Protein AF-0000000077171069 (afdb_homodimer)

Radius of gyration: 36.93 Å; Cα contacts (8 Å, |Δi|>4): 1292; chains: 2; bounding box: 121×113×98 Å

Solvent-accessible surface area (backbone atoms only — not comparable to full-atom values): 51873 Å² total; per-residue (Å²): 132,92,79,85,80,76,82,81,87,91,83,88,75,77,74,89,73,86,65,90,79,82,70,82,89,80,84,82,87,81,81,77,68,84,66,84,74,83,73,89,74,91,77,81,89,84,70,91,76,81,83,75,83,78,76,83,87,81,81,88,85,84,76,80,73,78,80,75,83,73,82,74,77,76,76,76,78,74,80,75,75,72,73,71,60,67,77,62,67,66,83,61,82,60,55,68,66,52,52,54,51,52,49,52,45,50,51,30,50,40,51,28,64,67,66,66,30,24,32,26,35,39,35,39,63,39,80,86,78,70,42,73,44,76,43,77,38,62,38,76,72,91,66,27,70,55,69,69,47,50,50,51,62,69,67,49,86,81,74,63,79,88,58,55,62,33,38,75,38,81,48,88,59,86,91,45,88,55,38,37,32,40,25,30,41,46,80,40,88,91,49,62,18,32,36,39,39,31,24,77,57,79,76,50,70,67,57,45,51,44,51,21,46,50,36,43,54,47,32,53,44,51,50,49,50,52,50,39,51,51,44,50,52,49,41,52,50,48,19,43,40,36,37,45,48,37,56,61,47,46,53,57,42,50,51,37,33,52,42,22,49,51,41,39,71,72,40,62,93,52,72,65,23,51,42,27,44,50,39,29,53,49,40,54,53,48,52,56,53,38,56,57,48,25,58,56,16,54,70,73,81,67,62,71,38,78,39,50,48,44,61,52,49,50,52,41,53,57,72,45,37,70,61,31,60,76,39,48,43,45,78,46,62,66,88,65,77,42,75,30,46,41,30,64,71,63,48,45,50,32,48,42,40,53,50,52,50,35,59,70,52,27,49,75,60,32,55,35,42,40,47,72,49,78,52,96,52,30,31,41,40,36,43,29,25,52,19,88,41,65,53,77,67,42,68,74,36,54,56,38,56,60,40,60,90,51,89,90,54,74,16,42,53,51,26,37,33,43,48,54,34,43,67,57,67,27,46,68,50,75,46,66,42,96,91,42,3,36,31,42,36,36,40,34,45,22,59,79,132,143,83,84,70,87,79,82,86,81,91,79,83,94,86,78,89,66,95,71,90,91,88,78,84,91,79,82,84,85,86,74,85,77,78,75,73,78,68,80,67,79,75,71,85,70,81,80,73,81,69,82,65,82,72,80,83,85,76,84,85,80,75,81,74,77,77,76,79,78,74,79,74,75,73,75,74,77,72,78,74,73,70,74,71,59,65,75,65,64,64,85,57,83,58,54,68,66,53,55,55,51,51,48,51,46,51,50,28,50,40,52,29,64,68,66,65,28,24,30,25,34,41,35,38,63,38,80,86,76,70,41,74,44,75,44,77,38,62,38,76,72,91,66,27,72,55,68,68,48,50,50,52,63,69,68,50,85,81,75,63,79,89,58,56,64,31,37,76,40,81,49,88,58,86,90,46,89,54,40,38,31,40,26,30,40,46,79,39,87,92,48,62,19,33,36,38,39,31,23,77,57,79,75,49,72,67,57,45,50,44,50,21,45,51,35,45,54,47,31,52,44,52,52,49,49,50,50,38,50,51,44,50,52,50,39,52,51,48,19,44,41,35,37,45,47,36,56,61,47,47,53,58,44,50,50,39,34,51,42,23,49,51,40,40,72,72,39,63,94,50,73,65,23,50,43,26,45,49,38,29,53,50,40,54,52,50,52,57,52,38,57,57,48,25,59,55,17,52,72,73,81,67,63,70,38,78,39,50,48,44,60,51,49,50,52,41,52,57,73,46,37,71,62,29,59,74,39,47,44,44,79,46,64,67,87,65,79,43,74,29,44,40,29,65,69,62,48,44,51,32,47,41,42,54,49,52,50,34,60,68,51,28,45,75,61,32,55,34,42,39,46,71,48,80,52,95,52,30,32,40,40,36,43,29,26,51,19,88,41,63,53,75,69,42,69,74,35,52,55,36,55,60,41,60,90,51,89,90,54,74,17,41,54,52,27,35,32,44,48,54,34,45,67,57,67,28,45,70,50,74,45,66,42,94,91,42,3,36,31,42,37,36,40,32,44,23,60,80,132

Foldseek 3Di:
DDDPCPDDDDDDPDDDDPDDDPDDDDDDDDPDDPVPDPDDDDDDDDDDDPDDDPDDDDDDDDDDPPDDPPPPPPPPPPPDDPPVVVVVDFPPPDPLQVVVVVVVQVLFVCLCVVLVFQKKKKWDADPVVRDIDMDMDGDDDPSHWDPVLVCQVVPDDDDCPPPDALAWAWDDDPPGAATKIKHWQDDDPPGTIIMITGHNYDDDPVSRVVSSVSSPVVSVVNVVSVVVVVVVVVLLVQLCVLQVVLVVVVVVLVVQLVVLVVQLVPDDPDDSNVVSVVSNVVSVVVNVLSVLSNLLSPQPPWPKDKDKPVVLLVVLCVVCVVLCVVLVEEEEEDPDTAIAIGRSVLVSLLSNLVVVVLSQQAHRNWYWYWYWDDDPWKIKIKIWHAGQEDDPVCQVCVLPACDDPDVPDSSHSSVSSQSRLVSQVKGWHKDADPNGTIMIMIMGTRTDD/DCDDDDDDDDDDDDDDDPDDDDDDDDDDDDDDDPPPPPPVCVDDPDDPPPPVVPDDDPDDDDPDPPDPPPPPPPPPPPPDDPPVVVVVDFPPPDPLQVVVVVVVQVLFVCLCVVLVFQKKKKWDADPVVRDIDMDMDGDDDPSHWDPVLVCVVVPDDDDCDPPDALAWAWDDDPPGAATKIKHWQDDDPPGTIIMITGHNYDDDPVSRVVSSVSSPVVSVVNVVSVVVVVVVVVLLVQLCVLQVVLVVVVVVLVVQLVVLVVQLVPDDPDDSNVVSVVSNVVSVVVNVLSVLSNLLSPQPPWPKDKDKPVVLLVVLCVVCVVLCVVLVEEEEEDPDTAIAIGRSVLVSLLSNLVVVVLSQQAHRNWYWYWYWDDDPWKIKIKIWHAGQEDDPVCQVCVLPACDDPDVPDSSSSSVSSQSRLVSQVKGWHKDADPNGTIMIMIMGTRTDD

Structure (mmCIF, N/CA/C/O backbone):
data_AF-0000000077171069-model_v1
#
loop_
_entity.id
_entity.type
_entity.pdbx_description
1 polymer 'histidine kinase'
#
loop_
_atom_site.group_PDB
_atom_site.id
_atom_site.type_symbol
_atom_site.label_atom_id
_atom_site.label_alt_id
_atom_site.label_comp_id
_atom_site.label_asym_id
_atom_site.label_entity_id
_atom_site.label_seq_id
_atom_site.pdbx_PDB_ins_code
_atom_site.Cartn_x
_atom_site.Cartn_y
_atom_site.Cartn_z
_atom_site.occupancy
_atom_site.B_iso_or_equiv
_atom_site.auth_seq_id
_atom_site.auth_comp_id
_atom_site.auth_asym_id
_atom_site.auth_atom_id
_atom_site.pdbx_PDB_model_num
ATOM 1 N N . MET A 1 1 ? -48.969 44.719 47.438 1 20 1 MET A N 1
ATOM 2 C CA . MET A 1 1 ? -48.031 44.594 48.531 1 20 1 MET A CA 1
ATOM 3 C C . MET A 1 1 ? -47.438 43.188 48.562 1 20 1 MET A C 1
ATOM 5 O O . MET A 1 1 ? -46.625 42.844 49.438 1 20 1 MET A O 1
ATOM 9 N N . VAL A 1 2 ? -48.031 42.219 48.031 1 22.28 2 VAL A N 1
ATOM 10 C CA . VAL A 1 2 ? -47.906 40.812 48.281 1 22.28 2 VAL A CA 1
ATOM 11 C C . VAL A 1 2 ? -46.531 40.312 47.875 1 22.28 2 VAL A C 1
ATOM 13 O O . VAL A 1 2 ? -46.062 40.531 46.75 1 22.28 2 VAL A O 1
ATOM 16 N N . SER A 1 3 ? -45.625 39.875 48.781 1 19.78 3 SER A N 1
ATOM 17 C CA . SER A 1 3 ? -44.375 39.5 49.438 1 19.78 3 SER A CA 1
ATOM 18 C C . SER A 1 3 ? -43.812 38.188 48.875 1 19.78 3 SER A C 1
ATOM 20 O O . SER A 1 3 ? -44.594 37.219 48.719 1 19.78 3 SER A O 1
ATOM 22 N N . ALA A 1 4 ? -42.656 38.125 47.938 1 22.66 4 ALA A N 1
ATOM 23 C CA . ALA A 1 4 ? -41.656 37.438 47.125 1 22.66 4 ALA A CA 1
ATOM 24 C C . ALA A 1 4 ? -40.906 36.406 47.969 1 22.66 4 ALA A C 1
ATOM 26 O O . ALA A 1 4 ? -39.969 36.719 48.688 1 22.66 4 ALA A O 1
ATOM 27 N N . GLN A 1 5 ? -41.656 35.5 48.562 1 19.12 5 GLN A N 1
ATOM 28 C CA . GLN A 1 5 ? -41.281 34.594 49.656 1 19.12 5 GLN A CA 1
ATOM 29 C C . GLN A 1 5 ? -40.156 33.656 49.25 1 19.12 5 GLN A C 1
ATOM 31 O O . GLN A 1 5 ? -40.344 32.812 48.344 1 19.12 5 GLN A O 1
ATOM 36 N N . LYS A 1 6 ? -38.875 34 49.406 1 21.62 6 LYS A N 1
ATOM 37 C CA . LYS A 1 6 ? -37.5 33.625 49.125 1 21.62 6 LYS A CA 1
ATOM 38 C C . LYS A 1 6 ? -37.125 32.312 49.812 1 21.62 6 LYS A C 1
ATOM 40 O O . LYS A 1 6 ? -36.875 32.281 51.031 1 21.62 6 LYS A O 1
ATOM 45 N N . LEU A 1 7 ? -37.906 31.328 49.531 1 18.3 7 LEU A N 1
ATOM 46 C CA . LEU A 1 7 ? -37.875 30.141 50.375 1 18.3 7 LEU A CA 1
ATOM 47 C C . LEU A 1 7 ? -36.406 29.672 50.562 1 18.3 7 LEU A C 1
ATOM 49 O O . LEU A 1 7 ? -35.562 29.922 49.688 1 18.3 7 LEU A O 1
ATOM 53 N N . GLY A 1 8 ? -36.094 28.781 51.469 1 16.7 8 GLY A N 1
ATOM 54 C CA . GLY A 1 8 ? -35.312 28.391 52.656 1 16.7 8 GLY A CA 1
ATOM 55 C C . GLY A 1 8 ? -34.062 27.609 52.312 1 16.7 8 GLY A C 1
ATOM 56 O O . GLY A 1 8 ? -32.969 27.984 52.719 1 16.7 8 GLY A O 1
ATOM 57 N N . SER A 1 9 ? -34.031 26.25 52.188 1 16.33 9 SER A N 1
ATOM 58 C CA . SER A 1 9 ? -33.438 25.406 53.219 1 16.33 9 SER A CA 1
ATOM 59 C C . SER A 1 9 ? -31.984 25.078 52.875 1 16.33 9 SER A C 1
ATOM 61 O O . SER A 1 9 ? -31.531 25.281 51.75 1 16.33 9 SER A O 1
ATOM 63 N N . GLU A 1 10 ? -31.422 23.781 53.281 1 17.02 10 GLU A N 1
ATOM 64 C CA . GLU A 1 10 ? -30.438 23.359 54.25 1 17.02 10 GLU A CA 1
ATOM 65 C C . GLU A 1 10 ? -29.078 23.125 53.625 1 17.02 10 GLU A C 1
ATOM 67 O O . GLU A 1 10 ? -28.969 23 52.406 1 17.02 10 GLU A O 1
ATOM 72 N N . PRO A 1 11 ? -28.234 22.203 54.312 1 17.03 11 PRO A N 1
ATOM 73 C CA . PRO A 1 11 ? -26.953 22.234 55 1 17.03 11 PRO A CA 1
ATOM 74 C C . PRO A 1 11 ? -25.797 21.703 54.188 1 17.03 11 PRO A C 1
ATOM 76 O O . PRO A 1 11 ? -24.75 22.359 54.062 1 17.03 11 PRO A O 1
ATOM 79 N N . GLY A 1 12 ? -25.766 20.328 53.75 1 17.16 12 GLY A N 1
ATOM 80 C CA . GLY A 1 12 ? -24.797 19.438 54.344 1 17.16 12 GLY A CA 1
ATOM 81 C C . GLY A 1 12 ? -23.531 19.281 53.531 1 17.16 12 GLY A C 1
ATOM 82 O O . GLY A 1 12 ? -23.516 18.594 52.531 1 17.16 12 GLY A O 1
ATOM 83 N N . ARG A 1 13 ? -22.719 20.203 53.125 1 17.83 13 ARG A N 1
ATOM 84 C CA . ARG A 1 13 ? -21.625 20.188 52.156 1 17.83 13 ARG A CA 1
ATOM 85 C C . ARG A 1 13 ? -20.484 19.297 52.625 1 17.83 13 ARG A C 1
ATOM 87 O O . ARG A 1 13 ? -19.469 19.156 51.938 1 17.83 13 ARG A O 1
ATOM 94 N N . ARG A 1 14 ? -20.391 18.938 53.938 1 15.84 14 ARG A N 1
ATOM 95 C CA . ARG A 1 14 ? -19.031 19.078 54.438 1 15.84 14 ARG A CA 1
ATOM 96 C C . ARG A 1 14 ? -18.094 18.047 53.812 1 15.84 14 ARG A C 1
ATOM 98 O O . ARG A 1 14 ? -16.969 18.375 53.406 1 15.84 14 ARG A O 1
ATOM 105 N N . LEU A 1 15 ? -18.406 16.734 53.875 1 15.13 15 LEU A N 1
ATOM 106 C CA . LEU A 1 15 ? -17.562 15.922 54.75 1 15.13 15 LEU A CA 1
ATOM 107 C C . LEU A 1 15 ? -16.219 15.648 54.125 1 15.13 15 LEU A C 1
ATOM 109 O O . LEU A 1 15 ? -15.172 15.859 54.719 1 15.13 15 LEU A O 1
ATOM 113 N N . PHE A 1 16 ? -15.992 14.477 53.312 1 15.75 16 PHE A N 1
ATOM 114 C CA . PHE A 1 16 ? -15.125 13.422 53.812 1 15.75 16 PHE A CA 1
ATOM 115 C C . PHE A 1 16 ? -13.68 13.656 53.406 1 15.75 16 PHE A C 1
ATOM 117 O O . PHE A 1 16 ? -13.422 14.117 52.281 1 15.75 16 PHE A O 1
ATOM 124 N N . ASP A 1 17 ? -12.719 13.789 54.281 1 16.28 17 ASP A N 1
ATOM 125 C CA . ASP A 1 17 ? -11.32 14.008 54.656 1 16.28 17 ASP A CA 1
ATOM 126 C C . ASP A 1 17 ? -10.414 12.945 54.031 1 16.28 17 ASP A C 1
ATOM 128 O O . ASP A 1 17 ? -10.344 11.82 54.531 1 16.28 17 ASP A O 1
ATOM 132 N N . PHE A 1 18 ? -10.586 12.523 52.812 1 16.69 18 PHE A N 1
ATOM 133 C CA . PHE A 1 18 ? -9.805 11.312 52.625 1 16.69 18 PHE A CA 1
ATOM 134 C C . PHE A 1 18 ? -8.328 11.57 52.875 1 16.69 18 PHE A C 1
ATOM 136 O O . PHE A 1 18 ? -7.711 12.422 52.25 1 16.69 18 PHE A O 1
ATOM 143 N N . GLY A 1 19 ? -7.836 11.281 54.125 1 15.38 19 GLY A N 1
ATOM 144 C CA . GLY A 1 19 ? -6.582 11.391 54.844 1 15.38 19 GLY A CA 1
ATOM 145 C C . GLY A 1 19 ? -5.422 10.719 54.125 1 15.38 19 GLY A C 1
ATOM 146 O O . GLY A 1 19 ? -4.262 10.93 54.5 1 15.38 19 GLY A O 1
ATOM 147 N N . ARG A 1 20 ? -5.559 9.578 53.375 1 16.56 20 ARG A N 1
ATOM 148 C CA . ARG A 1 20 ? -4.555 8.609 53.781 1 16.56 20 ARG A CA 1
ATOM 149 C C . ARG A 1 20 ? -3.146 9.164 53.594 1 16.56 20 ARG A C 1
ATOM 151 O O . ARG A 1 20 ? -2.889 9.898 52.656 1 16.56 20 ARG A O 1
ATOM 158 N N . ARG A 1 21 ? -2.312 8.992 54.594 1 15.64 21 ARG A N 1
ATOM 159 C CA . ARG A 1 21 ? -1.018 9.219 55.25 1 15.64 21 ARG A CA 1
ATOM 160 C C . ARG A 1 21 ? 0.115 8.656 54.375 1 15.64 21 ARG A C 1
ATOM 162 O O . ARG A 1 21 ? -0.041 7.617 53.75 1 15.64 21 ARG A O 1
ATOM 169 N N . PHE A 1 22 ? 1.183 9.484 54.031 1 17.53 22 PHE A N 1
ATOM 170 C CA . PHE A 1 22 ? 2.436 9.625 53.312 1 17.53 22 PHE A CA 1
ATOM 171 C C . PHE A 1 22 ? 3.498 8.688 53.875 1 17.53 22 PHE A C 1
ATOM 173 O O . PHE A 1 22 ? 4.633 8.672 53.406 1 17.53 22 PHE A O 1
ATOM 180 N N . CYS A 1 23 ? 3.148 7.797 54.906 1 15.31 23 CYS A N 1
ATOM 181 C CA . CYS A 1 23 ? 4.355 7.793 55.75 1 15.31 23 CYS A CA 1
ATOM 182 C C . CYS A 1 23 ? 5.523 7.16 55 1 15.31 23 CYS A C 1
ATOM 184 O O . CYS A 1 23 ? 6.664 7.605 55.125 1 15.31 23 CYS A O 1
ATOM 186 N N . GLY A 1 24 ? 5.422 5.918 54.594 1 16.33 24 GLY A N 1
ATOM 187 C CA . GLY A 1 24 ? 6.402 5.062 55.25 1 16.33 24 GLY A CA 1
ATOM 188 C C . GLY A 1 24 ? 7.828 5.383 54.844 1 16.33 24 GLY A C 1
ATOM 189 O O . GLY A 1 24 ? 8.062 6.047 53.844 1 16.33 24 GLY A O 1
ATOM 190 N N . PRO A 1 25 ? 8.82 4.75 55.594 1 16.66 25 PRO A N 1
ATOM 191 C CA . PRO A 1 25 ? 10.156 5.043 56.125 1 16.66 25 PRO A CA 1
ATOM 192 C C . PRO A 1 25 ? 11.234 4.984 55.031 1 16.66 25 PRO A C 1
ATOM 194 O O . PRO A 1 25 ? 10.977 4.527 53.906 1 16.66 25 PRO A O 1
ATOM 197 N N . ARG A 1 26 ? 12.539 4.984 55.531 1 16.86 26 ARG A N 1
ATOM 198 C CA . ARG A 1 26 ? 13.938 5.402 55.5 1 16.86 26 ARG A CA 1
ATOM 199 C C . ARG A 1 26 ? 14.789 4.359 54.781 1 16.86 26 ARG A C 1
ATOM 201 O O . ARG A 1 26 ? 15.883 4.664 54.312 1 16.86 26 ARG A O 1
ATOM 208 N N . GLY A 1 27 ? 14.375 3.008 54.75 1 15.48 27 GLY A N 1
ATOM 209 C CA . GLY A 1 27 ? 15.531 2.213 55.156 1 15.48 27 GLY A CA 1
ATOM 210 C C . GLY A 1 27 ? 16.703 2.328 54.188 1 15.48 27 GLY A C 1
ATOM 211 O O . GLY A 1 27 ? 16.547 2.871 53.094 1 15.48 27 GLY A O 1
ATOM 212 N N . HIS A 1 28 ? 17.562 1.18 54.125 1 16 28 HIS A N 1
ATOM 213 C CA . HIS A 1 28 ? 18.953 0.857 54.438 1 16 28 HIS A CA 1
ATOM 214 C C . HIS A 1 28 ? 19.828 0.939 53.188 1 16 28 HIS A C 1
ATOM 216 O O . HIS A 1 28 ? 20.828 1.66 53.188 1 16 28 HIS A O 1
ATOM 222 N N . PRO A 1 29 ? 20.25 -0.331 52.688 1 16.62 29 PRO A N 1
ATOM 223 C CA . PRO A 1 29 ? 21.625 -0.813 52.906 1 16.62 29 PRO A CA 1
ATOM 224 C C . PRO A 1 29 ? 22.578 -0.416 51.781 1 16.62 29 PRO A C 1
ATOM 226 O O . PRO A 1 29 ? 22.141 0.084 50.75 1 16.62 29 PRO A O 1
ATOM 229 N N . PRO A 1 30 ? 23.672 -1.335 51.562 1 17.12 30 PRO A N 1
ATOM 230 C CA . PRO A 1 30 ? 25.141 -1.376 51.469 1 17.12 30 PRO A CA 1
ATOM 231 C C . PRO A 1 30 ? 25.641 -1.25 50.031 1 17.12 30 PRO A C 1
ATOM 233 O O . PRO A 1 30 ? 24.875 -1.463 49.094 1 17.12 30 PRO A O 1
ATOM 236 N N . ALA A 1 31 ? 26.828 -0.671 49.906 1 18.22 31 ALA A N 1
ATOM 237 C CA . ALA A 1 31 ? 27.828 -0.191 48.969 1 18.22 31 ALA A CA 1
ATOM 238 C C . ALA A 1 31 ? 28.344 -1.327 48.062 1 18.22 31 ALA A C 1
ATOM 240 O O . ALA A 1 31 ? 29.281 -1.141 47.281 1 18.22 31 ALA A O 1
ATOM 241 N N . ALA A 1 32 ? 27.531 -2.484 47.969 1 16.11 32 ALA A N 1
ATOM 242 C CA . ALA A 1 32 ? 28.484 -3.551 47.688 1 16.11 32 ALA A CA 1
ATOM 243 C C . ALA A 1 32 ? 29.344 -3.217 46.469 1 16.11 32 ALA A C 1
ATOM 245 O O . ALA A 1 32 ? 28.938 -2.396 45.625 1 16.11 32 ALA A O 1
ATOM 246 N N . PHE A 1 33 ? 30.484 -4.02 46.344 1 17.22 33 PHE A N 1
ATOM 247 C CA . PHE A 1 33 ? 31.875 -4.234 45.969 1 17.22 33 PHE A CA 1
ATOM 248 C C . PHE A 1 33 ? 31.984 -4.566 44.469 1 17.22 33 PHE A C 1
ATOM 250 O O . PHE A 1 33 ? 33.094 -4.789 43.969 1 17.22 33 PHE A O 1
ATOM 257 N N . PHE A 1 34 ? 30.969 -4.199 43.625 1 16.25 34 PHE A N 1
ATOM 258 C CA . PHE A 1 34 ? 31.188 -5.082 42.5 1 16.25 34 PHE A CA 1
ATOM 259 C C . PHE A 1 34 ? 32.594 -4.875 41.906 1 16.25 34 PHE A C 1
ATOM 261 O O . PHE A 1 34 ? 32.969 -3.752 41.562 1 16.25 34 PHE A O 1
ATOM 268 N N . THR A 1 35 ? 33.5 -5.758 42.312 1 17.17 35 THR A N 1
ATOM 269 C CA . THR A 1 35 ? 34.875 -6.059 41.938 1 17.17 35 THR A CA 1
ATOM 270 C C . THR A 1 35 ? 35 -6.328 40.438 1 17.17 35 THR A C 1
ATOM 272 O O . THR A 1 35 ? 36.062 -6.688 39.938 1 17.17 35 THR A O 1
ATOM 275 N N . GLY A 1 36 ? 34.031 -5.887 39.656 1 16.09 36 GLY A N 1
ATOM 276 C CA . GLY A 1 36 ? 34.219 -6.641 38.438 1 16.09 36 GLY A CA 1
ATOM 277 C C . GLY A 1 36 ? 35.625 -6.57 37.875 1 16.09 36 GLY A C 1
ATOM 278 O O . GLY A 1 36 ? 36.25 -5.496 37.875 1 16.09 36 GLY A O 1
ATOM 279 N N . THR A 1 37 ? 36.312 -7.762 37.906 1 16.33 37 THR A N 1
ATOM 280 C CA . THR A 1 37 ? 37.562 -8.359 37.438 1 16.33 37 THR A CA 1
ATOM 281 C C . THR A 1 37 ? 37.812 -8.039 35.969 1 16.33 37 THR A C 1
ATOM 283 O O . THR A 1 37 ? 36.906 -8.109 35.156 1 16.33 37 THR A O 1
ATOM 286 N N . ALA A 1 38 ? 38.906 -7.223 35.688 1 18.28 38 ALA A N 1
ATOM 287 C CA . ALA A 1 38 ? 39.688 -6.793 34.531 1 18.28 38 ALA A CA 1
ATOM 288 C C . ALA A 1 38 ? 40.094 -7.984 33.688 1 18.28 38 ALA A C 1
ATOM 290 O O . ALA A 1 38 ? 41.25 -8.414 33.688 1 18.28 38 ALA A O 1
ATOM 291 N N . ILE A 1 39 ? 39.125 -9.047 33.562 1 14.91 39 ILE A N 1
ATOM 292 C CA . ILE A 1 39 ? 39.812 -10.234 33.062 1 14.91 39 ILE A CA 1
ATOM 293 C C . ILE A 1 39 ? 40.688 -9.867 31.859 1 14.91 39 ILE A C 1
ATOM 295 O O . ILE A 1 39 ? 40.469 -8.844 31.219 1 14.91 39 ILE A O 1
ATOM 299 N N . LEU A 1 40 ? 40.625 -10.867 30.922 1 15.2 40 LEU A N 1
ATOM 300 C CA . LEU A 1 40 ? 41.562 -11.859 30.391 1 15.2 40 LEU A CA 1
ATOM 301 C C . LEU A 1 40 ? 42.281 -11.32 29.156 1 15.2 40 LEU A C 1
ATOM 303 O O . LEU A 1 40 ? 41.812 -10.367 28.531 1 15.2 40 LEU A O 1
ATOM 307 N N . MET A 1 41 ? 42.75 -12.289 28.297 1 15.23 41 MET A N 1
ATOM 308 C CA . MET A 1 41 ? 43.938 -12.93 27.75 1 15.23 41 MET A CA 1
ATOM 309 C C . MET A 1 41 ? 44.094 -12.578 26.281 1 15.23 41 MET A C 1
ATOM 311 O O . MET A 1 41 ? 45.219 -12.414 25.797 1 15.23 41 MET A O 1
ATOM 315 N N . ALA A 1 42 ? 43.094 -12.672 25.312 1 15.64 42 ALA A N 1
ATOM 316 C CA . ALA A 1 42 ? 43.594 -13.648 24.344 1 15.64 42 ALA A CA 1
ATOM 317 C C . ALA A 1 42 ? 44.719 -13.062 23.484 1 15.64 42 ALA A C 1
ATOM 319 O O . ALA A 1 42 ? 44.719 -11.859 23.219 1 15.64 42 ALA A O 1
ATOM 320 N N . PRO A 1 43 ? 45.688 -13.906 23 1 15.82 43 PRO A N 1
ATOM 321 C CA . PRO A 1 43 ? 47.062 -13.992 22.469 1 15.82 43 PRO A CA 1
ATOM 322 C C . PRO A 1 43 ? 47.125 -13.602 21 1 15.82 43 PRO A C 1
ATOM 324 O O . PRO A 1 43 ? 48.156 -13.062 20.547 1 15.82 43 PRO A O 1
ATOM 327 N N . ALA A 1 44 ? 46.062 -13.961 20.141 1 14.67 44 ALA A N 1
ATOM 328 C CA . ALA A 1 44 ? 46.562 -14.82 19.078 1 14.67 44 ALA A CA 1
ATOM 329 C C . ALA A 1 44 ? 47.562 -14.07 18.188 1 14.67 44 ALA A C 1
ATOM 331 O O . ALA A 1 44 ? 47.594 -12.836 18.219 1 14.67 44 ALA A O 1
ATOM 332 N N . ALA A 1 45 ? 47.312 -14.406 16.812 1 15.36 45 ALA A N 1
ATOM 333 C CA . ALA A 1 45 ? 48.125 -15.07 15.789 1 15.36 45 ALA A CA 1
ATOM 334 C C . ALA A 1 45 ? 48.906 -14.062 14.977 1 15.36 45 ALA A C 1
ATOM 336 O O . ALA A 1 45 ? 48.531 -12.891 14.883 1 15.36 45 ALA A O 1
ATOM 337 N N . ARG A 1 46 ? 49.875 -14.602 14.266 1 15.48 46 ARG A N 1
ATOM 338 C CA . ARG A 1 46 ? 51.25 -14.547 13.766 1 15.48 46 ARG A CA 1
ATOM 339 C C . ARG A 1 46 ? 51.344 -13.703 12.5 1 15.48 46 ARG A C 1
ATOM 341 O O . ARG A 1 46 ? 52.125 -12.766 12.422 1 15.48 46 ARG A O 1
ATOM 348 N N . CYS A 1 47 ? 51.375 -14.422 11.227 1 14.99 47 CYS A N 1
ATOM 349 C CA . CYS A 1 47 ? 52.594 -14.578 10.461 1 14.99 47 CYS A CA 1
ATOM 350 C C . CYS A 1 47 ? 52.594 -13.688 9.219 1 14.99 47 CYS A C 1
ATOM 352 O O . CYS A 1 47 ? 53.625 -13.5 8.578 1 14.99 47 CYS A O 1
ATOM 354 N N . ARG A 1 48 ? 51.406 -13.125 8.719 1 15.9 48 ARG A N 1
ATOM 355 C CA . ARG A 1 48 ? 51.562 -13.344 7.285 1 15.9 48 ARG A CA 1
ATOM 356 C C . ARG A 1 48 ? 52.781 -12.586 6.746 1 15.9 48 ARG A C 1
ATOM 358 O O . ARG A 1 48 ? 53.062 -11.453 7.164 1 15.9 48 ARG A O 1
ATOM 365 N N . PRO A 1 49 ? 53.469 -13.297 5.715 1 15.84 49 PRO A N 1
ATOM 366 C CA . PRO A 1 49 ? 54.781 -13.25 5.09 1 15.84 49 PRO A CA 1
ATOM 367 C C . PRO A 1 49 ? 54.906 -12.125 4.066 1 15.84 49 PRO A C 1
ATOM 369 O O . PRO A 1 49 ? 53.906 -11.688 3.498 1 15.84 49 PRO A O 1
ATOM 372 N N . VAL A 1 50 ? 55.875 -11.289 4.137 1 17.89 50 VAL A N 1
ATOM 373 C CA . VAL A 1 50 ? 56.375 -10.141 3.373 1 17.89 50 VAL A CA 1
ATOM 374 C C . VAL A 1 50 ? 56.906 -10.609 2.029 1 17.89 50 VAL A C 1
ATOM 376 O O . VAL A 1 50 ? 58.125 -10.875 1.901 1 17.89 50 VAL A O 1
ATOM 379 N N . PHE A 1 51 ? 56.125 -11.711 1.359 1 15.32 51 PHE A N 1
ATOM 380 C CA . PHE A 1 51 ? 57 -12.188 0.286 1 15.32 51 PHE A CA 1
ATOM 381 C C . PHE A 1 51 ? 57.5 -11.031 -0.571 1 15.32 51 PHE A C 1
ATOM 383 O O . PHE A 1 51 ? 56.844 -9.984 -0.641 1 15.32 51 PHE A O 1
ATOM 390 N N . SER A 1 52 ? 58.625 -11.359 -1.118 1 15.79 52 SER A N 1
ATOM 391 C CA . SER A 1 52 ? 59.875 -10.867 -1.668 1 15.79 52 SER A CA 1
ATOM 392 C C . SER A 1 52 ? 59.688 -10.312 -3.078 1 15.79 52 SER A C 1
ATOM 394 O O . SER A 1 52 ? 60.062 -9.18 -3.363 1 15.79 52 SER A O 1
ATOM 396 N N . LEU A 1 53 ? 59.594 -11.289 -4.066 1 15.6 53 LEU A N 1
ATOM 397 C CA . LEU A 1 53 ? 60.688 -11.352 -5.047 1 15.6 53 LEU A CA 1
ATOM 398 C C . LEU A 1 53 ? 60.375 -10.484 -6.262 1 15.6 53 LEU A C 1
ATOM 400 O O . LEU A 1 53 ? 59.25 -10.539 -6.797 1 15.6 53 LEU A O 1
ATOM 404 N N . ALA A 1 54 ? 61.094 -9.43 -6.492 1 17.47 54 ALA A N 1
ATOM 405 C CA . ALA A 1 54 ? 61.188 -8.43 -7.551 1 17.47 54 ALA A CA 1
ATOM 406 C C . ALA A 1 54 ? 61.531 -9.078 -8.891 1 17.47 54 ALA A C 1
ATOM 408 O O . ALA A 1 54 ? 61.594 -8.398 -9.914 1 17.47 54 ALA A O 1
ATOM 409 N N . SER A 1 55 ? 61.719 -10.523 -8.82 1 15.16 55 SER A N 1
ATOM 410 C CA . SER A 1 55 ? 62.781 -10.617 -9.82 1 15.16 55 SER A CA 1
ATOM 411 C C . SER A 1 55 ? 62.25 -10.242 -11.203 1 15.16 55 SER A C 1
ATOM 413 O O . SER A 1 55 ? 61.062 -10.07 -11.406 1 15.16 55 SER A O 1
ATOM 415 N N . PRO A 1 56 ? 62.469 -11.219 -12.156 1 16.5 56 PRO A N 1
ATOM 416 C CA . PRO A 1 56 ? 63.438 -11.195 -13.25 1 16.5 56 PRO A CA 1
ATOM 417 C C . PRO A 1 56 ? 62.812 -10.875 -14.602 1 16.5 56 PRO A C 1
ATOM 419 O O . PRO A 1 56 ? 63.281 -9.969 -15.305 1 16.5 56 PRO A O 1
ATOM 422 N N . CYS A 1 57 ? 62.125 -11.938 -15.273 1 16.2 57 CYS A N 1
ATOM 423 C CA . CYS A 1 57 ? 62.719 -12.531 -16.469 1 16.2 57 CYS A CA 1
ATOM 424 C C . CYS A 1 57 ? 62.188 -11.852 -17.734 1 16.2 57 CYS A C 1
ATOM 426 O O . CYS A 1 57 ? 61.094 -11.289 -17.719 1 16.2 57 CYS A O 1
ATOM 428 N N . ARG A 1 58 ? 62.906 -12.07 -18.891 1 17.31 58 ARG A N 1
ATOM 429 C CA . ARG A 1 58 ? 63.344 -11.633 -20.219 1 17.31 58 ARG A CA 1
ATOM 430 C C . ARG A 1 58 ? 62.344 -12.039 -21.297 1 17.31 58 ARG A C 1
ATOM 432 O O . ARG A 1 58 ? 62.5 -11.711 -22.469 1 17.31 58 ARG A O 1
ATOM 439 N N . THR A 1 59 ? 61.25 -12.883 -20.953 1 15.89 59 THR A N 1
ATOM 440 C CA . THR A 1 59 ? 61.156 -13.789 -22.078 1 15.89 59 THR A CA 1
ATOM 441 C C . THR A 1 59 ? 60.812 -13.023 -23.359 1 15.89 59 THR A C 1
ATOM 443 O O . THR A 1 59 ? 60.344 -11.891 -23.312 1 15.89 59 THR A O 1
ATOM 446 N N . VAL A 1 60 ? 60.406 -13.906 -24.391 1 17.05 60 VAL A N 1
ATOM 447 C CA . VAL A 1 60 ? 60.656 -14.344 -25.766 1 17.05 60 VAL A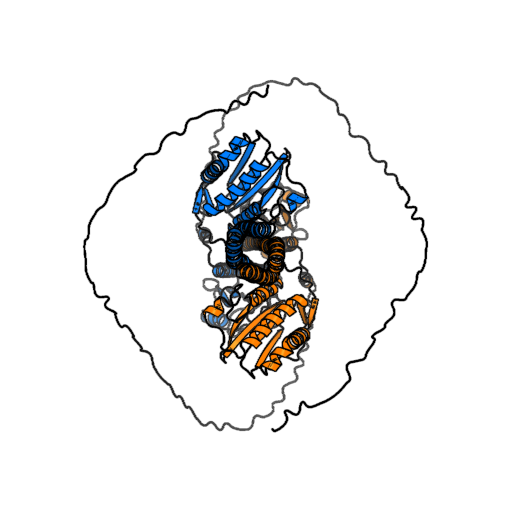 CA 1
ATOM 448 C C . VAL A 1 60 ? 59.75 -13.602 -26.734 1 17.05 60 VAL A C 1
ATOM 450 O O . VAL A 1 60 ? 58.719 -13.07 -26.328 1 17.05 60 VAL A O 1
ATOM 453 N N . ARG A 1 61 ? 59.812 -14.109 -28 1 16.67 61 ARG A N 1
ATOM 454 C CA . ARG A 1 61 ? 59.969 -13.695 -29.391 1 16.67 61 ARG A CA 1
ATOM 455 C C . ARG A 1 61 ? 58.594 -13.414 -30.016 1 16.67 61 ARG A C 1
ATOM 457 O O . ARG A 1 61 ? 58.344 -12.305 -30.484 1 16.67 61 ARG A O 1
ATOM 464 N N . HIS A 1 62 ? 58.094 -14.406 -30.859 1 17.25 62 HIS A N 1
ATOM 465 C CA . HIS A 1 62 ? 57.906 -14.312 -32.312 1 17.25 62 HIS A CA 1
ATOM 466 C C . HIS A 1 62 ? 56.438 -13.992 -32.656 1 17.25 62 HIS A C 1
ATOM 468 O O . HIS A 1 62 ? 55.531 -14.305 -31.875 1 17.25 62 HIS A O 1
ATOM 474 N N . ARG A 1 63 ? 56.219 -13.18 -33.719 1 17.06 63 ARG A N 1
ATOM 475 C CA . ARG A 1 63 ? 55.312 -12.289 -34.406 1 17.06 63 ARG A CA 1
ATOM 476 C C . ARG A 1 63 ? 54.125 -13.07 -35 1 17.06 63 ARG A C 1
ATOM 478 O O . ARG A 1 63 ? 53.188 -12.477 -35.5 1 17.06 63 ARG A O 1
ATOM 485 N N . HIS A 1 64 ? 54.031 -14.5 -34.969 1 18.45 64 HIS A N 1
ATOM 486 C CA . HIS A 1 64 ? 53.438 -14.836 -36.281 1 18.45 64 HIS A CA 1
ATOM 487 C C . HIS A 1 64 ? 51.969 -14.445 -36.312 1 18.45 64 HIS A C 1
ATOM 489 O O . HIS A 1 64 ? 51.25 -14.578 -35.312 1 18.45 64 HIS A O 1
ATOM 495 N N . PRO A 1 65 ? 51.531 -13.719 -37.406 1 19.3 65 PRO A N 1
ATOM 496 C CA . PRO A 1 65 ? 50.281 -13.023 -37.75 1 19.3 65 PRO A CA 1
ATOM 497 C C . PRO A 1 65 ? 49.125 -13.977 -37.906 1 19.3 65 PRO A C 1
ATOM 499 O O . PRO A 1 65 ? 48 -13.531 -38.156 1 19.3 65 PRO A O 1
ATOM 502 N N . ILE A 1 66 ? 48.906 -15.094 -37.062 1 19.22 66 ILE A N 1
ATOM 503 C CA . ILE A 1 66 ? 48.031 -15.992 -37.812 1 19.22 66 ILE A CA 1
ATOM 504 C C . ILE A 1 66 ? 46.719 -15.289 -38.125 1 19.22 66 ILE A C 1
ATOM 506 O O . ILE A 1 66 ? 46.156 -14.609 -37.281 1 19.22 66 ILE A O 1
ATOM 510 N N . PRO A 1 67 ? 46.219 -15.578 -39.406 1 18.89 67 PRO A N 1
ATOM 511 C CA . PRO A 1 67 ? 45.188 -14.953 -40.219 1 18.89 67 PRO A CA 1
ATOM 512 C C . PRO A 1 67 ? 43.812 -15.07 -39.594 1 18.89 67 PRO A C 1
ATOM 514 O O . PRO A 1 67 ? 43.594 -15.875 -38.688 1 18.89 67 PRO A O 1
ATOM 517 N N . ALA A 1 68 ? 42.781 -14.438 -40.25 1 19.91 68 ALA A N 1
ATOM 518 C CA . ALA A 1 68 ? 41.5 -13.742 -40.156 1 19.91 68 ALA A CA 1
ATOM 519 C C . ALA A 1 68 ? 40.344 -14.727 -40.125 1 19.91 68 ALA A C 1
ATOM 521 O O . ALA A 1 68 ? 39.188 -14.336 -39.938 1 19.91 68 ALA A O 1
ATOM 522 N N . PRO A 1 69 ? 40.375 -16.156 -39.656 1 18.5 69 PRO A N 1
ATOM 523 C CA . PRO A 1 69 ? 39.312 -16.812 -40.406 1 18.5 69 PRO A CA 1
ATOM 524 C C . PRO A 1 69 ? 37.906 -16.25 -40.094 1 18.5 69 PRO A C 1
ATOM 526 O O . PRO A 1 69 ? 37.688 -15.781 -38.969 1 18.5 69 PRO A O 1
ATOM 529 N N . SER A 1 70 ? 37.125 -15.828 -41.125 1 19.34 70 SER A N 1
ATOM 530 C CA . SER A 1 70 ? 35.844 -15.18 -41.375 1 19.34 70 SER A CA 1
ATOM 531 C C . SER A 1 70 ? 34.688 -16.062 -40.938 1 19.34 70 SER A C 1
ATOM 533 O O . SER A 1 70 ? 33.531 -15.852 -41.344 1 19.34 70 SER A O 1
ATOM 535 N N . VAL A 1 71 ? 34.719 -16.875 -39.844 1 18.31 71 VAL A N 1
ATOM 536 C CA . VAL A 1 71 ? 33.594 -17.812 -39.844 1 18.31 71 VAL A CA 1
ATOM 537 C C . VAL A 1 71 ? 32.281 -17.047 -39.75 1 18.31 71 VAL A C 1
ATOM 539 O O . VAL A 1 71 ? 32.094 -16.25 -38.812 1 18.31 71 VAL A O 1
ATOM 542 N N . ALA A 1 72 ? 31.562 -16.875 -40.875 1 20.42 72 ALA A N 1
ATOM 543 C CA . ALA A 1 72 ? 30.234 -16.359 -41.188 1 20.42 72 ALA A CA 1
ATOM 544 C C . ALA A 1 72 ? 29.156 -17.062 -40.344 1 20.42 72 ALA A C 1
ATOM 546 O O . ALA A 1 72 ? 28.938 -18.266 -40.5 1 20.42 72 ALA A O 1
ATOM 547 N N . ALA A 1 73 ? 29.109 -16.875 -39 1 18.8 73 ALA A N 1
ATOM 548 C CA . ALA A 1 73 ? 28.062 -17.516 -38.219 1 18.8 73 ALA A CA 1
ATOM 549 C C . ALA A 1 73 ? 26.672 -17.203 -38.75 1 18.8 73 ALA A C 1
ATOM 551 O O . ALA A 1 73 ? 26.312 -16.031 -38.906 1 18.8 73 ALA A O 1
ATOM 552 N N . SER A 1 74 ? 26.234 -18.078 -39.75 1 20.39 74 SER A N 1
ATOM 553 C CA . SER A 1 74 ? 24.906 -17.969 -40.344 1 20.39 74 SER A CA 1
ATOM 554 C C . SER A 1 74 ? 23.812 -17.922 -39.281 1 20.39 74 SER A C 1
ATOM 556 O O . SER A 1 74 ? 23.797 -18.766 -38.375 1 20.39 74 SER A O 1
ATOM 558 N N . PRO A 1 75 ? 23.219 -16.719 -39.062 1 22.62 75 PRO A N 1
ATOM 559 C CA . PRO A 1 75 ? 22.234 -16.453 -38.031 1 22.62 75 PRO A CA 1
ATOM 560 C C . PRO A 1 75 ? 20.953 -17.281 -38.188 1 22.62 75 PRO A C 1
ATOM 562 O O . PRO A 1 75 ? 20.359 -17.297 -39.281 1 22.62 75 PRO A O 1
ATOM 565 N N . MET A 1 76 ? 20.969 -18.531 -37.812 1 19.31 76 MET A N 1
ATOM 566 C CA . MET A 1 76 ? 19.734 -19.297 -37.906 1 19.31 76 MET A CA 1
ATOM 567 C C . MET A 1 76 ? 18.547 -18.516 -37.375 1 19.31 76 MET A C 1
ATOM 569 O O . MET A 1 76 ? 18.594 -18.016 -36.25 1 19.31 76 MET A O 1
ATOM 573 N N . LYS A 1 77 ? 17.703 -17.969 -38.344 1 25.73 77 LYS A N 1
ATOM 574 C CA . LYS A 1 77 ? 16.422 -17.297 -38.125 1 25.73 77 LYS A CA 1
ATOM 575 C C . LYS A 1 77 ? 15.438 -18.188 -37.375 1 25.73 77 LYS A C 1
ATOM 577 O O . LYS A 1 77 ? 15.016 -19.219 -37.875 1 25.73 77 LYS A O 1
ATOM 582 N N . VAL A 1 78 ? 15.633 -18.422 -36.062 1 21.64 78 VAL A N 1
ATOM 583 C CA . VAL A 1 78 ? 14.648 -19.141 -35.281 1 21.64 78 VAL A CA 1
ATOM 584 C C . VAL A 1 78 ? 13.281 -18.484 -35.406 1 21.64 78 VAL A C 1
ATOM 586 O O . VAL A 1 78 ? 13.148 -17.266 -35.219 1 21.64 78 VAL A O 1
ATOM 589 N N . SER A 1 79 ? 12.438 -19.047 -36.25 1 22.64 79 SER A N 1
ATOM 590 C CA . SER A 1 79 ? 11.047 -18.672 -36.469 1 22.64 79 SER A CA 1
ATOM 591 C C . SER A 1 79 ? 10.273 -18.609 -35.156 1 22.64 79 SER A C 1
ATOM 593 O O . SER A 1 79 ? 10.227 -19.594 -34.406 1 22.64 79 SER A O 1
ATOM 595 N N . LEU A 1 80 ? 10.172 -17.453 -34.594 1 26.06 80 LEU A N 1
ATOM 596 C CA . LEU A 1 80 ? 9.484 -17.062 -33.375 1 26.06 80 LEU A CA 1
ATOM 597 C C . LEU A 1 80 ? 7.984 -17.328 -33.5 1 26.06 80 LEU A C 1
ATOM 599 O O . LEU A 1 80 ? 7.332 -16.828 -34.406 1 26.06 80 LEU A O 1
ATOM 603 N N . SER A 1 81 ? 7.551 -18.484 -33.125 1 24.25 81 SER A N 1
ATOM 604 C CA . SER A 1 81 ? 6.129 -18.797 -33.125 1 24.25 81 SER A CA 1
ATOM 605 C C . SER A 1 81 ? 5.312 -17.719 -32.438 1 24.25 81 SER A C 1
ATOM 607 O O . SER A 1 81 ? 5.762 -17.125 -31.453 1 24.25 81 SER A O 1
ATOM 609 N N . PRO A 1 82 ? 4.168 -17.172 -33.094 1 27.48 82 PRO A N 1
ATOM 610 C CA . PRO A 1 82 ? 3.277 -16.031 -32.844 1 27.48 82 PRO A CA 1
ATOM 611 C C . PRO A 1 82 ? 2.529 -16.156 -31.516 1 27.48 82 PRO A C 1
ATOM 613 O O . PRO A 1 82 ? 1.856 -15.219 -31.078 1 27.48 82 PRO A O 1
ATOM 616 N N . VAL A 1 83 ? 2.406 -17.328 -30.984 1 26.5 83 VAL A N 1
ATOM 617 C CA . VAL A 1 83 ? 1.312 -17.469 -30.031 1 26.5 83 VAL A CA 1
ATOM 618 C C . VAL A 1 83 ? 1.584 -16.594 -28.812 1 26.5 83 VAL A C 1
ATOM 620 O O . VAL A 1 83 ? 0.652 -16.094 -28.188 1 26.5 83 VAL A O 1
ATOM 623 N N . LEU A 1 84 ? 2.775 -16.578 -28.359 1 26.12 84 LEU A N 1
ATOM 624 C CA . LEU A 1 84 ? 2.979 -16.016 -27.031 1 26.12 84 LEU A CA 1
ATOM 625 C C . LEU A 1 84 ? 2.973 -14.492 -27.094 1 26.12 84 LEU A C 1
ATOM 627 O O . LEU A 1 84 ? 3.283 -13.828 -26.109 1 26.12 84 LEU A O 1
ATOM 631 N N . ALA A 1 85 ? 2.768 -13.914 -28.281 1 29.58 85 ALA A N 1
ATOM 632 C CA . ALA A 1 85 ? 2.752 -12.453 -28.312 1 29.58 85 ALA A CA 1
ATOM 633 C C . ALA A 1 85 ? 1.56 -11.898 -27.547 1 29.58 85 ALA A C 1
ATOM 635 O O . ALA A 1 85 ? 1.373 -10.688 -27.469 1 29.58 85 ALA A O 1
ATOM 636 N N . ALA A 1 86 ? 0.54 -12.711 -27.453 1 28.95 86 ALA A N 1
ATOM 637 C CA . ALA A 1 86 ? -0.665 -12.07 -26.938 1 28.95 86 ALA A CA 1
ATOM 638 C C . ALA A 1 86 ? -0.444 -11.562 -25.516 1 28.95 86 ALA A C 1
ATOM 640 O O . ALA A 1 86 ? -1.186 -10.695 -25.047 1 28.95 86 ALA A O 1
ATOM 641 N N . SER A 1 87 ? 0.385 -12.289 -24.797 1 27.69 87 SER A N 1
ATOM 642 C CA . SER A 1 87 ? 0.39 -11.883 -23.391 1 27.69 87 SER A CA 1
ATOM 643 C C . SER A 1 87 ? 1.145 -10.57 -23.203 1 27.69 87 SER A C 1
ATOM 645 O O . SER A 1 87 ? 1.397 -10.156 -22.062 1 27.69 87 SER A O 1
ATOM 647 N N . GLN A 1 88 ? 1.816 -10.195 -24.297 1 29.27 88 GLN A N 1
ATOM 648 C CA . GLN A 1 88 ? 2.627 -8.992 -24.109 1 29.27 88 GLN A CA 1
ATOM 649 C C . GLN A 1 88 ? 1.747 -7.758 -23.922 1 29.27 88 GLN A C 1
ATOM 651 O O . GLN A 1 88 ? 1.699 -6.891 -24.797 1 29.27 88 GLN A O 1
ATOM 656 N N . ALA A 1 89 ? 0.44 -7.812 -23.656 1 28.86 89 ALA A N 1
ATOM 657 C CA . ALA A 1 89 ? -0.307 -6.559 -23.578 1 28.86 89 ALA A CA 1
ATOM 658 C C . ALA A 1 89 ? 0.509 -5.477 -22.875 1 28.86 89 ALA A C 1
ATOM 660 O O . ALA A 1 89 ? 1.329 -5.777 -22 1 28.86 89 ALA A O 1
ATOM 661 N N . ALA A 1 90 ? 0.469 -4.145 -23.312 1 28.27 90 ALA A N 1
ATOM 662 C CA . ALA A 1 90 ? 0.773 -2.77 -22.922 1 28.27 90 ALA A CA 1
ATOM 663 C C . ALA A 1 90 ? 0.529 -2.561 -21.438 1 28.27 90 ALA A C 1
ATOM 665 O O . ALA A 1 90 ? -0.449 -3.068 -20.875 1 28.27 90 ALA A O 1
ATOM 666 N N . ALA A 1 91 ? 1.475 -2.18 -20.734 1 35.16 91 ALA A N 1
ATOM 667 C CA . ALA A 1 91 ? 1.369 -1.614 -19.391 1 35.16 91 ALA A CA 1
ATOM 668 C C . ALA A 1 91 ? 0.12 -0.749 -19.266 1 35.16 91 ALA A C 1
ATOM 670 O O . ALA A 1 91 ? 0.186 0.372 -18.75 1 35.16 91 ALA A O 1
ATOM 671 N N . GLY A 1 92 ? -0.717 -0.657 -20.219 1 37.03 92 GLY A N 1
ATOM 672 C CA . GLY A 1 92 ? -1.954 0.022 -19.859 1 37.03 92 GLY A CA 1
ATOM 673 C C . GLY A 1 92 ? -2.666 -0.61 -18.688 1 37.03 92 GLY A C 1
ATOM 674 O O . GLY A 1 92 ? -2.637 -1.831 -18.516 1 37.03 92 GLY A O 1
ATOM 675 N N . SER A 1 93 ? -2.883 0.083 -17.531 1 44.59 93 SER A N 1
ATOM 676 C CA . SER A 1 93 ? -3.49 -0.296 -16.25 1 44.59 93 SER A CA 1
ATOM 677 C C . SER A 1 93 ? -4.703 -1.194 -16.469 1 44.59 93 SER A C 1
ATOM 679 O O . SER A 1 93 ? -5.766 -0.725 -16.891 1 44.59 93 SER A O 1
ATOM 681 N N . THR A 1 94 ? -4.551 -2.209 -17.094 1 52.28 94 THR A N 1
ATOM 682 C CA . THR A 1 94 ? -5.711 -3.088 -17 1 52.28 94 THR A CA 1
ATOM 683 C C . THR A 1 94 ? -6.344 -3.004 -15.609 1 52.28 94 THR A C 1
ATOM 685 O O . THR A 1 94 ? -5.641 -2.93 -14.602 1 52.28 94 THR A O 1
ATOM 688 N N . PRO A 1 95 ? -7.574 -2.814 -15.711 1 60.19 95 PRO A N 1
ATOM 689 C CA . PRO A 1 95 ? -8.258 -2.752 -14.414 1 60.19 95 PRO A CA 1
ATOM 690 C C . PRO A 1 95 ? -7.918 -3.938 -13.508 1 60.19 95 PRO A C 1
ATOM 692 O O . PRO A 1 95 ? -7.688 -5.047 -14 1 60.19 95 PRO A O 1
ATOM 695 N N . PRO A 1 96 ? -7.484 -3.672 -12.398 1 64.56 96 PRO A N 1
ATOM 696 C CA . PRO A 1 96 ? -7.105 -4.695 -11.422 1 64.56 96 PRO A CA 1
ATOM 697 C C . PRO A 1 96 ? -8.008 -5.926 -11.477 1 64.56 96 PRO A C 1
ATOM 699 O O . PRO A 1 96 ? -7.535 -7.051 -11.297 1 64.56 96 PRO A O 1
ATOM 702 N N . SER A 1 97 ? -9.266 -5.75 -11.797 1 71.38 97 SER A N 1
ATOM 703 C CA . SER A 1 97 ? -10.172 -6.891 -11.898 1 71.38 97 SER A CA 1
ATOM 704 C C . SER A 1 97 ? -9.797 -7.801 -13.062 1 71.38 97 SER A C 1
ATOM 706 O O . SER A 1 97 ? -9.906 -9.023 -12.969 1 71.38 97 SER A O 1
ATOM 708 N N . SER A 1 98 ? -9.25 -7.195 -13.977 1 75.69 98 SER A N 1
ATOM 709 C CA . SER A 1 98 ? -8.875 -7.953 -15.164 1 75.69 98 SER A CA 1
ATOM 710 C C . SER A 1 98 ? -7.617 -8.781 -14.914 1 75.69 98 SER A C 1
ATOM 712 O O . SER A 1 98 ? -7.48 -9.883 -15.445 1 75.69 98 SER A O 1
ATOM 714 N N . GLN A 1 99 ? -6.867 -8.281 -14.023 1 84.25 99 GLN A N 1
ATOM 715 C CA . GLN A 1 99 ? -5.629 -8.984 -13.719 1 84.25 99 GLN A CA 1
ATOM 716 C C . GLN A 1 99 ? -5.902 -10.289 -12.969 1 84.25 99 GLN A C 1
ATOM 718 O O . GLN A 1 99 ? -5.305 -11.32 -13.273 1 84.25 99 GLN A O 1
ATOM 723 N N . LEU A 1 100 ? -6.844 -10.219 -12.062 1 89.5 100 LEU A N 1
ATOM 724 C CA . LEU A 1 100 ? -7.195 -11.422 -11.312 1 89.5 100 LEU A CA 1
ATOM 725 C C . LEU A 1 100 ? -7.875 -12.445 -12.203 1 89.5 100 LEU A C 1
ATOM 727 O O . LEU A 1 100 ? -7.605 -13.648 -12.102 1 89.5 100 LEU A O 1
ATOM 731 N N . HIS A 1 101 ? -8.727 -11.938 -13.055 1 91.44 101 HIS A N 1
ATOM 732 C CA . HIS A 1 101 ? -9.391 -12.82 -14.008 1 91.44 101 HIS A CA 1
ATOM 733 C C . HIS A 1 101 ? -8.375 -13.547 -14.891 1 91.44 101 HIS A C 1
ATOM 735 O O . HIS A 1 101 ? -8.461 -14.758 -15.07 1 91.44 101 HIS A O 1
ATOM 741 N N . SER A 1 102 ? -7.492 -12.797 -15.398 1 91 102 SER A N 1
ATOM 742 C CA . SER A 1 102 ? -6.461 -13.367 -16.25 1 91 102 SER A CA 1
ATOM 743 C C . SER A 1 102 ? -5.613 -14.383 -15.492 1 91 102 SER A C 1
ATOM 745 O O . SER A 1 102 ? -5.207 -15.398 -16.047 1 91 102 SER A O 1
ATOM 747 N N . LEU A 1 103 ? -5.363 -14.117 -14.297 1 91 103 LEU A N 1
ATOM 748 C CA . LEU A 1 103 ? -4.594 -15.031 -13.453 1 91 103 LEU A CA 1
ATOM 749 C C . LEU A 1 103 ? -5.34 -16.344 -13.258 1 91 103 LEU A C 1
ATOM 751 O O . LEU A 1 103 ? -4.754 -17.422 -13.398 1 91 103 LEU A O 1
ATOM 755 N N . CYS A 1 104 ? -6.578 -16.25 -12.938 1 94.25 104 CYS A N 1
ATOM 756 C CA . CYS A 1 104 ? -7.387 -17.438 -12.727 1 94.25 104 CYS A CA 1
ATOM 757 C C . CYS A 1 104 ? -7.52 -18.25 -14.016 1 94.25 104 CYS A C 1
ATOM 759 O O . CYS A 1 104 ? -7.504 -19.484 -13.992 1 94.25 104 CYS A O 1
ATOM 761 N N . GLN A 1 105 ? -7.625 -17.5 -15.07 1 93.31 105 GLN A N 1
ATOM 762 C CA . GLN A 1 105 ? -7.688 -18.172 -16.375 1 93.31 105 GLN A CA 1
ATOM 763 C C . GLN A 1 105 ? -6.395 -18.938 -16.656 1 93.31 105 GLN A C 1
ATOM 765 O O . GLN A 1 105 ? -6.434 -20.094 -17.094 1 93.31 105 GLN A O 1
ATOM 770 N N . LEU A 1 106 ? -5.328 -18.328 -16.422 1 91.44 106 LEU A N 1
ATOM 771 C CA . LEU A 1 106 ? -4.027 -18.969 -16.625 1 91.44 106 LEU A CA 1
ATOM 772 C C . LEU A 1 106 ? -3.871 -20.188 -15.734 1 91.44 106 LEU A C 1
ATOM 774 O O . LEU A 1 106 ? -3.344 -21.219 -16.172 1 91.44 106 LEU A O 1
ATOM 778 N N . GLN A 1 107 ? -4.277 -20.047 -14.531 1 93.75 107 GLN A N 1
ATOM 779 C CA . GLN A 1 107 ? -4.227 -21.172 -13.602 1 93.75 107 GLN A CA 1
ATOM 780 C C . GLN A 1 107 ? -5.066 -22.344 -14.102 1 93.75 107 GLN A C 1
ATOM 782 O O . GLN A 1 107 ? -4.617 -23.5 -14.078 1 93.75 107 GLN A O 1
ATOM 787 N N . ALA A 1 108 ? -6.246 -22.078 -14.531 1 94.44 108 ALA A N 1
ATOM 788 C CA . ALA A 1 108 ? -7.125 -23.141 -15.039 1 94.44 108 ALA A CA 1
ATOM 789 C C . ALA A 1 108 ? -6.508 -23.828 -16.25 1 94.44 108 ALA A C 1
ATOM 791 O O . ALA A 1 108 ? -6.539 -25.062 -16.344 1 94.44 108 ALA A O 1
ATOM 792 N N . GLU A 1 109 ? -5.961 -23.047 -17.125 1 91.06 109 GLU A N 1
ATOM 793 C CA . GLU A 1 109 ? -5.316 -23.594 -18.312 1 91.06 109 GLU A CA 1
ATOM 794 C C . GLU A 1 109 ? -4.109 -24.453 -17.953 1 91.06 109 GLU A C 1
ATOM 796 O O . GLU A 1 109 ? -3.91 -25.531 -18.516 1 91.06 109 GLU A O 1
ATOM 801 N N . HIS A 1 110 ? -3.381 -23.969 -17.047 1 90.81 110 HIS A N 1
ATOM 802 C CA . HIS A 1 110 ? -2.193 -24.688 -16.594 1 90.81 110 HIS A CA 1
ATOM 803 C C . HIS A 1 110 ? -2.561 -26.031 -15.992 1 90.81 110 HIS A C 1
ATOM 805 O O . HIS A 1 110 ? -1.972 -27.062 -16.344 1 90.81 110 HIS A O 1
ATOM 811 N N . LEU A 1 111 ? -3.52 -26.047 -15.094 1 92.19 111 LEU A N 1
ATOM 812 C CA . LEU A 1 111 ? -3.922 -27.297 -14.445 1 92.19 111 LEU A CA 1
ATOM 813 C C . LEU A 1 111 ? -4.445 -28.297 -15.469 1 92.19 111 LEU A C 1
ATOM 815 O O . LEU A 1 111 ? -4.105 -29.484 -15.422 1 92.19 111 LEU A O 1
ATOM 819 N N . ALA A 1 112 ? -5.242 -27.797 -16.359 1 90.75 112 ALA A N 1
ATOM 820 C CA . ALA A 1 112 ? -5.824 -28.672 -17.375 1 90.75 112 ALA A CA 1
ATOM 821 C C . ALA A 1 112 ? -4.734 -29.312 -18.234 1 90.75 112 ALA A C 1
ATOM 823 O O . ALA A 1 112 ? -4.789 -30.5 -18.531 1 90.75 112 ALA A O 1
ATOM 824 N N . MET A 1 113 ? -3.773 -28.578 -18.594 1 86.38 113 MET A N 1
ATOM 825 C CA . MET A 1 113 ? -2.701 -29.047 -19.453 1 86.38 113 MET A CA 1
ATOM 826 C C . MET A 1 113 ? -1.758 -29.969 -18.703 1 86.38 113 MET A C 1
ATOM 828 O O . MET A 1 113 ? -1.415 -31.062 -19.188 1 86.38 113 MET A O 1
ATOM 832 N N . ALA A 1 114 ? -1.393 -29.578 -17.562 1 86.06 114 ALA A N 1
ATOM 833 C CA . ALA A 1 114 ? -0.387 -30.297 -16.781 1 86.06 114 ALA A CA 1
ATOM 834 C C . ALA A 1 114 ? -0.919 -31.656 -16.328 1 86.06 114 ALA A C 1
ATOM 836 O O . ALA A 1 114 ? -0.16 -32.625 -16.219 1 86.06 114 ALA A O 1
ATOM 837 N N . HIS A 1 115 ? -2.252 -31.75 -16.094 1 88.25 115 HIS A N 1
ATOM 838 C CA . HIS A 1 115 ? -2.789 -32.969 -15.508 1 88.25 115 HIS A CA 1
ATOM 839 C C . HIS A 1 115 ? -3.824 -33.625 -16.422 1 88.25 115 HIS A C 1
ATOM 841 O O . HIS A 1 115 ? -4.562 -34.5 -16 1 88.25 115 HIS A O 1
ATOM 847 N N . ALA A 1 116 ? -3.895 -33.125 -17.641 1 87.25 116 ALA A N 1
ATOM 848 C CA . ALA A 1 116 ? -4.812 -33.625 -18.656 1 87.25 116 ALA A CA 1
ATOM 849 C C . ALA A 1 116 ? -6.238 -33.719 -18.109 1 87.25 116 ALA A C 1
ATOM 851 O O . ALA A 1 116 ? -6.887 -34.75 -18.203 1 87.25 116 ALA A O 1
ATOM 852 N N . LEU A 1 117 ? -6.691 -32.656 -17.562 1 91.19 117 LEU A N 1
ATOM 853 C CA . LEU A 1 117 ? -8.031 -32.594 -16.984 1 91.19 117 LEU A CA 1
ATOM 854 C C . LEU A 1 117 ? -9.062 -32.219 -18.047 1 91.19 117 LEU A C 1
ATOM 856 O O . LEU A 1 117 ? -8.742 -31.578 -19.031 1 91.19 117 LEU A O 1
ATOM 860 N N . VAL A 1 118 ? -10.266 -32.625 -17.828 1 91 118 VAL A N 1
ATOM 861 C CA . VAL A 1 118 ? -11.352 -32.406 -18.766 1 91 118 VAL A CA 1
ATOM 862 C C . VAL A 1 118 ? -11.867 -30.969 -18.609 1 91 118 VAL A C 1
ATOM 864 O O . VAL A 1 118 ? -12.164 -30.297 -19.594 1 91 118 VAL A O 1
ATOM 867 N N . CYS A 1 119 ? -11.969 -30.547 -17.328 1 91.94 119 CYS A N 1
ATOM 868 C CA . CYS A 1 119 ? -12.492 -29.219 -17.047 1 91.94 119 CYS A CA 1
ATOM 869 C C . CYS A 1 119 ? -11.977 -28.703 -15.703 1 91.94 119 CYS A C 1
ATOM 871 O O . CYS A 1 119 ? -11.82 -29.469 -14.75 1 91.94 119 CYS A O 1
ATOM 873 N N . VAL A 1 120 ? -11.734 -27.453 -15.695 1 93.88 120 VAL A N 1
ATOM 874 C CA . VAL A 1 120 ? -11.359 -26.797 -14.445 1 93.88 120 VAL A CA 1
ATOM 875 C C . VAL A 1 120 ? -12.172 -25.516 -14.273 1 93.88 120 VAL A C 1
ATOM 877 O O . VAL A 1 120 ? -12.234 -24.688 -15.18 1 93.88 120 VAL A O 1
ATOM 880 N N . LEU A 1 121 ? -12.867 -25.406 -13.148 1 93 121 LEU A N 1
ATOM 881 C CA . LEU A 1 121 ? -13.602 -24.203 -12.789 1 93 121 LEU A CA 1
ATOM 882 C C . LEU A 1 121 ? -13.023 -23.562 -11.531 1 93 121 LEU A C 1
ATOM 884 O O . LEU A 1 121 ? -12.812 -24.25 -10.531 1 93 121 LEU A O 1
ATOM 888 N N . ILE A 1 122 ? -12.742 -22.328 -11.641 1 93.94 122 ILE A N 1
ATOM 889 C CA . ILE A 1 122 ? -12.242 -21.609 -10.484 1 93.94 122 ILE A CA 1
ATOM 890 C C . ILE A 1 122 ? -13.227 -20.516 -10.086 1 93.94 122 ILE A C 1
ATOM 892 O O . ILE A 1 122 ? -13.578 -19.656 -10.914 1 93.94 122 ILE A O 1
ATOM 896 N N . ALA A 1 123 ? -13.695 -20.547 -8.914 1 91.94 123 ALA A N 1
ATOM 897 C CA . ALA A 1 123 ? -14.516 -19.5 -8.336 1 91.94 123 ALA A CA 1
ATOM 898 C C . ALA A 1 123 ? -13.695 -18.625 -7.387 1 91.94 123 ALA A C 1
ATOM 900 O O . ALA A 1 123 ? -13.031 -19.125 -6.48 1 91.94 123 ALA A O 1
ATOM 901 N N . TYR A 1 124 ? -13.688 -17.359 -7.645 1 90.5 124 TYR A N 1
ATOM 902 C CA . TYR A 1 124 ? -12.883 -16.453 -6.828 1 90.5 124 TYR A CA 1
ATOM 903 C C . TYR A 1 124 ? -13.648 -15.188 -6.508 1 90.5 124 TYR A C 1
ATOM 905 O O . TYR A 1 124 ? -14.617 -14.844 -7.191 1 90.5 124 TYR A O 1
ATOM 913 N N . TYR A 1 125 ? -13.219 -14.547 -5.445 1 86.5 125 TYR A N 1
ATOM 914 C CA . TYR A 1 125 ? -13.805 -13.273 -5.031 1 86.5 125 TYR A CA 1
ATOM 915 C C . TYR A 1 125 ? -13.039 -12.102 -5.641 1 86.5 125 TYR A C 1
ATOM 917 O O . TYR A 1 125 ? -11.812 -12.008 -5.484 1 86.5 125 TYR A O 1
ATOM 925 N N . ASP A 1 126 ? -13.688 -11.266 -6.328 1 85.69 126 ASP A N 1
ATOM 926 C CA . ASP A 1 126 ? -13.094 -10.039 -6.848 1 85.69 126 ASP A CA 1
ATOM 927 C C . ASP A 1 126 ? -13.305 -8.875 -5.887 1 85.69 126 ASP A C 1
ATOM 929 O O . ASP A 1 126 ? -14.414 -8.359 -5.758 1 85.69 126 ASP A O 1
ATOM 933 N N . PRO A 1 127 ? -12.297 -8.43 -5.285 1 78.31 127 PRO A N 1
ATOM 934 C CA . PRO A 1 127 ? -12.445 -7.355 -4.301 1 78.31 127 PRO A CA 1
ATOM 935 C C . PRO A 1 127 ? -12.867 -6.031 -4.93 1 78.31 127 PRO A C 1
ATOM 937 O O . PRO A 1 127 ? -13.398 -5.156 -4.238 1 78.31 127 PRO A O 1
ATOM 940 N N . HIS A 1 128 ? -12.602 -5.809 -6.145 1 77.88 128 HIS A N 1
ATOM 941 C CA . HIS A 1 128 ? -12.953 -4.555 -6.801 1 77.88 128 HIS A CA 1
ATOM 942 C C . HIS A 1 128 ? -14.445 -4.465 -7.066 1 77.88 128 HIS A C 1
ATOM 944 O O . HIS A 1 128 ? -15.039 -3.391 -6.953 1 77.88 128 HIS A O 1
ATOM 950 N N . THR A 1 129 ? -15.008 -5.586 -7.383 1 77.5 129 THR A N 1
ATOM 951 C CA . THR A 1 129 ? -16.438 -5.59 -7.672 1 77.5 129 THR A CA 1
ATOM 952 C C . THR A 1 129 ? -17.234 -6.059 -6.457 1 77.5 129 THR A C 1
ATOM 954 O O . THR A 1 129 ? -18.453 -5.848 -6.387 1 77.5 129 THR A O 1
ATOM 957 N N . GLY A 1 130 ? -16.578 -6.688 -5.574 1 75 130 GLY A N 1
ATOM 958 C CA . GLY A 1 130 ? -17.25 -7.215 -4.395 1 75 130 GLY A CA 1
ATOM 959 C C . GLY A 1 130 ? -18.125 -8.414 -4.688 1 75 130 GLY A C 1
ATOM 960 O O . GLY A 1 130 ? -19.078 -8.688 -3.961 1 75 130 GLY A O 1
ATOM 961 N N . THR A 1 131 ? -17.844 -9.078 -5.773 1 82.06 131 THR A N 1
ATOM 962 C CA . THR A 1 131 ? -18.672 -10.211 -6.184 1 82.06 131 THR A CA 1
ATOM 963 C C . THR A 1 131 ? -17.797 -11.438 -6.434 1 82.06 131 THR A C 1
ATOM 965 O O . THR A 1 131 ? -16.578 -11.32 -6.594 1 82.06 131 THR A O 1
ATOM 968 N N . GLN A 1 132 ? -18.484 -12.555 -6.363 1 86.44 132 GLN A N 1
ATOM 969 C CA . GLN A 1 132 ? -17.812 -13.789 -6.746 1 86.44 132 GLN A CA 1
ATOM 970 C C . GLN A 1 132 ? -17.828 -13.984 -8.258 1 86.44 132 GLN A C 1
ATOM 972 O O . GLN A 1 132 ? -18.859 -13.773 -8.906 1 86.44 132 GLN A O 1
ATOM 977 N N . ARG A 1 133 ? -16.719 -14.273 -8.812 1 88.94 133 ARG A N 1
ATOM 978 C CA . ARG A 1 133 ? -16.594 -14.531 -10.25 1 88.94 133 ARG A CA 1
ATOM 979 C C . ARG A 1 133 ? -16.094 -15.945 -10.508 1 88.94 133 ARG A C 1
ATOM 981 O O . ARG A 1 133 ? -15.57 -16.594 -9.602 1 88.94 133 ARG A O 1
ATOM 988 N N . ARG A 1 134 ? -16.375 -16.406 -11.734 1 91.25 134 ARG A N 1
ATOM 989 C CA . ARG A 1 134 ? -15.969 -17.766 -12.086 1 91.25 134 ARG A CA 1
ATOM 990 C C . ARG A 1 134 ? -15.266 -17.797 -13.438 1 91.25 134 ARG A C 1
ATOM 992 O O . ARG A 1 134 ? -15.594 -17 -14.328 1 91.25 134 ARG A O 1
ATOM 999 N N . VAL A 1 135 ? -14.289 -18.609 -13.539 1 92.5 135 VAL A N 1
ATOM 1000 C CA . VAL A 1 135 ? -13.609 -18.891 -14.805 1 92.5 135 VAL A CA 1
ATOM 1001 C C . VAL A 1 135 ? -13.633 -20.391 -15.078 1 92.5 135 VAL A C 1
ATOM 1003 O O . VAL A 1 135 ? -13.461 -21.203 -14.156 1 92.5 135 VAL A O 1
ATOM 1006 N N . THR A 1 136 ? -13.93 -20.75 -16.312 1 90.94 136 THR A N 1
ATOM 1007 C CA . THR A 1 136 ? -13.977 -22.156 -16.688 1 90.94 136 THR A CA 1
ATOM 1008 C C . THR A 1 136 ? -13.078 -22.422 -17.891 1 90.94 136 THR A C 1
ATOM 1010 O O . THR A 1 136 ? -13.031 -21.625 -18.828 1 90.94 136 THR A O 1
ATOM 1013 N N . HIS A 1 137 ? -12.266 -23.422 -17.75 1 91.69 137 HIS A N 1
ATOM 1014 C CA . HIS A 1 137 ? -11.492 -23.938 -18.875 1 91.69 137 HIS A CA 1
ATOM 1015 C C . HIS A 1 137 ? -11.852 -25.391 -19.172 1 91.69 137 HIS A C 1
ATOM 1017 O O . HIS A 1 137 ? -11.82 -26.25 -18.281 1 91.69 137 HIS A O 1
ATOM 1023 N N . THR A 1 138 ? -12.242 -25.656 -20.344 1 88.75 138 THR A N 1
ATOM 1024 C CA . THR A 1 138 ? -12.617 -27.016 -20.75 1 88.75 138 THR A CA 1
ATOM 1025 C C . THR A 1 138 ? -11.75 -27.484 -21.906 1 88.75 138 THR A C 1
ATOM 1027 O O . THR A 1 138 ? -11.344 -26.688 -22.766 1 88.75 138 THR A O 1
ATOM 1030 N N . ALA A 1 139 ? -11.375 -28.75 -21.797 1 82.44 139 ALA A N 1
ATOM 1031 C CA . ALA A 1 139 ? -10.617 -29.359 -22.891 1 82.44 139 ALA A CA 1
ATOM 1032 C C . ALA A 1 139 ? -11.391 -29.266 -24.203 1 82.44 139 ALA A C 1
ATOM 1034 O O . ALA A 1 139 ? -12.625 -29.312 -24.219 1 82.44 139 ALA A O 1
ATOM 1035 N N . GLN A 1 140 ? -10.617 -28.969 -25.203 1 73.81 140 GLN A N 1
ATOM 1036 C CA . GLN A 1 140 ? -11.234 -28.859 -26.516 1 73.81 140 GLN A CA 1
ATOM 1037 C C . GLN A 1 140 ? -11.461 -30.234 -27.156 1 73.81 140 GLN A C 1
ATOM 1039 O O . GLN A 1 140 ? -10.758 -31.188 -26.812 1 73.81 140 GLN A O 1
ATOM 1044 N N . GLY A 1 141 ? -12.547 -30.344 -27.922 1 66.75 141 GLY A N 1
ATOM 1045 C CA . GLY A 1 141 ? -12.812 -31.531 -28.734 1 66.75 141 GLY A CA 1
ATOM 1046 C C . GLY A 1 141 ? -13.695 -32.531 -28.031 1 66.75 141 GLY A C 1
ATOM 1047 O O . GLY A 1 141 ? -14.531 -32.188 -27.203 1 66.75 141 GLY A O 1
ATOM 1048 N N . PRO A 1 142 ? -13.469 -33.844 -28.344 1 65.12 142 PRO A N 1
ATOM 1049 C CA . PRO A 1 142 ? -14.32 -34.938 -27.844 1 65.12 142 PRO A CA 1
ATOM 1050 C C . PRO A 1 142 ? -14.133 -35.219 -26.359 1 65.12 142 PRO A C 1
ATOM 1052 O O . PRO A 1 142 ? -14.977 -35.875 -25.734 1 65.12 142 PRO A O 1
ATOM 1055 N N . GLN A 1 143 ? -13.07 -34.719 -25.828 1 68.75 143 GLN A N 1
ATOM 1056 C CA . GLN A 1 143 ? -12.773 -34.969 -24.422 1 68.75 143 GLN A CA 1
ATOM 1057 C C . GLN A 1 143 ? -13.367 -33.906 -23.516 1 68.75 143 GLN A C 1
ATOM 1059 O O . GLN A 1 143 ? -13.312 -34.031 -22.297 1 68.75 143 GLN A O 1
ATOM 1064 N N . GLY A 1 144 ? -14.062 -33 -24.219 1 75.5 144 GLY A N 1
ATOM 1065 C CA . GLY A 1 144 ? -14.641 -31.938 -23.422 1 75.5 144 GLY A CA 1
ATOM 1066 C C . GLY A 1 144 ? -15.992 -32.312 -22.828 1 75.5 144 GLY A C 1
ATOM 1067 O O . GLY A 1 144 ? -16.531 -33.375 -23.109 1 75.5 144 GLY A O 1
ATOM 1068 N N . LEU A 1 145 ? -16.422 -31.531 -21.859 1 79.88 145 LEU A N 1
ATOM 1069 C CA . LEU A 1 145 ? -17.719 -31.734 -21.219 1 79.88 145 LEU A CA 1
ATOM 1070 C C . LEU A 1 145 ? -18.859 -31.188 -22.094 1 79.88 145 LEU A C 1
ATOM 1072 O O . LEU A 1 145 ? -18.688 -30.156 -22.734 1 79.88 145 LEU A O 1
ATOM 1076 N N . PRO A 1 146 ? -19.922 -31.938 -22.109 1 78.81 146 PRO A N 1
ATOM 1077 C CA . PRO A 1 146 ? -21.094 -31.391 -22.781 1 78.81 146 PRO A CA 1
ATOM 1078 C C . PRO A 1 146 ? -21.562 -30.078 -22.172 1 78.81 146 PRO A C 1
ATOM 1080 O O . PRO A 1 146 ? -21.297 -29.797 -21 1 78.81 146 PRO A O 1
ATOM 1083 N N . ARG A 1 147 ? -22.25 -29.312 -22.922 1 78.62 147 ARG A N 1
ATOM 1084 C CA . ARG A 1 147 ? -22.719 -28 -22.516 1 78.62 147 ARG A CA 1
ATOM 1085 C C . ARG A 1 147 ? -23.625 -28.094 -21.297 1 78.62 147 ARG A C 1
ATOM 1087 O O . ARG A 1 147 ? -23.594 -27.234 -20.422 1 78.62 147 ARG A O 1
ATOM 1094 N N . GLU A 1 148 ? -24.344 -29.141 -21.312 1 78.44 148 GLU A N 1
ATOM 1095 C CA . GLU A 1 148 ? -25.281 -29.328 -20.203 1 78.44 148 GLU A CA 1
ATOM 1096 C C . GLU A 1 148 ? -24.531 -29.547 -18.891 1 78.44 148 GLU A C 1
ATOM 1098 O O . GLU A 1 148 ? -24.922 -29.031 -17.844 1 78.44 148 GLU A O 1
ATOM 1103 N N . ALA A 1 149 ? -23.453 -30.281 -18.969 1 80.19 149 ALA A N 1
ATOM 1104 C CA . ALA A 1 149 ? -22.641 -30.562 -17.781 1 80.19 149 ALA A CA 1
ATOM 1105 C C . ALA A 1 149 ? -21.953 -29.297 -17.281 1 80.19 149 ALA A C 1
ATOM 1107 O O . ALA A 1 149 ? -21.891 -29.062 -16.062 1 80.19 149 ALA A O 1
ATOM 1108 N N . LEU A 1 150 ? -21.562 -28.516 -18.219 1 79.06 150 LEU A N 1
ATOM 1109 C CA . LEU A 1 150 ? -20.891 -27.266 -17.859 1 79.06 150 LEU A CA 1
ATOM 1110 C C . LEU A 1 150 ? -21.875 -26.312 -17.172 1 79.06 150 LEU A C 1
ATOM 1112 O O . LEU A 1 150 ? -21.5 -25.641 -16.203 1 79.06 150 LEU A O 1
ATOM 1116 N N . ALA A 1 151 ? -23.016 -26.281 -17.641 1 78.75 151 ALA A N 1
ATOM 1117 C CA . ALA A 1 151 ? -24.047 -25.438 -17.031 1 78.75 151 ALA A CA 1
ATOM 1118 C C . ALA A 1 151 ? -24.391 -25.922 -15.625 1 78.75 151 ALA A C 1
ATOM 1120 O O . ALA A 1 151 ? -24.641 -25.109 -14.734 1 78.75 151 ALA A O 1
ATOM 1121 N N . ALA A 1 152 ? -24.328 -27.188 -15.461 1 76.31 152 ALA A N 1
ATOM 1122 C CA . ALA A 1 152 ? -24.625 -27.75 -14.148 1 76.31 152 ALA A CA 1
ATOM 1123 C C . ALA A 1 152 ? -23.562 -27.344 -13.125 1 76.31 152 ALA A C 1
ATOM 1125 O O . ALA A 1 152 ? -23.891 -26.984 -11.992 1 76.31 152 ALA A O 1
ATOM 1126 N N . ILE A 1 153 ? -22.391 -27.406 -13.602 1 76.75 153 ILE A N 1
ATOM 1127 C CA . ILE A 1 153 ? -21.266 -27.078 -12.734 1 76.75 153 ILE A CA 1
ATOM 1128 C C . ILE A 1 153 ? -21.281 -25.578 -12.414 1 76.75 153 ILE A C 1
ATOM 1130 O O . ILE A 1 153 ? -21.047 -25.188 -11.273 1 76.75 153 ILE A O 1
ATOM 1134 N N . ALA A 1 154 ? -21.594 -24.797 -13.367 1 74.25 154 ALA A N 1
ATOM 1135 C CA . ALA A 1 154 ? -21.562 -23.344 -13.219 1 74.25 154 ALA A CA 1
ATOM 1136 C C . ALA A 1 154 ? -22.719 -22.859 -12.344 1 74.25 154 ALA A C 1
ATOM 1138 O O . ALA A 1 154 ? -22.609 -21.859 -11.648 1 74.25 154 ALA A O 1
ATOM 1139 N N . GLY A 1 155 ? -23.797 -23.516 -12.406 1 66.88 155 GLY A N 1
ATOM 1140 C CA . GLY A 1 155 ? -25 -23.047 -11.742 1 66.88 155 GLY A CA 1
ATOM 1141 C C . GLY A 1 155 ? -25.094 -23.484 -10.297 1 66.88 155 GLY A C 1
ATOM 1142 O O . GLY A 1 155 ? -25.891 -22.938 -9.523 1 66.88 155 GLY A O 1
ATOM 1143 N N . GLU A 1 156 ? -24.328 -24.438 -9.977 1 64.88 156 GLU A N 1
ATOM 1144 C CA . GLU A 1 156 ? -24.453 -24.969 -8.625 1 64.88 156 GLU A CA 1
ATOM 1145 C C . GLU A 1 156 ? -23.781 -24.062 -7.605 1 64.88 156 GLU A C 1
ATOM 1147 O O . GLU A 1 156 ? -22.812 -23.375 -7.918 1 64.88 156 GLU A O 1
ATOM 1152 N N . GLU A 1 157 ? -24.562 -23.828 -6.555 1 67.81 157 GLU A N 1
ATOM 1153 C CA . GLU A 1 157 ? -23.953 -23.141 -5.414 1 67.81 157 GLU A CA 1
ATOM 1154 C C . GLU A 1 157 ? -23.094 -24.094 -4.602 1 67.81 157 GLU A C 1
ATOM 1156 O O . GLU A 1 157 ? -23.578 -25.109 -4.082 1 67.81 157 GLU A O 1
ATOM 1161 N N . TRP A 1 158 ? -21.828 -23.953 -4.867 1 69.31 158 TRP A N 1
ATOM 1162 C CA . TRP A 1 158 ? -20.875 -24.828 -4.195 1 69.31 158 TRP A CA 1
ATOM 1163 C C . TRP A 1 158 ? -20.484 -24.266 -2.828 1 69.31 158 TRP A C 1
ATOM 1165 O O . TRP A 1 158 ? -20.359 -23.047 -2.664 1 69.31 158 TRP A O 1
ATOM 1175 N N . SER A 1 159 ? -20.75 -25.062 -1.763 1 65.81 159 SER A N 1
ATOM 1176 C CA . SER A 1 159 ? -20.25 -24.688 -0.445 1 65.81 159 SER A CA 1
ATOM 1177 C C . SER A 1 159 ? -19.047 -25.547 -0.054 1 65.81 159 SER A C 1
ATOM 1179 O O . SER A 1 159 ? -19.031 -26.75 -0.29 1 65.81 159 SER A O 1
ATOM 1181 N N . THR A 1 160 ? -17.891 -24.922 0.177 1 66.06 160 THR A N 1
ATOM 1182 C CA . THR A 1 160 ? -16.703 -25.656 0.582 1 66.06 160 THR A CA 1
ATOM 1183 C C . THR A 1 160 ? -16.797 -26.109 2.039 1 66.06 160 THR A C 1
ATOM 1185 O O . THR A 1 160 ? -16.078 -26.984 2.479 1 66.06 160 THR A O 1
ATOM 1188 N N . GLY A 1 161 ? -17.953 -25.734 2.596 1 63.56 161 GLY A N 1
ATOM 1189 C CA . GLY A 1 161 ? -18.172 -26.156 3.975 1 63.56 161 GLY A CA 1
ATOM 1190 C C . GLY A 1 161 ? -16.922 -26.062 4.828 1 63.56 161 GLY A C 1
ATOM 1191 O O . GLY A 1 161 ? -16.25 -25.031 4.832 1 63.56 161 GLY A O 1
ATOM 1192 N N . SER A 1 162 ? -16.594 -27.203 5.512 1 70.75 162 SER A N 1
ATOM 1193 C CA . SER A 1 162 ? -15.484 -27.344 6.453 1 70.75 162 SER A CA 1
ATOM 1194 C C . SER A 1 162 ? -14.289 -28.031 5.801 1 70.75 162 SER A C 1
ATOM 1196 O O . SER A 1 162 ? -13.438 -28.578 6.492 1 70.75 162 SER A O 1
ATOM 1198 N N . LEU A 1 163 ? -14.25 -28.016 4.457 1 80.31 163 LEU A N 1
ATOM 1199 C CA . LEU A 1 163 ? -13.133 -28.688 3.805 1 80.31 163 LEU A CA 1
ATOM 1200 C C . LEU A 1 163 ? -11.844 -27.891 3.979 1 80.31 163 LEU A C 1
ATOM 1202 O O . LEU A 1 163 ? -11.859 -26.656 3.916 1 80.31 163 LEU A O 1
ATOM 1206 N N . PRO A 1 164 ? -10.797 -28.672 4.203 1 82.94 164 PRO A N 1
ATOM 1207 C CA . PRO A 1 164 ? -9.523 -27.969 4.387 1 82.94 164 PRO A CA 1
ATOM 1208 C C . PRO A 1 164 ? -9.031 -27.297 3.109 1 82.94 164 PRO A C 1
ATOM 1210 O O . PRO A 1 164 ? -9.266 -27.797 2.01 1 82.94 164 PRO A O 1
ATOM 1213 N N . VAL A 1 165 ? -8.383 -26.234 3.268 1 85.94 165 VAL A N 1
ATOM 1214 C CA . VAL A 1 165 ? -7.84 -25.469 2.156 1 85.94 165 VAL A CA 1
ATOM 1215 C C . VAL A 1 165 ? -6.746 -26.266 1.453 1 85.94 165 VAL A C 1
ATOM 1217 O O . VAL A 1 165 ? -5.992 -27 2.098 1 85.94 165 VAL A O 1
ATOM 1220 N N . ALA A 1 166 ? -6.699 -26.188 0.146 1 89.75 166 ALA A N 1
ATOM 1221 C CA . ALA A 1 166 ? -5.688 -26.781 -0.727 1 89.75 166 ALA A CA 1
ATOM 1222 C C . ALA A 1 166 ? -5.703 -28.312 -0.623 1 89.75 166 ALA A C 1
ATOM 1224 O O . ALA A 1 166 ? -4.656 -28.953 -0.695 1 89.75 166 ALA A O 1
ATOM 1225 N N . THR A 1 167 ? -6.848 -28.859 -0.278 1 91.62 167 THR A N 1
ATOM 1226 C CA . THR A 1 167 ? -7.031 -30.297 -0.263 1 91.62 167 THR A CA 1
ATOM 1227 C C . THR A 1 167 ? -8.055 -30.734 -1.312 1 91.62 167 THR A C 1
ATOM 1229 O O . THR A 1 167 ? -9.141 -30.156 -1.396 1 91.62 167 THR A O 1
ATOM 1232 N N . VAL A 1 168 ? -7.629 -31.703 -2.064 1 93.94 168 VAL A N 1
ATOM 1233 C CA . VAL A 1 168 ? -8.492 -32.188 -3.135 1 93.94 168 VAL A CA 1
ATOM 1234 C C . VAL A 1 168 ? -9.438 -33.25 -2.59 1 93.94 168 VAL A C 1
ATOM 1236 O O . VAL A 1 168 ? -8.992 -34.281 -2.074 1 93.94 168 VAL A O 1
ATOM 1239 N N . SER A 1 169 ? -10.703 -33 -2.639 1 92.5 169 SER A N 1
ATOM 1240 C CA . SER A 1 169 ? -11.727 -33.938 -2.164 1 92.5 169 SER A CA 1
ATOM 1241 C C . SER A 1 169 ? -12.68 -34.344 -3.289 1 92.5 169 SER A C 1
ATOM 1243 O O . SER A 1 169 ? -13.086 -33.5 -4.09 1 92.5 169 SER A O 1
ATOM 1245 N N . ALA A 1 170 ? -12.961 -35.594 -3.342 1 92.19 170 ALA A N 1
ATOM 1246 C CA . ALA A 1 170 ? -13.875 -36.094 -4.367 1 92.19 170 ALA A CA 1
ATOM 1247 C C . ALA A 1 170 ? -15.32 -35.75 -4.023 1 92.19 170 ALA A C 1
ATOM 1249 O O . ALA A 1 170 ? -15.727 -35.812 -2.861 1 92.19 170 ALA A O 1
ATOM 1250 N N . ILE A 1 171 ? -16 -35.281 -5.039 1 86.62 171 ILE A N 1
ATOM 1251 C CA . ILE A 1 171 ? -17.422 -35 -4.855 1 86.62 171 ILE A CA 1
ATOM 1252 C C . ILE A 1 171 ? -18.234 -35.688 -5.949 1 86.62 171 ILE A C 1
ATOM 1254 O O . ILE A 1 171 ? -17.734 -35.906 -7.055 1 86.62 171 ILE A O 1
ATOM 1258 N N . GLU A 1 172 ? -19.453 -36.062 -5.582 1 82.94 172 GLU A N 1
ATOM 1259 C CA . GLU A 1 172 ? -20.344 -36.719 -6.543 1 82.94 172 GLU A CA 1
ATOM 1260 C C . GLU A 1 172 ? -21.391 -35.75 -7.074 1 82.94 172 GLU A C 1
ATOM 1262 O O . GLU A 1 172 ? -22.078 -35.094 -6.297 1 82.94 172 GLU A O 1
ATOM 1267 N N . ILE A 1 173 ? -21.266 -35.5 -8.266 1 76.44 173 ILE A N 1
ATOM 1268 C CA . ILE A 1 173 ? -22.281 -34.656 -8.914 1 76.44 173 ILE A CA 1
ATOM 1269 C C . ILE A 1 173 ? -23.125 -35.531 -9.859 1 76.44 173 ILE A C 1
ATOM 1271 O O . ILE A 1 173 ? -22.578 -36.281 -10.68 1 76.44 173 ILE A O 1
ATOM 1275 N N . ALA A 1 174 ? -24.359 -35.312 -9.734 1 74.25 174 ALA A N 1
ATOM 1276 C CA . ALA A 1 174 ? -25.281 -36.125 -10.539 1 74.25 174 ALA A CA 1
ATOM 1277 C C . ALA A 1 174 ? -25.094 -35.844 -12.023 1 74.25 174 ALA A C 1
ATOM 1279 O O . ALA A 1 174 ? -24.922 -34.688 -12.422 1 74.25 174 ALA A O 1
ATOM 1280 N N . ASN A 1 175 ? -25.062 -36.812 -12.852 1 71.94 175 ASN A N 1
ATOM 1281 C CA . ASN A 1 175 ? -25.125 -36.781 -14.312 1 71.94 175 ASN A CA 1
ATOM 1282 C C . ASN A 1 175 ? -23.844 -36.188 -14.906 1 71.94 175 ASN A C 1
ATOM 1284 O O . ASN A 1 175 ? -23.875 -35.594 -15.977 1 71.94 175 ASN A O 1
ATOM 1288 N N . LEU A 1 176 ? -22.812 -36.125 -14.141 1 76.56 176 LEU A N 1
ATOM 1289 C CA . LEU A 1 176 ? -21.562 -35.625 -14.719 1 76.56 176 LEU A CA 1
ATOM 1290 C C . LEU A 1 176 ? -20.625 -36.781 -15.031 1 76.56 176 LEU A C 1
ATOM 1292 O O . LEU A 1 176 ? -20.375 -37.625 -14.18 1 76.56 176 LEU A O 1
ATOM 1296 N N . PRO A 1 177 ? -20.281 -36.844 -16.266 1 76.75 177 PRO A N 1
ATOM 1297 C CA . PRO A 1 177 ? -19.281 -37.875 -16.594 1 76.75 177 PRO A CA 1
ATOM 1298 C C . PRO A 1 177 ? -17.922 -37.594 -15.984 1 76.75 177 PRO A C 1
ATOM 1300 O O . PRO A 1 177 ? -17.531 -36.438 -15.852 1 76.75 177 PRO A O 1
ATOM 1303 N N . GLY A 1 178 ? -17.328 -38.625 -15.438 1 83.44 178 GLY A N 1
ATOM 1304 C CA . GLY A 1 178 ? -15.977 -38.5 -14.906 1 83.44 178 GLY A CA 1
ATOM 1305 C C . GLY A 1 178 ? -15.938 -38.312 -13.398 1 83.44 178 GLY A C 1
ATOM 1306 O O . GLY A 1 178 ? -16.922 -38.594 -12.711 1 83.44 178 GLY A O 1
ATOM 1307 N N . CYS A 1 179 ? -14.781 -38.062 -12.914 1 91.88 179 CYS A N 1
ATOM 1308 C CA . CYS A 1 179 ? -14.562 -37.875 -11.492 1 91.88 179 CYS A CA 1
ATOM 1309 C C . CYS A 1 179 ? -14.422 -36.375 -11.164 1 91.88 179 CYS A C 1
ATOM 1311 O O . CYS A 1 179 ? -13.633 -35.688 -11.797 1 91.88 179 CYS A O 1
ATOM 1313 N N . VAL A 1 180 ? -15.258 -35.969 -10.289 1 91.06 180 VAL A N 1
ATOM 1314 C CA . VAL A 1 180 ? -15.266 -34.562 -9.938 1 91.06 180 VAL A CA 1
ATOM 1315 C C . VAL A 1 180 ? -14.609 -34.375 -8.578 1 91.06 180 VAL A C 1
ATOM 1317 O O . VAL A 1 180 ? -14.867 -35.125 -7.641 1 91.06 180 VAL A O 1
ATOM 1320 N N . TYR A 1 181 ? -13.734 -33.375 -8.5 1 92.88 181 TYR A N 1
ATOM 1321 C CA . TYR A 1 181 ? -13.055 -33.031 -7.254 1 92.88 181 TYR A CA 1
ATOM 1322 C C . TYR A 1 181 ? -13.195 -31.547 -6.938 1 92.88 181 TYR A C 1
ATOM 1324 O O . TYR A 1 181 ? -13.273 -30.719 -7.848 1 92.88 181 TYR A O 1
ATOM 1332 N N . ILE A 1 182 ? -13.266 -31.234 -5.68 1 91.88 182 ILE A N 1
ATOM 1333 C CA . ILE A 1 182 ? -13.297 -29.859 -5.23 1 91.88 182 ILE A CA 1
ATOM 1334 C C . ILE A 1 182 ? -12.078 -29.562 -4.367 1 91.88 182 ILE A C 1
ATOM 1336 O O . ILE A 1 182 ? -11.656 -30.406 -3.566 1 91.88 182 ILE A O 1
ATOM 1340 N N . CYS A 1 183 ? -11.477 -28.406 -4.578 1 93.62 183 CYS A N 1
ATOM 1341 C CA . CYS A 1 183 ? -10.328 -27.953 -3.811 1 93.62 183 CYS A CA 1
ATOM 1342 C C . CYS A 1 183 ? -10.539 -26.531 -3.311 1 93.62 183 CYS A C 1
ATOM 1344 O O . CYS A 1 183 ? -10.383 -25.578 -4.066 1 93.62 183 CYS A O 1
ATOM 1346 N N . PRO A 1 184 ? -10.859 -26.391 -2.002 1 91.06 184 PRO A N 1
ATOM 1347 C CA . PRO A 1 184 ? -11.008 -25.031 -1.463 1 91.06 184 PRO A CA 1
ATOM 1348 C C . PRO A 1 184 ? -9.711 -24.234 -1.511 1 91.06 184 PRO A C 1
ATOM 1350 O O . PRO A 1 184 ? -8.633 -24.797 -1.289 1 91.06 184 PRO A O 1
ATOM 1353 N N . LEU A 1 185 ? -9.734 -23.016 -1.841 1 90.62 185 LEU A N 1
ATOM 1354 C CA . LEU A 1 185 ? -8.562 -22.156 -1.938 1 90.62 185 LEU A CA 1
ATOM 1355 C C . LEU A 1 185 ? -8.516 -21.172 -0.777 1 90.62 185 LEU A C 1
ATOM 1357 O O . LEU A 1 185 ? -7.629 -21.266 0.078 1 90.62 185 LEU A O 1
ATOM 1361 N N . VAL A 1 186 ? -9.398 -20.219 -0.749 1 82.69 186 VAL A N 1
ATOM 1362 C CA . VAL A 1 186 ? -9.477 -19.266 0.345 1 82.69 186 VAL A CA 1
ATOM 1363 C C . VAL A 1 186 ? -10.836 -19.375 1.034 1 82.69 186 VAL A C 1
ATOM 1365 O O . VAL A 1 186 ? -11.875 -19.391 0.37 1 82.69 186 VAL A O 1
ATOM 1368 N N . GLN A 1 187 ? -10.742 -19.516 2.291 1 72.94 187 GLN A N 1
ATOM 1369 C CA . GLN A 1 187 ? -11.984 -19.578 3.045 1 72.94 187 GLN A CA 1
ATOM 1370 C C . GLN A 1 187 ? -12.445 -18.172 3.459 1 72.94 187 GLN A C 1
ATOM 1372 O O . GLN A 1 187 ? -11.875 -17.578 4.375 1 72.94 187 GLN A O 1
ATOM 1377 N N . ARG A 1 188 ? -13.18 -17.562 2.6 1 68.94 188 ARG A N 1
ATOM 1378 C CA . ARG A 1 188 ? -13.75 -16.25 2.895 1 68.94 188 ARG A CA 1
ATOM 1379 C C . ARG A 1 188 ? -15.273 -16.297 2.84 1 68.94 188 ARG A C 1
ATOM 1381 O O . ARG A 1 188 ? -15.852 -16.969 1.98 1 68.94 188 ARG A O 1
ATOM 1388 N N . GLU A 1 189 ? -15.953 -15.914 3.887 1 64.31 189 GLU A N 1
ATOM 1389 C CA . GLU A 1 189 ? -17.406 -15.797 3.818 1 64.31 189 GLU A CA 1
ATOM 1390 C C . GLU A 1 189 ? -17.828 -14.359 3.559 1 64.31 189 GLU A C 1
ATOM 1392 O O . GLU A 1 189 ? -17.156 -13.422 4 1 64.31 189 GLU A O 1
ATOM 1397 N N . PRO A 1 190 ? -18.797 -14.336 2.729 1 63.94 190 PRO A N 1
ATOM 1398 C CA . PRO A 1 190 ? -19.75 -15.312 2.191 1 63.94 190 PRO A CA 1
ATOM 1399 C C . PRO A 1 190 ? -19.328 -15.844 0.822 1 63.94 190 PRO A C 1
ATOM 1401 O O . PRO A 1 190 ? -20.078 -16.594 0.197 1 63.94 190 PRO A O 1
ATOM 1404 N N . HIS A 1 191 ? -18.234 -15.461 0.344 1 72.88 191 HIS A N 1
ATOM 1405 C CA . HIS A 1 191 ? -17.844 -15.859 -1.004 1 72.88 191 HIS A CA 1
ATOM 1406 C C . HIS A 1 191 ? -16.641 -16.797 -0.976 1 72.88 191 HIS A C 1
ATOM 1408 O O . HIS A 1 191 ? -15.508 -16.359 -1.153 1 72.88 191 HIS A O 1
ATOM 1414 N N . PRO A 1 192 ? -16.969 -18.125 -0.81 1 77.44 192 PRO A N 1
ATOM 1415 C CA . PRO A 1 192 ? -15.828 -19.047 -0.793 1 77.44 192 PRO A CA 1
ATOM 1416 C C . PRO A 1 192 ? -15.109 -19.125 -2.139 1 77.44 192 PRO A C 1
ATOM 1418 O O . PRO A 1 192 ? -15.742 -18.984 -3.189 1 77.44 192 PRO A O 1
ATOM 1421 N N . GLU A 1 193 ? -13.836 -19.188 -2.094 1 88.88 193 GLU A N 1
ATOM 1422 C CA . GLU A 1 193 ? -13.023 -19.391 -3.289 1 88.88 193 GLU A CA 1
ATOM 1423 C C . GLU A 1 193 ? -12.57 -20.844 -3.41 1 88.88 193 GLU A C 1
ATOM 1425 O O . GLU A 1 193 ? -12.125 -21.438 -2.432 1 88.88 193 GLU A O 1
ATOM 1430 N N . PHE A 1 194 ? -12.82 -21.5 -4.586 1 91.12 194 PHE A N 1
ATOM 1431 C CA . PHE A 1 194 ? -12.484 -22.906 -4.766 1 91.12 194 PHE A CA 1
ATOM 1432 C C . PHE A 1 194 ? -12.211 -23.219 -6.23 1 91.12 194 PHE A C 1
ATOM 1434 O O . PHE A 1 194 ? -12.484 -22.391 -7.109 1 91.12 194 PHE A O 1
ATOM 1441 N N . GLN A 1 195 ? -11.586 -24.297 -6.434 1 94 195 GLN A N 1
ATOM 1442 C CA . GLN A 1 195 ? -11.398 -24.859 -7.766 1 94 195 GLN A CA 1
ATOM 1443 C C . GLN A 1 195 ? -12.133 -26.188 -7.906 1 94 195 GLN A C 1
ATOM 1445 O O . GLN A 1 195 ? -12.102 -27.016 -6.992 1 94 195 GLN A O 1
ATOM 1450 N N . LEU A 1 196 ? -12.867 -26.344 -8.945 1 92.12 196 LEU A N 1
ATOM 1451 C CA . LEU A 1 196 ? -13.5 -27.594 -9.32 1 92.12 196 LEU A CA 1
ATOM 1452 C C . LEU A 1 196 ? -12.758 -28.266 -10.469 1 92.12 196 LEU A C 1
ATOM 1454 O O . LEU A 1 196 ? -12.492 -27.625 -11.492 1 92.12 196 LEU A O 1
ATOM 1458 N N . ILE A 1 197 ? -12.461 -29.469 -10.273 1 93.56 197 ILE A N 1
ATOM 1459 C CA . ILE A 1 197 ? -11.664 -30.219 -11.242 1 93.56 197 ILE A CA 1
ATOM 1460 C C . ILE A 1 197 ? -12.445 -31.422 -11.734 1 93.56 197 ILE A C 1
ATOM 1462 O O . ILE A 1 197 ? -12.961 -32.219 -10.93 1 93.56 197 ILE A O 1
ATOM 1466 N N . VAL A 1 198 ? -12.531 -31.578 -12.984 1 91.88 198 VAL A N 1
ATOM 1467 C CA . VAL A 1 198 ? -13.156 -32.75 -13.586 1 91.88 198 VAL A CA 1
ATOM 1468 C C . VAL A 1 198 ? -12.117 -33.562 -14.359 1 91.88 198 VAL A C 1
ATOM 1470 O O . VAL A 1 198 ? -11.469 -33.031 -15.273 1 91.88 198 VAL A O 1
ATOM 1473 N N . SER A 1 199 ? -11.953 -34.75 -13.953 1 92.19 199 SER A N 1
ATOM 1474 C CA . SER A 1 199 ? -11.008 -35.656 -14.602 1 92.19 199 SER A CA 1
ATOM 1475 C C . SER A 1 199 ? -11.719 -36.844 -15.219 1 92.19 199 SER A C 1
ATOM 1477 O O . SER A 1 199 ? -12.719 -37.344 -14.68 1 92.19 199 SER A O 1
ATOM 1479 N N . GLY A 1 200 ? -11.188 -37.312 -16.359 1 88 200 GLY A N 1
ATOM 1480 C CA . GLY A 1 200 ? -11.75 -38.469 -17 1 88 200 GLY A CA 1
ATOM 1481 C C . GLY A 1 200 ? -11.531 -39.75 -16.203 1 88 200 GLY A C 1
ATOM 1482 O O . GLY A 1 200 ? -12.375 -40.656 -16.219 1 88 200 GLY A O 1
ATOM 1483 N N . GLN A 1 201 ? -10.438 -39.906 -15.539 1 89.25 201 GLN A N 1
ATOM 1484 C CA . GLN A 1 201 ? -10.086 -41.031 -14.68 1 89.25 201 GLN A CA 1
ATOM 1485 C C . GLN A 1 201 ? -9.828 -40.594 -13.25 1 89.25 201 GLN A C 1
ATOM 1487 O O . GLN A 1 201 ? -9.484 -39.438 -13.008 1 89.25 201 GLN A O 1
ATOM 1492 N N . PRO A 1 202 ? -10.039 -41.531 -12.352 1 92.12 202 PRO A N 1
ATOM 1493 C CA . PRO A 1 202 ? -9.75 -41.156 -10.969 1 92.12 202 PRO A CA 1
ATOM 1494 C C . PRO A 1 202 ? -8.297 -40.719 -10.766 1 92.12 202 PRO A C 1
ATOM 1496 O O . PRO A 1 202 ? -7.391 -41.281 -11.391 1 92.12 202 PRO A O 1
ATOM 1499 N N . LEU A 1 203 ? -8.133 -39.75 -9.977 1 92.19 203 LEU A N 1
ATOM 1500 C CA . LEU A 1 203 ? -6.797 -39.25 -9.703 1 92.19 203 LEU A CA 1
ATOM 1501 C C . LEU A 1 203 ? -6.02 -40.188 -8.805 1 92.19 203 LEU A C 1
ATOM 1503 O O . LEU A 1 203 ? -6.551 -40.688 -7.797 1 92.19 203 LEU A O 1
ATOM 1507 N N . ASP A 1 204 ? -4.848 -40.5 -9.188 1 91.5 204 ASP A N 1
ATOM 1508 C CA . ASP A 1 204 ? -3.984 -41.25 -8.289 1 91.5 204 ASP A CA 1
ATOM 1509 C C . ASP A 1 204 ? -3.371 -40.344 -7.223 1 91.5 204 ASP A C 1
ATOM 1511 O O . ASP A 1 204 ? -3.594 -39.125 -7.23 1 91.5 204 ASP A O 1
ATOM 1515 N N . ALA A 1 205 ? -2.656 -40.938 -6.324 1 90.88 205 ALA A N 1
ATOM 1516 C CA . ALA A 1 205 ? -2.125 -40.219 -5.172 1 90.88 205 ALA A CA 1
ATOM 1517 C C . ALA A 1 205 ? -1.116 -39.156 -5.609 1 90.88 205 ALA A C 1
ATOM 1519 O O . ALA A 1 205 ? -1.088 -38.062 -5.059 1 90.88 205 ALA A O 1
ATOM 1520 N N . ALA A 1 206 ? -0.353 -39.5 -6.551 1 86.94 206 ALA A N 1
ATOM 1521 C CA . ALA A 1 206 ? 0.676 -38.562 -7.012 1 86.94 206 ALA A CA 1
ATOM 1522 C C . ALA A 1 206 ? 0.053 -37.344 -7.672 1 86.94 206 ALA A C 1
ATOM 1524 O O . ALA A 1 206 ? 0.462 -36.219 -7.402 1 86.94 206 ALA A O 1
ATOM 1525 N N . ARG A 1 207 ? -0.934 -37.594 -8.492 1 89.19 207 ARG A N 1
ATOM 1526 C CA . ARG A 1 207 ? -1.609 -36.5 -9.172 1 89.19 207 ARG A CA 1
ATOM 1527 C C . ARG A 1 207 ? -2.387 -35.625 -8.188 1 89.19 207 ARG A C 1
ATOM 1529 O O . ARG A 1 207 ? -2.424 -34.406 -8.32 1 89.19 207 ARG A O 1
ATOM 1536 N N . LYS A 1 208 ? -2.951 -36.312 -7.254 1 92.94 208 LYS A N 1
ATOM 1537 C CA . LYS A 1 208 ? -3.674 -35.594 -6.219 1 92.94 208 LYS A CA 1
ATOM 1538 C C . LYS A 1 208 ? -2.738 -34.656 -5.441 1 92.94 208 LYS A C 1
ATOM 1540 O O . LYS A 1 208 ? -3.059 -33.5 -5.215 1 92.94 208 LYS A O 1
ATOM 1545 N N . GLN A 1 209 ? -1.64 -35.188 -5.078 1 91.5 209 GLN A N 1
ATOM 1546 C CA . GLN A 1 209 ? -0.665 -34.375 -4.34 1 91.5 209 GLN A CA 1
ATOM 1547 C C . GLN A 1 209 ? -0.167 -33.219 -5.172 1 91.5 209 GLN A C 1
ATOM 1549 O O . GLN A 1 209 ? 0.011 -32.094 -4.656 1 91.5 209 GLN A O 1
ATOM 1554 N N . ALA A 1 210 ? 0.052 -33.438 -6.402 1 90.25 210 ALA A N 1
ATOM 1555 C CA . ALA A 1 210 ? 0.507 -32.344 -7.293 1 90.25 210 ALA A CA 1
ATOM 1556 C C . ALA A 1 210 ? -0.54 -31.25 -7.406 1 90.25 210 ALA A C 1
ATOM 1558 O O . ALA A 1 210 ? -0.203 -30.062 -7.402 1 90.25 210 ALA A O 1
ATOM 1559 N N . LEU A 1 211 ? -1.732 -31.688 -7.527 1 93.44 211 LEU A N 1
ATOM 1560 C CA . LEU A 1 211 ? -2.822 -30.719 -7.625 1 93.44 211 LEU A CA 1
ATOM 1561 C C . LEU A 1 211 ? -2.957 -29.922 -6.336 1 93.44 211 LEU A C 1
ATOM 1563 O O . LEU A 1 211 ? -3.246 -28.719 -6.375 1 93.44 211 LEU A O 1
ATOM 1567 N N . GLU A 1 212 ? -2.734 -30.562 -5.25 1 93.69 212 GLU A N 1
ATOM 1568 C CA . GLU A 1 212 ? -2.801 -29.891 -3.959 1 93.69 212 GLU A CA 1
ATOM 1569 C C . GLU A 1 212 ? -1.671 -28.859 -3.812 1 93.69 212 GLU A C 1
ATOM 1571 O O . GLU A 1 212 ? -1.879 -27.766 -3.281 1 93.69 212 GLU A O 1
ATOM 1576 N N . GLN A 1 213 ? -0.545 -29.188 -4.27 1 90.25 213 GLN A N 1
ATOM 1577 C CA . GLN A 1 213 ? 0.573 -28.25 -4.23 1 90.25 213 GLN A CA 1
ATOM 1578 C C . GLN A 1 213 ? 0.31 -27.031 -5.125 1 90.25 213 GLN A C 1
ATOM 1580 O O . GLN A 1 213 ? 0.604 -25.906 -4.742 1 90.25 213 GLN A O 1
ATOM 1585 N N . ALA A 1 214 ? -0.214 -27.328 -6.27 1 91.81 214 ALA A N 1
ATOM 1586 C CA . ALA A 1 214 ? -0.569 -26.234 -7.172 1 91.81 214 ALA A CA 1
ATOM 1587 C C . ALA A 1 214 ? -1.615 -25.328 -6.543 1 91.81 214 ALA A C 1
ATOM 1589 O O . ALA A 1 214 ? -1.542 -24.109 -6.676 1 91.81 214 ALA A O 1
ATOM 1590 N N . ALA A 1 215 ? -2.557 -25.969 -5.895 1 93.31 215 ALA A N 1
ATOM 1591 C CA . ALA A 1 215 ? -3.6 -25.203 -5.219 1 93.31 215 ALA A CA 1
ATOM 1592 C C . ALA A 1 215 ? -3.014 -24.344 -4.094 1 93.31 215 ALA A C 1
ATOM 1594 O O . ALA A 1 215 ? -3.428 -23.203 -3.889 1 93.31 215 ALA A O 1
ATOM 1595 N N . ALA A 1 216 ? -2.096 -24.938 -3.402 1 91.81 216 ALA A N 1
ATOM 1596 C CA . ALA A 1 216 ? -1.446 -24.188 -2.322 1 91.81 216 ALA A CA 1
ATOM 1597 C C . ALA A 1 216 ? -0.729 -22.953 -2.857 1 91.81 216 ALA A C 1
ATOM 1599 O O . ALA A 1 216 ? -0.816 -21.875 -2.268 1 91.81 216 ALA A O 1
ATOM 1600 N N . LEU A 1 217 ? -0.052 -23.156 -3.949 1 92 217 LEU A N 1
ATOM 1601 C CA . LEU A 1 217 ? 0.632 -22.031 -4.582 1 92 217 LEU A CA 1
ATOM 1602 C C . LEU A 1 217 ? -0.366 -20.969 -5.043 1 92 217 LEU A C 1
ATOM 1604 O O . LEU A 1 217 ? -0.146 -19.781 -4.844 1 92 217 LEU A O 1
ATOM 1608 N N . PHE A 1 218 ? -1.436 -21.438 -5.535 1 93.19 218 PHE A N 1
ATOM 1609 C CA . PHE A 1 218 ? -2.439 -20.516 -6.047 1 93.19 218 PHE A CA 1
ATOM 1610 C C . PHE A 1 218 ? -3.127 -19.766 -4.906 1 93.19 218 PHE A C 1
ATOM 1612 O O . PHE A 1 218 ? -3.438 -18.578 -5.027 1 93.19 218 PHE A O 1
ATOM 1619 N N . THR A 1 219 ? -3.338 -20.484 -3.883 1 90.81 219 THR A N 1
ATOM 1620 C CA . THR A 1 219 ? -3.895 -19.859 -2.691 1 90.81 219 THR A CA 1
ATOM 1621 C C . THR A 1 219 ? -3.018 -18.688 -2.24 1 90.81 219 THR A C 1
ATOM 1623 O O . THR A 1 219 ? -3.523 -17.609 -1.939 1 90.81 219 THR A O 1
ATOM 1626 N N . ARG A 1 220 ? -1.738 -18.922 -2.225 1 89.94 220 ARG A N 1
ATOM 1627 C CA . ARG A 1 220 ? -0.807 -17.859 -1.836 1 89.94 220 ARG A CA 1
ATOM 1628 C C . ARG A 1 220 ? -0.88 -16.688 -2.801 1 89.94 220 ARG A C 1
ATOM 1630 O O . ARG A 1 220 ? -0.761 -15.531 -2.387 1 89.94 220 ARG A O 1
ATOM 1637 N N . HIS A 1 221 ? -1.071 -17.016 -4.004 1 91.06 221 HIS A N 1
ATOM 1638 C CA . HIS A 1 221 ? -1.21 -15.969 -5.012 1 91.06 221 HIS A CA 1
ATOM 1639 C C . HIS A 1 221 ? -2.457 -15.125 -4.77 1 91.06 221 HIS A C 1
ATOM 1641 O O . HIS A 1 221 ? -2.4 -13.898 -4.812 1 91.06 221 HIS A O 1
ATOM 1647 N N . LEU A 1 222 ? -3.525 -15.766 -4.484 1 90 222 LEU A N 1
ATOM 1648 C CA . LEU A 1 222 ? -4.785 -15.07 -4.238 1 90 222 LEU A CA 1
ATOM 1649 C C . LEU A 1 222 ? -4.699 -14.219 -2.982 1 90 222 LEU A C 1
ATOM 1651 O O . LEU A 1 222 ? -5.191 -13.086 -2.961 1 90 222 LEU A O 1
ATOM 1655 N N . GLU A 1 223 ? -4.078 -14.758 -1.992 1 87.5 223 GLU A N 1
ATOM 1656 C CA . GLU A 1 223 ? -3.889 -14 -0.756 1 87.5 223 GLU A CA 1
ATOM 1657 C C . GLU A 1 223 ? -3.047 -12.75 -0.996 1 87.5 223 GLU A C 1
ATOM 1659 O O . GLU A 1 223 ? -3.34 -11.688 -0.453 1 87.5 223 GLU A O 1
ATOM 1664 N N . LEU A 1 224 ? -2.033 -12.945 -1.755 1 89.94 224 LEU A N 1
ATOM 1665 C CA . LEU A 1 224 ? -1.17 -11.82 -2.086 1 89.94 224 LEU A CA 1
ATOM 1666 C C . LEU A 1 224 ? -1.942 -10.75 -2.852 1 89.94 224 LEU A C 1
ATOM 1668 O O . LEU A 1 224 ? -1.767 -9.555 -2.605 1 89.94 224 LEU A O 1
ATOM 1672 N N . TYR A 1 225 ? -2.773 -11.195 -3.715 1 89.56 225 TYR A N 1
ATOM 1673 C CA . TYR A 1 225 ? -3.596 -10.266 -4.477 1 89.56 225 TYR A CA 1
ATOM 1674 C C . TYR A 1 225 ? -4.516 -9.469 -3.555 1 89.56 225 TYR A C 1
ATOM 1676 O O . TYR A 1 225 ? -4.645 -8.25 -3.699 1 89.56 225 TYR A O 1
ATOM 1684 N N . GLN A 1 226 ? -5.078 -10.125 -2.674 1 86.56 226 GLN A N 1
ATOM 1685 C CA . GLN A 1 226 ? -5.953 -9.461 -1.713 1 86.56 226 GLN A CA 1
ATOM 1686 C C . GLN A 1 226 ? -5.176 -8.453 -0.867 1 86.56 226 GLN A C 1
ATOM 1688 O O . GLN A 1 226 ? -5.656 -7.344 -0.617 1 86.56 226 GLN A O 1
ATOM 1693 N N . ARG A 1 227 ? -4.039 -8.852 -0.452 1 88.5 227 ARG A N 1
ATOM 1694 C CA . ARG A 1 227 ? -3.188 -7.961 0.325 1 88.5 227 ARG A CA 1
ATOM 1695 C C . ARG A 1 227 ? -2.832 -6.711 -0.475 1 88.5 227 ARG A C 1
ATOM 1697 O O . ARG A 1 227 ? -2.873 -5.598 0.053 1 88.5 227 ARG A O 1
ATOM 1704 N N . CYS A 1 228 ? -2.498 -6.945 -1.723 1 91.25 228 CYS A N 1
ATOM 1705 C CA . CYS A 1 228 ? -2.148 -5.836 -2.602 1 91.25 228 CYS A CA 1
ATOM 1706 C C . CYS A 1 228 ? -3.316 -4.867 -2.744 1 91.25 228 CYS A C 1
ATOM 1708 O O . CYS A 1 228 ? -3.123 -3.648 -2.727 1 91.25 228 CYS A O 1
ATOM 1710 N N . THR A 1 229 ? -4.48 -5.387 -2.836 1 88.81 229 THR A N 1
ATOM 1711 C CA . THR A 1 229 ? -5.672 -4.562 -2.986 1 88.81 229 THR A CA 1
ATOM 1712 C C . THR A 1 229 ? -5.941 -3.764 -1.712 1 88.81 229 THR A C 1
ATOM 1714 O O . THR A 1 229 ? -6.273 -2.578 -1.774 1 88.81 229 THR A O 1
ATOM 1717 N N . ARG A 1 230 ? -5.832 -4.355 -0.624 1 88.62 230 ARG A N 1
ATOM 1718 C CA . ARG A 1 230 ? -6.012 -3.678 0.656 1 88.62 230 ARG A CA 1
ATOM 1719 C C . ARG A 1 230 ? -4.988 -2.557 0.829 1 88.62 230 ARG A C 1
ATOM 1721 O O . ARG A 1 230 ? -5.332 -1.463 1.281 1 88.62 230 ARG A O 1
ATOM 1728 N N . GLN A 1 231 ? -3.742 -2.893 0.509 1 91.5 231 GLN A N 1
ATOM 1729 C CA . GLN A 1 231 ? -2.678 -1.902 0.627 1 91.5 231 GLN A CA 1
ATOM 1730 C C . GLN A 1 231 ? -2.938 -0.706 -0.284 1 91.5 231 GLN A C 1
ATOM 1732 O O . GLN A 1 231 ? -2.643 0.434 0.081 1 91.5 231 GLN A O 1
ATOM 1737 N N . GLN A 1 232 ? -3.471 -1.019 -1.408 1 90.75 232 GLN A N 1
ATOM 1738 C CA . GLN A 1 232 ? -3.834 0.069 -2.311 1 90.75 232 GLN A CA 1
ATOM 1739 C C . GLN A 1 232 ? -4.902 0.964 -1.69 1 90.75 232 GLN A C 1
ATOM 1741 O O . GLN A 1 232 ? -4.832 2.189 -1.797 1 90.75 232 GLN A O 1
ATOM 1746 N N . SER A 1 233 ? -5.848 0.376 -1.084 1 89.12 233 SER A N 1
ATOM 1747 C CA . SER A 1 233 ? -6.887 1.127 -0.384 1 89.12 233 SER A CA 1
ATOM 1748 C C . SER A 1 233 ? -6.297 1.973 0.739 1 89.12 233 SER A C 1
ATOM 1750 O O . SER A 1 233 ? -6.711 3.113 0.949 1 89.12 233 SER A O 1
ATOM 1752 N N . GLU A 1 234 ? -5.414 1.411 1.395 1 90.31 234 GLU A N 1
ATOM 1753 C CA . GLU A 1 234 ? -4.754 2.117 2.488 1 90.31 234 GLU A CA 1
ATOM 1754 C C . GLU A 1 234 ? -3.957 3.312 1.973 1 90.31 234 GLU A C 1
ATOM 1756 O O . GLU A 1 234 ? -3.996 4.395 2.564 1 90.31 234 GLU A O 1
ATOM 1761 N N . ILE A 1 235 ? -3.229 3.084 0.886 1 91.44 235 ILE A N 1
ATOM 1762 C CA . ILE A 1 235 ? -2.48 4.168 0.259 1 91.44 235 ILE A CA 1
ATOM 1763 C C . ILE A 1 235 ? -3.432 5.297 -0.128 1 91.44 235 ILE A C 1
ATOM 1765 O O . ILE A 1 235 ? -3.18 6.465 0.181 1 91.44 235 ILE A O 1
ATOM 1769 N N . GLN A 1 236 ? -4.508 4.98 -0.706 1 89.69 236 GLN A N 1
ATOM 1770 C CA . GLN A 1 236 ? -5.484 5.977 -1.138 1 89.69 236 GLN A CA 1
ATOM 1771 C C . GLN A 1 236 ? -6.043 6.75 0.053 1 89.69 236 GLN A C 1
ATOM 1773 O O . GLN A 1 236 ? -6.191 7.973 -0.008 1 89.69 236 GLN A O 1
ATOM 1778 N N . LEU A 1 237 ? -6.344 6.043 1.04 1 89.44 237 LEU A N 1
ATOM 1779 C CA . LEU A 1 237 ? -6.852 6.684 2.248 1 89.44 237 LEU A CA 1
ATOM 1780 C C . LEU A 1 237 ? -5.832 7.664 2.814 1 89.44 237 LEU A C 1
ATOM 1782 O O . LEU A 1 237 ? -6.168 8.812 3.113 1 89.44 237 LEU A O 1
ATOM 1786 N N . LEU A 1 238 ? -4.629 7.254 2.938 1 89.56 238 LEU A N 1
ATOM 1787 C CA . LEU A 1 238 ? -3.57 8.086 3.5 1 89.56 238 LEU A CA 1
ATOM 1788 C C . LEU A 1 238 ? -3.299 9.297 2.613 1 89.56 238 LEU A C 1
ATOM 1790 O O . LEU A 1 238 ? -3.049 10.391 3.115 1 89.56 238 LEU A O 1
ATOM 1794 N N . GLU A 1 239 ? -3.322 9.062 1.347 1 89.31 239 GLU A N 1
ATOM 1795 C CA . GLU A 1 239 ? -3.172 10.18 0.412 1 89.31 239 GLU A CA 1
ATOM 1796 C C . GLU A 1 239 ? -4.281 11.211 0.597 1 89.31 239 GLU A C 1
ATOM 1798 O O . GLU A 1 239 ? -4.027 12.414 0.583 1 89.31 239 GLU A O 1
ATOM 1803 N N . GLN A 1 240 ? -5.441 10.734 0.771 1 87.12 240 GLN A N 1
ATOM 1804 C CA . GLN A 1 240 ? -6.574 11.625 1.01 1 87.12 240 GLN A CA 1
ATOM 1805 C C . GLN A 1 240 ? -6.406 12.391 2.32 1 87.12 240 GLN A C 1
ATOM 1807 O O . GLN A 1 240 ? -6.719 13.578 2.396 1 87.12 240 GLN A O 1
ATOM 1812 N N . VAL A 1 241 ? -5.938 11.664 3.246 1 86.69 241 VAL A N 1
ATOM 1813 C CA . VAL A 1 241 ? -5.703 12.297 4.539 1 86.69 241 VAL A CA 1
ATOM 1814 C C . VAL A 1 241 ? -4.719 13.453 4.379 1 86.69 241 VAL A C 1
ATOM 1816 O O . VAL A 1 241 ? -4.973 14.562 4.844 1 86.69 241 VAL A O 1
ATOM 1819 N N . VAL A 1 242 ? -3.682 13.211 3.725 1 85.75 242 VAL A N 1
ATOM 1820 C CA . VAL A 1 242 ? -2.641 14.219 3.541 1 85.75 242 VAL A CA 1
ATOM 1821 C C . VAL A 1 242 ? -3.191 15.391 2.736 1 85.75 242 VAL A C 1
ATOM 1823 O O . VAL A 1 242 ? -3.033 16.547 3.129 1 85.75 242 VAL A O 1
ATOM 1826 N N . GLN A 1 243 ? -3.83 15.117 1.684 1 84.06 243 GLN A N 1
ATOM 1827 C CA . GLN A 1 243 ? -4.34 16.141 0.786 1 84.06 243 GLN A CA 1
ATOM 1828 C C . GLN A 1 243 ? -5.398 17 1.478 1 84.06 243 GLN A C 1
ATOM 1830 O O . GLN A 1 243 ? -5.363 18.234 1.392 1 84.06 243 GLN A O 1
ATOM 1835 N N . ARG A 1 244 ? -6.238 16.375 2.094 1 81.19 244 ARG A N 1
ATOM 1836 C CA . ARG A 1 244 ? -7.344 17.094 2.707 1 81.19 244 ARG A CA 1
ATOM 1837 C C . ARG A 1 244 ? -6.891 17.844 3.959 1 81.19 244 ARG A C 1
ATOM 1839 O O . ARG A 1 244 ? -7.398 18.922 4.27 1 81.19 244 ARG A O 1
ATOM 1846 N N . THR A 1 245 ? -6.016 17.25 4.668 1 79.69 245 THR A N 1
ATOM 1847 C CA . THR A 1 245 ? -5.414 17.969 5.789 1 79.69 245 THR A CA 1
ATOM 1848 C C . THR A 1 245 ? -4.793 19.281 5.324 1 79.69 245 THR A C 1
ATOM 1850 O O . THR A 1 245 ? -4.969 20.312 5.969 1 79.69 245 THR A O 1
ATOM 1853 N N . GLY A 1 246 ? -4.004 19.141 4.227 1 79.44 246 GLY A N 1
ATOM 1854 C CA . GLY A 1 246 ? -3.445 20.375 3.682 1 79.44 246 GLY A CA 1
ATOM 1855 C C . GLY A 1 246 ? -4.496 21.438 3.402 1 79.44 246 GLY A C 1
ATOM 1856 O O . GLY A 1 246 ? -4.309 22.609 3.742 1 79.44 246 GLY A O 1
ATOM 1857 N N . HIS A 1 247 ? -5.57 21.016 2.809 1 77.56 247 HIS A N 1
ATOM 1858 C CA . HIS A 1 247 ? -6.652 21.938 2.479 1 77.56 247 HIS A CA 1
ATOM 1859 C C . HIS A 1 247 ? -7.332 22.453 3.738 1 77.56 247 HIS A C 1
ATOM 1861 O O . HIS A 1 247 ? -7.613 23.656 3.844 1 77.56 247 HIS A O 1
ATOM 1867 N N . GLN A 1 248 ? -7.508 21.609 4.703 1 77.06 248 GLN A N 1
ATOM 1868 C CA . GLN A 1 248 ? -8.203 21.969 5.934 1 77.06 248 GLN A CA 1
ATOM 1869 C C . GLN A 1 248 ? -7.359 22.906 6.797 1 77.06 248 GLN A C 1
ATOM 1871 O O . GLN A 1 248 ? -7.891 23.734 7.527 1 77.06 248 GLN A O 1
ATOM 1876 N N . LEU A 1 249 ? -6.148 22.75 6.68 1 81.81 249 LEU A N 1
ATOM 1877 C CA . LEU A 1 249 ? -5.254 23.594 7.48 1 81.81 249 LEU A CA 1
ATOM 1878 C C . LEU A 1 249 ? -5.035 24.938 6.82 1 81.81 249 LEU A C 1
ATOM 1880 O O . LEU A 1 249 ? -4.824 25.953 7.504 1 81.81 249 LEU A O 1
ATOM 1884 N N . ARG A 1 250 ? -5.148 24.984 5.527 1 81.69 250 ARG A N 1
ATOM 1885 C CA . ARG A 1 250 ? -4.879 26.219 4.785 1 81.69 250 ARG A CA 1
ATOM 1886 C C . ARG A 1 250 ? -5.883 27.297 5.141 1 81.69 250 ARG A C 1
ATOM 1888 O O . ARG A 1 250 ? -5.516 28.469 5.297 1 81.69 250 ARG A O 1
ATOM 1895 N N . ASN A 1 251 ? -7.039 26.891 5.344 1 83.5 251 ASN A N 1
ATOM 1896 C CA . ASN A 1 251 ? -8.086 27.859 5.609 1 83.5 251 ASN A CA 1
ATOM 1897 C C . ASN A 1 251 ? -7.906 28.516 6.973 1 83.5 251 ASN A C 1
ATOM 1899 O O . ASN A 1 251 ? -7.816 29.75 7.062 1 83.5 251 ASN A O 1
ATOM 1903 N N . PRO A 1 252 ? -7.828 27.797 8 1 86.5 252 PRO A N 1
ATOM 1904 C CA . PRO A 1 252 ? -7.586 28.438 9.297 1 86.5 252 PRO A CA 1
ATOM 1905 C C . PRO A 1 252 ? -6.258 29.188 9.352 1 86.5 252 PRO A C 1
ATOM 1907 O O . PRO A 1 252 ? -6.164 30.234 9.984 1 86.5 252 PRO A O 1
ATOM 1910 N N . LEU A 1 253 ? -5.305 28.719 8.703 1 88.56 253 LEU A N 1
ATOM 1911 C CA . LEU A 1 253 ? -4.012 29.391 8.695 1 88.56 253 LEU A CA 1
ATOM 1912 C C . LEU A 1 253 ? -4.109 30.734 7.969 1 88.56 253 LEU A C 1
ATOM 1914 O O . LEU A 1 253 ? -3.508 31.719 8.398 1 88.56 253 LEU A O 1
ATOM 1918 N N . ALA A 1 254 ? -4.82 30.688 6.855 1 88.44 254 ALA A N 1
ATOM 1919 C CA . ALA A 1 254 ? -5.055 31.953 6.145 1 88.44 254 ALA A CA 1
ATOM 1920 C C . ALA A 1 254 ? -5.777 32.969 7.035 1 88.44 254 ALA A C 1
ATOM 1922 O O . ALA A 1 254 ? -5.453 34.156 7.023 1 88.44 254 ALA A O 1
ATOM 1923 N N . LEU A 1 255 ? -6.727 32.5 7.789 1 90.25 255 LEU A N 1
ATOM 1924 C CA . LEU A 1 255 ? -7.469 33.344 8.703 1 90.25 255 LEU A CA 1
ATOM 1925 C C . LEU A 1 255 ? -6.551 33.906 9.789 1 90.25 255 LEU A C 1
ATOM 1927 O O . LEU A 1 255 ? -6.594 35.125 10.086 1 90.25 255 LEU A O 1
ATOM 1931 N N . ILE A 1 256 ? -5.77 33.094 10.359 1 92.88 256 ILE A N 1
ATOM 1932 C CA . ILE A 1 256 ? -4.82 33.5 11.375 1 92.88 256 ILE A CA 1
ATOM 1933 C C . ILE A 1 256 ? -3.859 34.531 10.781 1 92.88 256 ILE A C 1
ATOM 1935 O O . ILE A 1 256 ? -3.572 35.562 11.406 1 92.88 256 ILE A O 1
ATOM 1939 N N . GLY A 1 257 ? -3.416 34.25 9.562 1 92.25 257 GLY A N 1
ATOM 1940 C CA . GLY A 1 257 ? -2.529 35.188 8.891 1 92.25 257 GLY A CA 1
ATOM 1941 C C . GLY A 1 257 ? -3.154 36.531 8.664 1 92.25 257 GLY A C 1
ATOM 1942 O O . GLY A 1 257 ? -2.51 37.562 8.883 1 92.25 257 GLY A O 1
ATOM 1943 N N . LEU A 1 258 ? -4.348 36.562 8.266 1 91.75 258 LEU A N 1
ATOM 1944 C CA . LEU A 1 258 ? -5.086 37.781 8.016 1 91.75 258 LEU A CA 1
ATOM 1945 C C . LEU A 1 258 ? -5.227 38.594 9.297 1 91.75 258 LEU A C 1
ATOM 1947 O O . LEU A 1 258 ? -4.957 39.812 9.297 1 91.75 258 LEU A O 1
ATOM 1951 N N . TYR A 1 259 ? -5.621 37.969 10.336 1 92.62 259 TYR A N 1
ATOM 1952 C CA . TYR A 1 259 ? -5.844 38.688 11.594 1 92.62 259 TYR A CA 1
ATOM 1953 C C . TYR A 1 259 ? -4.52 39.125 12.211 1 92.62 259 TYR A C 1
ATOM 1955 O O . TYR A 1 259 ? -4.445 40.188 12.844 1 92.62 259 TYR A O 1
ATOM 1963 N N . ALA A 1 260 ? -3.535 38.312 12.062 1 93.62 260 ALA A N 1
ATOM 1964 C CA . ALA A 1 260 ? -2.207 38.719 12.523 1 93.62 260 ALA A CA 1
ATOM 1965 C C . ALA A 1 260 ? -1.723 39.969 11.773 1 93.62 260 ALA A C 1
ATOM 1967 O O . ALA A 1 260 ? -1.148 40.875 12.375 1 93.62 260 ALA A O 1
ATOM 1968 N N . GLU A 1 261 ? -1.956 39.969 10.492 1 93.19 261 GLU A N 1
ATOM 1969 C CA . GLU A 1 261 ? -1.609 41.125 9.688 1 93.19 261 GLU A CA 1
ATOM 1970 C C . GLU A 1 261 ? -2.377 42.375 10.141 1 93.19 261 GLU A C 1
ATOM 1972 O O . GLU A 1 261 ? -1.804 43.469 10.25 1 93.19 261 GLU A O 1
ATOM 1977 N N . ASN A 1 262 ? -3.635 42.219 10.391 1 92.19 262 ASN A N 1
ATOM 1978 C CA . ASN A 1 262 ? -4.465 43.312 10.875 1 92.19 262 ASN A CA 1
ATOM 1979 C C . ASN A 1 262 ? -3.955 43.844 12.211 1 92.19 262 ASN A C 1
ATOM 1981 O O . ASN A 1 262 ? -3.932 45.062 12.422 1 92.19 262 ASN A O 1
ATOM 1985 N N . LEU A 1 263 ? -3.576 43 13.039 1 92.12 263 LEU A N 1
ATOM 1986 C CA . LEU A 1 263 ? -3.041 43.375 14.336 1 92.12 263 LEU A CA 1
ATOM 1987 C C . LEU A 1 263 ? -1.741 44.156 14.18 1 92.12 263 LEU A C 1
ATOM 1989 O O . LEU A 1 263 ? -1.537 45.188 14.852 1 92.12 263 LEU A O 1
ATOM 1993 N N . CYS A 1 264 ? -0.906 43.719 13.289 1 92 264 CYS A N 1
ATOM 1994 C CA . CYS A 1 264 ? 0.361 44.375 13.047 1 92 264 CYS A CA 1
ATOM 1995 C C . CYS A 1 264 ? 0.128 45.812 12.539 1 92 264 CYS A C 1
ATOM 1997 O O . CYS A 1 264 ? 0.846 46.719 12.922 1 92 264 CYS A O 1
ATOM 1999 N N . LEU A 1 265 ? -0.873 45.969 11.727 1 90.06 265 LEU A N 1
ATOM 2000 C CA . LEU A 1 265 ? -1.177 47.281 11.148 1 90.06 265 LEU A CA 1
ATOM 2001 C C . LEU A 1 265 ? -1.854 48.188 12.172 1 90.06 265 LEU A C 1
ATOM 2003 O O . LEU A 1 265 ? -1.678 49.406 12.133 1 90.06 265 LEU A O 1
ATOM 2007 N N . GLY A 1 266 ? -2.594 47.656 13.023 1 86.62 266 GLY A N 1
ATOM 2008 C CA . GLY A 1 266 ? -3.406 48.438 13.945 1 86.62 266 GLY A CA 1
ATOM 2009 C C . GLY A 1 266 ? -2.699 48.75 15.25 1 86.62 266 GLY A C 1
ATOM 2010 O O . GLY A 1 266 ? -3.105 49.656 15.984 1 86.62 266 GLY A O 1
ATOM 2011 N N . LEU A 1 267 ? -1.673 48 15.57 1 87.56 267 LEU A N 1
ATOM 2012 C CA . LEU A 1 267 ? -1 48.156 16.859 1 87.56 267 LEU A CA 1
ATOM 2013 C C . LEU A 1 267 ? 0.204 49.094 16.719 1 87.56 267 LEU A C 1
ATOM 2015 O O . LEU A 1 267 ? 0.854 49.125 15.68 1 87.56 267 LEU A O 1
ATOM 2019 N N . GLU A 1 268 ? 0.386 49.906 17.766 1 85.25 268 GLU A N 1
ATOM 2020 C CA . GLU A 1 268 ? 1.564 50.75 17.812 1 85.25 268 GLU A CA 1
ATOM 2021 C C . GLU A 1 268 ? 2.83 49.938 18.062 1 85.25 268 GLU A C 1
ATOM 2023 O O . GLU A 1 268 ? 2.762 48.812 18.547 1 85.25 268 GLU A O 1
ATOM 2028 N N . GLU A 1 269 ? 3.967 50.594 17.578 1 86.56 269 GLU A N 1
ATOM 2029 C CA . GLU A 1 269 ? 5.25 49.938 17.797 1 86.56 269 GLU A CA 1
ATOM 2030 C C . GLU A 1 269 ? 5.445 49.562 19.266 1 86.56 269 GLU A C 1
ATOM 2032 O O . GLU A 1 269 ? 5.113 50.375 20.156 1 86.56 269 GLU A O 1
ATOM 2037 N N . GLY A 1 270 ? 5.754 48.344 19.609 1 87.56 270 GLY A N 1
ATOM 2038 C CA . GLY A 1 270 ? 5.922 47.844 20.969 1 87.56 270 GLY A CA 1
ATOM 2039 C C . GLY A 1 270 ? 5.879 46.344 21.047 1 87.56 270 GLY A C 1
ATOM 2040 O O . GLY A 1 270 ? 6.008 45.656 20.016 1 87.56 270 GLY A O 1
ATOM 2041 N N . SER A 1 271 ? 5.77 45.844 22.25 1 88.12 271 SER A N 1
ATOM 2042 C CA . SER A 1 271 ? 5.812 44.406 22.5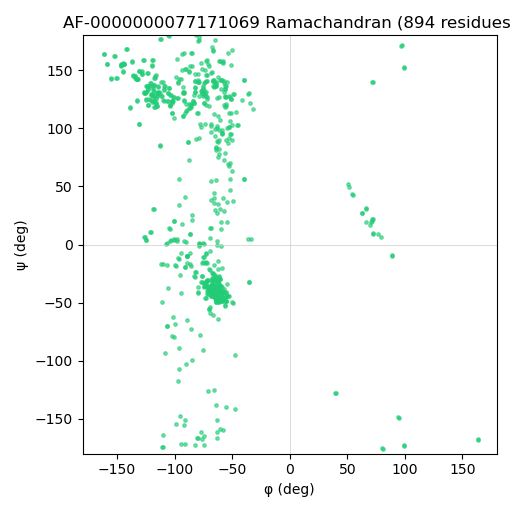47 1 88.12 271 SER A CA 1
ATOM 2043 C C . SER A 1 271 ? 4.637 43.688 21.891 1 88.12 271 SER A C 1
ATOM 2045 O O . SER A 1 271 ? 4.789 42.562 21.375 1 88.12 271 SER A O 1
ATOM 2047 N N . THR A 1 272 ? 3.492 44.344 21.906 1 88.5 272 THR A N 1
ATOM 2048 C CA . THR A 1 272 ? 2.289 43.719 21.375 1 88.5 272 THR A CA 1
ATOM 2049 C C . THR A 1 272 ? 2.393 43.562 19.859 1 88.5 272 THR A C 1
ATOM 2051 O O . THR A 1 272 ? 2.018 42.531 19.312 1 88.5 272 THR A O 1
ATOM 2054 N N . ARG A 1 273 ? 2.863 44.562 19.203 1 91.12 273 ARG A N 1
ATOM 2055 C CA . ARG A 1 273 ? 3.041 44.469 17.75 1 91.12 273 ARG A CA 1
ATOM 2056 C C . ARG A 1 273 ? 4.074 43.406 17.391 1 91.12 273 ARG A C 1
ATOM 2058 O O . ARG A 1 273 ? 3.924 42.719 16.391 1 91.12 273 ARG A O 1
ATOM 2065 N N . GLU A 1 274 ? 5.102 43.281 18.188 1 92.19 274 GLU A N 1
ATOM 2066 C CA . GLU A 1 274 ? 6.121 42.25 17.969 1 92.19 274 GLU A CA 1
ATOM 2067 C C . GLU A 1 274 ? 5.531 40.844 18.062 1 92.19 274 GLU A C 1
ATOM 2069 O O . GLU A 1 274 ? 5.895 39.969 17.281 1 92.19 274 GLU A O 1
ATOM 2074 N N . GLN A 1 275 ? 4.719 40.688 18.969 1 91.5 275 GLN A N 1
ATOM 2075 C CA . GLN A 1 275 ? 4.07 39.375 19.141 1 91.5 275 GLN A CA 1
ATOM 2076 C C . GLN A 1 275 ? 3.197 39.062 17.938 1 91.5 275 GLN A C 1
ATOM 2078 O O . GLN A 1 275 ? 3.203 37.906 17.453 1 91.5 275 GLN A O 1
ATOM 2083 N N . ALA A 1 276 ? 2.463 40.031 17.453 1 92.94 276 ALA A N 1
ATOM 2084 C CA . ALA A 1 276 ? 1.643 39.844 16.266 1 92.94 276 ALA A CA 1
ATOM 2085 C C . ALA A 1 276 ? 2.508 39.5 15.047 1 92.94 276 ALA A C 1
ATOM 2087 O O . ALA A 1 276 ? 2.117 38.688 14.211 1 92.94 276 ALA A O 1
ATOM 2088 N N . GLN A 1 277 ? 3.629 40.125 14.984 1 93.69 277 GLN A N 1
ATOM 2089 C CA . GLN A 1 277 ? 4.566 39.875 13.898 1 93.69 277 GLN A CA 1
ATOM 2090 C C . GLN A 1 277 ? 5.082 38.438 13.945 1 93.69 277 GLN A C 1
ATOM 2092 O O . GLN A 1 277 ? 5.242 37.781 12.906 1 93.69 277 GLN A O 1
ATOM 2097 N N . ILE A 1 278 ? 5.355 37.938 15.094 1 93.5 278 ILE A N 1
ATOM 2098 C CA . ILE A 1 278 ? 5.809 36.562 15.258 1 93.5 278 ILE A CA 1
ATOM 2099 C C . ILE A 1 278 ? 4.734 35.594 14.766 1 93.5 278 ILE A C 1
ATOM 2101 O O . ILE A 1 278 ? 5.031 34.625 14.062 1 93.5 278 ILE A O 1
ATOM 2105 N N . ILE A 1 279 ? 3.5 35.844 15.125 1 94.31 279 ILE A N 1
ATOM 2106 C CA . ILE A 1 279 ? 2.393 35.031 14.664 1 94.31 279 ILE A CA 1
ATOM 2107 C C . ILE A 1 279 ? 2.336 35.031 13.141 1 94.31 279 ILE A C 1
ATOM 2109 O O . ILE A 1 279 ? 2.225 33.969 12.508 1 94.31 279 ILE A O 1
ATOM 2113 N N . ARG A 1 280 ? 2.443 36.219 12.609 1 93.38 280 ARG A N 1
ATOM 2114 C CA . ARG A 1 280 ? 2.375 36.375 11.156 1 93.38 280 ARG A CA 1
ATOM 2115 C C . ARG A 1 280 ? 3.486 35.594 10.461 1 93.38 280 ARG A C 1
ATOM 2117 O O . ARG A 1 280 ? 3.236 34.875 9.492 1 93.38 280 ARG A O 1
ATOM 2124 N N . GLU A 1 281 ? 4.68 35.719 10.953 1 92.44 281 GLU A N 1
ATOM 2125 C CA . GLU A 1 281 ? 5.824 35.031 10.359 1 92.44 281 GLU A CA 1
ATOM 2126 C C . GLU A 1 281 ? 5.703 33.5 10.531 1 92.44 281 GLU A C 1
ATOM 2128 O O . GLU A 1 281 ? 6.062 32.75 9.633 1 92.44 281 GLU A O 1
ATOM 2133 N N . THR A 1 282 ? 5.266 33.125 11.656 1 90.94 282 THR A N 1
ATOM 2134 C CA . THR A 1 282 ? 5.082 31.688 11.93 1 90.94 282 THR A CA 1
ATOM 2135 C C . THR A 1 282 ? 4.059 31.078 10.977 1 90.94 282 THR A C 1
ATOM 2137 O O . THR A 1 282 ? 4.254 29.969 10.469 1 90.94 282 THR A O 1
ATOM 2140 N N . VAL A 1 283 ? 2.988 31.766 10.695 1 91.75 283 VAL A N 1
ATOM 2141 C CA . VAL A 1 283 ? 1.944 31.297 9.789 1 91.75 283 VAL A CA 1
ATOM 2142 C C . VAL A 1 283 ? 2.5 31.188 8.367 1 91.75 283 VAL A C 1
ATOM 2144 O O . VAL A 1 283 ? 2.184 30.234 7.645 1 91.75 283 VAL A O 1
ATOM 2147 N N . LYS A 1 284 ? 3.283 32.156 7.984 1 88.06 284 LYS A N 1
ATOM 2148 C CA . LYS A 1 284 ? 3.891 32.125 6.66 1 88.06 284 LYS A CA 1
ATOM 2149 C C . LYS A 1 284 ? 4.766 30.891 6.477 1 88.06 284 LYS A C 1
ATOM 2151 O O . LYS A 1 284 ? 4.707 30.234 5.438 1 88.06 284 LYS A O 1
ATOM 2156 N N . GLU A 1 285 ? 5.496 30.594 7.457 1 83.75 285 GLU A N 1
ATOM 2157 C CA . GLU A 1 285 ? 6.352 29.422 7.426 1 83.75 285 GLU A CA 1
ATOM 2158 C C . GLU A 1 285 ? 5.527 28.141 7.359 1 83.75 285 GLU A C 1
ATOM 2160 O O . GLU A 1 285 ? 5.852 27.219 6.602 1 83.75 285 GLU A O 1
ATOM 2165 N N . LEU A 1 286 ? 4.496 28.078 8.102 1 84.94 286 LEU A N 1
ATOM 2166 C CA . LEU A 1 286 ? 3.623 26.906 8.125 1 84.94 286 LEU A CA 1
ATOM 2167 C C . LEU A 1 286 ? 2.975 26.688 6.766 1 84.94 286 LEU A C 1
ATOM 2169 O O . LEU A 1 286 ? 2.863 25.547 6.305 1 84.94 286 LEU A O 1
ATOM 2173 N N . ASN A 1 287 ? 2.596 27.75 6.16 1 82.56 287 ASN A N 1
ATOM 2174 C CA . ASN A 1 287 ? 1.947 27.656 4.855 1 82.56 287 ASN A CA 1
ATOM 2175 C C . ASN A 1 287 ? 2.893 27.094 3.799 1 82.56 287 ASN A C 1
ATOM 2177 O O . ASN A 1 287 ? 2.482 26.297 2.957 1 82.56 287 ASN A O 1
ATOM 2181 N N . ALA A 1 288 ? 4.059 27.469 3.883 1 78.31 288 ALA A N 1
ATOM 2182 C CA . ALA A 1 288 ? 5.059 26.969 2.941 1 78.31 288 ALA A CA 1
ATOM 2183 C C . ALA A 1 288 ? 5.285 25.469 3.129 1 78.31 288 ALA A C 1
ATOM 2185 O O . ALA A 1 288 ? 5.34 24.719 2.154 1 78.31 288 ALA A O 1
ATOM 2186 N N . ASN A 1 289 ? 5.398 25.047 4.336 1 77.69 289 ASN A N 1
ATOM 2187 C CA . ASN A 1 289 ? 5.609 23.641 4.648 1 77.69 289 ASN A CA 1
ATOM 2188 C C . ASN A 1 289 ? 4.398 22.797 4.266 1 77.69 289 ASN A C 1
ATOM 2190 O O . ASN A 1 289 ? 4.551 21.672 3.779 1 77.69 289 ASN A O 1
ATOM 2194 N N . LEU A 1 290 ? 3.229 23.375 4.457 1 80.44 290 LEU A N 1
ATOM 2195 C CA . LEU A 1 290 ? 1.992 22.656 4.152 1 80.44 290 LEU A CA 1
ATOM 2196 C C . LEU A 1 290 ? 1.882 22.375 2.658 1 80.44 290 LEU A C 1
ATOM 2198 O O . LEU A 1 290 ? 1.413 21.297 2.258 1 80.44 290 LEU A O 1
ATOM 2202 N N . THR A 1 291 ? 2.262 23.234 1.854 1 77.5 291 THR A N 1
ATOM 2203 C CA . THR A 1 291 ? 2.213 23.047 0.406 1 77.5 291 THR A CA 1
ATOM 2204 C C . THR A 1 291 ? 3.09 21.875 -0.021 1 77.5 291 THR A C 1
A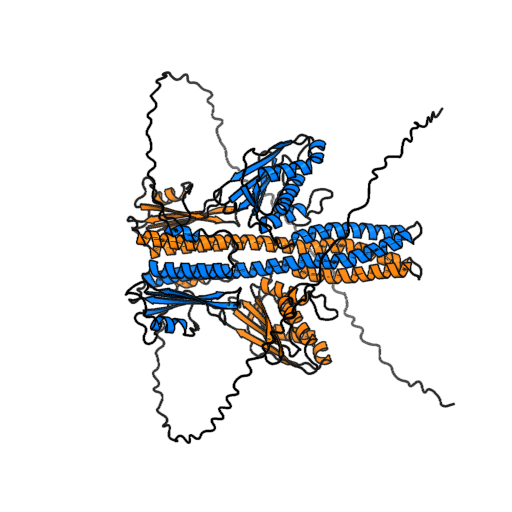TOM 2206 O O . THR A 1 291 ? 2.676 21.047 -0.833 1 77.5 291 THR A O 1
ATOM 2209 N N . GLU A 1 292 ? 4.223 21.781 0.523 1 77.56 292 GLU A N 1
ATOM 2210 C CA . GLU A 1 292 ? 5.133 20.688 0.211 1 77.56 292 GLU A CA 1
ATOM 2211 C C . GLU A 1 292 ? 4.578 19.344 0.708 1 77.56 292 GLU A C 1
ATOM 2213 O O . GLU A 1 292 ? 4.734 18.328 0.048 1 77.56 292 GLU A O 1
ATOM 2218 N N . LEU A 1 293 ? 3.977 19.484 1.818 1 77.69 293 LEU A N 1
ATOM 2219 C CA . LEU A 1 293 ? 3.383 18.297 2.406 1 77.69 293 LEU A CA 1
ATOM 2220 C C . LEU A 1 293 ? 2.293 17.734 1.504 1 77.69 293 LEU A C 1
ATOM 2222 O O . LEU A 1 293 ? 2.221 16.516 1.297 1 77.69 293 LEU A O 1
ATOM 2226 N N . VAL A 1 294 ? 1.473 18.578 0.994 1 77.88 294 VAL A N 1
ATOM 2227 C CA . VAL A 1 294 ? 0.363 18.188 0.138 1 77.88 294 VAL A CA 1
ATOM 2228 C C . VAL A 1 294 ? 0.899 17.484 -1.109 1 77.88 294 VAL A C 1
ATOM 2230 O O . VAL A 1 294 ? 0.302 16.516 -1.593 1 77.88 294 VAL A O 1
ATOM 2233 N N . TYR A 1 295 ? 1.963 17.828 -1.444 1 75.44 295 TYR A N 1
ATOM 2234 C CA . TYR A 1 295 ? 2.572 17.203 -2.611 1 75.44 295 TYR A CA 1
ATOM 2235 C C . TYR A 1 295 ? 2.91 15.734 -2.328 1 75.44 295 TYR A C 1
ATOM 2237 O O . TYR A 1 295 ? 2.771 14.883 -3.203 1 75.44 295 TYR A O 1
ATOM 2245 N N . CYS A 1 296 ? 3.291 15.461 -1.106 1 75.25 296 CYS A N 1
ATOM 2246 C CA . CYS A 1 296 ? 3.611 14.086 -0.72 1 75.25 296 CYS A CA 1
ATOM 2247 C C . CYS A 1 296 ? 2.369 13.203 -0.753 1 75.25 296 CYS A C 1
ATOM 2249 O O . CYS A 1 296 ? 2.467 12 -0.978 1 75.25 296 CYS A O 1
ATOM 2251 N N . GLY A 1 297 ? 1.249 13.789 -0.497 1 74.75 297 GLY A N 1
ATOM 2252 C CA . GLY A 1 297 ? 0.003 13.039 -0.432 1 74.75 297 GLY A CA 1
ATOM 2253 C C . GLY A 1 297 ? -0.693 12.922 -1.775 1 74.75 297 GLY A C 1
ATOM 2254 O O . GLY A 1 297 ? -1.718 12.25 -1.893 1 74.75 297 GLY A O 1
ATOM 2255 N N . GLN A 1 298 ? -0.255 13.609 -2.713 1 70.12 298 GLN A N 1
ATOM 2256 C CA . GLN A 1 298 ? -0.941 13.594 -4 1 70.12 298 GLN A CA 1
ATOM 2257 C C . GLN A 1 298 ? -0.79 12.242 -4.691 1 70.12 298 GLN A C 1
ATOM 2259 O O . GLN A 1 298 ? 0.328 11.75 -4.875 1 70.12 298 GLN A O 1
ATOM 2264 N N . GLY A 1 299 ? -1.998 11.469 -4.547 1 64.38 299 GLY A N 1
ATOM 2265 C CA . GLY A 1 299 ? -2.012 10.234 -5.309 1 64.38 299 GLY A CA 1
ATOM 2266 C C . GLY A 1 299 ? -1.764 10.438 -6.793 1 64.38 299 GLY A C 1
ATOM 2267 O O . GLY A 1 299 ? -2.174 11.453 -7.359 1 64.38 299 GLY A O 1
ATOM 2268 N N . ALA A 1 300 ? -0.667 9.844 -7.371 1 60.5 300 ALA A N 1
ATOM 2269 C CA . ALA A 1 300 ? -0.083 10.188 -8.664 1 60.5 300 ALA A CA 1
ATOM 2270 C C . ALA A 1 300 ? -1.084 9.961 -9.797 1 60.5 300 ALA A C 1
ATOM 2272 O O . ALA A 1 300 ? -1.702 8.891 -9.883 1 60.5 300 ALA A O 1
ATOM 2273 N N . ARG A 1 301 ? -2.109 11.016 -10.086 1 71.12 301 ARG A N 1
ATOM 2274 C CA . ARG A 1 301 ? -2.566 10.969 -11.469 1 71.12 301 ARG A CA 1
ATOM 2275 C C . ARG A 1 301 ? -1.426 11.273 -12.438 1 71.12 301 ARG A C 1
ATOM 2277 O O . ARG A 1 301 ? -1.227 12.43 -12.82 1 71.12 301 ARG A O 1
ATOM 2284 N N . LEU A 1 302 ? -0.693 10.219 -12.68 1 84 302 LEU A N 1
ATOM 2285 C CA . LEU A 1 302 ? 0.505 10.383 -13.5 1 84 302 LEU A CA 1
ATOM 2286 C C . LEU A 1 302 ? 0.139 10.602 -14.961 1 84 302 LEU A C 1
ATOM 2288 O O . LEU A 1 302 ? -0.713 9.898 -15.508 1 84 302 LEU A O 1
ATOM 2292 N N . ARG A 1 303 ? 0.518 11.695 -15.539 1 87.69 303 ARG A N 1
ATOM 2293 C CA . ARG A 1 303 ? 0.473 11.875 -16.984 1 87.69 303 ARG A CA 1
ATOM 2294 C C . ARG A 1 303 ? 1.685 11.234 -17.656 1 87.69 303 ARG A C 1
ATOM 2296 O O . ARG A 1 303 ? 2.664 11.914 -17.969 1 87.69 303 ARG A O 1
ATOM 2303 N N . MET A 1 304 ? 1.437 9.945 -18.016 1 90.62 304 MET A N 1
ATOM 2304 C CA . MET A 1 304 ? 2.564 9.141 -18.469 1 90.62 304 MET A CA 1
ATOM 2305 C C . MET A 1 304 ? 2.857 9.414 -19.938 1 90.62 304 MET A C 1
ATOM 2307 O O . MET A 1 304 ? 1.936 9.57 -20.75 1 90.62 304 MET A O 1
ATOM 2311 N N . GLY A 1 305 ? 4.074 9.594 -20.281 1 92.94 305 GLY A N 1
ATOM 2312 C CA . GLY A 1 305 ? 4.578 9.719 -21.641 1 92.94 305 GLY A CA 1
ATOM 2313 C C . GLY A 1 305 ? 6.062 9.414 -21.75 1 92.94 305 GLY A C 1
ATOM 2314 O O . GLY A 1 305 ? 6.793 9.477 -20.766 1 92.94 305 GLY A O 1
ATOM 2315 N N . PHE A 1 306 ? 6.367 9.031 -22.938 1 93.94 306 PHE A N 1
ATOM 2316 C CA . PHE A 1 306 ? 7.785 8.773 -23.141 1 93.94 306 PHE A CA 1
ATOM 2317 C C . PHE A 1 306 ? 8.578 10.078 -23.156 1 93.94 306 PHE A C 1
ATOM 2319 O O . PHE A 1 306 ? 8.219 11.023 -23.859 1 93.94 306 PHE A O 1
ATOM 2326 N N . GLN A 1 307 ? 9.555 10.078 -22.328 1 94.62 307 GLN A N 1
ATOM 2327 C CA . GLN A 1 307 ? 10.438 11.234 -22.203 1 94.62 307 GLN A CA 1
ATOM 2328 C C . GLN A 1 307 ? 11.898 10.844 -22.422 1 94.62 307 GLN A C 1
ATOM 2330 O O . GLN A 1 307 ? 12.281 9.703 -22.156 1 94.62 307 GLN A O 1
ATOM 2335 N N . ASP A 1 308 ? 12.578 11.789 -22.969 1 95.69 308 ASP A N 1
ATOM 2336 C CA . ASP A 1 308 ? 14.016 11.586 -23.109 1 95.69 308 ASP A CA 1
ATOM 2337 C C . ASP A 1 308 ? 14.75 11.961 -21.828 1 95.69 308 ASP A C 1
ATOM 2339 O O . ASP A 1 308 ? 14.695 13.117 -21.391 1 95.69 308 ASP A O 1
ATOM 2343 N N . LEU A 1 309 ? 15.469 11.023 -21.328 1 96.25 309 LEU A N 1
ATOM 2344 C CA . LEU A 1 309 ? 16.141 11.195 -20.047 1 96.25 309 LEU A CA 1
ATOM 2345 C C . LEU A 1 309 ? 17.203 12.289 -20.125 1 96.25 309 LEU A C 1
ATOM 2347 O O . LEU A 1 309 ? 17.344 13.094 -19.203 1 96.25 309 LEU A O 1
ATOM 2351 N N . ARG A 1 310 ? 17.906 12.305 -21.172 1 96 310 ARG A N 1
ATOM 2352 C CA . ARG A 1 310 ? 18.953 13.305 -21.344 1 96 310 ARG A CA 1
ATOM 2353 C C . ARG A 1 310 ? 18.359 14.711 -21.344 1 96 310 ARG A C 1
ATOM 2355 O O . ARG A 1 310 ? 18.906 15.625 -20.719 1 96 310 ARG A O 1
ATOM 2362 N N . ALA A 1 311 ? 17.328 14.844 -22.047 1 95.75 311 ALA A N 1
ATOM 2363 C CA . ALA A 1 311 ? 16.672 16.156 -22.141 1 95.75 311 ALA A CA 1
ATOM 2364 C C . ALA A 1 311 ? 16.156 16.594 -20.766 1 95.75 311 ALA A C 1
ATOM 2366 O O . ALA A 1 311 ? 16.297 17.766 -20.391 1 95.75 311 ALA A O 1
ATOM 2367 N N . LEU A 1 312 ? 15.562 15.703 -20.094 1 95.56 312 LEU A N 1
ATOM 2368 C CA . LEU A 1 312 ? 15.031 16 -18.781 1 95.56 312 LEU A CA 1
ATOM 2369 C C . LEU A 1 312 ? 16.141 16.406 -17.812 1 95.56 312 LEU A C 1
ATOM 2371 O O . LEU A 1 312 ? 16.016 17.375 -17.062 1 95.56 312 LEU A O 1
ATOM 2375 N N . MET A 1 313 ? 17.188 15.656 -17.891 1 95.94 313 MET A N 1
ATOM 2376 C CA . MET A 1 313 ? 18.344 15.922 -17.031 1 95.94 313 MET A CA 1
ATOM 2377 C C . MET A 1 313 ? 18.953 17.281 -17.359 1 95.94 313 MET A C 1
ATOM 2379 O O . MET A 1 313 ? 19.281 18.062 -16.453 1 95.94 313 MET A O 1
ATOM 2383 N N . ALA A 1 314 ? 19.062 17.531 -18.594 1 95.69 314 ALA A N 1
ATOM 2384 C CA . ALA A 1 314 ? 19.625 18.812 -19.031 1 95.69 314 ALA A CA 1
ATOM 2385 C C . ALA A 1 314 ? 18.781 19.984 -18.516 1 95.69 314 ALA A C 1
ATOM 2387 O O . ALA A 1 314 ? 19.328 21 -18.078 1 95.69 314 ALA A O 1
ATOM 2388 N N . GLN A 1 315 ? 17.547 19.844 -18.531 1 95.69 315 GLN A N 1
ATOM 2389 C CA . GLN A 1 315 ? 16.656 20.875 -18.047 1 95.69 315 GLN A CA 1
ATOM 2390 C C . GLN A 1 315 ? 16.828 21.094 -16.547 1 95.69 315 GLN A C 1
ATOM 2392 O O . GLN A 1 315 ? 16.844 22.234 -16.062 1 95.69 315 GLN A O 1
ATOM 2397 N N . SER A 1 316 ? 16.969 20.031 -15.844 1 95.94 316 SER A N 1
ATOM 2398 C CA . SER A 1 316 ? 17.156 20.125 -14.398 1 95.94 316 SER A CA 1
ATOM 2399 C C . SER A 1 316 ? 18.5 20.766 -14.055 1 95.94 316 SER A C 1
ATOM 2401 O O . SER A 1 316 ? 18.594 21.547 -13.109 1 95.94 316 SER A O 1
ATOM 2403 N N . VAL A 1 317 ? 19.484 20.422 -14.805 1 96.25 317 VAL A N 1
ATOM 2404 C CA . VAL A 1 317 ? 20.812 20.984 -14.594 1 96.25 317 VAL A CA 1
ATOM 2405 C C . VAL A 1 317 ? 20.781 22.484 -14.867 1 96.25 317 VAL A C 1
ATOM 2407 O O . VAL A 1 317 ? 21.406 23.266 -14.141 1 96.25 317 VAL A O 1
ATOM 2410 N N . GLU A 1 318 ? 20.062 22.844 -15.883 1 95.25 318 GLU A N 1
ATOM 2411 C CA . GLU A 1 318 ? 19.922 24.25 -16.219 1 95.25 318 GLU A CA 1
ATOM 2412 C C . GLU A 1 318 ? 19.234 25.016 -15.086 1 95.25 318 GLU A C 1
ATOM 2414 O O . GLU A 1 318 ? 19.625 26.141 -14.766 1 95.25 318 GLU A O 1
ATOM 2419 N N . ALA A 1 319 ? 18.281 24.406 -14.508 1 93.5 319 ALA A N 1
ATOM 2420 C CA . ALA A 1 319 ? 17.5 25.031 -13.453 1 93.5 319 ALA A CA 1
ATOM 2421 C C . ALA A 1 319 ? 18.359 25.328 -12.227 1 93.5 319 ALA A C 1
ATOM 2423 O O . ALA A 1 319 ? 18.125 26.297 -11.5 1 93.5 319 ALA A O 1
ATOM 2424 N N . ILE A 1 320 ? 19.406 24.547 -12.008 1 93.44 320 ILE A N 1
ATOM 2425 C CA . ILE A 1 320 ? 20.219 24.75 -10.812 1 93.44 320 ILE A CA 1
ATOM 2426 C C . ILE A 1 320 ? 21.531 25.438 -11.195 1 93.44 320 ILE A C 1
ATOM 2428 O O . ILE A 1 320 ? 22.453 25.516 -10.383 1 93.44 320 ILE A O 1
ATOM 2432 N N . GLY A 1 321 ? 21.625 25.953 -12.32 1 93.75 321 GLY A N 1
ATOM 2433 C CA . GLY A 1 321 ? 22.797 26.594 -12.891 1 93.75 321 GLY A CA 1
ATOM 2434 C C . GLY A 1 321 ? 23.422 27.609 -11.969 1 93.75 321 GLY A C 1
ATOM 2435 O O . GLY A 1 321 ? 24.625 27.547 -11.703 1 93.75 321 GLY A O 1
ATOM 2436 N N . PRO A 1 322 ? 22.625 28.516 -11.438 1 94.75 322 PRO A N 1
ATOM 2437 C CA . PRO A 1 322 ? 23.188 29.547 -10.57 1 94.75 322 PRO A CA 1
ATOM 2438 C C . PRO A 1 322 ? 23.938 28.953 -9.367 1 94.75 322 PRO A C 1
ATOM 2440 O O . PRO A 1 322 ? 24.969 29.484 -8.961 1 94.75 322 PRO A O 1
ATOM 2443 N N . TRP A 1 323 ? 23.453 27.953 -8.836 1 93.56 323 TRP A N 1
ATOM 2444 C CA . TRP A 1 323 ? 24.078 27.312 -7.68 1 93.56 323 TRP A CA 1
ATOM 2445 C C . TRP A 1 323 ? 25.344 26.578 -8.086 1 93.56 323 TRP A C 1
ATOM 2447 O O . TRP A 1 323 ? 26.312 26.516 -7.332 1 93.56 323 TRP A O 1
ATOM 2457 N N . LEU A 1 324 ? 25.375 26.016 -9.273 1 95.38 324 LEU A N 1
ATOM 2458 C CA . LEU A 1 324 ? 26.547 25.344 -9.812 1 95.38 324 LEU A CA 1
ATOM 2459 C C . LEU A 1 324 ? 27.688 26.328 -10.008 1 95.38 324 LEU A C 1
ATOM 2461 O O . LEU A 1 324 ? 28.844 26.016 -9.672 1 95.38 324 LEU A O 1
ATOM 2465 N N . GLU A 1 325 ? 27.312 27.5 -10.469 1 95.19 325 GLU A N 1
ATOM 2466 C CA . GLU A 1 325 ? 28.312 28.531 -10.719 1 95.19 325 GLU A CA 1
ATOM 2467 C C . GLU A 1 325 ? 28.891 29.062 -9.414 1 95.19 325 GLU A C 1
ATOM 2469 O O . GLU A 1 325 ? 30.109 29.25 -9.305 1 95.19 325 GLU A O 1
ATOM 2474 N N . ARG A 1 326 ? 28.062 29.203 -8.484 1 95.44 326 ARG A N 1
ATOM 2475 C CA . ARG A 1 326 ? 28.484 29.75 -7.199 1 95.44 326 ARG A CA 1
ATOM 2476 C C . ARG A 1 326 ? 29.5 28.844 -6.531 1 95.44 326 ARG A C 1
ATOM 2478 O O . ARG A 1 326 ? 30.469 29.328 -5.934 1 95.44 326 ARG A O 1
ATOM 2485 N N . LYS A 1 327 ? 29.359 27.594 -6.672 1 95.81 327 LYS A N 1
ATOM 2486 C CA . LYS A 1 327 ? 30.234 26.625 -6.008 1 95.81 327 LYS A CA 1
ATOM 2487 C C . LYS A 1 327 ? 31.25 26.031 -6.988 1 95.81 327 LYS A C 1
ATOM 2489 O O . LYS A 1 327 ? 31.984 25.109 -6.645 1 95.81 327 LYS A O 1
ATOM 2494 N N . CYS A 1 328 ? 31.219 26.547 -8.266 1 97.19 328 CYS A N 1
ATOM 2495 C CA . CYS A 1 328 ? 32.094 26.078 -9.32 1 97.19 328 CYS A CA 1
ATOM 2496 C C . CYS A 1 328 ? 31.984 24.562 -9.5 1 97.19 328 CYS A C 1
ATOM 2498 O O . CYS A 1 328 ? 33 23.859 -9.578 1 97.19 328 CYS A O 1
ATOM 2500 N N . LEU A 1 329 ? 30.812 24.094 -9.477 1 97.56 329 LEU A N 1
ATOM 2501 C CA . LEU A 1 329 ? 30.562 22.672 -9.633 1 97.56 329 LEU A CA 1
ATOM 2502 C C . LEU A 1 329 ? 30.359 22.312 -11.102 1 97.56 329 LEU A C 1
ATOM 2504 O O . LEU A 1 329 ? 29.891 23.125 -11.891 1 97.56 329 LEU A O 1
ATOM 2508 N N . ARG A 1 330 ? 30.688 21.125 -11.445 1 96.94 330 ARG A N 1
ATOM 2509 C CA . ARG A 1 330 ? 30.422 20.562 -12.766 1 96.94 330 ARG A CA 1
ATOM 2510 C C . ARG A 1 330 ? 29.484 19.359 -12.68 1 96.94 330 ARG A C 1
ATOM 2512 O O . ARG A 1 330 ? 29.578 18.562 -11.75 1 96.94 330 ARG A O 1
ATOM 2519 N N . VAL A 1 331 ? 28.609 19.234 -13.68 1 97.75 331 VAL A N 1
ATOM 2520 C CA . VAL A 1 331 ? 27.734 18.062 -13.766 1 97.75 331 VAL A CA 1
ATOM 2521 C C . VAL A 1 331 ? 28.047 17.266 -15.023 1 97.75 331 VAL A C 1
ATOM 2523 O O . VAL A 1 331 ? 28.094 17.812 -16.125 1 97.75 331 VAL A O 1
ATOM 2526 N N . ARG A 1 332 ? 28.328 15.984 -14.836 1 97.25 332 ARG A N 1
ATOM 2527 C CA . ARG A 1 332 ? 28.609 15.094 -15.961 1 97.25 332 ARG A CA 1
ATOM 2528 C C . ARG A 1 332 ? 27.484 14.07 -16.141 1 97.25 332 ARG A C 1
ATOM 2530 O O . ARG A 1 332 ? 27.078 13.414 -15.172 1 97.25 332 ARG A O 1
ATOM 2537 N N . TYR A 1 333 ? 26.938 13.93 -17.312 1 95.19 333 TYR A N 1
ATOM 2538 C CA . TYR A 1 333 ? 25.953 12.898 -17.609 1 95.19 333 TYR A CA 1
ATOM 2539 C C . TYR A 1 333 ? 26.125 12.391 -19.047 1 95.19 333 TYR A C 1
ATOM 2541 O O . TYR A 1 333 ? 26.75 13.055 -19.875 1 95.19 333 TYR A O 1
ATOM 2549 N N . PRO A 1 334 ? 25.672 11.164 -19.328 1 94.5 334 PRO A N 1
ATOM 2550 C CA . PRO A 1 334 ? 25.922 10.531 -20.625 1 94.5 334 PRO A CA 1
ATOM 2551 C C . PRO A 1 334 ? 25.312 11.312 -21.781 1 94.5 334 PRO A C 1
ATOM 2553 O O . PRO A 1 334 ? 24.312 12.023 -21.594 1 94.5 334 PRO A O 1
ATOM 2556 N N . ASP A 1 335 ? 25.844 11.086 -22.953 1 91.12 335 ASP A N 1
ATOM 2557 C CA . ASP A 1 335 ? 25.312 11.688 -24.172 1 91.12 335 ASP A CA 1
ATOM 2558 C C . ASP A 1 335 ? 24.234 10.805 -24.797 1 91.12 335 ASP A C 1
ATOM 2560 O O . ASP A 1 335 ? 23.469 11.258 -25.641 1 91.12 335 ASP A O 1
ATOM 2564 N N . SER A 1 336 ? 24.109 9.617 -24.281 1 90.56 336 SER A N 1
ATOM 2565 C CA . SER A 1 336 ? 23.156 8.664 -24.844 1 90.56 336 SER A CA 1
ATOM 2566 C C . SER A 1 336 ? 21.719 9.016 -24.438 1 90.56 336 SER A C 1
ATOM 2568 O O . SER A 1 336 ? 21.469 9.375 -23.297 1 90.56 336 SER A O 1
ATOM 2570 N N . SER A 1 337 ? 20.969 9.016 -25.5 1 88.38 337 SER A N 1
ATOM 2571 C CA . SER A 1 337 ? 19.547 9.211 -25.234 1 88.38 337 SER A CA 1
ATOM 2572 C C . SER A 1 337 ? 18.891 7.922 -24.766 1 88.38 337 SER A C 1
ATOM 2574 O O . SER A 1 337 ? 19.281 6.828 -25.188 1 88.38 337 SER A O 1
ATOM 2576 N N . LEU A 1 338 ? 18.016 8.133 -23.828 1 92.44 338 LEU A N 1
ATOM 2577 C CA . LEU A 1 338 ? 17.25 7.004 -23.312 1 92.44 338 LEU A CA 1
ATOM 2578 C C . LEU A 1 338 ? 15.789 7.398 -23.094 1 92.44 338 LEU A C 1
ATOM 2580 O O . LEU A 1 338 ? 15.5 8.328 -22.328 1 92.44 338 LEU A O 1
ATOM 2584 N N . LEU A 1 339 ? 14.969 6.703 -23.828 1 92.88 339 LEU A N 1
ATOM 2585 C CA . LEU A 1 339 ? 13.539 6.965 -23.672 1 92.88 339 LEU A CA 1
ATOM 2586 C C . LEU A 1 339 ? 12.922 6.039 -22.625 1 92.88 339 LEU A C 1
ATOM 2588 O O . LEU A 1 339 ? 13.211 4.84 -22.609 1 92.88 339 LEU A O 1
ATOM 2592 N N . PHE A 1 340 ? 12.172 6.672 -21.703 1 92.44 340 PHE A N 1
ATOM 2593 C CA . PHE A 1 340 ? 11.445 5.871 -20.734 1 92.44 340 PHE A CA 1
ATOM 2594 C C . PHE A 1 340 ? 10.117 6.531 -20.359 1 92.44 340 PHE A C 1
ATOM 2596 O O . PHE A 1 340 ? 9.945 7.734 -20.578 1 92.44 340 PHE A O 1
ATOM 2603 N N . ALA A 1 341 ? 9.203 5.812 -19.953 1 93.25 341 ALA A N 1
ATOM 2604 C CA . ALA A 1 341 ? 7.863 6.316 -19.656 1 93.25 341 ALA A CA 1
ATOM 2605 C C . ALA A 1 341 ? 7.805 6.926 -18.25 1 93.25 341 ALA A C 1
ATOM 2607 O O . ALA A 1 341 ? 8.148 6.266 -17.266 1 93.25 341 ALA A O 1
ATOM 2608 N N . CYS A 1 342 ? 7.434 8.211 -18.188 1 93.56 342 CYS A N 1
ATOM 2609 C CA . CYS A 1 342 ? 7.277 8.867 -16.891 1 93.56 342 CYS A CA 1
ATOM 2610 C C . CYS A 1 342 ? 6.426 10.125 -17.016 1 93.56 342 CYS A C 1
ATOM 2612 O O . CYS A 1 342 ? 6.082 10.539 -18.141 1 93.56 342 CYS A O 1
ATOM 2614 N N . ASP A 1 343 ? 5.934 10.633 -15.93 1 93.38 343 ASP A N 1
ATOM 2615 C CA . ASP A 1 343 ? 5.387 11.984 -15.852 1 93.38 343 ASP A CA 1
ATOM 2616 C C . ASP A 1 343 ? 6.504 13.023 -15.859 1 93.38 343 ASP A C 1
ATOM 2618 O O . ASP A 1 343 ? 7.324 13.07 -14.938 1 93.38 343 ASP A O 1
ATOM 2622 N N . ARG A 1 344 ? 6.473 13.852 -16.75 1 94.12 344 ARG A N 1
ATOM 2623 C CA . ARG A 1 344 ? 7.57 14.773 -17 1 94.12 344 ARG A CA 1
ATOM 2624 C C . ARG A 1 344 ? 7.773 15.719 -15.828 1 94.12 344 ARG A C 1
ATOM 2626 O O . ARG A 1 344 ? 8.898 15.875 -15.336 1 94.12 344 ARG A O 1
ATOM 2633 N N . LEU A 1 345 ? 6.742 16.297 -15.391 1 91.56 345 LEU A N 1
ATOM 2634 C CA . LEU A 1 345 ? 6.836 17.312 -14.336 1 91.56 345 LEU A CA 1
ATOM 2635 C C . LEU A 1 345 ? 7.25 16.672 -13.016 1 91.56 345 LEU A C 1
ATOM 2637 O O . LEU A 1 345 ? 8.07 17.234 -12.289 1 91.56 345 LEU A O 1
ATOM 2641 N N . GLN A 1 346 ? 6.703 15.547 -12.727 1 92.25 346 GLN A N 1
ATOM 2642 C CA . GLN A 1 346 ? 7.039 14.867 -11.477 1 92.25 346 GLN A CA 1
ATOM 2643 C C . GLN A 1 346 ? 8.484 14.383 -11.492 1 92.25 346 GLN A C 1
ATOM 2645 O O . GLN A 1 346 ? 9.203 14.531 -10.5 1 92.25 346 GLN A O 1
ATOM 2650 N N . MET A 1 347 ? 8.82 13.898 -12.578 1 94.31 347 MET A N 1
ATOM 2651 C CA . MET A 1 347 ? 10.188 13.391 -12.664 1 94.31 347 MET A CA 1
ATOM 2652 C C . MET A 1 347 ? 11.195 14.531 -12.586 1 94.31 347 MET A C 1
ATOM 2654 O O . MET A 1 347 ? 12.266 14.375 -12 1 94.31 347 MET A O 1
ATOM 2658 N N . LYS A 1 348 ? 10.844 15.609 -13.203 1 94.88 348 LYS A N 1
ATOM 2659 C CA . LYS A 1 348 ? 11.695 16.797 -13.047 1 94.88 348 LYS A CA 1
ATOM 2660 C C . LYS A 1 348 ? 11.875 17.156 -11.578 1 94.88 348 LYS A C 1
ATOM 2662 O O . LYS A 1 348 ? 12.977 17.5 -11.156 1 94.88 348 LYS A O 1
ATOM 2667 N N . GLN A 1 349 ? 10.844 17.047 -10.859 1 91.62 349 GLN A N 1
ATOM 2668 C CA . GLN A 1 349 ? 10.906 17.344 -9.43 1 91.62 349 GLN A CA 1
ATOM 2669 C C . GLN A 1 349 ? 11.852 16.391 -8.711 1 91.62 349 GLN A C 1
ATOM 2671 O O . GLN A 1 349 ? 12.602 16.797 -7.816 1 91.62 349 GLN A O 1
ATOM 2676 N N . VAL A 1 350 ? 11.789 15.18 -9.125 1 95.31 350 VAL A N 1
ATOM 2677 C CA . VAL A 1 350 ? 12.688 14.188 -8.539 1 95.31 350 VAL A CA 1
ATOM 2678 C C . VAL A 1 350 ? 14.141 14.594 -8.805 1 95.31 350 VAL A C 1
ATOM 2680 O O . VAL A 1 350 ? 14.945 14.68 -7.875 1 95.31 350 VAL A O 1
ATOM 2683 N N . PHE A 1 351 ? 14.414 14.93 -10.023 1 97.12 351 PHE A N 1
ATOM 2684 C CA . PHE A 1 351 ? 15.781 15.289 -10.391 1 97.12 351 PHE A CA 1
ATOM 2685 C C . PHE A 1 351 ? 16.203 16.578 -9.695 1 97.12 351 PHE A C 1
ATOM 2687 O O . PHE A 1 351 ? 17.344 16.688 -9.219 1 97.12 351 PHE A O 1
ATOM 2694 N N . ASP A 1 352 ? 15.297 17.516 -9.602 1 94.88 352 ASP A N 1
ATOM 2695 C CA . ASP A 1 352 ? 15.602 18.766 -8.922 1 94.88 352 ASP A CA 1
ATOM 2696 C C . ASP A 1 352 ? 15.977 18.531 -7.461 1 94.88 352 ASP A C 1
ATOM 2698 O O . ASP A 1 352 ? 16.938 19.109 -6.953 1 94.88 352 ASP A O 1
ATOM 2702 N N . ASN A 1 353 ? 15.273 17.656 -6.832 1 93.19 353 ASN A N 1
ATOM 2703 C CA . ASN A 1 353 ? 15.523 17.359 -5.426 1 93.19 353 ASN A CA 1
ATOM 2704 C C . ASN A 1 353 ? 16.859 16.656 -5.234 1 93.19 353 ASN A C 1
ATOM 2706 O O . ASN A 1 353 ? 17.625 17 -4.328 1 93.19 353 ASN A O 1
ATOM 2710 N N . LEU A 1 354 ? 17.109 15.734 -6.117 1 96.94 354 LEU A N 1
ATOM 2711 C CA . LEU A 1 354 ? 18.344 14.961 -5.992 1 96.94 354 LEU A CA 1
ATOM 2712 C C . LEU A 1 354 ? 19.562 15.812 -6.34 1 96.94 354 LEU A C 1
ATOM 2714 O O . LEU A 1 354 ? 20.578 15.773 -5.641 1 96.94 354 LEU A O 1
ATOM 2718 N N . LEU A 1 355 ? 19.438 16.578 -7.379 1 96.88 355 LEU A N 1
ATOM 2719 C CA . LEU A 1 355 ? 20.531 17.422 -7.809 1 96.88 355 LEU A CA 1
ATOM 2720 C C . LEU A 1 355 ? 20.781 18.547 -6.805 1 96.88 355 LEU A C 1
ATOM 2722 O O . LEU A 1 355 ? 21.938 18.906 -6.539 1 96.88 355 LEU A O 1
ATOM 2726 N N . SER A 1 356 ? 19.703 19.125 -6.289 1 93.88 356 SER A N 1
ATOM 2727 C CA . SER A 1 356 ? 19.859 20.156 -5.273 1 93.88 356 SER A CA 1
ATOM 2728 C C . SER A 1 356 ? 20.641 19.641 -4.066 1 93.88 356 SER A C 1
ATOM 2730 O O . SER A 1 356 ? 21.484 20.344 -3.514 1 93.88 356 SER A O 1
ATOM 2732 N N . ASN A 1 357 ? 20.344 18.453 -3.691 1 93.44 357 ASN A N 1
ATOM 2733 C CA . ASN A 1 357 ? 21.062 17.828 -2.588 1 93.44 357 ASN A CA 1
ATOM 2734 C C . ASN A 1 357 ? 22.531 17.609 -2.936 1 93.44 357 ASN A C 1
ATOM 2736 O O . ASN A 1 357 ? 23.422 17.875 -2.117 1 93.44 357 ASN A O 1
ATOM 2740 N N . ALA A 1 358 ? 22.75 17.109 -4.121 1 95.88 358 ALA A N 1
ATOM 2741 C CA . ALA A 1 358 ? 24.109 16.875 -4.574 1 95.88 358 ALA A CA 1
ATOM 2742 C C . ALA A 1 358 ? 24.922 18.156 -4.582 1 95.88 358 ALA A C 1
ATOM 2744 O O . ALA A 1 358 ? 26.094 18.172 -4.176 1 95.88 358 ALA A O 1
ATOM 2745 N N . VAL A 1 359 ? 24.312 19.281 -5.023 1 95.25 359 VAL A N 1
ATOM 2746 C CA . VAL A 1 359 ? 24.969 20.578 -5.062 1 95.25 359 VAL A CA 1
ATOM 2747 C C . VAL A 1 359 ? 25.312 21.031 -3.641 1 95.25 359 VAL A C 1
ATOM 2749 O O . VAL A 1 359 ? 26.422 21.484 -3.377 1 95.25 359 VAL A O 1
ATOM 2752 N N . HIS A 1 360 ? 24.375 20.859 -2.783 1 93.44 360 HIS A N 1
ATOM 2753 C CA . HIS A 1 360 ? 24.531 21.359 -1.42 1 93.44 360 HIS A CA 1
ATOM 2754 C C . HIS A 1 360 ? 25.703 20.656 -0.718 1 93.44 360 HIS A C 1
ATOM 2756 O O . HIS A 1 360 ? 26.516 21.312 -0.059 1 93.44 360 HIS A O 1
ATOM 2762 N N . PHE A 1 361 ? 25.875 19.391 -0.876 1 93.69 361 PHE A N 1
ATOM 2763 C CA . PHE A 1 361 ? 26.812 18.641 -0.066 1 93.69 361 PHE A CA 1
ATOM 2764 C C . PHE A 1 361 ? 28.141 18.469 -0.795 1 93.69 361 PHE A C 1
ATOM 2766 O O . PHE A 1 361 ? 29.141 18.094 -0.189 1 93.69 361 PHE A O 1
ATOM 2773 N N . SER A 1 362 ? 28.141 18.797 -2.047 1 95.06 362 SER A N 1
ATOM 2774 C CA . SER A 1 362 ? 29.391 18.688 -2.807 1 95.06 362 SER A CA 1
ATOM 2775 C C . SER A 1 362 ? 30.375 19.781 -2.414 1 95.06 362 SER A C 1
ATOM 2777 O O . SER A 1 362 ? 29.969 20.906 -2.111 1 95.06 362 SER A O 1
ATOM 2779 N N . PRO A 1 363 ? 31.656 19.469 -2.436 1 95.38 363 PRO A N 1
ATOM 2780 C CA . PRO A 1 363 ? 32.656 20.5 -2.186 1 95.38 363 PRO A CA 1
ATOM 2781 C C . PRO A 1 363 ? 32.812 21.484 -3.35 1 95.38 363 PRO A C 1
ATOM 2783 O O . PRO A 1 363 ? 32.375 21.188 -4.473 1 95.38 363 PRO A O 1
ATOM 2786 N N . GLU A 1 364 ? 33.344 22.656 -2.971 1 96.19 364 GLU A N 1
ATOM 2787 C CA . GLU A 1 364 ? 33.625 23.625 -4.016 1 96.19 364 GLU A CA 1
ATOM 2788 C C . GLU A 1 364 ? 34.531 23.047 -5.09 1 96.19 364 GLU A C 1
ATOM 2790 O O . GLU A 1 364 ? 35.5 22.344 -4.781 1 96.19 364 GLU A O 1
ATOM 2795 N N . GLY A 1 365 ? 34.156 23.281 -6.273 1 96.12 365 GLY A N 1
ATOM 2796 C CA . GLY A 1 365 ? 34.969 22.797 -7.395 1 96.12 365 GLY A CA 1
ATOM 2797 C C . GLY A 1 365 ? 34.75 21.328 -7.668 1 96.12 365 GLY A C 1
ATOM 2798 O O . GLY A 1 365 ? 35.5 20.734 -8.469 1 96.12 365 GLY A O 1
ATOM 2799 N N . GLY A 1 366 ? 33.844 20.734 -7.031 1 95.75 366 GLY A N 1
ATOM 2800 C CA . GLY A 1 366 ? 33.594 19.312 -7.188 1 95.75 366 GLY A CA 1
ATOM 2801 C C . GLY A 1 366 ? 32.812 18.969 -8.445 1 95.75 366 GLY A C 1
ATOM 2802 O O . GLY A 1 366 ? 32.562 19.844 -9.281 1 95.75 366 GLY A O 1
ATOM 2803 N N . THR A 1 367 ? 32.594 17.625 -8.633 1 97.12 367 THR A N 1
ATOM 2804 C CA . THR A 1 367 ? 31.875 17.125 -9.797 1 97.12 367 THR A CA 1
ATOM 2805 C C . THR A 1 367 ? 30.703 16.234 -9.359 1 97.12 367 THR A C 1
ATOM 2807 O O . THR A 1 367 ? 30.875 15.367 -8.5 1 97.12 367 THR A O 1
ATOM 2810 N N . ILE A 1 368 ? 29.531 16.484 -9.891 1 97.94 368 ILE A N 1
ATOM 2811 C CA . ILE A 1 368 ? 28.375 15.617 -9.758 1 97.94 368 ILE A CA 1
ATOM 2812 C C . ILE A 1 368 ? 28.25 14.727 -10.992 1 97.94 368 ILE A C 1
ATOM 2814 O O . ILE A 1 368 ? 28.25 15.219 -12.117 1 97.94 368 ILE A O 1
ATOM 2818 N N . THR A 1 369 ? 28.172 13.461 -10.773 1 97.81 369 THR A N 1
ATOM 2819 C CA . THR A 1 369 ? 28.156 12.523 -11.891 1 97.81 369 THR A CA 1
ATOM 2820 C C . THR A 1 369 ? 26.812 11.812 -11.977 1 97.81 369 THR A C 1
ATOM 2822 O O . THR A 1 369 ? 26.312 11.297 -10.977 1 97.81 369 THR A O 1
ATOM 2825 N N . CYS A 1 370 ? 26.266 11.805 -13.172 1 97.44 370 CYS A N 1
ATOM 2826 C CA . CYS A 1 370 ? 25.047 11.07 -13.469 1 97.44 370 CYS A CA 1
ATOM 2827 C C . CYS A 1 370 ? 25.312 9.938 -14.453 1 97.44 370 CYS A C 1
ATOM 2829 O O . CYS A 1 370 ? 26.062 10.102 -15.406 1 97.44 370 CYS A O 1
ATOM 2831 N N . HIS A 1 371 ? 24.719 8.805 -14.117 1 95.5 371 HIS A N 1
ATOM 2832 C CA . HIS A 1 371 ? 24.797 7.637 -14.984 1 95.5 371 HIS A CA 1
ATOM 2833 C C . HIS A 1 371 ? 23.438 6.977 -15.156 1 95.5 371 HIS A C 1
ATOM 2835 O O . HIS A 1 371 ? 22.594 7.039 -14.25 1 95.5 371 HIS A O 1
ATOM 2841 N N . TRP A 1 372 ? 23.219 6.441 -16.375 1 94.31 372 TRP A N 1
ATOM 2842 C CA . TRP A 1 372 ? 22 5.641 -16.531 1 94.31 372 TRP A CA 1
ATOM 2843 C C . TRP A 1 372 ? 22.234 4.477 -17.484 1 94.31 372 TRP A C 1
ATOM 2845 O O . TRP A 1 372 ? 23.109 4.543 -18.359 1 94.31 372 TRP A O 1
ATOM 2855 N N . ARG A 1 373 ? 21.562 3.49 -17.25 1 88.44 373 ARG A N 1
ATOM 2856 C CA . ARG A 1 373 ? 21.578 2.27 -18.062 1 88.44 373 ARG A CA 1
ATOM 2857 C C . ARG A 1 373 ? 20.156 1.785 -18.328 1 88.44 373 ARG A C 1
ATOM 2859 O O . ARG A 1 373 ? 19.266 1.928 -17.484 1 88.44 373 ARG A O 1
ATOM 2866 N N . SER A 1 374 ? 20.047 1.272 -19.547 1 84.38 374 SER A N 1
ATOM 2867 C CA . SER A 1 374 ? 18.766 0.698 -19.938 1 84.38 374 SER A CA 1
ATOM 2868 C C . SER A 1 374 ? 18.828 -0.825 -19.953 1 84.38 374 SER A C 1
ATOM 2870 O O . SER A 1 374 ? 19.781 -1.405 -20.484 1 84.38 374 SER A O 1
ATOM 2872 N N . PHE A 1 375 ? 17.891 -1.285 -19.328 1 76.75 375 PHE A N 1
ATOM 2873 C CA . PHE A 1 375 ? 17.688 -2.727 -19.406 1 76.75 375 PHE A CA 1
ATOM 2874 C C . PHE A 1 375 ? 16.391 -3.045 -20.156 1 76.75 375 PHE A C 1
ATOM 2876 O O . PHE A 1 375 ? 15.758 -2.15 -20.719 1 76.75 375 PHE A O 1
ATOM 2883 N N . GLN A 1 376 ? 16.078 -4.199 -20.375 1 71.88 376 GLN A N 1
ATOM 2884 C CA . GLN A 1 376 ? 14.914 -4.594 -21.156 1 71.88 376 GLN A CA 1
ATOM 2885 C C . GLN A 1 376 ? 13.633 -3.957 -20.625 1 71.88 376 GLN A C 1
ATOM 2887 O O . GLN A 1 376 ? 12.844 -3.398 -21.375 1 71.88 376 GLN A O 1
ATOM 2892 N N . ASN A 1 377 ? 13.445 -3.963 -19.297 1 76.25 377 ASN A N 1
ATOM 2893 C CA . ASN A 1 377 ? 12.172 -3.49 -18.75 1 76.25 377 ASN A CA 1
ATOM 2894 C C . ASN A 1 377 ? 12.375 -2.406 -17.703 1 76.25 377 ASN A C 1
ATOM 2896 O O . ASN A 1 377 ? 11.422 -1.964 -17.062 1 76.25 377 ASN A O 1
ATOM 2900 N N . GLU A 1 378 ? 13.656 -1.991 -17.578 1 83.19 378 GLU A N 1
ATOM 2901 C CA . GLU A 1 378 ? 13.914 -1.03 -16.516 1 83.19 378 GLU A CA 1
ATOM 2902 C C . GLU A 1 378 ? 15.023 -0.054 -16.906 1 83.19 378 GLU A C 1
ATOM 2904 O O . GLU A 1 378 ? 15.82 -0.341 -17.797 1 83.19 378 GLU A O 1
ATOM 2909 N N . VAL A 1 379 ? 14.945 1.052 -16.328 1 90.56 379 VAL A N 1
ATOM 2910 C CA . VAL A 1 379 ? 16 2.047 -16.438 1 90.56 379 VAL A CA 1
ATOM 2911 C C . VAL A 1 379 ? 16.609 2.328 -15.07 1 90.56 379 VAL A C 1
ATOM 2913 O O . VAL A 1 379 ? 15.891 2.436 -14.078 1 90.56 379 VAL A O 1
ATOM 2916 N N . LEU A 1 380 ? 17.922 2.318 -15.047 1 90.88 380 LEU A N 1
ATOM 2917 C CA . LEU A 1 380 ? 18.641 2.662 -13.828 1 90.88 380 LEU A CA 1
ATOM 2918 C C . LEU A 1 380 ? 19.344 4.012 -13.977 1 90.88 380 LEU A C 1
ATOM 2920 O O . LEU A 1 380 ? 20.062 4.238 -14.945 1 90.88 380 LEU A O 1
ATOM 2924 N N . ILE A 1 381 ? 19.047 4.91 -13.078 1 95.19 381 ILE A N 1
ATOM 2925 C CA . ILE A 1 381 ? 19.641 6.242 -13.07 1 95.19 381 ILE A CA 1
ATOM 2926 C C . ILE A 1 381 ? 20.406 6.457 -11.758 1 95.19 381 ILE A C 1
ATOM 2928 O O . ILE A 1 381 ? 19.875 6.203 -10.68 1 95.19 381 ILE A O 1
ATOM 2932 N N . GLU A 1 382 ? 21.625 6.879 -11.875 1 96.31 382 GLU A N 1
ATOM 2933 C CA . GLU A 1 382 ? 22.469 7.105 -10.703 1 96.31 382 GLU A CA 1
ATOM 2934 C C . GLU A 1 382 ? 23 8.531 -10.68 1 96.31 382 GLU A C 1
ATOM 2936 O O . GLU A 1 382 ? 23.438 9.055 -11.711 1 96.31 382 GLU A O 1
ATOM 2941 N N . ILE A 1 383 ? 22.906 9.219 -9.578 1 97.81 383 ILE A N 1
ATOM 2942 C CA . ILE A 1 383 ? 23.438 10.555 -9.352 1 97.81 383 ILE A CA 1
ATOM 2943 C C . ILE A 1 383 ? 24.391 10.531 -8.148 1 97.81 383 ILE A C 1
ATOM 2945 O O . ILE A 1 383 ? 23.969 10.211 -7.031 1 97.81 383 ILE A O 1
ATOM 2949 N N . ALA A 1 384 ? 25.578 10.875 -8.367 1 97.75 384 ALA A N 1
ATOM 2950 C CA . ALA A 1 384 ? 26.609 10.781 -7.328 1 97.75 384 ALA A CA 1
ATOM 2951 C C . ALA A 1 384 ? 27.266 12.141 -7.086 1 97.75 384 ALA A C 1
ATOM 2953 O O . ALA A 1 384 ? 27.562 12.867 -8.039 1 97.75 384 ALA A O 1
ATOM 2954 N N . ASP A 1 385 ? 27.406 12.469 -5.859 1 97 385 ASP A N 1
ATOM 2955 C CA . ASP A 1 385 ? 28.141 13.672 -5.477 1 97 385 ASP A CA 1
ATOM 2956 C C . ASP A 1 385 ? 29.5 13.32 -4.898 1 97 385 ASP A C 1
ATOM 2958 O O . ASP A 1 385 ? 29.922 12.156 -4.926 1 97 385 ASP A O 1
ATOM 2962 N N . GLN A 1 386 ? 30.234 14.367 -4.527 1 96.06 386 GLN A N 1
ATOM 2963 C CA . GLN A 1 386 ? 31.547 14.164 -3.938 1 96.06 386 GLN A CA 1
ATOM 2964 C C . GLN A 1 386 ? 31.609 14.719 -2.516 1 96.06 386 GLN A C 1
ATOM 2966 O O . GLN A 1 386 ? 32.625 15.273 -2.1 1 96.06 386 GLN A O 1
ATOM 2971 N N . GLY A 1 387 ? 30.5 14.68 -1.884 1 94.56 387 GLY A N 1
ATOM 2972 C CA . GLY A 1 387 ? 30.422 15.18 -0.523 1 94.56 387 GLY A CA 1
ATOM 2973 C C . GLY A 1 387 ? 30.938 14.203 0.51 1 94.56 387 GLY A C 1
ATOM 2974 O O . GLY A 1 387 ? 31.688 13.281 0.177 1 94.56 387 GLY A O 1
ATOM 2975 N N . PRO A 1 388 ? 30.672 14.438 1.772 1 93.56 388 PRO A N 1
ATOM 2976 C CA . PRO A 1 388 ? 31.156 13.602 2.873 1 93.56 388 PRO A CA 1
ATOM 2977 C C . PRO A 1 388 ? 30.438 12.25 2.949 1 93.56 388 PRO A C 1
ATOM 2979 O O . PRO A 1 388 ? 30.891 11.352 3.662 1 93.56 388 PRO A O 1
ATOM 2982 N N . GLY A 1 389 ? 29.469 12.086 2.205 1 94.06 389 GLY A N 1
ATOM 2983 C CA . GLY A 1 389 ? 28.656 10.883 2.326 1 94.06 389 GLY A CA 1
ATOM 2984 C C . GLY A 1 389 ? 27.656 10.953 3.457 1 94.06 389 GLY A C 1
ATOM 2985 O O . GLY A 1 389 ? 27.406 1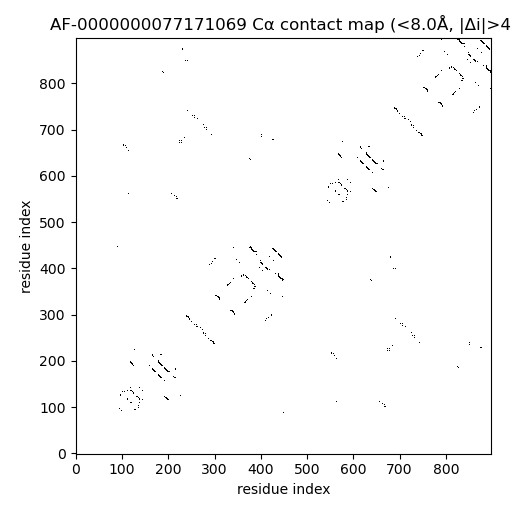2.023 4.016 1 94.06 389 GLY A O 1
ATOM 2986 N N . LEU A 1 390 ? 26.969 9.82 3.658 1 94.31 390 LEU A N 1
ATOM 2987 C CA . LEU A 1 390 ? 25.922 9.758 4.668 1 94.31 390 LEU A CA 1
ATOM 2988 C C . LEU A 1 390 ? 26.359 8.906 5.855 1 94.31 390 LEU A C 1
ATOM 2990 O O . LEU A 1 390 ? 26.984 7.863 5.672 1 94.31 390 LEU A O 1
ATOM 2994 N N . SER A 1 391 ? 26.062 9.406 7.059 1 93.94 391 SER A N 1
ATOM 2995 C CA . SER A 1 391 ? 26.266 8.602 8.258 1 93.94 391 SER A CA 1
ATOM 2996 C C . SER A 1 391 ? 25.312 7.414 8.289 1 93.94 391 SER A C 1
ATOM 2998 O O . SER A 1 391 ? 24.359 7.352 7.504 1 93.94 391 SER A O 1
ATOM 3000 N N . ALA A 1 392 ? 25.594 6.523 9.156 1 92.25 392 ALA A N 1
ATOM 3001 C CA . ALA A 1 392 ? 24.703 5.379 9.32 1 92.25 392 ALA A CA 1
ATOM 3002 C C . ALA A 1 392 ? 23.281 5.824 9.664 1 92.25 392 ALA A C 1
ATOM 3004 O O . ALA A 1 392 ? 22.312 5.27 9.156 1 92.25 392 ALA A O 1
ATOM 3005 N N . GLN A 1 393 ? 23.234 6.82 10.492 1 92 393 GLN A N 1
ATOM 3006 C CA . GLN A 1 393 ? 21.938 7.371 10.875 1 92 393 GLN A CA 1
ATOM 3007 C C . GLN A 1 393 ? 21.234 8.023 9.68 1 92 393 GLN A C 1
ATOM 3009 O O . GLN A 1 393 ? 20.047 7.82 9.461 1 92 393 GLN A O 1
ATOM 3014 N N . ASP A 1 394 ? 22 8.742 8.898 1 92.62 394 ASP A N 1
ATOM 3015 C CA . ASP A 1 394 ? 21.438 9.414 7.734 1 92.62 394 ASP A CA 1
ATOM 3016 C C . ASP A 1 394 ? 20.938 8.406 6.703 1 92.62 394 ASP A C 1
ATOM 3018 O O . ASP A 1 394 ? 19.891 8.617 6.074 1 92.62 394 ASP A O 1
ATOM 3022 N N . LEU A 1 395 ? 21.609 7.34 6.574 1 92.88 395 LEU A N 1
ATOM 3023 C CA . LEU A 1 395 ? 21.219 6.305 5.625 1 92.88 395 LEU A CA 1
ATOM 3024 C C . LEU A 1 395 ? 19.875 5.707 5.988 1 92.88 395 LEU A C 1
ATOM 3026 O O . LEU A 1 395 ? 19.094 5.344 5.109 1 92.88 395 LEU A O 1
ATOM 3030 N N . GLN A 1 396 ? 19.625 5.691 7.191 1 89.62 396 GLN A N 1
ATOM 3031 C CA . GLN A 1 396 ? 18.391 5.098 7.672 1 89.62 396 GLN A CA 1
ATOM 3032 C C . GLN A 1 396 ? 17.219 6.078 7.543 1 89.62 396 GLN A C 1
ATOM 3034 O O . GLN A 1 396 ? 16.078 5.664 7.379 1 89.62 396 GLN A O 1
ATOM 3039 N N . HIS A 1 397 ? 17.547 7.363 7.504 1 91.81 397 HIS A N 1
ATOM 3040 C CA . HIS A 1 397 ? 16.453 8.32 7.684 1 91.81 397 HIS A CA 1
ATOM 3041 C C . HIS A 1 397 ? 16.391 9.312 6.527 1 91.81 397 HIS A C 1
ATOM 3043 O O . HIS A 1 397 ? 15.531 10.188 6.5 1 91.81 397 HIS A O 1
ATOM 3049 N N . VAL A 1 398 ? 17.203 9.133 5.586 1 92.88 398 VAL A N 1
ATOM 3050 C CA . VAL A 1 398 ? 17.391 10.148 4.559 1 92.88 398 VAL A CA 1
ATOM 3051 C C . VAL A 1 398 ? 16.078 10.391 3.818 1 92.88 398 VAL A C 1
ATOM 3053 O O . VAL A 1 398 ? 15.828 11.5 3.342 1 92.88 398 VAL A O 1
ATOM 3056 N N . PHE A 1 399 ? 15.203 9.406 3.75 1 92.75 399 PHE A N 1
ATOM 3057 C CA . PHE A 1 399 ? 13.945 9.57 3.023 1 92.75 399 PHE A CA 1
ATOM 3058 C C . PHE A 1 399 ? 12.797 9.859 3.984 1 92.75 399 PHE A C 1
ATOM 3060 O O . PHE A 1 399 ? 11.648 9.969 3.566 1 92.75 399 PHE A O 1
ATOM 3067 N N . THR A 1 400 ? 13.109 9.992 5.25 1 89.81 400 THR A N 1
ATOM 3068 C CA . THR A 1 400 ? 12.102 10.297 6.258 1 89.81 400 THR A CA 1
ATOM 3069 C C . THR A 1 400 ? 11.68 11.758 6.176 1 89.81 400 THR A C 1
ATOM 3071 O O . THR A 1 400 ? 12.523 12.656 6.18 1 89.81 400 THR A O 1
ATOM 3074 N N . PRO A 1 401 ? 10.383 11.984 6.102 1 88.56 401 PRO A N 1
ATOM 3075 C CA . PRO A 1 401 ? 9.914 13.367 6.031 1 88.56 401 PRO A CA 1
ATOM 3076 C C . PRO A 1 401 ? 10.414 14.219 7.199 1 88.56 401 PRO A C 1
ATOM 3078 O O . PRO A 1 401 ? 10.445 13.75 8.336 1 88.56 401 PRO A O 1
ATOM 3081 N N . PHE A 1 402 ? 10.867 15.445 6.879 1 86.56 402 PHE A N 1
ATOM 3082 C CA . PHE A 1 402 ? 11.289 16.484 7.801 1 86.56 402 PHE A CA 1
ATOM 3083 C C . PHE A 1 402 ? 12.625 16.141 8.438 1 86.56 402 PHE A C 1
ATOM 3085 O O . PHE A 1 402 ? 13.023 16.75 9.438 1 86.56 402 PHE A O 1
ATOM 3092 N N . TYR A 1 403 ? 13.211 15.109 7.879 1 87.88 403 TYR A N 1
ATOM 3093 C CA . TYR A 1 403 ? 14.586 14.812 8.273 1 87.88 403 TYR A CA 1
ATOM 3094 C C . TYR A 1 403 ? 15.578 15.531 7.371 1 87.88 403 TYR A C 1
ATOM 3096 O O . TYR A 1 403 ? 15.602 15.305 6.16 1 87.88 403 TYR A O 1
ATOM 3104 N N . SER A 1 404 ? 16.281 16.406 7.949 1 85.81 404 SER A N 1
ATOM 3105 C CA . SER A 1 404 ? 17.266 17.109 7.133 1 85.81 404 SER A CA 1
ATOM 3106 C C . SER A 1 404 ? 18.469 17.547 7.969 1 85.81 404 SER A C 1
ATOM 3108 O O . SER A 1 404 ? 18.312 17.906 9.141 1 85.81 404 SER A O 1
ATOM 3110 N N . ARG A 1 405 ? 19.547 17.469 7.352 1 82.56 405 ARG A N 1
ATOM 3111 C CA . ARG A 1 405 ? 20.766 18.016 7.93 1 82.56 405 ARG A CA 1
ATOM 3112 C C . ARG A 1 405 ? 21.172 19.297 7.203 1 82.56 405 ARG A C 1
ATOM 3114 O O . ARG A 1 405 ? 22.219 19.875 7.496 1 82.56 405 ARG A O 1
ATOM 3121 N N . ARG A 1 406 ? 20.391 19.656 6.246 1 81.38 406 ARG A N 1
ATOM 3122 C CA . ARG A 1 406 ? 20.609 20.875 5.48 1 81.38 406 ARG A CA 1
ATOM 3123 C C . ARG A 1 406 ? 19.984 22.078 6.176 1 81.38 406 ARG A C 1
ATOM 3125 O O . ARG A 1 406 ? 18.766 22.094 6.426 1 81.38 406 ARG A O 1
ATOM 3132 N N . PRO A 1 407 ? 20.797 23.062 6.527 1 76.5 407 PRO A N 1
ATOM 3133 C CA . PRO A 1 407 ? 20.188 24.281 7.074 1 76.5 407 PRO A CA 1
ATOM 3134 C C . PRO A 1 407 ? 19.156 24.906 6.129 1 76.5 407 PRO A C 1
ATOM 3136 O O . PRO A 1 407 ? 19.406 25 4.926 1 76.5 407 PRO A O 1
ATOM 3139 N N . GLY A 1 408 ? 18 25.156 6.547 1 68.5 408 GLY A N 1
ATOM 3140 C CA . GLY A 1 408 ? 16.953 25.781 5.754 1 68.5 408 GLY A CA 1
ATOM 3141 C C . GLY A 1 408 ? 16.109 24.781 4.973 1 68.5 408 GLY A C 1
ATOM 3142 O O . GLY A 1 408 ? 15.133 25.156 4.328 1 68.5 408 GLY A O 1
ATOM 3143 N N . GLY A 1 409 ? 16.578 23.609 5 1 73.06 409 GLY A N 1
ATOM 3144 C CA . GLY A 1 409 ? 15.812 22.594 4.285 1 73.06 409 GLY A CA 1
ATOM 3145 C C . GLY A 1 409 ? 14.547 22.172 5.016 1 73.06 409 GLY A C 1
ATOM 3146 O O . GLY A 1 409 ? 14.523 22.141 6.246 1 73.06 409 GLY A O 1
ATOM 3147 N N . THR A 1 410 ? 13.383 21.969 4.309 1 74.44 410 THR A N 1
ATOM 3148 C CA . THR A 1 410 ? 12.125 21.547 4.902 1 74.44 410 THR A CA 1
ATOM 3149 C C . THR A 1 410 ? 12.18 20.062 5.285 1 74.44 410 THR A C 1
ATOM 3151 O O . THR A 1 410 ? 11.367 19.594 6.09 1 74.44 410 THR A O 1
ATOM 3154 N N . GLY A 1 411 ? 13.148 19.375 4.754 1 86.25 411 GLY A N 1
ATOM 3155 C CA . GLY A 1 411 ? 13.266 17.938 5 1 86.25 411 GLY A CA 1
ATOM 3156 C C . GLY A 1 411 ? 12.195 17.125 4.297 1 86.25 411 GLY A C 1
ATOM 3157 O O . GLY A 1 411 ? 11.938 15.977 4.66 1 86.25 411 GLY A O 1
ATOM 3158 N N . LEU A 1 412 ? 11.602 17.719 3.264 1 88.81 412 LEU A N 1
ATOM 3159 C CA . LEU A 1 412 ? 10.531 17.016 2.559 1 88.81 412 LEU A CA 1
ATOM 3160 C C . LEU A 1 412 ? 10.977 16.625 1.155 1 88.81 412 LEU A C 1
ATOM 3162 O O . LEU A 1 412 ? 10.344 15.773 0.517 1 88.81 412 LEU A O 1
ATOM 3166 N N . GLY A 1 413 ? 12.023 17.203 0.657 1 90.19 413 GLY A N 1
ATOM 3167 C CA . GLY A 1 413 ? 12.445 17.016 -0.721 1 90.19 413 GLY A CA 1
ATOM 3168 C C . GLY A 1 413 ? 12.672 15.562 -1.08 1 90.19 413 GLY A C 1
ATOM 3169 O O . GLY A 1 413 ? 12.094 15.055 -2.045 1 90.19 413 GLY A O 1
ATOM 3170 N N . LEU A 1 414 ? 13.484 14.859 -0.282 1 93.31 414 LEU A N 1
ATOM 3171 C CA . LEU A 1 414 ? 13.828 13.477 -0.592 1 93.31 414 LEU A CA 1
ATOM 3172 C C . LEU A 1 414 ? 12.641 12.555 -0.35 1 93.31 414 LEU A C 1
ATOM 3174 O O . LEU A 1 414 ? 12.484 11.547 -1.037 1 93.31 414 LEU A O 1
ATOM 3178 N N . ALA A 1 415 ? 11.844 12.898 0.596 1 91.81 415 ALA A N 1
ATOM 3179 C CA . ALA A 1 415 ? 10.617 12.141 0.815 1 91.81 415 ALA A CA 1
ATOM 3180 C C . ALA A 1 415 ? 9.68 12.25 -0.384 1 91.81 415 ALA A C 1
ATOM 3182 O O . ALA A 1 415 ? 9.078 11.266 -0.807 1 91.81 415 ALA A O 1
ATOM 3183 N N . ILE A 1 416 ? 9.555 13.422 -0.884 1 91.12 416 ILE A N 1
ATOM 3184 C CA . ILE A 1 416 ? 8.727 13.664 -2.059 1 91.12 416 ILE A CA 1
ATOM 3185 C C . ILE A 1 416 ? 9.289 12.898 -3.254 1 91.12 416 ILE A C 1
ATOM 3187 O O . ILE A 1 416 ? 8.539 12.258 -3.996 1 91.12 416 ILE A O 1
ATOM 3191 N N . ALA A 1 417 ? 10.57 13 -3.412 1 94.12 417 ALA A N 1
ATOM 3192 C CA . ALA A 1 417 ? 11.211 12.258 -4.496 1 94.12 417 ALA A CA 1
ATOM 3193 C C . ALA A 1 417 ? 10.898 10.766 -4.395 1 94.12 417 ALA A C 1
ATOM 3195 O O . ALA A 1 417 ? 10.531 10.133 -5.391 1 94.12 417 ALA A O 1
ATOM 3196 N N . LYS A 1 418 ? 11.062 10.234 -3.238 1 94.19 418 LYS A N 1
ATOM 3197 C CA . LYS A 1 418 ? 10.766 8.82 -3.016 1 94.19 418 LYS A CA 1
ATOM 3198 C C . LYS A 1 418 ? 9.312 8.5 -3.352 1 94.19 418 LYS A C 1
ATOM 3200 O O . LYS A 1 418 ? 9.031 7.504 -4.02 1 94.19 418 LYS A O 1
ATOM 3205 N N . LYS A 1 419 ? 8.406 9.312 -2.896 1 93 419 LYS A N 1
ATOM 3206 C CA . LYS A 1 419 ? 6.98 9.117 -3.162 1 93 419 LYS A CA 1
ATOM 3207 C C . LYS A 1 419 ? 6.699 9.094 -4.66 1 93 419 LYS A C 1
ATOM 3209 O O . LYS A 1 419 ? 5.984 8.219 -5.152 1 93 419 LYS A O 1
ATOM 3214 N N . ILE A 1 420 ? 7.254 10.047 -5.395 1 92.25 420 ILE A N 1
ATOM 3215 C CA . ILE A 1 420 ? 7.047 10.148 -6.836 1 92.25 420 ILE A CA 1
ATOM 3216 C C . ILE A 1 420 ? 7.57 8.891 -7.523 1 92.25 420 ILE A C 1
ATOM 3218 O O . ILE A 1 420 ? 6.91 8.344 -8.406 1 92.25 420 ILE A O 1
ATOM 3222 N N . VAL A 1 421 ? 8.719 8.445 -7.086 1 93.81 421 VAL A N 1
ATOM 3223 C CA . VAL A 1 421 ? 9.328 7.262 -7.688 1 93.81 421 VAL A CA 1
ATOM 3224 C C . VAL A 1 421 ? 8.461 6.035 -7.41 1 93.81 421 VAL A C 1
ATOM 3226 O O . VAL A 1 421 ? 8.25 5.207 -8.297 1 93.81 421 VAL A O 1
ATOM 3229 N N . LEU A 1 422 ? 8.008 5.941 -6.227 1 90.81 422 LEU A N 1
ATOM 3230 C CA . LEU A 1 422 ? 7.117 4.84 -5.875 1 90.81 422 LEU A CA 1
ATOM 3231 C C . LEU A 1 422 ? 5.84 4.883 -6.707 1 90.81 422 LEU A C 1
ATOM 3233 O O . LEU A 1 422 ? 5.371 3.846 -7.184 1 90.81 422 LEU A O 1
ATOM 3237 N N . ASP A 1 423 ? 5.328 6.051 -6.938 1 90.25 423 ASP A N 1
ATOM 3238 C CA . ASP A 1 423 ? 4.141 6.219 -7.77 1 90.25 423 ASP A CA 1
ATOM 3239 C C . ASP A 1 423 ? 4.395 5.742 -9.195 1 90.25 423 ASP A C 1
ATOM 3241 O O . ASP A 1 423 ? 3.479 5.273 -9.875 1 90.25 423 ASP A O 1
ATOM 3245 N N . HIS A 1 424 ? 5.602 5.871 -9.586 1 91.25 424 HIS A N 1
ATOM 3246 C CA . HIS A 1 424 ? 5.996 5.43 -10.914 1 91.25 424 HIS A CA 1
ATOM 3247 C C . HIS A 1 424 ? 6.371 3.951 -10.914 1 91.25 424 HIS A C 1
ATOM 3249 O O . HIS A 1 424 ? 7.027 3.473 -11.844 1 91.25 424 HIS A O 1
ATOM 3255 N N . GLN A 1 425 ? 6.102 3.312 -9.828 1 88.19 425 GLN A N 1
ATOM 3256 C CA . GLN A 1 425 ? 6.379 1.892 -9.656 1 88.19 425 GLN A CA 1
ATOM 3257 C C . GLN A 1 425 ? 7.883 1.622 -9.656 1 88.19 425 GLN A C 1
ATOM 3259 O O . GLN A 1 425 ? 8.336 0.612 -10.195 1 88.19 425 GLN A O 1
ATOM 3264 N N . GLY A 1 426 ? 8.617 2.559 -9.188 1 90.25 426 GLY A N 1
ATOM 3265 C CA . GLY A 1 426 ? 10.062 2.434 -9.102 1 90.25 426 GLY A CA 1
ATOM 3266 C C . GLY A 1 426 ? 10.57 2.318 -7.68 1 90.25 426 GLY A C 1
ATOM 3267 O O . GLY A 1 426 ? 9.797 2.059 -6.758 1 90.25 426 GLY A O 1
ATOM 3268 N N . SER A 1 427 ? 11.914 2.33 -7.625 1 88.81 427 SER A N 1
ATOM 3269 C CA . SER A 1 427 ? 12.594 2.303 -6.336 1 88.81 427 SER A CA 1
ATOM 3270 C C . SER A 1 427 ? 13.688 3.361 -6.262 1 88.81 427 SER A C 1
ATOM 3272 O O . SER A 1 427 ? 14.328 3.666 -7.27 1 88.81 427 SER A O 1
ATOM 3274 N N . LEU A 1 428 ? 13.805 3.932 -5.133 1 93.44 428 LEU A N 1
ATOM 3275 C CA . LEU A 1 428 ? 14.836 4.922 -4.859 1 93.44 428 LEU A CA 1
ATOM 3276 C C . LEU A 1 428 ? 15.656 4.527 -3.637 1 93.44 428 LEU A C 1
ATOM 3278 O O . LEU A 1 428 ? 15.102 4.23 -2.58 1 93.44 428 LEU A O 1
ATOM 3282 N N . TRP A 1 429 ? 16.984 4.449 -3.822 1 91.62 429 TRP A N 1
ATOM 3283 C CA . TRP A 1 429 ? 17.844 4.121 -2.691 1 91.62 429 TRP A CA 1
ATOM 3284 C C . TRP A 1 429 ? 19.141 4.922 -2.75 1 91.62 429 TRP A C 1
ATOM 3286 O O . TRP A 1 429 ? 19.391 5.641 -3.717 1 91.62 429 TRP A O 1
ATOM 3296 N N . VAL A 1 430 ? 19.844 4.852 -1.632 1 94.94 430 VAL A N 1
ATOM 3297 C CA . VAL A 1 430 ? 21.078 5.633 -1.534 1 94.94 430 VAL A CA 1
ATOM 3298 C C . VAL A 1 430 ? 22.188 4.785 -0.914 1 94.94 430 VAL A C 1
ATOM 3300 O O . VAL A 1 430 ? 21.906 3.885 -0.114 1 94.94 430 VAL A O 1
ATOM 3303 N N . GLN A 1 431 ? 23.391 5.02 -1.381 1 94.19 431 GLN A N 1
ATOM 3304 C CA . GLN A 1 431 ? 24.562 4.391 -0.803 1 94.19 431 GLN A CA 1
ATOM 3305 C C . GLN A 1 431 ? 25.766 5.348 -0.816 1 94.19 431 GLN A C 1
ATOM 3307 O O . GLN A 1 431 ? 25.781 6.301 -1.595 1 94.19 431 GLN A O 1
ATOM 3312 N N . ASN A 1 432 ? 26.672 5.047 0.129 1 96.25 432 ASN A N 1
ATOM 3313 C CA . ASN A 1 432 ? 27.938 5.766 0.095 1 96.25 432 ASN A CA 1
ATOM 3314 C C . ASN A 1 432 ? 28.906 5.141 -0.904 1 96.25 432 ASN A C 1
ATOM 3316 O O . ASN A 1 432 ? 28.969 3.918 -1.032 1 96.25 432 ASN A O 1
ATOM 3320 N N . LEU A 1 433 ? 29.594 6 -1.562 1 93.94 433 LEU A N 1
ATOM 3321 C CA . LEU A 1 433 ? 30.625 5.512 -2.479 1 93.94 433 LEU A CA 1
ATOM 3322 C C . LEU A 1 433 ? 31.953 5.316 -1.757 1 93.94 433 LEU A C 1
ATOM 3324 O O . LEU A 1 433 ? 32.25 6.055 -0.823 1 93.94 433 LEU A O 1
ATOM 3328 N N . PRO A 1 434 ? 32.688 4.32 -2.285 1 91.44 434 PRO A N 1
ATOM 3329 C CA . PRO A 1 434 ? 34 4.105 -1.68 1 91.44 434 PRO A CA 1
ATOM 3330 C C . PRO A 1 434 ? 34.906 5.324 -1.808 1 91.44 434 PRO A C 1
ATOM 3332 O O . PRO A 1 434 ? 35.75 5.57 -0.93 1 91.44 434 PRO A O 1
ATOM 3335 N N . THR A 1 435 ? 34.844 6.039 -2.844 1 89 435 THR A N 1
ATOM 3336 C CA . THR A 1 435 ? 35.688 7.203 -3.117 1 89 435 THR A CA 1
ATOM 3337 C C . THR A 1 435 ? 35.188 8.422 -2.34 1 89 435 THR A C 1
ATOM 3339 O O . THR A 1 435 ? 35.812 9.484 -2.379 1 89 435 THR A O 1
ATOM 3342 N N . GLY A 1 436 ? 34.125 8.25 -1.568 1 89.94 436 GLY A N 1
ATOM 3343 C CA . GLY A 1 436 ? 33.5 9.383 -0.898 1 89.94 436 GLY A CA 1
ATOM 3344 C C . GLY A 1 436 ? 32.281 9.891 -1.619 1 89.94 436 GLY A C 1
ATOM 3345 O O . GLY A 1 436 ? 32.156 9.781 -2.844 1 89.94 436 GLY A O 1
ATOM 3346 N N . GLY A 1 437 ? 31.391 10.461 -0.847 1 95.31 437 GLY A N 1
ATOM 3347 C CA . GLY A 1 437 ? 30.188 11.008 -1.435 1 95.31 437 GLY A CA 1
ATOM 3348 C C . GLY A 1 437 ? 29 10.062 -1.352 1 95.31 437 GLY A C 1
ATOM 3349 O O . GLY A 1 437 ? 29.141 8.922 -0.898 1 95.31 437 GLY A O 1
ATOM 3350 N N . ALA A 1 438 ? 27.844 10.562 -1.707 1 96.5 438 ALA A N 1
ATOM 3351 C CA . ALA A 1 438 ? 26.609 9.789 -1.718 1 96.5 438 ALA A CA 1
ATOM 3352 C C . ALA A 1 438 ? 26.109 9.562 -3.145 1 96.5 438 ALA A C 1
ATOM 3354 O O . ALA A 1 438 ? 26.234 10.438 -4 1 96.5 438 ALA A O 1
ATOM 3355 N N . GLN A 1 439 ? 25.641 8.391 -3.361 1 97.25 439 GLN A N 1
ATOM 3356 C CA . GLN A 1 439 ? 25.031 8.055 -4.645 1 97.25 439 GLN A CA 1
ATOM 3357 C C . GLN A 1 439 ? 23.562 7.688 -4.48 1 97.25 439 GLN A C 1
ATOM 3359 O O . GLN A 1 439 ? 23.234 6.715 -3.803 1 97.25 439 GLN A O 1
ATOM 3364 N N . PHE A 1 440 ? 22.734 8.492 -5.125 1 97.31 440 PHE A N 1
ATOM 3365 C CA . PHE A 1 440 ? 21.312 8.172 -5.203 1 97.31 440 PHE A CA 1
ATOM 3366 C C . PHE A 1 440 ? 21 7.383 -6.469 1 97.31 440 PHE A C 1
ATOM 3368 O O . PHE A 1 440 ? 21.469 7.738 -7.555 1 97.31 440 PHE A O 1
ATOM 3375 N N . SER A 1 441 ? 20.281 6.281 -6.316 1 94.94 441 SER A N 1
ATOM 3376 C CA . SER A 1 441 ? 19.938 5.422 -7.445 1 94.94 441 SER A CA 1
ATOM 3377 C C . SER A 1 441 ? 18.422 5.266 -7.578 1 94.94 441 SER A C 1
ATOM 3379 O O . SER A 1 441 ? 17.719 5.109 -6.578 1 94.94 441 SER A O 1
ATOM 3381 N N . LEU A 1 442 ? 17.984 5.355 -8.844 1 94.44 442 LEU A N 1
ATOM 3382 C CA . LEU A 1 442 ? 16.578 5.172 -9.18 1 94.44 442 LEU A CA 1
ATOM 3383 C C . LEU A 1 442 ? 16.406 4.039 -10.18 1 94.44 442 LEU A C 1
ATOM 3385 O O . LEU A 1 442 ? 17.094 3.998 -11.203 1 94.44 442 LEU A O 1
ATOM 3389 N N . GLY A 1 443 ? 15.594 3.137 -9.812 1 90.44 443 GLY A N 1
ATOM 3390 C CA . GLY A 1 443 ? 15.109 2.148 -10.766 1 90.44 443 GLY A CA 1
ATOM 3391 C C . GLY A 1 443 ? 13.664 2.373 -11.18 1 90.44 443 GLY A C 1
ATOM 3392 O O . GLY A 1 443 ? 12.781 2.465 -10.328 1 90.44 443 GLY A O 1
ATOM 3393 N N . LEU A 1 444 ? 13.438 2.506 -12.484 1 91.44 444 LEU A N 1
ATOM 3394 C CA . LEU A 1 444 ? 12.109 2.787 -13.016 1 91.44 444 LEU A CA 1
ATOM 3395 C C . LEU A 1 444 ? 11.766 1.834 -14.156 1 91.44 444 LEU A C 1
ATOM 3397 O O . LEU A 1 444 ? 12.648 1.406 -14.898 1 91.44 444 LEU A O 1
ATOM 3401 N N . PRO A 1 445 ? 10.453 1.57 -14.266 1 87.81 445 PRO A N 1
ATOM 3402 C CA . PRO A 1 445 ? 10.07 0.812 -15.461 1 87.81 445 PRO A CA 1
ATOM 3403 C C . PRO A 1 445 ? 10.32 1.579 -16.75 1 87.81 445 PRO A C 1
ATOM 3405 O O . PRO A 1 445 ? 10.133 2.797 -16.812 1 87.81 445 PRO A O 1
ATOM 3408 N N . ARG A 1 446 ? 10.844 0.92 -17.672 1 84.38 446 ARG A N 1
ATOM 3409 C CA . ARG A 1 446 ? 11.133 1.552 -18.953 1 84.38 446 ARG A CA 1
ATOM 3410 C C . ARG A 1 446 ? 9.844 1.865 -19.703 1 84.38 446 ARG A C 1
ATOM 3412 O O . ARG A 1 446 ? 9.758 2.877 -20.406 1 84.38 446 ARG A O 1
ATOM 3419 N N . GLY A 1 447 ? 8.805 1.23 -19.391 1 76.44 447 GLY A N 1
ATOM 3420 C CA . GLY A 1 447 ? 7.562 1.33 -20.141 1 76.44 447 GLY A CA 1
ATOM 3421 C C . GLY A 1 447 ? 7.621 0.647 -21.484 1 76.44 447 GLY A C 1
ATOM 3422 O O . GLY A 1 447 ? 8.703 0.399 -22.016 1 76.44 447 GLY A O 1
ATOM 3423 N N . ILE A 1 448 ? 6.59 -0.06 -21.938 1 55.72 448 ILE A N 1
ATOM 3424 C CA . ILE A 1 448 ? 6.512 -0.688 -23.266 1 55.72 448 ILE A CA 1
ATOM 3425 C C . ILE A 1 448 ? 6.145 0.359 -24.312 1 55.72 448 ILE A C 1
ATOM 3427 O O . ILE A 1 448 ? 5.223 1.153 -24.109 1 55.72 448 ILE A O 1
ATOM 3431 N N . HIS A 1 449 ? 7.191 0.675 -25.328 1 47.22 449 HIS A N 1
ATOM 3432 C CA . HIS A 1 449 ? 6.887 1.517 -26.469 1 47.22 449 HIS A CA 1
ATOM 3433 C C . HIS A 1 449 ? 5.832 0.869 -27.359 1 47.22 449 HIS A C 1
ATOM 3435 O O . HIS A 1 449 ? 5.824 -0.353 -27.531 1 47.22 449 HIS A O 1
ATOM 3441 N N . MET B 1 1 ? 40.781 65.25 13.055 1 20.09 1 MET B N 1
ATOM 3442 C CA . MET B 1 1 ? 40.438 65.875 11.766 1 20.09 1 MET B CA 1
ATOM 3443 C C . MET B 1 1 ? 39.969 64.75 10.797 1 20.09 1 MET B C 1
ATOM 3445 O O . MET B 1 1 ? 40.75 63.938 10.359 1 20.09 1 MET B O 1
ATOM 3449 N N . VAL B 1 2 ? 38.688 64.25 10.898 1 22.73 2 VAL B N 1
ATOM 3450 C CA . VAL B 1 2 ? 37.531 63.375 10.891 1 22.73 2 VAL B CA 1
ATOM 3451 C C . VAL B 1 2 ? 36.875 63.406 9.516 1 22.73 2 VAL B C 1
ATOM 3453 O O . VAL B 1 2 ? 36.062 64.312 9.234 1 22.73 2 VAL B O 1
ATOM 3456 N N . SER B 1 3 ? 37.75 63.406 8.516 1 19.03 3 SER B N 1
ATOM 3457 C CA . SER B 1 3 ? 37.406 63.719 7.125 1 19.03 3 SER B CA 1
ATOM 3458 C C . SER B 1 3 ? 36.375 62.75 6.57 1 19.03 3 SER B C 1
ATOM 3460 O O . SER B 1 3 ? 36.594 61.531 6.582 1 19.03 3 SER B O 1
ATOM 3462 N N . ALA B 1 4 ? 35.094 63 6.332 1 19.06 4 ALA B N 1
ATOM 3463 C CA . ALA B 1 4 ? 33.656 62.75 6.195 1 19.06 4 ALA B CA 1
ATOM 3464 C C . ALA B 1 4 ? 33.312 62.312 4.77 1 19.06 4 ALA B C 1
ATOM 3466 O O . ALA B 1 4 ? 32.219 61.812 4.512 1 19.06 4 ALA B O 1
ATOM 3467 N N . GLN B 1 5 ? 34.125 62.469 3.768 1 18.91 5 GLN B N 1
ATOM 3468 C CA . GLN B 1 5 ? 33.406 62.969 2.605 1 18.91 5 GLN B CA 1
ATOM 3469 C C . GLN B 1 5 ? 32.531 61.875 1.996 1 18.91 5 GLN B C 1
ATOM 3471 O O . GLN B 1 5 ? 32.938 60.719 1.908 1 18.91 5 GLN B O 1
ATOM 3476 N N . LYS B 1 6 ? 31.156 62.188 1.779 1 19.91 6 LYS B N 1
ATOM 3477 C CA . LYS B 1 6 ? 29.812 61.781 1.374 1 19.91 6 LYS B CA 1
ATOM 3478 C C . LYS B 1 6 ? 29.781 61.344 -0.094 1 19.91 6 LYS B C 1
ATOM 3480 O O . LYS B 1 6 ? 30.125 62.156 -0.976 1 19.91 6 LYS B O 1
ATOM 3485 N N . LEU B 1 7 ? 30.234 60.281 -0.359 1 19.77 7 LEU B N 1
ATOM 3486 C CA . LEU B 1 7 ? 30.25 59.656 -1.679 1 19.77 7 LEU B CA 1
ATOM 3487 C C . LEU B 1 7 ? 28.938 59.875 -2.408 1 19.77 7 LEU B C 1
ATOM 3489 O O . LEU B 1 7 ? 27.859 59.688 -1.827 1 19.77 7 LEU B O 1
ATOM 3493 N N . GLY B 1 8 ? 28.891 60.406 -3.562 1 16.97 8 GLY B N 1
ATOM 3494 C CA . GLY B 1 8 ? 28.188 61.125 -4.609 1 16.97 8 GLY B CA 1
ATOM 3495 C C . GLY B 1 8 ? 26.922 60.406 -5.078 1 16.97 8 GLY B C 1
ATOM 3496 O O . GLY B 1 8 ? 26.703 59.25 -4.75 1 16.97 8 GLY B O 1
ATOM 3497 N N . SER B 1 9 ? 26.344 60.719 -6.387 1 16.06 9 SER B N 1
ATOM 3498 C CA . SER B 1 9 ? 25.297 61.406 -7.125 1 16.06 9 SER B CA 1
ATOM 3499 C C . SER B 1 9 ? 24.297 60.406 -7.707 1 16.06 9 SER B C 1
ATOM 3501 O O . SER B 1 9 ? 23.094 60.562 -7.5 1 16.06 9 SER B O 1
ATOM 3503 N N . GLU B 1 10 ? 24.406 59.875 -9.008 1 16.95 10 GLU B N 1
ATOM 3504 C CA . GLU B 1 10 ? 23.531 60.312 -10.102 1 16.95 10 GLU B CA 1
ATOM 3505 C C . GLU B 1 10 ? 22.297 59.406 -10.203 1 16.95 10 GLU B C 1
ATOM 3507 O O . GLU B 1 10 ? 22.406 58.188 -10.016 1 16.95 10 GLU B O 1
ATOM 3512 N N . PRO B 1 11 ? 20.969 59.969 -10.391 1 17.33 11 PRO B N 1
ATOM 3513 C CA . PRO B 1 11 ? 19.516 59.719 -10.336 1 17.33 11 PRO B CA 1
ATOM 3514 C C . PRO B 1 11 ? 19 58.906 -11.523 1 17.33 11 PRO B C 1
ATOM 3516 O O . PRO B 1 11 ? 17.906 58.344 -11.461 1 17.33 11 PRO B O 1
ATOM 3519 N N . GLY B 1 12 ? 19.656 58.719 -12.625 1 15.7 12 GLY B N 1
ATOM 3520 C CA . GLY B 1 12 ? 18.859 59.062 -13.789 1 15.7 12 GLY B CA 1
ATOM 3521 C C . GLY B 1 12 ? 17.594 58.219 -13.914 1 15.7 12 GLY B C 1
ATOM 3522 O O . GLY B 1 12 ? 17.438 57.219 -13.219 1 15.7 12 GLY B O 1
ATOM 3523 N N . ARG B 1 13 ? 16.969 58.125 -15.273 1 15.98 13 ARG B N 1
ATOM 3524 C CA . ARG B 1 13 ? 15.836 58.469 -16.125 1 15.98 13 ARG B CA 1
ATOM 3525 C C . ARG B 1 13 ? 14.852 57.312 -16.219 1 15.98 13 ARG B C 1
ATOM 3527 O O . ARG B 1 13 ? 15.234 56.156 -16.031 1 15.98 13 ARG B O 1
ATOM 3534 N N . ARG B 1 14 ? 13.492 57.625 -16.641 1 15.64 14 ARG B N 1
ATOM 3535 C CA . ARG B 1 14 ? 12.039 57.531 -16.625 1 15.64 14 ARG B CA 1
ATOM 3536 C C . ARG B 1 14 ? 11.57 56.375 -17.516 1 15.64 14 ARG B C 1
ATOM 3538 O O . ARG B 1 14 ? 10.773 55.531 -17.094 1 15.64 14 ARG B O 1
ATOM 3545 N N . LEU B 1 15 ? 11.633 56.469 -18.984 1 14.84 15 LEU B N 1
ATOM 3546 C CA . LEU B 1 15 ? 10.461 56.75 -19.797 1 14.84 15 LEU B CA 1
ATOM 3547 C C . LEU B 1 15 ? 9.742 55.469 -20.203 1 14.84 15 LEU B C 1
ATOM 3549 O O . LEU B 1 15 ? 8.516 55.406 -20.125 1 14.84 15 LEU B O 1
ATOM 3553 N N . PHE B 1 16 ? 10.25 54.5 -21.016 1 15.26 16 PHE B N 1
ATOM 3554 C CA . PHE B 1 16 ? 9.586 54.375 -22.312 1 15.26 16 PHE B CA 1
ATOM 3555 C C . PHE B 1 16 ? 8.266 53.656 -22.172 1 15.26 16 PHE B C 1
ATOM 3557 O O . PHE B 1 16 ? 8.086 52.844 -21.266 1 15.26 16 PHE B O 1
ATOM 3564 N N . ASP B 1 17 ? 7.242 53.875 -23.188 1 15.23 17 ASP B N 1
ATOM 3565 C CA . ASP B 1 17 ? 5.902 54.062 -23.734 1 15.23 17 ASP B CA 1
ATOM 3566 C C . ASP B 1 17 ? 5.289 52.75 -24.203 1 15.23 17 ASP B C 1
ATOM 3568 O O . ASP B 1 17 ? 4.203 52.75 -24.797 1 15.23 17 ASP B O 1
ATOM 3572 N N . PHE B 1 18 ? 5.637 51.625 -23.906 1 16.06 18 PHE B N 1
ATOM 3573 C CA . PHE B 1 18 ? 5.176 50.688 -24.938 1 16.06 18 PHE B CA 1
ATOM 3574 C C . PHE B 1 18 ? 3.656 50.75 -25.078 1 16.06 18 PHE B C 1
ATOM 3576 O O . PHE B 1 18 ? 2.936 50.375 -24.141 1 16.06 18 PHE B O 1
ATOM 3583 N N . GLY B 1 19 ? 3.115 51.562 -26.047 1 14.74 19 GLY B N 1
ATOM 3584 C CA . GLY B 1 19 ? 1.82 52 -26.547 1 14.74 19 GLY B CA 1
ATOM 3585 C C . GLY B 1 19 ? 0.853 50.844 -26.766 1 14.74 19 GLY B C 1
ATOM 3586 O O . GLY B 1 19 ? -0.271 50.875 -26.266 1 14.74 19 GLY B O 1
ATOM 3587 N N . ARG B 1 20 ? 0.783 50.281 -28.125 1 15.15 20 ARG B N 1
ATOM 3588 C CA . ARG B 1 20 ? -0.327 50.531 -29.047 1 15.15 20 ARG B CA 1
ATOM 3589 C C . ARG B 1 20 ? -1.56 49.75 -28.641 1 15.15 20 ARG B C 1
ATOM 3591 O O . ARG B 1 20 ? -1.457 48.781 -27.875 1 15.15 20 ARG B O 1
ATOM 3598 N N . ARG B 1 21 ? -2.662 49.625 -29.703 1 15.08 21 ARG B N 1
ATOM 3599 C CA . ARG B 1 21 ? -3.998 50.031 -30.125 1 15.08 21 ARG B CA 1
ATOM 3600 C C . ARG B 1 21 ? -4.98 48.875 -30.016 1 15.08 21 ARG B C 1
ATOM 3602 O O . ARG B 1 21 ? -4.574 47.719 -29.891 1 15.08 21 ARG B O 1
ATOM 3609 N N . PHE B 1 22 ? -6.277 49.062 -30.766 1 15.59 22 PHE B N 1
ATOM 3610 C CA . PHE B 1 22 ? -7.719 49.156 -30.562 1 15.59 22 PHE B CA 1
ATOM 3611 C C . PHE B 1 22 ? -8.406 47.844 -30.891 1 15.59 22 PHE B C 1
ATOM 3613 O O . PHE B 1 22 ? -9.156 47.312 -30.062 1 15.59 22 PHE B O 1
ATOM 3620 N N . CYS B 1 23 ? -8.68 47.469 -32.25 1 14.91 23 CYS B N 1
ATOM 3621 C CA . CYS B 1 23 ? -10.008 47.656 -32.812 1 14.91 23 CYS B CA 1
ATOM 3622 C C . CYS B 1 23 ? -10.812 46.375 -32.812 1 14.91 23 CYS B C 1
ATOM 3624 O O . CYS B 1 23 ? -12.008 46.375 -32.469 1 14.91 23 CYS B O 1
ATOM 3626 N N . GLY B 1 24 ? -10.484 45.312 -33.625 1 15.73 24 GLY B N 1
ATOM 3627 C CA . GLY B 1 24 ? -11.445 45.031 -34.688 1 15.73 24 GLY B CA 1
ATOM 3628 C C . GLY B 1 24 ? -12.711 44.375 -34.156 1 15.73 24 GLY B C 1
ATOM 3629 O O . GLY B 1 24 ? -12.75 43.875 -33.062 1 15.73 24 GLY B O 1
ATOM 3630 N N . PRO B 1 25 ? -13.586 43.938 -35.188 1 16.31 25 PRO B N 1
ATOM 3631 C CA . PRO B 1 25 ? -15.016 44.094 -35.469 1 16.31 25 PRO B CA 1
ATOM 3632 C C . PRO B 1 25 ? -15.859 43.062 -34.688 1 16.31 25 PRO B C 1
ATOM 3634 O O . PRO B 1 25 ? -15.312 42.094 -34.156 1 16.31 25 PRO B O 1
ATOM 3637 N N . ARG B 1 26 ? -17.188 43.094 -35.062 1 16.19 26 ARG B N 1
ATOM 3638 C CA . ARG B 1 26 ? -18.594 43.031 -34.656 1 16.19 26 ARG B CA 1
ATOM 3639 C C . ARG B 1 26 ? -19.141 41.625 -34.781 1 16.19 26 ARG B C 1
ATOM 3641 O O . ARG B 1 26 ? -19.984 41.219 -34 1 16.19 26 ARG B O 1
ATOM 3648 N N . GLY B 1 27 ? -18.812 40.844 -35.906 1 15.1 27 GLY B N 1
ATOM 3649 C CA . GLY B 1 27 ? -20.047 40.438 -36.594 1 15.1 27 GLY B CA 1
ATOM 3650 C C . GLY B 1 27 ? -20.828 39.406 -35.812 1 15.1 27 GLY B C 1
ATOM 3651 O O . GLY B 1 27 ? -20.375 38.938 -34.75 1 15.1 27 GLY B O 1
ATOM 3652 N N . HIS B 1 28 ? -21.172 38.188 -36.5 1 15.59 28 HIS B N 1
ATOM 3653 C CA . HIS B 1 28 ? -22.484 37.781 -37 1 15.59 28 HIS B CA 1
ATOM 3654 C C . HIS B 1 28 ? -23.188 36.844 -36 1 15.59 28 HIS B C 1
ATOM 3656 O O . HIS B 1 28 ? -22.609 36.469 -35 1 15.59 28 HIS B O 1
ATOM 3662 N N . PRO B 1 29 ? -23.469 35.5 -36.5 1 16.88 29 PRO B N 1
ATOM 3663 C CA . PRO B 1 29 ? -24.812 35.062 -36.875 1 16.88 29 PRO B CA 1
ATOM 3664 C C . PRO B 1 29 ? -25.578 34.406 -35.719 1 16.88 29 PRO B C 1
ATOM 3666 O O . PRO B 1 29 ? -24.984 34.031 -34.719 1 16.88 29 PRO B O 1
ATOM 3669 N N . PRO B 1 30 ? -26.797 33.812 -36.156 1 16.62 30 PRO B N 1
ATOM 3670 C CA . PRO B 1 30 ? -28.156 33.656 -35.656 1 16.62 30 PRO B CA 1
ATOM 3671 C C . PRO B 1 30 ? -28.297 32.594 -34.594 1 16.62 30 PRO B C 1
ATOM 3673 O O . PRO B 1 30 ? -27.359 31.828 -34.375 1 16.62 30 PRO B O 1
ATOM 3676 N N . ALA B 1 31 ? -29.562 32.219 -34.469 1 16.38 31 ALA B N 1
ATOM 3677 C CA . ALA B 1 31 ? -30.625 31.906 -33.5 1 16.38 31 ALA B CA 1
ATOM 3678 C C . ALA B 1 31 ? -30.703 30.406 -33.219 1 16.38 31 ALA B C 1
ATOM 3680 O O . ALA B 1 31 ? -31.359 30 -32.25 1 16.38 31 ALA B O 1
ATOM 3681 N N . ALA B 1 32 ? -29.938 29.5 -33.969 1 17.06 32 ALA B N 1
ATOM 3682 C CA . ALA B 1 32 ? -30.891 28.406 -34.219 1 17.06 32 ALA B CA 1
ATOM 3683 C C . ALA B 1 32 ? -31.266 27.719 -32.906 1 17.06 32 ALA B C 1
ATOM 3685 O O . ALA B 1 32 ? -30.469 27.672 -31.969 1 17.06 32 ALA B O 1
ATOM 3686 N N . PHE B 1 33 ? -32.656 27.359 -32.906 1 17.19 33 PHE B N 1
ATOM 3687 C CA . PHE B 1 33 ? -33.781 26.938 -32.094 1 17.19 33 PHE B CA 1
ATOM 3688 C C . PHE B 1 33 ? -33.531 25.547 -31.5 1 17.19 33 PHE B C 1
ATOM 3690 O O . PHE B 1 33 ? -33.156 24.625 -32.25 1 17.19 33 PHE B O 1
ATOM 3697 N N . PHE B 1 34 ? -33 25.484 -30.312 1 17.73 34 PHE B N 1
ATOM 3698 C CA . PHE B 1 34 ? -32.75 24.281 -29.516 1 17.73 34 PHE B CA 1
ATOM 3699 C C . PHE B 1 34 ? -34 23.422 -29.406 1 17.73 34 PHE B C 1
ATOM 3701 O O . PHE B 1 34 ? -34.969 23.812 -28.766 1 17.73 34 PHE B O 1
ATOM 3708 N N . THR B 1 35 ? -34.281 22.844 -30.656 1 17.3 35 THR B N 1
ATOM 3709 C CA . THR B 1 35 ? -35.469 21.984 -30.625 1 17.3 35 THR B CA 1
ATOM 3710 C C . THR B 1 35 ? -35.375 20.969 -29.484 1 17.3 35 THR B C 1
ATOM 3712 O O . THR B 1 35 ? -34.344 20.297 -29.344 1 17.3 35 THR B O 1
ATOM 3715 N N . GLY B 1 36 ? -35.969 21.297 -28.328 1 17.45 36 GLY B N 1
ATOM 3716 C CA . GLY B 1 36 ? -36.156 20.625 -27.062 1 17.45 36 GLY B CA 1
ATOM 3717 C C . GLY B 1 36 ? -36.75 19.234 -27.203 1 17.45 36 GLY B C 1
ATOM 3718 O O . GLY B 1 36 ? -37.906 19.094 -27.547 1 17.45 36 GLY B O 1
ATOM 3719 N N . THR B 1 37 ? -36.156 18.391 -28.188 1 16.86 37 THR B N 1
ATOM 3720 C CA . THR B 1 37 ? -36.938 17.172 -28.359 1 16.86 37 THR B CA 1
ATOM 3721 C C . THR B 1 37 ? -37.219 16.5 -27.016 1 16.86 37 THR B C 1
ATOM 3723 O O . THR B 1 37 ? -36.281 16.312 -26.219 1 16.86 37 THR B O 1
ATOM 3726 N N . ALA B 1 38 ? -38.531 16.469 -26.578 1 17.73 38 ALA B N 1
ATOM 3727 C CA . ALA B 1 38 ? -39.406 16.016 -25.5 1 17.73 38 ALA B CA 1
ATOM 3728 C C . ALA B 1 38 ? -39.281 14.508 -25.312 1 17.73 38 ALA B C 1
ATOM 3730 O O . ALA B 1 38 ? -39.969 13.938 -24.453 1 17.73 38 ALA B O 1
ATOM 3731 N N . ILE B 1 39 ? -38.156 13.828 -25.594 1 16.81 39 ILE B N 1
ATOM 3732 C CA . ILE B 1 39 ? -38.5 12.414 -25.766 1 16.81 39 ILE B CA 1
ATOM 3733 C C . ILE B 1 39 ? -38.938 11.82 -24.422 1 16.81 39 ILE B C 1
ATOM 3735 O O . ILE B 1 39 ? -38.094 11.602 -23.547 1 16.81 39 ILE B O 1
ATOM 3739 N N . LEU B 1 40 ? -39.906 12.367 -23.703 1 17.7 40 LEU B N 1
ATOM 3740 C CA . LEU B 1 40 ? -40.219 11.82 -22.391 1 17.7 40 LEU B CA 1
ATOM 3741 C C . LEU B 1 40 ? -40.688 10.367 -22.5 1 17.7 40 LEU B C 1
ATOM 3743 O O . LEU B 1 40 ? -41.875 10.117 -22.75 1 17.7 40 LEU B O 1
ATOM 3747 N N . MET B 1 41 ? -40.188 9.484 -23.438 1 16.61 41 MET B N 1
ATOM 3748 C CA . MET B 1 41 ? -41.062 8.32 -23.547 1 16.61 41 MET B CA 1
ATOM 3749 C C . MET B 1 41 ? -41.188 7.605 -22.203 1 16.61 41 MET B C 1
ATOM 3751 O O . MET B 1 41 ? -40.188 7.219 -21.609 1 16.61 41 MET B O 1
ATOM 3755 N N . ALA B 1 42 ? -42.25 7.859 -21.375 1 18.27 42 ALA B N 1
ATOM 3756 C CA . ALA B 1 42 ? -42.719 7.355 -20.094 1 18.27 42 ALA B CA 1
ATOM 3757 C C . ALA B 1 42 ? -43 5.859 -20.172 1 18.27 42 ALA B C 1
ATOM 3759 O O . ALA B 1 42 ? -43.219 5.211 -19.141 1 18.27 42 ALA B O 1
ATOM 3760 N N . PRO B 1 43 ? -42.594 5.016 -21.203 1 16.14 43 PRO B N 1
ATOM 3761 C CA . PRO B 1 43 ? -43.719 4.09 -21.375 1 16.14 43 PRO B CA 1
ATOM 3762 C C . PRO B 1 43 ? -43.969 3.248 -20.125 1 16.14 43 PRO B C 1
ATOM 3764 O O . PRO B 1 43 ? -45.125 3.047 -19.734 1 16.14 43 PRO B O 1
ATOM 3767 N N . ALA B 1 44 ? -43.031 2.348 -19.672 1 16.66 44 ALA B N 1
ATOM 3768 C CA . ALA B 1 44 ? -43.438 0.95 -19.734 1 16.66 44 ALA B CA 1
ATOM 3769 C C . ALA B 1 44 ? -44.188 0.548 -18.453 1 16.66 44 ALA B C 1
ATOM 3771 O O . ALA B 1 44 ? -43.562 0.472 -17.375 1 16.66 44 ALA B O 1
ATOM 3772 N N . ALA B 1 45 ? -45.375 0.91 -18.156 1 16.94 45 ALA B N 1
ATOM 3773 C CA . ALA B 1 45 ? -46.156 0.635 -16.938 1 16.94 45 ALA B CA 1
ATOM 3774 C C . ALA B 1 45 ? -46.406 -0.86 -16.781 1 16.94 45 ALA B C 1
ATOM 3776 O O . ALA B 1 45 ? -47.031 -1.291 -15.797 1 16.94 45 ALA B O 1
ATOM 3777 N N . ARG B 1 46 ? -45.969 -1.861 -17.656 1 15.8 46 ARG B N 1
ATOM 3778 C CA . ARG B 1 46 ? -47.031 -2.838 -17.766 1 15.8 46 ARG B CA 1
ATOM 3779 C C . ARG B 1 46 ? -47.438 -3.369 -16.406 1 15.8 46 ARG B C 1
ATOM 3781 O O . ARG B 1 46 ? -46.75 -3.156 -15.414 1 15.8 46 ARG B O 1
ATOM 3788 N N . CYS B 1 47 ? -47.719 -4.801 -16.344 1 15.84 47 CYS B N 1
ATOM 3789 C CA . CYS B 1 47 ? -48.812 -5.734 -16.109 1 15.84 47 CYS B CA 1
ATOM 3790 C C . CYS B 1 47 ? -48.781 -6.293 -14.695 1 15.84 47 CYS B C 1
ATOM 3792 O O . CYS B 1 47 ? -47.719 -6.664 -14.211 1 15.84 47 CYS B O 1
ATOM 3794 N N . ARG B 1 48 ? -49.656 -5.93 -13.867 1 17.16 48 ARG B N 1
ATOM 3795 C CA . ARG B 1 48 ? -50.062 -6.207 -12.5 1 17.16 48 ARG B CA 1
ATOM 3796 C C . ARG B 1 48 ? -50.312 -7.699 -12.297 1 17.16 48 ARG B C 1
ATOM 3798 O O . ARG B 1 48 ? -50.75 -8.117 -11.219 1 17.16 48 ARG B O 1
ATOM 3805 N N . PRO B 1 49 ? -49.562 -8.75 -12.898 1 16.58 49 PRO B N 1
ATOM 3806 C CA . PRO B 1 49 ? -50.438 -9.93 -12.844 1 16.58 49 PRO B CA 1
ATOM 3807 C C . PRO B 1 49 ? -50.781 -10.336 -11.422 1 16.58 49 PRO B C 1
ATOM 3809 O O . PRO B 1 49 ? -49.969 -10.211 -10.508 1 16.58 49 PRO B O 1
ATOM 3812 N N . VAL B 1 50 ? -52.031 -10.164 -11.016 1 17.64 50 VAL B N 1
ATOM 3813 C CA . VAL B 1 50 ? -52.75 -10.367 -9.766 1 17.64 50 VAL B CA 1
ATOM 3814 C C . VAL B 1 50 ? -52.781 -11.852 -9.422 1 17.64 50 VAL B C 1
ATOM 3816 O O . VAL B 1 50 ? -53.719 -12.328 -8.781 1 17.64 50 VAL B O 1
ATOM 3819 N N . PHE B 1 51 ? -51.812 -12.773 -9.781 1 16.23 51 PHE B N 1
ATOM 3820 C CA . PHE B 1 51 ? -52.312 -14.141 -9.758 1 16.23 51 PHE B CA 1
ATOM 3821 C C . PHE B 1 51 ? -52.719 -14.539 -8.336 1 16.23 51 PHE B C 1
ATOM 3823 O O . PHE B 1 51 ? -51.906 -14.469 -7.418 1 16.23 51 PHE B O 1
ATOM 3830 N N . SER B 1 52 ? -53.969 -14.289 -7.949 1 17.02 52 SER B N 1
ATOM 3831 C CA . SER B 1 52 ? -54.594 -14.586 -6.668 1 17.02 52 SER B CA 1
ATOM 3832 C C . SER B 1 52 ? -54.656 -16.094 -6.414 1 17.02 52 SER B C 1
ATOM 3834 O O . SER B 1 52 ? -55.25 -16.531 -5.438 1 17.02 52 SER B O 1
ATOM 3836 N N . LEU B 1 53 ? -53.75 -16.938 -6.973 1 16.05 53 LEU B N 1
ATOM 3837 C CA . LEU B 1 53 ? -54.312 -18.297 -7.023 1 16.05 53 LEU B CA 1
ATOM 3838 C C . LEU B 1 53 ? -54.562 -18.812 -5.617 1 16.05 53 LEU B C 1
ATOM 3840 O O . LEU B 1 53 ? -53.688 -18.875 -4.785 1 16.05 53 LEU B O 1
ATOM 3844 N N . ALA B 1 54 ? -55.844 -18.75 -5.137 1 17.22 54 ALA B N 1
ATOM 3845 C CA . ALA B 1 54 ? -56.438 -19.172 -3.865 1 17.22 54 ALA B CA 1
ATOM 3846 C C . ALA B 1 54 ? -56.312 -20.672 -3.676 1 17.22 54 ALA B C 1
ATOM 3848 O O . ALA B 1 54 ? -56.469 -21.188 -2.561 1 17.22 54 ALA B O 1
ATOM 3849 N N . SER B 1 55 ? -55.969 -21.5 -4.711 1 15.84 55 SER B N 1
ATOM 3850 C CA . SER B 1 55 ? -56.812 -22.688 -4.633 1 15.84 55 SER B CA 1
ATOM 3851 C C . SER B 1 55 ? -56.562 -23.469 -3.344 1 15.84 55 SER B C 1
ATOM 3853 O O . SER B 1 55 ? -55.531 -23.297 -2.701 1 15.84 55 SER B O 1
ATOM 3855 N N . PRO B 1 56 ? -57 -24.828 -3.326 1 18.34 56 PRO B N 1
ATOM 3856 C CA . PRO B 1 56 ? -57.938 -25.719 -2.625 1 18.34 56 PRO B CA 1
ATOM 3857 C C . PRO B 1 56 ? -57.219 -26.656 -1.658 1 18.34 56 PRO B C 1
ATOM 3859 O O . PRO B 1 56 ? -57.75 -27 -0.609 1 18.34 56 PRO B O 1
ATOM 3862 N N . CYS B 1 57 ? -55.938 -27.25 -1.938 1 17 57 CYS B N 1
ATOM 3863 C CA . CYS B 1 57 ? -55.938 -28.719 -1.949 1 17 57 CYS B CA 1
ATOM 3864 C C . CYS B 1 57 ? -55.812 -29.266 -0.535 1 17 57 CYS B C 1
ATOM 3866 O O . CYS B 1 57 ? -55 -28.781 0.258 1 17 57 CYS B O 1
ATOM 3868 N N . ARG B 1 58 ? -56.688 -30.219 -0.023 1 18.92 58 ARG B N 1
ATOM 3869 C CA . ARG B 1 58 ? -57.125 -30.984 1.145 1 18.92 58 ARG B CA 1
ATOM 3870 C C . ARG B 1 58 ? -56.094 -32 1.556 1 18.92 58 ARG B C 1
ATOM 3872 O O . ARG B 1 58 ? -56.312 -32.781 2.482 1 18.92 58 ARG B O 1
ATOM 3879 N N . THR B 1 59 ? -54.875 -32.062 0.952 1 16.92 59 THR B N 1
ATOM 3880 C CA . THR B 1 59 ? -54.406 -33.438 0.926 1 16.92 59 THR B CA 1
ATOM 3881 C C . THR B 1 59 ? -54.312 -34.031 2.34 1 16.92 59 THR B C 1
ATOM 3883 O O . THR B 1 59 ? -54.219 -33.281 3.312 1 16.92 59 THR B O 1
ATOM 3886 N N . VAL B 1 60 ? -54.344 -35.438 2.414 1 19.41 60 VAL B N 1
ATOM 3887 C CA . VAL B 1 60 ? -54.625 -36.719 3.111 1 19.41 60 VAL B CA 1
ATOM 3888 C C . VAL B 1 60 ? -53.531 -36.969 4.145 1 19.41 60 VAL B C 1
ATOM 3890 O O . VAL B 1 60 ? -52.406 -36.5 3.988 1 19.41 60 VAL B O 1
ATOM 3893 N N . ARG B 1 61 ? -53.844 -37.656 5.207 1 17.84 61 ARG B N 1
ATOM 3894 C CA . ARG B 1 61 ? -53.531 -37.875 6.621 1 17.84 61 ARG B CA 1
ATOM 3895 C C . ARG B 1 61 ? -52.188 -38.531 6.805 1 17.84 61 ARG B C 1
ATOM 3897 O O . ARG B 1 61 ? -51.375 -38.094 7.621 1 17.84 61 ARG B O 1
ATOM 3904 N N . HIS B 1 62 ? -51.938 -39.781 6.215 1 18.92 62 HIS B N 1
ATOM 3905 C CA . HIS B 1 62 ? -51.688 -40.844 7.164 1 18.92 62 HIS B CA 1
ATOM 3906 C C . HIS B 1 62 ? -50.188 -41.031 7.363 1 18.92 62 HIS B C 1
ATOM 3908 O O . HIS B 1 62 ? -49.75 -42.031 7.984 1 18.92 62 HIS B O 1
ATOM 3914 N N . ARG B 1 63 ? -49.281 -40.094 7.332 1 18.88 63 ARG B N 1
ATOM 3915 C CA . ARG B 1 63 ? -47.938 -40.5 6.969 1 18.88 63 ARG B CA 1
ATOM 3916 C C . ARG B 1 63 ? -47.312 -41.375 8.07 1 18.88 63 ARG B C 1
ATOM 3918 O O . ARG B 1 63 ? -47.25 -40.938 9.227 1 18.88 63 ARG B O 1
ATOM 3925 N N . HIS B 1 64 ? -47.406 -42.75 7.859 1 20.3 64 HIS B N 1
ATOM 3926 C CA . HIS B 1 64 ? -46.875 -43.719 8.797 1 20.3 64 HIS B CA 1
ATOM 3927 C C . HIS B 1 64 ? -45.406 -43.5 9.102 1 20.3 64 HIS B C 1
ATOM 3929 O O . HIS B 1 64 ? -44.688 -42.969 8.273 1 20.3 64 HIS B O 1
ATOM 3935 N N . PRO B 1 65 ? -44.938 -43.656 10.375 1 21.81 65 PRO B N 1
ATOM 3936 C CA . PRO B 1 65 ? -43.719 -43.344 11.109 1 21.81 65 PRO B CA 1
ATOM 3937 C C . PRO B 1 65 ? -42.5 -44.125 10.625 1 21.81 65 PRO B C 1
ATOM 3939 O O . PRO B 1 65 ? -41.781 -44.688 11.438 1 21.81 65 PRO B O 1
ATOM 3942 N N . ILE B 1 66 ? -42.219 -44.281 9.227 1 21 66 ILE B N 1
ATOM 3943 C CA . ILE B 1 66 ? -41.281 -45.406 9.07 1 21 66 ILE B CA 1
ATOM 3944 C C . ILE B 1 66 ? -40.031 -45.125 9.883 1 21 66 ILE B C 1
ATOM 3946 O O . ILE B 1 66 ? -39.5 -44 9.867 1 21 66 ILE B O 1
ATOM 3950 N N . PRO B 1 67 ? -39.594 -46.125 10.703 1 21.77 67 PRO B N 1
ATOM 3951 C CA . PRO B 1 67 ? -38.562 -46.156 11.727 1 21.77 67 PRO B CA 1
ATOM 3952 C C . PRO B 1 67 ? -37.156 -45.938 11.148 1 21.77 67 PRO B C 1
ATOM 3954 O O . PRO B 1 67 ? -36.875 -46.406 10.039 1 21.77 67 PRO B O 1
ATOM 3957 N N . ALA B 1 68 ? -36.594 -44.688 11.227 1 21.08 68 ALA B N 1
ATOM 3958 C CA . ALA B 1 68 ? -35.312 -44.281 10.625 1 21.08 68 ALA B CA 1
ATOM 3959 C C . ALA B 1 68 ? -34.188 -45.25 11.047 1 21.08 68 ALA B C 1
ATOM 3961 O O . ALA B 1 68 ? -34.031 -45.531 12.227 1 21.08 68 ALA B O 1
ATOM 3962 N N . PRO B 1 69 ? -33.812 -46.219 10.078 1 19.95 69 PRO B N 1
ATOM 3963 C CA . PRO B 1 69 ? -32.781 -47.188 10.469 1 19.95 69 PRO B CA 1
ATOM 3964 C C . PRO B 1 69 ? -31.5 -46.531 10.938 1 19.95 69 PRO B C 1
ATOM 3966 O O . PRO B 1 69 ? -31.203 -45.406 10.547 1 19.95 69 PRO B O 1
ATOM 3969 N N . SER B 1 70 ? -30.969 -46.875 12.125 1 20.25 70 SER B N 1
ATOM 3970 C CA . SER B 1 70 ? -29.859 -46.469 12.984 1 20.25 70 SER B CA 1
ATOM 3971 C C . SER B 1 70 ? -28.516 -46.656 12.273 1 20.25 70 SER B C 1
ATOM 3973 O O . SER B 1 70 ? -27.469 -46.719 12.922 1 20.25 70 SER B O 1
ATOM 3975 N N . VAL B 1 71 ? -28.391 -46.531 10.891 1 19.98 71 VAL B N 1
ATOM 3976 C CA . VAL B 1 71 ? -27.094 -47.062 10.461 1 19.98 71 VAL B CA 1
ATOM 3977 C C . VAL B 1 71 ? -25.969 -46.281 11.094 1 19.98 71 VAL B C 1
ATOM 3979 O O . VAL B 1 71 ? -25.922 -45.031 10.977 1 19.98 71 VAL B O 1
ATOM 3982 N N . ALA B 1 72 ? -25.359 -46.75 12.172 1 21.31 72 ALA B N 1
ATOM 3983 C CA . ALA B 1 72 ? -24.172 -46.344 12.945 1 21.31 72 ALA B CA 1
ATOM 3984 C C . ALA B 1 72 ? -22.984 -46.125 12.031 1 21.31 72 ALA B C 1
ATOM 3986 O O . ALA B 1 72 ? -22.469 -47.062 11.414 1 21.31 72 ALA B O 1
ATOM 3987 N N . ALA B 1 73 ? -23.062 -45.094 11.062 1 19.89 73 ALA B N 1
ATOM 3988 C CA . ALA B 1 73 ? -21.891 -44.875 10.203 1 19.89 73 ALA B CA 1
ATOM 3989 C C . ALA B 1 73 ? -20.609 -44.75 11.023 1 19.89 73 ALA B C 1
ATOM 3991 O O . ALA B 1 73 ? -20.531 -43.938 11.945 1 19.89 73 ALA B O 1
ATOM 3992 N N . SER B 1 74 ? -19.984 -45.938 11.227 1 21.23 74 SER B N 1
ATOM 3993 C CA . SER B 1 74 ? -18.688 -46 11.906 1 21.23 74 SER B CA 1
ATOM 3994 C C . SER B 1 74 ? -17.688 -45.031 11.312 1 21.23 74 SER B C 1
ATOM 3996 O O . SER B 1 74 ? -17.516 -44.969 10.102 1 21.23 74 SER B O 1
ATOM 3998 N N . PRO B 1 75 ? -17.484 -43.906 12.023 1 23.33 75 PRO B N 1
ATOM 3999 C CA . PRO B 1 75 ? -16.641 -42.781 11.555 1 23.33 75 PRO B CA 1
ATOM 4000 C C . PRO B 1 75 ? -15.219 -43.219 11.227 1 23.33 75 PRO B C 1
ATOM 4002 O O . PRO B 1 75 ? -14.57 -43.875 12.039 1 23.33 75 PRO B O 1
ATOM 4005 N N . MET B 1 76 ? -15.055 -43.812 10.062 1 19.81 76 MET B N 1
ATOM 4006 C CA . MET B 1 76 ? -13.688 -44.188 9.703 1 19.81 76 MET B CA 1
ATOM 4007 C C . MET B 1 76 ? -12.727 -43.031 10 1 19.81 76 MET B C 1
ATOM 4009 O O . MET B 1 76 ? -12.945 -41.906 9.562 1 19.81 76 MET B O 1
ATOM 4013 N N . LYS B 1 77 ? -11.977 -43.188 11.156 1 26.52 77 LYS B N 1
ATOM 4014 C CA . LYS B 1 77 ? -10.867 -42.344 11.594 1 26.52 77 LYS B CA 1
ATOM 4015 C C . LYS B 1 77 ? -9.82 -42.219 10.492 1 26.52 77 LYS B C 1
ATOM 4017 O O . LYS B 1 77 ? -9.156 -43.188 10.133 1 26.52 77 LYS B O 1
ATOM 4022 N N . VAL B 1 78 ? -10.172 -41.5 9.391 1 22.27 78 VAL B N 1
ATOM 4023 C CA . VAL B 1 78 ? -9.156 -41.25 8.391 1 22.27 78 VAL B CA 1
ATOM 4024 C C . VAL B 1 78 ? -7.93 -40.625 9.062 1 22.27 78 VAL B C 1
ATOM 4026 O O . VAL B 1 78 ? -8.047 -39.625 9.797 1 22.27 78 VAL B O 1
ATOM 4029 N N . SER B 1 79 ? -6.945 -41.438 9.281 1 23.48 79 SER B N 1
ATOM 4030 C CA . SER B 1 79 ? -5.633 -41.062 9.797 1 23.48 79 SER B CA 1
ATOM 4031 C C . SER B 1 79 ? -5.016 -39.938 8.969 1 23.48 79 SER B C 1
ATOM 4033 O O . SER B 1 79 ? -4.855 -40.094 7.758 1 23.48 79 SER B O 1
ATOM 4035 N N . LEU B 1 80 ? -5.27 -38.781 9.383 1 26.25 80 LEU B N 1
ATOM 4036 C CA . LEU B 1 80 ? -4.762 -37.531 8.852 1 26.25 80 LEU B CA 1
ATOM 4037 C C . LEU B 1 80 ? -3.236 -37.5 8.82 1 26.25 80 LEU B C 1
ATOM 4039 O O . LEU B 1 80 ? -2.594 -37.719 9.852 1 26.25 80 LEU B O 1
ATOM 4043 N N . SER B 1 81 ? -2.699 -37.938 7.73 1 24.84 81 SER B N 1
ATOM 4044 C CA . SER B 1 81 ? -1.247 -37.906 7.598 1 24.84 81 SER B CA 1
ATOM 4045 C C . SER B 1 81 ? -0.674 -36.562 7.988 1 24.84 81 SER B C 1
ATOM 4047 O O . SER B 1 81 ? -1.297 -35.531 7.746 1 24.84 81 SER B O 1
ATOM 4049 N N . PRO B 1 82 ? 0.397 -36.469 8.914 1 27.72 82 PRO B N 1
ATOM 4050 C CA . PRO B 1 82 ? 1.086 -35.406 9.625 1 27.72 82 PRO B CA 1
ATOM 4051 C C . PRO B 1 82 ? 1.702 -34.375 8.68 1 27.72 82 PRO B C 1
ATOM 4053 O O . PRO B 1 82 ? 2.16 -33.312 9.125 1 27.72 82 PRO B O 1
ATOM 4056 N N . VAL B 1 83 ? 1.897 -34.75 7.461 1 26.7 83 VAL B N 1
ATOM 4057 C CA . VAL B 1 83 ? 2.883 -33.906 6.758 1 26.7 83 VAL B CA 1
ATOM 4058 C C . VAL B 1 83 ? 2.344 -32.5 6.574 1 26.7 83 VAL B C 1
ATOM 4060 O O . VAL B 1 83 ? 3.109 -31.531 6.578 1 26.7 83 VAL B O 1
ATOM 4063 N N . LEU B 1 84 ? 1.124 -32.406 6.258 1 26.67 84 LEU B N 1
ATOM 4064 C CA . LEU B 1 84 ? 0.686 -31.078 5.801 1 26.67 84 LEU B CA 1
ATOM 4065 C C . LEU B 1 84 ? 0.476 -30.141 6.98 1 26.67 84 LEU B C 1
ATOM 4067 O O . LEU B 1 84 ? -0.009 -29.016 6.809 1 26.67 84 LEU B O 1
ATOM 4071 N N . ALA B 1 85 ? 0.681 -30.625 8.203 1 29.55 85 ALA B N 1
ATOM 4072 C CA . ALA B 1 85 ? 0.495 -29.703 9.328 1 29.55 85 ALA B CA 1
ATOM 4073 C C . ALA B 1 85 ? 1.521 -28.578 9.289 1 29.55 85 ALA B C 1
ATOM 4075 O O . ALA B 1 85 ? 1.522 -27.703 10.164 1 29.55 85 ALA B O 1
ATOM 4076 N N . ALA B 1 86 ? 2.641 -28.891 8.664 1 29.22 86 ALA B N 1
ATOM 4077 C CA . ALA B 1 86 ? 3.688 -27.891 8.859 1 29.22 86 ALA B CA 1
ATOM 4078 C C . ALA B 1 86 ? 3.266 -26.531 8.289 1 29.22 86 ALA B C 1
ATOM 4080 O O . ALA B 1 86 ? 3.842 -25.5 8.641 1 29.22 86 ALA B O 1
ATOM 4081 N N . SER B 1 87 ? 2.455 -26.625 7.262 1 27.97 87 SER B N 1
ATOM 4082 C CA . SER B 1 87 ? 2.27 -25.312 6.637 1 27.97 87 SER B CA 1
ATOM 4083 C C . SER B 1 87 ? 1.348 -24.422 7.465 1 27.97 87 SER B C 1
ATOM 4085 O O . SER B 1 87 ? 0.952 -23.344 7.023 1 27.97 87 SER B O 1
ATOM 4087 N N . GLN B 1 88 ? 0.718 -25.094 8.453 1 28.3 88 GLN B N 1
ATOM 4088 C CA . GLN B 1 88 ? -0.237 -24.281 9.188 1 28.3 88 GLN B CA 1
ATOM 4089 C C . GLN B 1 88 ? 0.477 -23.219 10.023 1 28.3 88 GLN B C 1
ATOM 4091 O O . GLN B 1 88 ? 0.514 -23.312 11.25 1 28.3 88 GLN B O 1
ATOM 4096 N N . ALA B 1 89 ? 1.796 -22.891 9.852 1 29.55 89 ALA B N 1
ATOM 4097 C CA . ALA B 1 89 ? 2.389 -21.906 10.758 1 29.55 89 ALA B CA 1
ATOM 4098 C C . ALA B 1 89 ? 1.408 -20.781 11.047 1 29.55 89 ALA B C 1
ATOM 4100 O O . ALA B 1 89 ? 0.581 -20.438 10.203 1 29.55 89 ALA B O 1
ATOM 4101 N N . ALA B 1 90 ? 1.312 -20.203 12.328 1 28.19 90 ALA B N 1
ATOM 4102 C CA . ALA B 1 90 ? 0.851 -19.031 13.078 1 28.19 90 ALA B CA 1
ATOM 4103 C C . ALA B 1 90 ? 0.96 -17.766 12.234 1 28.19 90 ALA B C 1
ATOM 4105 O O . ALA B 1 90 ? 1.943 -17.578 11.516 1 28.19 90 ALA B O 1
ATOM 4106 N N . ALA B 1 91 ? -0.063 -17.156 11.953 1 35.03 91 ALA B N 1
ATOM 4107 C CA . ALA B 1 91 ? -0.09 -15.773 11.469 1 35.03 91 ALA B CA 1
ATOM 4108 C C . ALA B 1 91 ? 1.028 -14.945 12.094 1 35.03 91 ALA B C 1
ATOM 4110 O O . ALA B 1 91 ? 0.765 -14 12.844 1 35.03 91 ALA B O 1
ATOM 4111 N N . GLY B 1 92 ? 1.893 -15.492 12.852 1 36.81 92 GLY B N 1
ATOM 4112 C CA . GLY B 1 92 ? 3.021 -14.641 13.195 1 36.81 92 GLY B CA 1
ATOM 4113 C C . GLY B 1 92 ? 3.742 -14.086 11.977 1 36.81 92 GLY B C 1
ATOM 4114 O O . GLY B 1 92 ? 3.826 -14.75 10.945 1 36.81 92 GLY B O 1
ATOM 4115 N N . SER B 1 93 ? 3.855 -12.734 11.789 1 44.72 93 SER B N 1
ATOM 4116 C CA . SER B 1 93 ? 4.465 -11.961 10.711 1 44.72 93 SER B CA 1
ATOM 4117 C C . SER B 1 93 ? 5.77 -12.594 10.25 1 44.72 93 SER B C 1
ATOM 4119 O O . SER B 1 93 ? 6.793 -12.492 10.93 1 44.72 93 SER B O 1
ATOM 4121 N N . THR B 1 94 ? 5.746 -13.75 9.883 1 52.03 94 THR B N 1
ATOM 4122 C CA . THR B 1 94 ? 6.988 -14.141 9.219 1 52.03 94 THR B CA 1
ATOM 4123 C C . THR B 1 94 ? 7.555 -12.984 8.398 1 52.03 94 THR B C 1
ATOM 4125 O O . THR B 1 94 ? 6.809 -12.266 7.734 1 52.03 94 THR B O 1
ATOM 4128 N N . PRO B 1 95 ? 8.766 -12.812 8.672 1 60.34 95 PRO B N 1
ATOM 4129 C CA . PRO B 1 95 ? 9.383 -11.734 7.895 1 60.34 95 PRO B CA 1
ATOM 4130 C C . PRO B 1 95 ? 9.133 -11.875 6.395 1 60.34 95 PRO B C 1
ATOM 4132 O O . PRO B 1 95 ? 9.047 -12.992 5.879 1 60.34 95 PRO B O 1
ATOM 4135 N N . PRO B 1 96 ? 8.633 -10.906 5.84 1 64.38 96 PRO B N 1
ATOM 4136 C CA . PRO B 1 96 ? 8.328 -10.883 4.41 1 64.38 96 PRO B CA 1
ATOM 4137 C C . PRO B 1 96 ? 9.352 -11.641 3.572 1 64.38 96 PRO B C 1
ATOM 4139 O O . PRO B 1 96 ? 8.992 -12.297 2.592 1 64.38 96 PRO B O 1
ATOM 4142 N N . SER B 1 97 ? 10.594 -11.648 3.982 1 71.44 97 SER B N 1
ATOM 4143 C CA . SER B 1 97 ? 11.617 -12.375 3.236 1 71.44 97 SER B CA 1
ATOM 4144 C C . SER B 1 97 ? 11.391 -13.883 3.312 1 71.44 97 SER B C 1
ATOM 4146 O O . SER B 1 97 ? 11.625 -14.594 2.336 1 71.44 97 SER B O 1
ATOM 4148 N N . SER B 1 98 ? 10.836 -14.227 4.34 1 75.62 98 SER B N 1
ATOM 4149 C CA . SER B 1 98 ? 10.594 -15.648 4.539 1 75.62 98 SER B CA 1
ATOM 4150 C C . SER B 1 98 ? 9.414 -16.141 3.697 1 75.62 98 SER B C 1
ATOM 4152 O O . SER B 1 98 ? 9.422 -17.266 3.205 1 75.62 98 SER B O 1
ATOM 4154 N N . GLN B 1 99 ? 8.578 -15.211 3.447 1 84.25 99 GLN B N 1
ATOM 4155 C CA . GLN B 1 99 ? 7.406 -15.578 2.66 1 84.25 99 GLN B CA 1
ATOM 4156 C C . GLN B 1 99 ? 7.781 -15.844 1.204 1 84.25 99 GLN B C 1
ATOM 4158 O O . GLN B 1 99 ? 7.309 -16.812 0.6 1 84.25 99 GLN B O 1
ATOM 4163 N N . LEU B 1 100 ? 8.664 -15.023 0.706 1 89.44 100 LEU B N 1
ATOM 4164 C CA . LEU B 1 100 ? 9.102 -15.203 -0.674 1 89.44 100 LEU B CA 1
ATOM 4165 C C . LEU B 1 100 ? 9.922 -16.469 -0.82 1 89.44 100 LEU B C 1
ATOM 4167 O O . LEU B 1 100 ? 9.781 -17.203 -1.802 1 89.44 100 LEU B O 1
ATOM 4171 N N . HIS B 1 101 ? 10.766 -16.703 0.167 1 91.44 101 HIS B N 1
ATOM 4172 C CA . HIS B 1 101 ? 11.562 -17.922 0.159 1 91.44 101 HIS B CA 1
ATOM 4173 C C . HIS B 1 101 ? 10.664 -19.156 0.157 1 91.44 101 HIS B C 1
ATOM 4175 O O . HIS B 1 101 ? 10.883 -20.094 -0.626 1 91.44 101 HIS B O 1
ATOM 4181 N N . SER B 1 102 ? 9.734 -19.141 1.012 1 90.81 102 SER B N 1
ATOM 4182 C CA . SER B 1 102 ? 8.805 -20.266 1.1 1 90.81 102 SER B CA 1
ATOM 4183 C C . SER B 1 102 ? 8.031 -20.438 -0.202 1 90.81 102 SER B C 1
ATOM 4185 O O . SER B 1 102 ? 7.766 -21.578 -0.617 1 90.81 102 SER B O 1
ATOM 4187 N N . LEU B 1 103 ? 7.699 -19.406 -0.803 1 91.06 103 LEU B N 1
ATOM 4188 C CA . LEU B 1 103 ? 6.992 -19.453 -2.078 1 91.06 103 LEU B CA 1
ATOM 4189 C C . LEU B 1 103 ? 7.863 -20.094 -3.156 1 91.06 103 LEU B C 1
ATOM 4191 O O . LEU B 1 103 ? 7.398 -20.953 -3.898 1 91.06 103 LEU B O 1
ATOM 4195 N N . CYS B 1 104 ? 9.062 -19.656 -3.246 1 94.31 104 CYS B N 1
ATOM 4196 C CA . CYS B 1 104 ? 9.984 -20.188 -4.242 1 94.31 104 CYS B CA 1
ATOM 4197 C C . CYS B 1 104 ? 10.266 -21.672 -3.984 1 94.31 104 CYS B C 1
ATOM 4199 O O . CYS B 1 104 ? 10.375 -22.453 -4.926 1 94.31 104 CYS B O 1
ATOM 4201 N N . GLN B 1 105 ? 10.344 -21.969 -2.727 1 93.38 105 GLN B N 1
ATOM 4202 C CA . GLN B 1 105 ? 10.539 -23.359 -2.369 1 93.38 105 GLN B CA 1
ATOM 4203 C C . GLN B 1 105 ? 9.352 -24.219 -2.811 1 93.38 105 GLN B C 1
ATOM 4205 O O . GLN B 1 105 ? 9.531 -25.297 -3.381 1 93.38 105 GLN B O 1
ATOM 4210 N N . LEU B 1 106 ? 8.211 -23.75 -2.557 1 91.44 106 LEU B N 1
ATOM 4211 C CA . LEU B 1 106 ? 7 -24.469 -2.953 1 91.44 106 LEU B CA 1
ATOM 4212 C C . LEU B 1 106 ? 6.926 -24.609 -4.469 1 91.44 106 LEU B C 1
ATOM 4214 O O . LEU B 1 106 ? 6.531 -25.672 -4.977 1 91.44 106 LEU B O 1
ATOM 4218 N N . GLN B 1 107 ? 7.254 -23.578 -5.141 1 93.88 107 GLN B N 1
ATOM 4219 C CA . GLN B 1 107 ? 7.277 -23.625 -6.598 1 93.88 107 GLN B CA 1
ATOM 4220 C C . GLN B 1 107 ? 8.258 -24.672 -7.105 1 93.88 107 GLN B C 1
ATOM 4222 O O . GLN B 1 107 ? 7.934 -25.453 -8 1 93.88 107 GLN B O 1
ATOM 4227 N N . ALA B 1 108 ? 9.43 -24.703 -6.57 1 94.5 108 ALA B N 1
ATOM 4228 C CA . ALA B 1 108 ? 10.438 -25.688 -6.98 1 94.5 108 ALA B CA 1
ATOM 4229 C C . ALA B 1 108 ? 9.961 -27.109 -6.727 1 94.5 108 ALA B C 1
ATOM 4231 O O . ALA B 1 108 ? 10.125 -27.984 -7.578 1 94.5 108 ALA B O 1
ATOM 4232 N N . GLU B 1 109 ? 9.375 -27.297 -5.578 1 91.19 109 GLU B N 1
ATOM 4233 C CA . GLU B 1 109 ? 8.852 -28.625 -5.23 1 91.19 109 GLU B CA 1
ATOM 4234 C C . GLU B 1 109 ? 7.723 -29.031 -6.172 1 91.19 109 GLU B C 1
ATOM 4236 O O . GLU B 1 109 ? 7.664 -30.172 -6.613 1 91.19 109 GLU B O 1
ATOM 4241 N N . HIS B 1 110 ? 6.906 -28.109 -6.441 1 90.81 110 HIS B N 1
ATOM 4242 C CA . HIS B 1 110 ? 5.777 -28.375 -7.328 1 90.81 110 HIS B CA 1
ATOM 4243 C C . HIS B 1 110 ? 6.254 -28.781 -8.719 1 90.81 110 HIS B C 1
ATOM 4245 O O . HIS B 1 110 ? 5.793 -29.766 -9.281 1 90.81 110 HIS B O 1
ATOM 4251 N N . LEU B 1 111 ? 7.164 -28 -9.289 1 92.25 111 LEU B N 1
ATOM 4252 C CA . LEU B 1 111 ? 7.66 -28.297 -10.633 1 92.25 111 LEU B CA 1
ATOM 4253 C C . LEU B 1 111 ? 8.336 -29.672 -10.68 1 92.25 111 LEU B C 1
ATOM 4255 O O . LEU B 1 111 ? 8.117 -30.438 -11.609 1 92.25 111 LEU B O 1
ATOM 4259 N N . ALA B 1 112 ? 9.117 -29.922 -9.68 1 90.81 112 ALA B N 1
ATOM 4260 C CA . ALA B 1 112 ? 9.836 -31.203 -9.625 1 90.81 112 ALA B CA 1
ATOM 4261 C C . ALA B 1 112 ? 8.859 -32.375 -9.586 1 90.81 112 ALA B C 1
ATOM 4263 O O . ALA B 1 112 ? 9.055 -33.375 -10.281 1 90.81 112 ALA B O 1
ATOM 4264 N N . MET B 1 113 ? 7.84 -32.25 -8.836 1 86.56 113 MET B N 1
ATOM 4265 C CA . MET B 1 113 ? 6.863 -33.312 -8.672 1 86.56 113 MET B CA 1
ATOM 4266 C C . MET B 1 113 ? 5.988 -33.469 -9.914 1 86.56 113 MET B C 1
ATOM 4268 O O . MET B 1 113 ? 5.785 -34.562 -10.414 1 86.56 113 MET B O 1
ATOM 4272 N N . ALA B 1 114 ? 5.531 -32.375 -10.391 1 86.19 114 ALA B N 1
ATOM 4273 C CA . ALA B 1 114 ? 4.57 -32.375 -11.492 1 86.19 114 ALA B CA 1
ATOM 4274 C C . ALA B 1 114 ? 5.223 -32.875 -12.789 1 86.19 114 ALA B C 1
ATOM 4276 O O . ALA B 1 114 ? 4.566 -33.5 -13.625 1 86.19 114 ALA B O 1
ATOM 4277 N N . HIS B 1 115 ? 6.551 -32.625 -12.945 1 88.31 115 HIS B N 1
ATOM 4278 C CA . HIS B 1 115 ? 7.188 -32.906 -14.219 1 88.31 115 HIS B CA 1
ATOM 4279 C C . HIS B 1 115 ? 8.328 -33.906 -14.047 1 88.31 115 HIS B C 1
ATOM 4281 O O . HIS B 1 115 ? 9.133 -34.094 -14.961 1 88.31 115 HIS B O 1
ATOM 4287 N N . ALA B 1 116 ? 8.398 -34.5 -12.859 1 87.25 116 ALA B N 1
ATOM 4288 C CA . ALA B 1 116 ? 9.406 -35.5 -12.547 1 87.25 116 ALA B CA 1
ATOM 4289 C C . ALA B 1 116 ? 10.805 -35 -12.891 1 87.25 116 ALA B C 1
ATOM 4291 O O . ALA B 1 116 ? 11.57 -35.656 -13.586 1 87.25 116 ALA B O 1
ATOM 4292 N N . LEU B 1 117 ? 11.125 -33.844 -12.453 1 91.25 117 LEU B N 1
ATOM 4293 C CA . LEU B 1 117 ? 12.414 -33.219 -12.719 1 91.25 117 LEU B CA 1
ATOM 4294 C C . LEU B 1 117 ? 13.453 -33.688 -11.695 1 91.25 117 LEU B C 1
ATOM 4296 O O . LEU B 1 117 ? 13.109 -34.031 -10.57 1 91.25 117 LEU B O 1
ATOM 4300 N N . VAL B 1 118 ? 14.688 -33.656 -12.094 1 91.12 118 VAL B N 1
ATOM 4301 C CA . VAL B 1 118 ? 15.789 -34.094 -11.234 1 91.12 118 VAL B CA 1
ATOM 4302 C C . VAL B 1 118 ? 16.141 -32.969 -10.242 1 91.12 118 VAL B C 1
ATOM 4304 O O . VAL B 1 118 ? 16.406 -33.25 -9.07 1 91.12 118 VAL B O 1
ATOM 4307 N N . CYS B 1 119 ? 16.125 -31.734 -10.773 1 92.06 119 CYS B N 1
ATOM 4308 C CA . CYS B 1 119 ? 16.5 -30.594 -9.945 1 92.06 119 CYS B CA 1
ATOM 4309 C C . CYS B 1 119 ? 15.867 -29.312 -10.469 1 92.06 119 CYS B C 1
ATOM 4311 O O . CYS B 1 119 ? 15.75 -29.125 -11.68 1 92.06 119 CYS B O 1
ATOM 4313 N N . VAL B 1 120 ? 15.492 -28.516 -9.562 1 94 120 VAL B N 1
ATOM 4314 C CA . VAL B 1 120 ? 14.992 -27.188 -9.906 1 94 120 VAL B CA 1
ATOM 4315 C C . VAL B 1 120 ? 15.656 -26.141 -9.031 1 94 120 VAL B C 1
ATOM 4317 O O . VAL B 1 120 ? 15.68 -26.266 -7.801 1 94 120 VAL B O 1
ATOM 4320 N N . LEU B 1 121 ? 16.297 -25.156 -9.664 1 93.06 121 LEU B N 1
ATOM 4321 C CA . LEU B 1 121 ? 16.875 -24.016 -8.953 1 93.06 121 LEU B CA 1
ATOM 4322 C C . LEU B 1 121 ? 16.172 -22.719 -9.336 1 93.06 121 LEU B C 1
ATOM 4324 O O . LEU B 1 121 ? 15.992 -22.438 -10.523 1 93.06 121 LEU B O 1
ATOM 4328 N N . ILE B 1 122 ? 15.766 -22.031 -8.359 1 94.06 122 ILE B N 1
ATOM 4329 C CA . ILE B 1 122 ? 15.141 -20.734 -8.617 1 94.06 122 ILE B CA 1
ATOM 4330 C C . ILE B 1 122 ? 15.984 -19.625 -8.008 1 94.06 122 ILE B C 1
ATOM 4332 O O . ILE B 1 122 ? 16.281 -19.641 -6.809 1 94.06 122 ILE B O 1
ATOM 4336 N N . ALA B 1 123 ? 16.406 -18.719 -8.789 1 92.06 123 ALA B N 1
ATOM 4337 C CA . ALA B 1 123 ? 17.078 -17.5 -8.344 1 92.06 123 ALA B CA 1
ATOM 4338 C C . ALA B 1 123 ? 16.125 -16.312 -8.352 1 92.06 123 ALA B C 1
ATOM 4340 O O . ALA B 1 123 ? 15.477 -16.031 -9.367 1 92.06 123 ALA B O 1
ATOM 4341 N N . TYR B 1 124 ? 15.992 -15.68 -7.242 1 90.56 124 TYR B N 1
ATOM 4342 C CA . TYR B 1 124 ? 15.062 -14.562 -7.145 1 90.56 124 TYR B CA 1
ATOM 4343 C C . TYR B 1 124 ? 15.68 -13.406 -6.367 1 90.56 124 TYR B C 1
ATOM 4345 O O . TYR B 1 124 ? 16.641 -13.594 -5.617 1 90.56 124 TYR B O 1
ATOM 4353 N N . TYR B 1 125 ? 15.141 -12.227 -6.617 1 86.56 125 TYR B N 1
ATOM 4354 C CA . TYR B 1 125 ? 15.562 -11.031 -5.91 1 86.56 125 TYR B CA 1
ATOM 4355 C C . TYR B 1 125 ? 14.711 -10.797 -4.668 1 86.56 125 TYR B C 1
ATOM 4357 O O . TYR B 1 125 ? 13.484 -10.742 -4.75 1 86.56 125 TYR B O 1
ATOM 4365 N N . ASP B 1 126 ? 15.305 -10.711 -3.555 1 85.81 126 ASP B N 1
ATOM 4366 C CA . ASP B 1 126 ? 14.609 -10.359 -2.32 1 85.81 126 ASP B CA 1
ATOM 4367 C C . ASP B 1 126 ? 14.656 -8.852 -2.07 1 85.81 126 ASP B C 1
ATOM 4369 O O . ASP B 1 126 ? 15.703 -8.305 -1.724 1 85.81 126 ASP B O 1
ATOM 4373 N N . PRO B 1 127 ? 13.578 -8.211 -2.182 1 78.25 127 PRO B N 1
ATOM 4374 C CA . PRO B 1 127 ? 13.57 -6.758 -2.02 1 78.25 127 PRO B CA 1
ATOM 4375 C C . PRO B 1 127 ? 13.891 -6.32 -0.592 1 78.25 127 PRO B C 1
ATOM 4377 O O . PRO B 1 127 ? 14.297 -5.18 -0.37 1 78.25 127 PRO B O 1
ATOM 4380 N N . HIS B 1 128 ? 13.664 -7.105 0.359 1 78.12 128 HIS B N 1
ATOM 4381 C CA . HIS B 1 128 ? 13.906 -6.742 1.75 1 78.12 128 HIS B CA 1
ATOM 4382 C C . HIS B 1 128 ? 15.398 -6.734 2.062 1 78.12 128 HIS B C 1
ATOM 4384 O O . HIS B 1 128 ? 15.875 -5.887 2.822 1 78.12 128 HIS B O 1
ATOM 4390 N N . THR B 1 129 ? 16.078 -7.641 1.454 1 77.56 129 THR B N 1
ATOM 4391 C CA . THR B 1 129 ? 17.516 -7.711 1.707 1 77.56 129 THR B CA 1
ATOM 4392 C C . THR B 1 129 ? 18.297 -7.027 0.59 1 77.56 129 THR B C 1
ATOM 4394 O O . THR B 1 129 ? 19.469 -6.707 0.754 1 77.56 129 THR B O 1
ATOM 4397 N N . GLY B 1 130 ? 17.672 -6.828 -0.49 1 75.06 130 GLY B N 1
ATOM 4398 C CA . GLY B 1 130 ? 18.328 -6.219 -1.634 1 75.06 130 GLY B CA 1
ATOM 4399 C C . GLY B 1 130 ? 19.328 -7.137 -2.299 1 75.06 130 GLY B C 1
ATOM 4400 O O . GLY B 1 130 ? 20.281 -6.668 -2.936 1 75.06 130 GLY B O 1
ATOM 4401 N N . THR B 1 131 ? 19.188 -8.414 -2.094 1 82.06 131 THR B N 1
ATOM 4402 C CA . THR B 1 131 ? 20.125 -9.383 -2.637 1 82.06 131 THR B CA 1
ATOM 4403 C C . THR B 1 131 ? 19.406 -10.461 -3.432 1 82.06 131 THR B C 1
ATOM 4405 O O . THR B 1 131 ? 18.188 -10.625 -3.295 1 82.06 131 THR B O 1
ATOM 4408 N N . GLN B 1 132 ? 20.188 -11.07 -4.273 1 86.44 132 GLN B N 1
ATOM 4409 C CA . GLN B 1 132 ? 19.6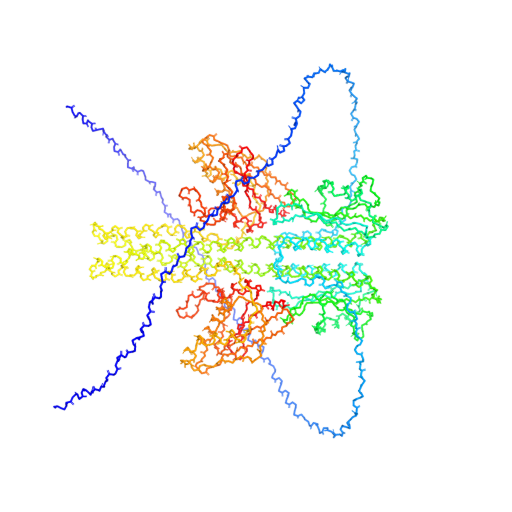72 -12.234 -4.977 1 86.44 132 GLN B CA 1
ATOM 4410 C C . GLN B 1 132 ? 19.781 -13.492 -4.117 1 86.44 132 GLN B C 1
ATOM 4412 O O . GLN B 1 132 ? 20.812 -13.727 -3.484 1 86.44 132 GLN B O 1
ATOM 4417 N N . ARG B 1 133 ? 18.75 -14.211 -4.023 1 89 133 ARG B N 1
ATOM 4418 C CA . ARG B 1 133 ? 18.719 -15.461 -3.273 1 89 133 ARG B CA 1
ATOM 4419 C C . ARG B 1 133 ? 18.375 -16.641 -4.184 1 89 133 ARG B C 1
ATOM 4421 O O . ARG B 1 133 ? 17.891 -16.438 -5.301 1 89 133 ARG B O 1
ATOM 4428 N N . ARG B 1 134 ? 18.75 -17.828 -3.693 1 91.25 134 ARG B N 1
ATOM 4429 C CA . ARG B 1 134 ? 18.516 -19.016 -4.496 1 91.25 134 ARG B CA 1
ATOM 4430 C C . ARG B 1 134 ? 17.891 -20.125 -3.66 1 91.25 134 ARG B C 1
ATOM 4432 O O . ARG B 1 134 ? 18.172 -20.234 -2.465 1 91.25 134 ARG B O 1
ATOM 4439 N N . VAL B 1 135 ? 17 -20.844 -4.254 1 92.5 135 VAL B N 1
ATOM 4440 C CA . VAL B 1 135 ? 16.422 -22.047 -3.664 1 92.5 135 VAL B CA 1
ATOM 4441 C C . VAL B 1 135 ? 16.609 -23.234 -4.609 1 92.5 135 VAL B C 1
ATOM 4443 O O . VAL B 1 135 ? 16.484 -23.094 -5.828 1 92.5 135 VAL B O 1
ATOM 4446 N N . THR B 1 136 ? 17 -24.375 -4.027 1 91 136 THR B N 1
ATOM 4447 C CA . THR B 1 136 ? 17.219 -25.562 -4.832 1 91 136 THR B CA 1
ATOM 4448 C C . THR B 1 136 ? 16.406 -26.734 -4.281 1 91 136 THR B C 1
ATOM 4450 O O . THR B 1 136 ? 16.328 -26.922 -3.064 1 91 136 THR B O 1
ATOM 4453 N N . HIS B 1 137 ? 15.703 -27.375 -5.16 1 91.88 137 HIS B N 1
ATOM 4454 C CA . HIS B 1 137 ? 15.039 -28.625 -4.844 1 91.88 137 HIS B CA 1
ATOM 4455 C C . HIS B 1 137 ? 15.57 -29.766 -5.711 1 91.88 137 HIS B C 1
ATOM 4457 O O . HIS B 1 137 ? 15.578 -29.656 -6.938 1 91.88 137 HIS B O 1
ATOM 4463 N N . THR B 1 138 ? 16.047 -30.766 -5.113 1 89 138 THR B N 1
ATOM 4464 C CA . THR B 1 138 ? 16.578 -31.922 -5.84 1 89 138 THR B CA 1
ATOM 4465 C C . THR B 1 138 ? 15.828 -33.188 -5.469 1 89 138 THR B C 1
ATOM 4467 O O . THR B 1 138 ? 15.391 -33.344 -4.328 1 89 138 THR B O 1
ATOM 4470 N N . ALA B 1 139 ? 15.578 -33.969 -6.508 1 82.56 139 ALA B N 1
ATOM 4471 C CA . ALA B 1 139 ? 14.938 -35.25 -6.266 1 82.56 139 ALA B CA 1
ATOM 4472 C C . ALA B 1 139 ? 15.758 -36.094 -5.297 1 82.56 139 ALA B C 1
ATOM 4474 O O . ALA B 1 139 ? 16.984 -36 -5.27 1 82.56 139 ALA B O 1
ATOM 4475 N N . GLN B 1 140 ? 15.016 -36.75 -4.461 1 73.75 140 GLN B N 1
ATOM 4476 C CA . GLN B 1 140 ? 15.688 -37.594 -3.475 1 73.75 140 GLN B CA 1
ATOM 4477 C C . GLN B 1 140 ? 16.062 -38.938 -4.078 1 73.75 140 GLN B C 1
ATOM 4479 O O . GLN B 1 140 ? 15.461 -39.375 -5.051 1 73.75 140 GLN B O 1
ATOM 4484 N N . GLY B 1 141 ? 17.203 -39.469 -3.598 1 66.88 141 GLY B N 1
ATOM 4485 C CA . GLY B 1 141 ? 17.609 -40.844 -3.941 1 66.88 141 GLY B CA 1
ATOM 4486 C C . GLY B 1 141 ? 18.562 -40.875 -5.121 1 66.88 141 GLY B C 1
ATOM 4487 O O . GLY B 1 141 ? 19.312 -39.938 -5.363 1 66.88 141 GLY B O 1
ATOM 4488 N N . PRO B 1 142 ? 18.484 -42 -5.906 1 65.38 142 PRO B N 1
ATOM 4489 C CA . PRO B 1 142 ? 19.422 -42.25 -7 1 65.38 142 PRO B CA 1
ATOM 4490 C C . PRO B 1 142 ? 19.188 -41.344 -8.203 1 65.38 142 PRO B C 1
ATOM 4492 O O . PRO B 1 142 ? 20.078 -41.219 -9.055 1 65.38 142 PRO B O 1
ATOM 4495 N N . GLN B 1 143 ? 18.062 -40.719 -8.227 1 69.06 143 GLN B N 1
ATOM 4496 C CA . GLN B 1 143 ? 17.734 -39.875 -9.375 1 69.06 143 GLN B CA 1
ATOM 4497 C C . GLN B 1 143 ? 18.172 -38.438 -9.141 1 69.06 143 GLN B C 1
ATOM 4499 O O . GLN B 1 143 ? 18.078 -37.594 -10.039 1 69.06 143 GLN B O 1
ATOM 4504 N N . GLY B 1 144 ? 18.812 -38.281 -7.965 1 75.62 144 GLY B N 1
ATOM 4505 C CA . GLY B 1 144 ? 19.234 -36.938 -7.668 1 75.62 144 GLY B CA 1
ATOM 4506 C C . GLY B 1 144 ? 20.578 -36.594 -8.266 1 75.62 144 GLY B C 1
ATOM 4507 O O . GLY B 1 144 ? 21.25 -37.438 -8.852 1 75.62 144 GLY B O 1
ATOM 4508 N N . LEU B 1 145 ? 20.891 -35.312 -8.312 1 80.19 145 LEU B N 1
ATOM 4509 C CA . LEU B 1 145 ? 22.172 -34.844 -8.828 1 80.19 145 LEU B CA 1
ATOM 4510 C C . LEU B 1 145 ? 23.281 -35 -7.793 1 80.19 145 LEU B C 1
ATOM 4512 O O . LEU B 1 145 ? 23.047 -34.812 -6.594 1 80.19 145 LEU B O 1
ATOM 4516 N N . PRO B 1 146 ? 24.406 -35.406 -8.281 1 79 146 PRO B N 1
ATOM 4517 C CA . PRO B 1 146 ? 25.562 -35.438 -7.371 1 79 146 PRO B CA 1
ATOM 4518 C C . PRO B 1 146 ? 25.859 -34.062 -6.77 1 79 146 PRO B C 1
ATOM 4520 O O . PRO B 1 146 ? 25.5 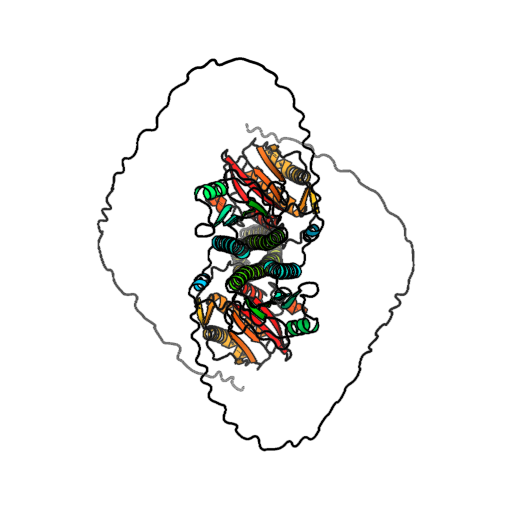-33.031 -7.355 1 79 146 PRO B O 1
ATOM 4523 N N . ARG B 1 147 ? 26.484 -34.031 -5.68 1 78.81 147 ARG B N 1
ATOM 4524 C CA . ARG B 1 147 ? 26.797 -32.812 -4.941 1 78.81 147 ARG B CA 1
ATOM 4525 C C . ARG B 1 147 ? 27.656 -31.875 -5.777 1 78.81 147 ARG B C 1
ATOM 4527 O O . ARG B 1 147 ? 27.484 -30.656 -5.711 1 78.81 147 ARG B O 1
ATOM 4534 N N . GLU B 1 148 ? 28.484 -32.5 -6.516 1 78.62 148 GLU B N 1
ATOM 4535 C CA . GLU B 1 148 ? 29.375 -31.703 -7.344 1 78.62 148 GLU B CA 1
ATOM 4536 C C . GLU B 1 148 ? 28.594 -30.938 -8.414 1 78.62 148 GLU B C 1
ATOM 4538 O O . GLU B 1 148 ? 28.891 -29.781 -8.695 1 78.62 148 GLU B O 1
ATOM 4543 N N . ALA B 1 149 ? 27.609 -31.594 -8.969 1 80.31 149 ALA B N 1
ATOM 4544 C CA . ALA B 1 149 ? 26.781 -30.984 -10 1 80.31 149 ALA B CA 1
ATOM 4545 C C . ALA B 1 149 ? 25.938 -29.844 -9.414 1 80.31 149 ALA B C 1
ATOM 4547 O O . ALA B 1 149 ? 25.797 -28.797 -10.039 1 80.31 149 ALA B O 1
ATOM 4548 N N . LEU B 1 150 ? 25.5 -30.078 -8.219 1 79.31 150 LEU B N 1
ATOM 4549 C CA . LEU B 1 150 ? 24.688 -29.062 -7.559 1 79.31 150 LEU B CA 1
ATOM 4550 C C . LEU B 1 150 ? 25.516 -27.812 -7.266 1 79.31 150 LEU B C 1
ATOM 4552 O O . LEU B 1 150 ? 25.047 -26.688 -7.426 1 79.31 150 LEU B O 1
ATOM 4556 N N . ALA B 1 151 ? 26.688 -28.031 -6.871 1 79 151 ALA B N 1
ATOM 4557 C CA . ALA B 1 151 ? 27.594 -26.922 -6.594 1 79 151 ALA B CA 1
ATOM 4558 C C . ALA B 1 151 ? 27.922 -26.141 -7.863 1 79 151 ALA B C 1
ATOM 4560 O O . ALA B 1 151 ? 28.031 -24.906 -7.836 1 79 151 ALA B O 1
ATOM 4561 N N . ALA B 1 152 ? 27.984 -26.859 -8.93 1 76.38 152 ALA B N 1
ATOM 4562 C CA . ALA B 1 152 ? 28.281 -26.219 -10.203 1 76.38 152 ALA B CA 1
ATOM 4563 C C . ALA B 1 152 ? 27.141 -25.297 -10.633 1 76.38 152 ALA B C 1
ATOM 4565 O O . ALA B 1 152 ? 27.375 -24.172 -11.094 1 76.38 152 ALA B O 1
ATOM 4566 N N . ILE B 1 153 ? 25.984 -25.812 -10.422 1 77 153 ILE B N 1
ATOM 4567 C CA . ILE B 1 153 ? 24.797 -25.078 -10.812 1 77 153 ILE B CA 1
ATOM 4568 C C . ILE B 1 153 ? 24.625 -23.844 -9.906 1 77 153 ILE B C 1
ATOM 4570 O O . ILE B 1 153 ? 24.297 -22.766 -10.375 1 77 153 ILE B O 1
ATOM 4574 N N . ALA B 1 154 ? 24.922 -24 -8.68 1 74.5 154 ALA B N 1
ATOM 4575 C CA . ALA B 1 154 ? 24.734 -22.938 -7.695 1 74.5 154 ALA B CA 1
ATOM 4576 C C . ALA B 1 154 ? 25.781 -21.859 -7.852 1 74.5 154 ALA B C 1
ATOM 4578 O O . ALA B 1 154 ? 25.531 -20.688 -7.566 1 74.5 154 ALA B O 1
ATOM 4579 N N . GLY B 1 155 ? 26.922 -22.219 -8.234 1 67 155 GLY B N 1
ATOM 4580 C CA . GLY B 1 155 ? 28.047 -21.297 -8.258 1 67 155 GLY B CA 1
ATOM 4581 C C . GLY B 1 155 ? 28.109 -20.484 -9.539 1 67 155 GLY B C 1
ATOM 4582 O O . GLY B 1 155 ? 28.812 -19.469 -9.594 1 67 155 GLY B O 1
ATOM 4583 N N . GLU B 1 156 ? 27.453 -20.953 -10.5 1 64.94 156 GLU B N 1
ATOM 4584 C CA . GLU B 1 156 ? 27.562 -20.281 -11.797 1 64.94 156 GLU B CA 1
ATOM 4585 C C . GLU B 1 156 ? 26.75 -18.984 -11.82 1 64.94 156 GLU B C 1
ATOM 4587 O O . GLU B 1 156 ? 25.719 -18.875 -11.148 1 64.94 156 GLU B O 1
ATOM 4592 N N . GLU B 1 157 ? 27.438 -17.984 -12.312 1 68.44 157 GLU B N 1
ATOM 4593 C CA . GLU B 1 157 ? 26.703 -16.75 -12.586 1 68.44 157 GLU B CA 1
ATOM 4594 C C . GLU B 1 157 ? 25.906 -16.859 -13.875 1 68.44 157 GLU B C 1
ATOM 4596 O O . GLU B 1 157 ? 26.469 -17.094 -14.945 1 68.44 157 GLU B O 1
ATOM 4601 N N . TRP B 1 158 ? 24.641 -17.047 -13.648 1 69.94 158 TRP B N 1
ATOM 4602 C CA . TRP B 1 158 ? 23.75 -17.219 -14.789 1 69.94 158 TRP B CA 1
ATOM 4603 C C . TRP B 1 158 ? 23.25 -15.867 -15.289 1 69.94 158 TRP B C 1
ATOM 4605 O O . TRP B 1 158 ? 22.984 -14.969 -14.492 1 69.94 158 TRP B O 1
ATOM 4615 N N . SER B 1 159 ? 23.531 -15.562 -16.562 1 66.19 159 SER B N 1
ATOM 4616 C CA . SER B 1 159 ? 22.922 -14.383 -17.172 1 66.19 159 SER B CA 1
ATOM 4617 C C . SER B 1 159 ? 21.797 -14.773 -18.125 1 66.19 159 SER B C 1
ATOM 4619 O O . SER B 1 159 ? 21.922 -15.75 -18.875 1 66.19 159 SER B O 1
ATOM 4621 N N . THR B 1 160 ? 20.578 -14.312 -17.875 1 66.75 160 THR B N 1
ATOM 4622 C CA . THR B 1 160 ? 19.453 -14.617 -18.75 1 66.75 160 THR B CA 1
ATOM 4623 C C . THR B 1 160 ? 19.531 -13.805 -20.031 1 66.75 160 THR B C 1
ATOM 4625 O O . THR B 1 160 ? 18.875 -14.133 -21.031 1 66.75 160 THR B O 1
ATOM 4628 N N . GLY B 1 161 ? 20.625 -13.023 -20.078 1 63.78 161 GLY B N 1
ATOM 4629 C CA . GLY B 1 161 ? 20.828 -12.242 -21.297 1 63.78 161 GLY B CA 1
ATOM 4630 C C . GLY B 1 161 ? 19.531 -11.672 -21.844 1 63.78 161 GLY B C 1
ATOM 4631 O O . GLY B 1 161 ? 18.734 -11.094 -21.109 1 63.78 161 GLY B O 1
ATOM 4632 N N . SER B 1 162 ? 19.281 -11.93 -23.172 1 70.94 162 SER B N 1
ATOM 4633 C CA . SER B 1 162 ? 18.141 -11.438 -23.953 1 70.94 162 SER B CA 1
ATOM 4634 C C . SER B 1 162 ? 17.062 -12.508 -24.094 1 70.94 162 SER B C 1
ATOM 4636 O O . SER B 1 162 ? 16.234 -12.438 -25 1 70.94 162 SER B O 1
ATOM 4638 N N . LEU B 1 163 ? 17.094 -13.516 -23.188 1 80.38 163 LEU B N 1
ATOM 4639 C CA . LEU B 1 163 ? 16.078 -14.562 -23.312 1 80.38 163 LEU B CA 1
ATOM 4640 C C . LEU B 1 163 ? 14.711 -14.047 -22.891 1 80.38 163 LEU B C 1
ATOM 4642 O O . LEU B 1 163 ? 14.602 -13.281 -21.922 1 80.38 163 LEU B O 1
ATOM 4646 N N . PRO B 1 164 ? 13.742 -14.5 -23.672 1 83.06 164 PRO B N 1
ATOM 4647 C CA . PRO B 1 164 ? 12.391 -14.039 -23.312 1 83.06 164 PRO B CA 1
ATOM 4648 C C . PRO B 1 164 ? 11.898 -14.609 -21.984 1 83.06 164 PRO B C 1
ATOM 4650 O O . PRO B 1 164 ? 12.242 -15.742 -21.641 1 83.06 164 PRO B O 1
ATOM 4653 N N . VAL B 1 165 ? 11.125 -13.867 -21.328 1 86.25 165 VAL B N 1
ATOM 4654 C CA . VAL B 1 165 ? 10.562 -14.258 -20.047 1 86.25 165 VAL B CA 1
ATOM 4655 C C . VAL B 1 165 ? 9.594 -15.422 -20.234 1 86.25 165 VAL B C 1
ATOM 4657 O O . VAL B 1 165 ? 8.883 -15.492 -21.234 1 86.25 165 VAL B O 1
ATOM 4660 N N . ALA B 1 166 ? 9.602 -16.359 -19.312 1 90.12 166 ALA B N 1
ATOM 4661 C CA . ALA B 1 166 ? 8.703 -17.516 -19.234 1 90.12 166 ALA B CA 1
ATOM 4662 C C . ALA B 1 166 ? 8.867 -18.422 -20.438 1 90.12 166 ALA B C 1
ATOM 4664 O O . ALA B 1 166 ? 7.898 -19.016 -20.922 1 90.12 166 ALA B O 1
ATOM 4665 N N . THR B 1 167 ? 10.047 -18.406 -21.016 1 91.94 167 THR B N 1
ATOM 4666 C CA . THR B 1 167 ? 10.375 -19.328 -22.109 1 91.94 167 THR B CA 1
ATOM 4667 C C . THR B 1 167 ? 11.492 -20.281 -21.688 1 91.94 167 THR B C 1
ATOM 4669 O O . THR B 1 167 ? 12.508 -19.859 -21.141 1 91.94 167 THR B O 1
ATOM 4672 N N . VAL B 1 168 ? 11.211 -21.516 -21.938 1 94.06 168 VAL B N 1
ATOM 4673 C CA . VAL B 1 168 ? 12.172 -22.547 -21.547 1 94.06 168 VAL B CA 1
ATOM 4674 C C . VAL B 1 168 ? 13.195 -22.75 -22.656 1 94.06 168 VAL B C 1
ATOM 4676 O O . VAL B 1 168 ? 12.836 -23.078 -23.797 1 94.06 168 VAL B O 1
ATOM 4679 N N . SER B 1 169 ? 14.43 -22.484 -22.391 1 92.56 169 SER B N 1
ATOM 4680 C CA . SER B 1 169 ? 15.523 -22.625 -23.344 1 92.56 169 SER B CA 1
ATOM 4681 C C . SER B 1 169 ? 16.562 -23.641 -22.859 1 92.56 169 SER B C 1
ATOM 4683 O O . SER B 1 169 ? 16.922 -23.641 -21.688 1 92.56 169 SER B O 1
ATOM 4685 N N . ALA B 1 170 ? 16.969 -24.484 -23.766 1 92.25 170 ALA B N 1
ATOM 4686 C CA . ALA B 1 170 ? 17.984 -25.469 -23.406 1 92.25 170 ALA B CA 1
ATOM 4687 C C . ALA B 1 170 ? 19.359 -24.828 -23.312 1 92.25 170 ALA B C 1
ATOM 4689 O O . ALA B 1 170 ? 19.719 -23.969 -24.109 1 92.25 170 ALA B O 1
ATOM 4690 N N . ILE B 1 171 ? 20.047 -25.219 -22.281 1 86.81 171 ILE B N 1
ATOM 4691 C CA . ILE B 1 171 ? 21.422 -24.734 -22.125 1 86.81 171 ILE B CA 1
ATOM 4692 C C . ILE B 1 171 ? 22.344 -25.922 -21.875 1 86.81 171 ILE B C 1
ATOM 4694 O O . ILE B 1 171 ? 21.938 -26.938 -21.312 1 86.81 171 ILE B O 1
ATOM 4698 N N . GLU B 1 172 ? 23.594 -25.781 -22.344 1 83 172 GLU B N 1
ATOM 4699 C CA . GLU B 1 172 ? 24.594 -26.844 -22.156 1 83 172 GLU B CA 1
ATOM 4700 C C . GLU B 1 172 ? 25.562 -26.5 -21.031 1 83 172 GLU B C 1
ATOM 4702 O O . GLU B 1 172 ? 26.141 -25.406 -21.016 1 83 172 GLU B O 1
ATOM 4707 N N . ILE B 1 173 ? 25.484 -27.234 -20.047 1 76.5 173 ILE B N 1
ATOM 4708 C CA . ILE B 1 173 ? 26.438 -27.062 -18.969 1 76.5 173 ILE B CA 1
ATOM 4709 C C . ILE B 1 173 ? 27.406 -28.25 -18.938 1 76.5 173 ILE B C 1
ATOM 4711 O O . ILE B 1 173 ? 26.969 -29.406 -18.984 1 76.5 173 ILE B O 1
ATOM 4715 N N . ALA B 1 174 ? 28.609 -27.891 -18.844 1 74.31 174 ALA B N 1
ATOM 4716 C CA . ALA B 1 174 ? 29.625 -28.938 -18.875 1 74.31 174 ALA B CA 1
ATOM 4717 C C . ALA B 1 174 ? 29.5 -29.875 -17.672 1 74.31 174 ALA B C 1
ATOM 4719 O O . ALA B 1 174 ? 29.234 -29.422 -16.562 1 74.31 174 ALA B O 1
ATOM 4720 N N . ASN B 1 175 ? 29.625 -31.141 -17.875 1 72.12 175 ASN B N 1
ATOM 4721 C CA . ASN B 1 175 ? 29.734 -32.219 -16.875 1 72.12 175 ASN B CA 1
ATOM 4722 C C . ASN B 1 175 ? 28.453 -32.375 -16.078 1 72.12 175 ASN B C 1
ATOM 4724 O O . ASN B 1 175 ? 28.484 -32.781 -14.922 1 72.12 175 ASN B O 1
ATOM 4728 N N . LEU B 1 176 ? 27.375 -31.891 -16.578 1 76.69 176 LEU B N 1
ATOM 4729 C CA . LEU B 1 176 ? 26.109 -32.125 -15.883 1 76.69 176 LEU B CA 1
ATOM 4730 C C . LEU B 1 176 ? 25.297 -33.188 -16.578 1 76.69 176 LEU B C 1
ATOM 4732 O O . LEU B 1 176 ? 25.094 -33.156 -17.797 1 76.69 176 LEU B O 1
ATOM 4736 N N . PRO B 1 177 ? 25.031 -34.219 -15.828 1 76.69 177 PRO B N 1
ATOM 4737 C CA . PRO B 1 177 ? 24.156 -35.219 -16.422 1 76.69 177 PRO B CA 1
ATOM 4738 C C . PRO B 1 177 ? 22.734 -34.719 -16.672 1 76.69 177 PRO B C 1
ATOM 4740 O O . PRO B 1 177 ? 22.234 -33.906 -15.906 1 76.69 177 PRO B O 1
ATOM 4743 N N . GLY B 1 178 ? 22.219 -35.031 -17.812 1 83.31 178 GLY B N 1
ATOM 4744 C CA . GLY B 1 178 ? 20.844 -34.719 -18.141 1 83.31 178 GLY B CA 1
ATOM 4745 C C . GLY B 1 178 ? 20.703 -33.469 -19 1 83.31 178 GLY B C 1
ATOM 4746 O O . GLY B 1 178 ? 21.688 -33.031 -19.594 1 83.31 178 GLY B O 1
ATOM 4747 N N . CYS B 1 179 ? 19.516 -33.062 -19.188 1 91.88 179 CYS B N 1
ATOM 4748 C CA . CYS B 1 179 ? 19.203 -31.891 -20 1 91.88 179 CYS B CA 1
ATOM 4749 C C . CYS B 1 179 ? 18.891 -30.688 -19.109 1 91.88 179 CYS B C 1
ATOM 4751 O O . CYS B 1 179 ? 18.062 -30.781 -18.203 1 91.88 179 CYS B O 1
ATOM 4753 N N . VAL B 1 180 ? 19.641 -29.672 -19.344 1 91.12 180 VAL B N 1
ATOM 4754 C CA . VAL B 1 180 ? 19.484 -28.484 -18.516 1 91.12 180 VAL B CA 1
ATOM 4755 C C . VAL B 1 180 ? 18.75 -27.406 -19.297 1 91.12 180 VAL B C 1
ATOM 4757 O O . VAL B 1 180 ? 19.031 -27.172 -20.484 1 91.12 180 VAL B O 1
ATOM 4760 N N . TYR B 1 181 ? 17.766 -26.781 -18.641 1 93 181 TYR B N 1
ATOM 4761 C CA . TYR B 1 181 ? 17 -25.719 -19.25 1 93 181 TYR B CA 1
ATOM 4762 C C . TYR B 1 181 ? 16.969 -24.484 -18.344 1 93 181 TYR B C 1
ATOM 4764 O O . TYR B 1 181 ? 17 -24.609 -17.109 1 93 181 TYR B O 1
ATOM 4772 N N . ILE B 1 182 ? 16.938 -23.344 -18.938 1 92 182 ILE B N 1
ATOM 4773 C CA . ILE B 1 182 ? 16.812 -22.094 -18.203 1 92 182 ILE B CA 1
ATOM 4774 C C . ILE B 1 182 ? 15.523 -21.375 -18.609 1 92 182 ILE B C 1
ATOM 4776 O O . ILE B 1 182 ? 15.156 -21.375 -19.797 1 92 182 ILE B O 1
ATOM 4780 N N . CYS B 1 183 ? 14.812 -20.844 -17.641 1 93.75 183 CYS B N 1
ATOM 4781 C CA . CYS B 1 183 ? 13.586 -20.094 -17.859 1 93.75 183 CYS B CA 1
ATOM 4782 C C . CYS B 1 183 ? 13.617 -18.766 -17.109 1 93.75 183 CYS B C 1
ATOM 4784 O O . CYS B 1 183 ? 13.398 -18.719 -15.898 1 93.75 183 CYS B O 1
ATOM 4786 N N . PRO B 1 184 ? 13.859 -17.656 -17.859 1 91.19 184 PRO B N 1
ATOM 4787 C CA . PRO B 1 184 ? 13.844 -16.359 -17.188 1 91.19 184 PRO B CA 1
ATOM 4788 C C . PRO B 1 184 ? 12.469 -16 -16.625 1 91.19 184 PRO B C 1
ATOM 4790 O O . PRO B 1 184 ? 11.445 -16.312 -17.234 1 91.19 184 PRO B O 1
ATOM 4793 N N . LEU B 1 185 ? 12.383 -15.453 -15.5 1 90.81 185 LEU B N 1
ATOM 4794 C CA . LEU B 1 185 ? 11.133 -15.086 -14.836 1 90.81 185 LEU B CA 1
ATOM 4795 C C . LEU B 1 185 ? 10.93 -13.578 -14.867 1 90.81 185 LEU B C 1
ATOM 4797 O O . LEU B 1 185 ? 10.016 -13.078 -15.531 1 90.81 185 LEU B O 1
ATOM 4801 N N . VAL B 1 186 ? 11.711 -12.836 -14.141 1 82.75 186 VAL B N 1
ATOM 4802 C CA . VAL B 1 186 ? 11.633 -11.375 -14.133 1 82.75 186 VAL B CA 1
ATOM 4803 C C . VAL B 1 186 ? 12.961 -10.789 -14.609 1 82.75 186 VAL B C 1
ATOM 4805 O O . VAL B 1 186 ? 14.023 -11.195 -14.148 1 82.75 186 VAL B O 1
ATOM 4808 N N . GLN B 1 187 ? 12.805 -9.953 -15.555 1 72.94 187 GLN B N 1
ATOM 4809 C CA . GLN B 1 187 ? 14.016 -9.297 -16.047 1 72.94 187 GLN B CA 1
ATOM 4810 C C . GLN B 1 187 ? 14.305 -8.023 -15.25 1 72.94 187 GLN B C 1
ATOM 4812 O O . GLN B 1 187 ? 13.633 -7.004 -15.43 1 72.94 187 GLN B O 1
ATOM 4817 N N . ARG B 1 188 ? 15.023 -8.188 -14.188 1 68.88 188 ARG B N 1
ATOM 4818 C CA . ARG B 1 188 ? 15.445 -7.047 -13.375 1 68.88 188 ARG B CA 1
ATOM 4819 C C . ARG B 1 188 ? 16.969 -6.957 -13.305 1 68.88 188 ARG B C 1
ATOM 4821 O O . ARG B 1 188 ? 17.641 -7.977 -13.188 1 68.88 188 ARG B O 1
ATOM 4828 N N . GLU B 1 189 ? 17.531 -5.859 -13.703 1 64.25 189 GLU B N 1
ATOM 4829 C CA . GLU B 1 189 ? 18.969 -5.688 -13.5 1 64.25 189 GLU B CA 1
ATOM 4830 C C . GLU B 1 189 ? 19.25 -4.887 -12.234 1 64.25 189 GLU B C 1
ATOM 4832 O O . GLU B 1 189 ? 18.469 -4.012 -11.859 1 64.25 189 GLU B O 1
ATOM 4837 N N . PRO B 1 190 ? 20.266 -5.391 -11.617 1 63.94 190 PRO B N 1
ATOM 4838 C CA . PRO B 1 190 ? 21.328 -6.344 -11.945 1 63.94 190 PRO B CA 1
ATOM 4839 C C . PRO B 1 190 ? 21.031 -7.754 -11.445 1 63.94 190 PRO B C 1
ATOM 4841 O O . PRO B 1 190 ? 21.891 -8.641 -11.531 1 63.94 190 PRO B O 1
ATOM 4844 N N . HIS B 1 191 ? 19.906 -7.969 -10.898 1 73.06 191 HIS B N 1
ATOM 4845 C CA . HIS B 1 191 ? 19.625 -9.273 -10.32 1 73.06 191 HIS B CA 1
ATOM 4846 C C . HIS B 1 191 ? 18.547 -10 -11.094 1 73.06 191 HIS B C 1
ATOM 4848 O O . HIS B 1 191 ? 17.375 -9.977 -10.703 1 73.06 191 HIS B O 1
ATOM 4854 N N . PRO B 1 192 ? 18.984 -10.695 -12.18 1 77.56 192 PRO B N 1
ATOM 4855 C CA . PRO B 1 192 ? 17.969 -11.414 -12.938 1 77.56 192 PRO B CA 1
ATOM 4856 C C . PRO B 1 192 ? 17.328 -12.547 -12.141 1 77.56 192 PRO B C 1
ATOM 4858 O O . PRO B 1 192 ? 17.984 -13.18 -11.312 1 77.56 192 PRO B O 1
ATOM 4861 N N . GLU B 1 193 ? 16.062 -12.695 -12.281 1 89 193 GLU B N 1
ATOM 4862 C CA . GLU B 1 193 ? 15.336 -13.812 -11.672 1 89 193 GLU B CA 1
ATOM 4863 C C . GLU B 1 193 ? 15.047 -14.898 -12.703 1 89 193 GLU B C 1
ATOM 4865 O O . GLU B 1 193 ? 14.609 -14.609 -13.82 1 89 193 GLU B O 1
ATOM 4870 N N . PHE B 1 194 ? 15.43 -16.188 -12.398 1 91.19 194 PHE B N 1
ATOM 4871 C CA . PHE B 1 194 ? 15.25 -17.281 -13.352 1 91.19 194 PHE B CA 1
ATOM 4872 C C . PHE B 1 194 ? 15.078 -18.609 -12.617 1 91.19 194 PHE B C 1
ATOM 4874 O O . PHE B 1 194 ? 15.312 -18.688 -11.414 1 91.19 194 PHE B O 1
ATOM 4881 N N . GLN B 1 195 ? 14.578 -19.531 -13.32 1 94.06 195 GLN B N 1
ATOM 4882 C CA . GLN B 1 195 ? 14.516 -20.922 -12.867 1 94.06 195 GLN B CA 1
ATOM 4883 C C . GLN B 1 195 ? 15.383 -21.828 -13.742 1 94.06 195 GLN B C 1
ATOM 4885 O O . GLN B 1 195 ? 15.383 -21.688 -14.969 1 94.06 195 GLN B O 1
ATOM 4890 N N . LEU B 1 196 ? 16.188 -22.609 -13.133 1 92.25 196 LEU B N 1
ATOM 4891 C CA . LEU B 1 196 ? 16.969 -23.656 -13.805 1 92.25 196 LEU B CA 1
ATOM 4892 C C . LEU B 1 196 ? 16.359 -25.031 -13.57 1 92.25 196 LEU B C 1
ATOM 4894 O O . LEU B 1 196 ? 16.062 -25.391 -12.43 1 92.25 196 LEU B O 1
ATOM 4898 N N . ILE B 1 197 ? 16.172 -25.703 -14.625 1 93.62 197 ILE B N 1
ATOM 4899 C CA . ILE B 1 197 ? 15.508 -27 -14.578 1 93.62 197 ILE B CA 1
ATOM 4900 C C . ILE B 1 197 ? 16.438 -28.078 -15.125 1 93.62 197 ILE B C 1
ATOM 4902 O O . ILE B 1 197 ? 17 -27.938 -16.219 1 93.62 197 ILE B O 1
ATOM 4906 N N . VAL B 1 198 ? 16.594 -29.094 -14.406 1 92 198 VAL B N 1
ATOM 4907 C CA . VAL B 1 198 ? 17.375 -30.25 -14.852 1 92 198 VAL B CA 1
ATOM 4908 C C . VAL B 1 198 ? 16.453 -31.469 -14.992 1 92 198 VAL B C 1
ATOM 4910 O O . VAL B 1 198 ? 15.797 -31.875 -14.023 1 92 198 VAL B O 1
ATOM 4913 N N . SER B 1 199 ? 16.391 -31.953 -16.156 1 92.25 199 SER B N 1
ATOM 4914 C CA . SER B 1 199 ? 15.586 -33.125 -16.438 1 92.25 199 SER B CA 1
ATOM 4915 C C . SER B 1 199 ? 16.453 -34.312 -16.906 1 92.25 199 SER B C 1
ATOM 4917 O O . SER B 1 199 ? 17.469 -34.125 -17.562 1 92.25 199 SER B O 1
ATOM 4919 N N . GLY B 1 200 ? 16.016 -35.5 -16.5 1 88 200 GLY B N 1
ATOM 4920 C CA . GLY B 1 200 ? 16.734 -36.688 -16.938 1 88 200 GLY B CA 1
ATOM 4921 C C . GLY B 1 200 ? 16.609 -36.969 -18.422 1 88 200 GLY B C 1
ATOM 4922 O O . GLY B 1 200 ? 17.547 -37.469 -19.047 1 88 200 GLY B O 1
ATOM 4923 N N . GLN B 1 201 ? 15.5 -36.688 -19.031 1 89.31 201 GLN B N 1
ATOM 4924 C CA . GLN B 1 201 ? 15.234 -36.812 -20.453 1 89.31 201 GLN B CA 1
ATOM 4925 C C . GLN B 1 201 ? 14.859 -35.469 -21.078 1 89.31 201 GLN B C 1
ATOM 4927 O O . GLN B 1 201 ? 14.375 -34.562 -20.391 1 89.31 201 GLN B O 1
ATOM 4932 N N . PRO B 1 202 ? 15.125 -35.406 -22.375 1 92.12 202 PRO B N 1
ATOM 4933 C CA . PRO B 1 202 ? 14.734 -34.156 -23.016 1 92.12 202 PRO B CA 1
ATOM 4934 C C . PRO B 1 202 ? 13.234 -33.875 -22.891 1 92.12 202 PRO B C 1
ATOM 4936 O O . PRO B 1 202 ? 12.422 -34.812 -22.953 1 92.12 202 PRO B O 1
ATOM 4939 N N . LEU B 1 203 ? 12.945 -32.656 -22.703 1 92.19 203 LEU B N 1
ATOM 4940 C CA . LEU B 1 203 ? 11.547 -32.281 -22.562 1 92.19 203 LEU B CA 1
ATOM 4941 C C . LEU B 1 203 ? 10.836 -32.312 -23.906 1 92.19 203 LEU B C 1
ATOM 4943 O O . LEU B 1 203 ? 11.367 -31.812 -24.906 1 92.19 203 LEU B O 1
ATOM 4947 N N . ASP B 1 204 ? 9.719 -32.906 -23.938 1 91.56 204 ASP B N 1
ATOM 4948 C CA . ASP B 1 204 ? 8.898 -32.812 -25.141 1 91.56 204 ASP B CA 1
ATOM 4949 C C . ASP B 1 204 ? 8.141 -31.484 -25.188 1 91.56 204 ASP B C 1
ATOM 4951 O O . ASP B 1 204 ? 8.234 -30.672 -24.266 1 91.56 204 ASP B O 1
ATOM 4955 N N . ALA B 1 205 ? 7.461 -31.297 -26.281 1 90.94 205 ALA B N 1
ATOM 4956 C CA . ALA B 1 205 ? 6.801 -30.016 -26.531 1 90.94 205 ALA B CA 1
ATOM 4957 C C . ALA B 1 205 ? 5.707 -29.766 -25.5 1 90.94 205 ALA B C 1
ATOM 4959 O O . ALA B 1 205 ? 5.531 -28.625 -25.047 1 90.94 205 ALA B O 1
ATOM 4960 N N . ALA B 1 206 ? 5.031 -30.766 -25.156 1 87 206 ALA B N 1
ATOM 4961 C CA . ALA B 1 206 ? 3.934 -30.625 -24.203 1 87 206 ALA B CA 1
ATOM 4962 C C . ALA B 1 206 ? 4.453 -30.25 -22.828 1 87 206 ALA B C 1
ATOM 4964 O O . ALA B 1 206 ? 3.912 -29.344 -22.172 1 87 206 ALA B O 1
ATOM 4965 N N . ARG B 1 207 ? 5.496 -30.906 -22.422 1 89.25 207 ARG B N 1
ATOM 4966 C CA . ARG B 1 207 ? 6.082 -30.625 -21.109 1 89.25 207 ARG B CA 1
ATOM 4967 C C . ARG B 1 207 ? 6.715 -29.234 -21.078 1 89.25 207 ARG B C 1
ATOM 4969 O O . ARG B 1 207 ? 6.625 -28.531 -20.078 1 89.25 207 ARG B O 1
ATOM 4976 N N . LYS B 1 208 ? 7.305 -28.922 -22.172 1 92.94 208 LYS B N 1
ATOM 4977 C CA . LYS B 1 208 ? 7.895 -27.594 -22.281 1 92.94 208 LYS B CA 1
ATOM 4978 C C . LYS B 1 208 ? 6.828 -26.5 -22.141 1 92.94 208 LYS B C 1
ATOM 4980 O O . LYS B 1 208 ? 7.012 -25.531 -21.406 1 92.94 208 LYS B O 1
ATOM 4985 N N . GLN B 1 209 ? 5.777 -26.688 -22.828 1 91.62 209 GLN B N 1
ATOM 4986 C CA . GLN B 1 209 ? 4.688 -25.719 -22.781 1 91.62 209 GLN B CA 1
ATOM 4987 C C . GLN B 1 209 ? 4.109 -25.625 -21.359 1 91.62 209 GLN B C 1
ATOM 4989 O O . GLN B 1 209 ? 3.791 -24.531 -20.891 1 91.62 209 GLN B O 1
ATOM 4994 N N . ALA B 1 210 ? 3.973 -26.719 -20.719 1 90.25 210 ALA B N 1
ATOM 4995 C CA . ALA B 1 210 ? 3.451 -26.734 -19.359 1 90.25 210 ALA B CA 1
ATOM 4996 C C . ALA B 1 210 ? 4.379 -25.984 -18.406 1 90.25 210 ALA B C 1
ATOM 4998 O O . ALA B 1 210 ? 3.92 -25.234 -17.547 1 90.25 210 ALA B O 1
ATOM 4999 N N . LEU B 1 211 ? 5.613 -26.234 -18.594 1 93.5 211 LEU B N 1
ATOM 5000 C CA . LEU B 1 211 ? 6.602 -25.562 -17.766 1 93.5 211 LEU B CA 1
ATOM 5001 C C . LEU B 1 211 ? 6.59 -24.047 -18 1 93.5 211 LEU B C 1
ATOM 5003 O O . LEU B 1 211 ? 6.75 -23.266 -17.078 1 93.5 211 LEU B O 1
ATOM 5007 N N . GLU B 1 212 ? 6.391 -23.672 -19.203 1 93.75 212 GLU B N 1
ATOM 5008 C CA . GLU B 1 212 ? 6.32 -22.266 -19.547 1 93.75 212 GLU B CA 1
ATOM 5009 C C . GLU B 1 212 ? 5.086 -21.609 -18.938 1 93.75 212 GLU B C 1
ATOM 5011 O O . GLU B 1 212 ? 5.148 -20.469 -18.469 1 93.75 212 GLU B O 1
ATOM 5016 N N . GLN B 1 213 ? 4.02 -22.266 -18.938 1 90.31 213 GLN B N 1
ATOM 5017 C CA . GLN B 1 213 ? 2.809 -21.75 -18.312 1 90.31 213 GLN B CA 1
ATOM 5018 C C . GLN B 1 213 ? 2.988 -21.594 -16.797 1 90.31 213 GLN B C 1
ATOM 5020 O O . GLN B 1 213 ? 2.557 -20.594 -16.219 1 90.31 213 GLN B O 1
ATOM 5025 N N . ALA B 1 214 ? 3.59 -22.594 -16.234 1 91.94 214 ALA B N 1
ATOM 5026 C CA . ALA B 1 214 ? 3.873 -22.516 -14.812 1 91.94 214 ALA B CA 1
ATOM 5027 C C . ALA B 1 214 ? 4.785 -21.344 -14.492 1 91.94 214 ALA B C 1
ATOM 5029 O O . ALA B 1 214 ? 4.59 -20.641 -13.492 1 91.94 214 ALA B O 1
ATOM 5030 N N . ALA B 1 215 ? 5.758 -21.172 -15.359 1 93.38 215 ALA B N 1
ATOM 5031 C CA . ALA B 1 215 ? 6.68 -20.047 -15.18 1 93.38 215 ALA B CA 1
ATOM 5032 C C . ALA B 1 215 ? 5.953 -18.719 -15.32 1 93.38 215 ALA B C 1
ATOM 5034 O O . ALA B 1 215 ? 6.234 -17.766 -14.578 1 93.38 215 ALA B O 1
ATOM 5035 N N . ALA B 1 216 ? 5.059 -18.672 -16.25 1 92 216 ALA B N 1
ATOM 5036 C CA . ALA B 1 216 ? 4.285 -17.453 -16.453 1 92 216 ALA B CA 1
ATOM 5037 C C . ALA B 1 216 ? 3.469 -17.109 -15.203 1 92 216 ALA B C 1
ATOM 5039 O O . ALA B 1 216 ? 3.414 -15.961 -14.781 1 92 216 ALA B O 1
ATOM 5040 N N . LEU B 1 217 ? 2.875 -18.141 -14.664 1 92.06 217 LEU B N 1
ATOM 5041 C CA . LEU B 1 217 ? 2.109 -17.953 -13.43 1 92.06 217 LEU B CA 1
ATOM 5042 C C . LEU B 1 217 ? 3.014 -17.484 -12.297 1 92.06 217 LEU B C 1
ATOM 5044 O O . LEU B 1 217 ? 2.66 -16.578 -11.539 1 92.06 217 LEU B O 1
ATOM 5048 N N . PHE B 1 218 ? 4.152 -18.062 -12.266 1 93.25 218 PHE B N 1
ATOM 5049 C CA . PHE B 1 218 ? 5.074 -17.719 -11.18 1 93.25 218 PHE B CA 1
ATOM 5050 C C . PHE B 1 218 ? 5.625 -16.312 -11.352 1 93.25 218 PHE B C 1
ATOM 5052 O O . PHE B 1 218 ? 5.816 -15.594 -10.375 1 93.25 218 PHE B O 1
ATOM 5059 N N . THR B 1 219 ? 5.855 -15.992 -12.562 1 90.88 219 THR B N 1
ATOM 5060 C CA . THR B 1 219 ? 6.285 -14.625 -12.852 1 90.88 219 THR B CA 1
ATOM 5061 C C . THR B 1 219 ? 5.27 -13.617 -12.32 1 90.88 219 THR B C 1
ATOM 5063 O O . THR B 1 219 ? 5.645 -12.633 -11.68 1 90.88 219 THR B O 1
ATOM 5066 N N . ARG B 1 220 ? 4.02 -13.883 -12.555 1 90 220 ARG B N 1
ATOM 5067 C CA . ARG B 1 220 ? 2.969 -13 -12.062 1 90 220 ARG B CA 1
ATOM 5068 C C . ARG B 1 220 ? 2.965 -12.938 -10.539 1 90 220 ARG B C 1
ATOM 5070 O O . ARG B 1 220 ? 2.705 -11.891 -9.953 1 90 220 ARG B O 1
ATOM 5077 N N . HIS B 1 221 ? 3.248 -14.039 -9.992 1 91.12 221 HIS B N 1
ATOM 5078 C CA . HIS B 1 221 ? 3.326 -14.102 -8.531 1 91.12 221 HIS B CA 1
ATOM 5079 C C . HIS B 1 221 ? 4.465 -13.234 -8.008 1 91.12 221 HIS B C 1
ATOM 5081 O O . HIS B 1 221 ? 4.281 -12.461 -7.062 1 91.12 221 HIS B O 1
ATOM 5087 N N . LEU B 1 222 ? 5.578 -13.328 -8.625 1 90.12 222 LEU B N 1
ATOM 5088 C CA . LEU B 1 222 ? 6.746 -12.562 -8.211 1 90.12 222 LEU B CA 1
ATOM 5089 C C . LEU B 1 222 ? 6.512 -11.07 -8.406 1 90.12 222 LEU B C 1
ATOM 5091 O O . LEU B 1 222 ? 6.879 -10.258 -7.555 1 90.12 222 LEU B O 1
ATOM 5095 N N . GLU B 1 223 ? 5.906 -10.742 -9.492 1 87.5 223 GLU B N 1
ATOM 5096 C CA . GLU B 1 223 ? 5.582 -9.344 -9.758 1 87.5 223 GLU B CA 1
ATOM 5097 C C . GLU B 1 223 ? 4.625 -8.789 -8.703 1 87.5 223 GLU B C 1
ATOM 5099 O O . GLU B 1 223 ? 4.781 -7.656 -8.25 1 87.5 223 GLU B O 1
ATOM 5104 N N . LEU B 1 224 ? 3.672 -9.594 -8.398 1 89.94 224 LEU B N 1
ATOM 5105 C CA . LEU B 1 224 ? 2.713 -9.188 -7.371 1 89.94 224 LEU B CA 1
ATOM 5106 C C . LEU B 1 224 ? 3.406 -8.984 -6.031 1 89.94 224 LEU B C 1
ATOM 5108 O O . LEU B 1 224 ? 3.096 -8.031 -5.309 1 89.94 224 LEU B O 1
ATOM 5112 N N . TYR B 1 225 ? 4.312 -9.836 -5.758 1 89.69 225 TYR B N 1
ATOM 5113 C CA . TYR B 1 225 ? 5.07 -9.711 -4.516 1 89.69 225 TYR B CA 1
ATOM 5114 C C . TYR B 1 225 ? 5.855 -8.406 -4.488 1 89.69 225 TYR B C 1
ATOM 5116 O O . TYR B 1 225 ? 5.863 -7.699 -3.475 1 89.69 225 TYR B O 1
ATOM 5124 N N . GLN B 1 226 ? 6.445 -8.109 -5.527 1 86.69 226 GLN B N 1
ATOM 5125 C CA . GLN B 1 226 ? 7.203 -6.863 -5.625 1 86.69 226 GLN B CA 1
ATOM 5126 C C . GLN B 1 226 ? 6.285 -5.652 -5.473 1 86.69 226 GLN B C 1
ATOM 5128 O O . GLN B 1 226 ? 6.633 -4.688 -4.785 1 86.69 226 GLN B O 1
ATOM 5133 N N . ARG B 1 227 ? 5.176 -5.723 -6.105 1 88.69 227 ARG B N 1
ATOM 5134 C CA . ARG B 1 227 ? 4.199 -4.645 -5.992 1 88.69 227 ARG B CA 1
ATOM 5135 C C . ARG B 1 227 ? 3.75 -4.461 -4.547 1 88.69 227 ARG B C 1
ATOM 5137 O O . ARG B 1 227 ? 3.652 -3.334 -4.059 1 88.69 227 ARG B O 1
ATOM 5144 N N . CYS B 1 228 ? 3.506 -5.586 -3.906 1 91.25 228 CYS B N 1
ATOM 5145 C CA . CYS B 1 228 ? 3.086 -5.551 -2.51 1 91.25 228 CYS B CA 1
ATOM 5146 C C . CYS B 1 228 ? 4.152 -4.898 -1.636 1 91.25 228 CYS B C 1
ATOM 5148 O O . CYS B 1 228 ? 3.832 -4.105 -0.746 1 91.25 228 CYS B O 1
ATOM 5150 N N . THR B 1 229 ? 5.363 -5.184 -1.914 1 88.88 229 THR B N 1
ATOM 5151 C CA . THR B 1 229 ? 6.469 -4.629 -1.142 1 88.88 229 THR B CA 1
ATOM 5152 C C . THR B 1 229 ? 6.59 -3.127 -1.376 1 88.88 229 THR B C 1
ATOM 5154 O O . THR B 1 229 ? 6.797 -2.361 -0.433 1 88.88 229 THR B O 1
ATOM 5157 N N . ARG B 1 230 ? 6.496 -2.707 -2.539 1 88.62 230 ARG B N 1
ATOM 5158 C CA . ARG B 1 230 ? 6.543 -1.287 -2.871 1 88.62 230 ARG B CA 1
ATOM 5159 C C . ARG B 1 230 ? 5.402 -0.531 -2.197 1 88.62 230 ARG B C 1
ATOM 5161 O O . ARG B 1 230 ? 5.605 0.562 -1.663 1 88.62 230 ARG B O 1
ATOM 5168 N N . GLN B 1 231 ? 4.215 -1.123 -2.295 1 91.5 231 GLN B N 1
ATOM 5169 C CA . GLN B 1 231 ? 3.045 -0.5 -1.683 1 91.5 231 GLN B CA 1
ATOM 5170 C C . GLN B 1 231 ? 3.221 -0.367 -0.173 1 91.5 231 GLN B C 1
ATOM 5172 O O . GLN B 1 231 ? 2.793 0.624 0.423 1 91.5 231 GLN B O 1
ATOM 5177 N N . GLN B 1 232 ? 3.84 -1.357 0.367 1 90.75 232 GLN B N 1
ATOM 5178 C CA . GLN B 1 232 ? 4.129 -1.28 1.795 1 90.75 232 GLN B CA 1
ATOM 5179 C C . GLN B 1 232 ? 5.066 -0.117 2.104 1 90.75 232 GLN B C 1
ATOM 5181 O O . GLN B 1 232 ? 4.871 0.601 3.086 1 90.75 232 GLN B O 1
ATOM 5186 N N . SER B 1 233 ? 6.035 0.059 1.308 1 89.19 233 SER B N 1
ATOM 5187 C CA . SER B 1 233 ? 6.953 1.184 1.454 1 89.19 233 SER B CA 1
ATOM 5188 C C . SER B 1 233 ? 6.223 2.516 1.313 1 89.19 233 SER B C 1
ATOM 5190 O O . SER B 1 233 ? 6.508 3.465 2.047 1 89.19 233 SER B O 1
ATOM 5192 N N . GLU B 1 234 ? 5.375 2.539 0.411 1 90.25 234 GLU B N 1
ATOM 5193 C CA . GLU B 1 234 ? 4.594 3.752 0.182 1 90.25 234 GLU B CA 1
ATOM 5194 C C . GLU B 1 234 ? 3.701 4.066 1.379 1 90.25 234 GLU B C 1
ATOM 5196 O O . GLU B 1 234 ? 3.6 5.223 1.797 1 90.25 234 GLU B O 1
ATOM 5201 N N . ILE B 1 235 ? 3.053 3.031 1.897 1 91.44 235 ILE B N 1
ATOM 5202 C CA . ILE B 1 235 ? 2.223 3.195 3.086 1 91.44 235 ILE B CA 1
ATOM 5203 C C . ILE B 1 235 ? 3.066 3.746 4.234 1 91.44 235 ILE B C 1
ATOM 5205 O O . ILE B 1 235 ? 2.678 4.719 4.887 1 91.44 235 ILE B O 1
ATOM 5209 N N . GLN B 1 236 ? 4.191 3.219 4.438 1 89.69 236 GLN B N 1
ATOM 5210 C CA . GLN B 1 236 ? 5.074 3.652 5.516 1 89.69 236 GLN B CA 1
ATOM 5211 C C . GLN B 1 236 ? 5.496 5.105 5.332 1 89.69 236 GLN B C 1
ATOM 5213 O O . GLN B 1 236 ? 5.516 5.879 6.293 1 89.69 236 GLN B O 1
ATOM 5218 N N . LEU B 1 237 ? 5.82 5.41 4.16 1 89.44 237 LEU B N 1
ATOM 5219 C CA . LEU B 1 237 ? 6.203 6.789 3.865 1 89.44 237 LEU B CA 1
ATOM 5220 C C . LEU B 1 237 ? 5.059 7.746 4.172 1 89.44 237 LEU B C 1
ATOM 5222 O O . LEU B 1 237 ? 5.258 8.758 4.844 1 89.44 237 LEU B O 1
ATOM 5226 N N . LEU B 1 238 ? 3.9 7.445 3.723 1 89.5 238 LEU B N 1
ATOM 5227 C CA . LEU B 1 238 ? 2.736 8.297 3.92 1 89.5 238 LEU B CA 1
ATOM 5228 C C . LEU B 1 238 ? 2.381 8.406 5.398 1 89.5 238 LEU B C 1
ATOM 5230 O O . LEU B 1 238 ? 1.992 9.477 5.875 1 89.5 238 LEU B O 1
ATOM 5234 N N . GLU B 1 239 ? 2.494 7.312 6.07 1 89.31 239 GLU B N 1
ATOM 5235 C CA . GLU B 1 239 ? 2.273 7.328 7.512 1 89.31 239 GLU B CA 1
ATOM 5236 C C . GLU B 1 239 ? 3.26 8.258 8.211 1 89.31 239 GLU B C 1
ATOM 5238 O O . GLU B 1 239 ? 2.879 9.008 9.109 1 89.31 239 GLU B O 1
ATOM 5243 N N . GLN B 1 240 ? 4.453 8.195 7.797 1 87.19 240 GLN B N 1
ATOM 5244 C CA . GLN B 1 240 ? 5.469 9.078 8.359 1 87.19 240 GLN B CA 1
ATOM 5245 C C . GLN B 1 240 ? 5.16 10.539 8.047 1 87.19 240 GLN B C 1
ATOM 5247 O O . GLN B 1 240 ? 5.344 11.414 8.898 1 87.19 240 GLN B O 1
ATOM 5252 N N . VAL B 1 241 ? 4.73 10.719 6.871 1 86.69 241 VAL B N 1
ATOM 5253 C CA . VAL B 1 241 ? 4.367 12.07 6.477 1 86.69 241 VAL B CA 1
ATOM 5254 C C . VAL B 1 241 ? 3.273 12.602 7.398 1 86.69 241 VAL B C 1
ATOM 5256 O O . VAL B 1 241 ? 3.387 13.711 7.934 1 86.69 241 VAL B O 1
ATOM 5259 N N . VAL B 1 242 ? 2.287 11.844 7.598 1 85.75 242 VAL B N 1
ATOM 5260 C CA . VAL B 1 242 ? 1.153 12.258 8.422 1 85.75 242 VAL B CA 1
ATOM 5261 C C . VAL B 1 242 ? 1.614 12.484 9.859 1 85.75 242 VAL B C 1
ATOM 5263 O O . VAL B 1 242 ? 1.317 13.523 10.453 1 85.75 242 VAL B O 1
ATOM 5266 N N . GLN B 1 243 ? 2.334 11.586 10.383 1 84.06 243 GLN B N 1
ATOM 5267 C CA . GLN B 1 243 ? 2.773 11.648 11.773 1 84.06 243 GLN B CA 1
ATOM 5268 C C . GLN B 1 243 ? 3.701 12.836 12.008 1 84.06 243 GLN B C 1
ATOM 5270 O O . GLN B 1 243 ? 3.541 13.578 12.977 1 84.06 243 GLN B O 1
ATOM 5275 N N . ARG B 1 244 ? 4.574 12.969 11.172 1 81.12 244 ARG B N 1
ATOM 5276 C CA . ARG B 1 244 ? 5.566 14.023 11.359 1 81.12 244 ARG B CA 1
ATOM 5277 C C . ARG B 1 244 ? 4.977 15.398 11.055 1 81.12 244 ARG B C 1
ATOM 5279 O O . ARG B 1 244 ? 5.352 16.391 11.68 1 81.12 244 ARG B O 1
ATOM 5286 N N . THR B 1 245 ? 4.133 15.461 10.102 1 79.5 245 THR B N 1
ATOM 5287 C CA . THR B 1 245 ? 3.402 16.703 9.859 1 79.5 245 THR B CA 1
ATOM 5288 C C . THR B 1 245 ? 2.67 17.141 11.125 1 79.5 245 THR B C 1
ATOM 5290 O O . THR B 1 245 ? 2.701 18.328 11.484 1 79.5 245 THR B O 1
ATOM 5293 N N . GLY B 1 246 ? 1.945 16.141 11.719 1 79.44 246 GLY B N 1
ATOM 5294 C CA . GLY B 1 246 ? 1.285 16.484 12.969 1 79.44 246 GLY B CA 1
ATOM 5295 C C . GLY B 1 246 ? 2.225 17.078 14 1 79.44 246 GLY B C 1
ATOM 5296 O O . GLY B 1 246 ? 1.896 18.078 14.641 1 79.44 246 GLY B O 1
ATOM 5297 N N . HIS B 1 247 ? 3.373 16.484 14.133 1 77.62 247 HIS B N 1
ATOM 5298 C CA . HIS B 1 247 ? 4.363 16.953 15.086 1 77.62 247 HIS B CA 1
ATOM 5299 C C . HIS B 1 247 ? 4.922 18.312 14.68 1 77.62 247 HIS B C 1
ATOM 5301 O O . HIS B 1 247 ? 5.07 19.203 15.516 1 77.62 247 HIS B O 1
ATOM 5307 N N . GLN B 1 248 ? 5.145 18.484 13.414 1 77 248 GLN B N 1
ATOM 5308 C CA . GLN B 1 248 ? 5.734 19.719 12.898 1 77 248 GLN B CA 1
ATOM 5309 C C . GLN B 1 248 ? 4.75 20.875 12.984 1 77 248 GLN B C 1
ATOM 5311 O O . GLN B 1 248 ? 5.156 22.031 13.156 1 77 248 GLN B O 1
ATOM 5316 N N . LEU B 1 249 ? 3.57 20.578 12.883 1 81.75 249 LEU B N 1
ATOM 5317 C CA . LEU B 1 249 ? 2.553 21.625 12.938 1 81.75 249 LEU B CA 1
ATOM 5318 C C . LEU B 1 249 ? 2.223 22 14.375 1 81.75 249 LEU B C 1
ATOM 5320 O O . LEU B 1 249 ? 1.869 23.141 14.664 1 81.75 249 LEU B O 1
ATOM 5324 N N . ARG B 1 250 ? 2.393 21.078 15.273 1 81.69 250 ARG B N 1
ATOM 5325 C CA . ARG B 1 250 ? 2.033 21.281 16.672 1 81.69 250 ARG B CA 1
ATOM 5326 C C . ARG B 1 250 ? 2.9 22.375 17.297 1 81.69 250 ARG B C 1
ATOM 5328 O O . ARG B 1 250 ? 2.404 23.219 18.047 1 81.69 250 ARG B O 1
ATOM 5335 N N . ASN B 1 251 ? 4.082 22.375 16.891 1 83.56 251 ASN B N 1
ATOM 5336 C CA . ASN B 1 251 ? 5.012 23.328 17.5 1 83.56 251 ASN B CA 1
ATOM 5337 C C . ASN B 1 251 ? 4.695 24.75 17.078 1 83.56 251 ASN B C 1
ATOM 5339 O O . ASN B 1 251 ? 4.469 25.625 17.938 1 83.56 251 ASN B O 1
ATOM 5343 N N . PRO B 1 252 ? 4.645 25.047 15.852 1 86.5 252 PRO B N 1
ATOM 5344 C CA . PRO B 1 252 ? 4.277 26.406 15.461 1 86.5 252 PRO B CA 1
ATOM 5345 C C . PRO B 1 252 ? 2.875 26.797 15.922 1 86.5 252 PRO B C 1
ATOM 5347 O O . PRO B 1 252 ? 2.641 27.953 16.297 1 86.5 252 PRO B O 1
ATOM 5350 N N . LEU B 1 253 ? 2.004 25.922 15.961 1 88.5 253 LEU B N 1
ATOM 5351 C CA . LEU B 1 253 ? 0.65 26.219 16.406 1 88.5 253 LEU B CA 1
ATOM 5352 C C . LEU B 1 253 ? 0.639 26.562 17.906 1 88.5 253 LEU B C 1
ATOM 5354 O O . LEU B 1 253 ? -0.083 27.453 18.328 1 88.5 253 LEU B O 1
ATOM 5358 N N . ALA B 1 254 ? 1.416 25.781 18.641 1 88.5 254 ALA B N 1
ATOM 5359 C CA . ALA B 1 254 ? 1.554 26.094 20.062 1 88.5 254 ALA B CA 1
ATOM 5360 C C . ALA B 1 254 ? 2.119 27.5 20.266 1 88.5 254 ALA B C 1
ATOM 5362 O O . ALA B 1 254 ? 1.668 28.234 21.141 1 88.5 254 ALA B O 1
ATOM 5363 N N . LEU B 1 255 ? 3.066 27.859 19.469 1 90.31 255 LEU B N 1
ATOM 5364 C CA . LEU B 1 255 ? 3.666 29.188 19.547 1 90.31 255 LEU B CA 1
ATOM 5365 C C . LEU B 1 255 ? 2.645 30.266 19.188 1 90.31 255 LEU B C 1
ATOM 5367 O O . LEU B 1 255 ? 2.541 31.281 19.891 1 90.31 255 LEU B O 1
ATOM 5371 N N . ILE B 1 256 ? 1.935 30.062 18.156 1 92.94 256 ILE B N 1
ATOM 5372 C CA . ILE B 1 256 ? 0.894 31 17.75 1 92.94 256 ILE B CA 1
ATOM 5373 C C . ILE B 1 256 ? -0.14 31.125 18.875 1 92.94 256 ILE B C 1
ATOM 5375 O O . ILE B 1 256 ? -0.563 32.25 19.203 1 92.94 256 ILE B O 1
ATOM 5379 N N . GLY B 1 257 ? -0.495 29.969 19.438 1 92.38 257 GLY B N 1
ATOM 5380 C CA . GLY B 1 257 ? -1.443 29.984 20.531 1 92.38 257 GLY B CA 1
ATOM 5381 C C . GLY B 1 257 ? -0.96 30.781 21.734 1 92.38 257 GLY B C 1
ATOM 5382 O O . GLY B 1 257 ? -1.724 31.547 22.328 1 92.38 257 GLY B O 1
ATOM 5383 N N . LEU B 1 258 ? 0.252 30.625 22.062 1 91.81 258 LEU B N 1
ATOM 5384 C CA . LEU B 1 258 ? 0.862 31.328 23.188 1 91.81 258 LEU B CA 1
ATOM 5385 C C . LEU B 1 258 ? 0.852 32.844 22.953 1 91.81 258 LEU B C 1
ATOM 5387 O O . LEU B 1 258 ? 0.452 33.594 23.844 1 91.81 258 LEU B O 1
ATOM 5391 N N . TYR B 1 259 ? 1.265 33.25 21.812 1 92.69 259 TYR B N 1
ATOM 5392 C CA . TYR B 1 259 ? 1.345 34.656 21.516 1 92.69 259 TYR B CA 1
ATOM 5393 C C . TYR B 1 259 ? -0.046 35.281 21.375 1 92.69 259 TYR B C 1
ATOM 5395 O O . TY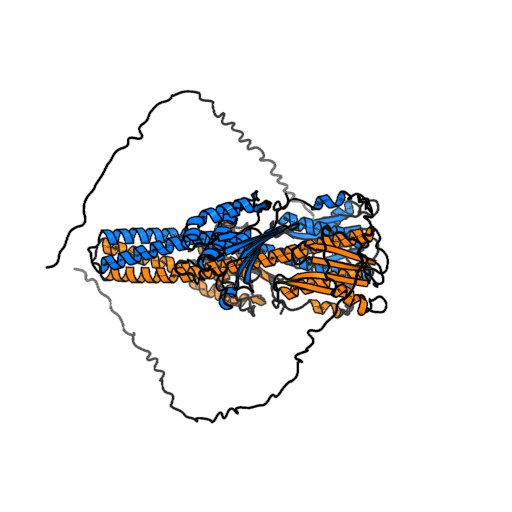R B 1 259 ? -0.266 36.438 21.75 1 92.69 259 TYR B O 1
ATOM 5403 N N . ALA B 1 260 ? -0.931 34.531 20.828 1 93.69 260 ALA B N 1
ATOM 5404 C CA . ALA B 1 260 ? -2.314 35 20.75 1 93.69 260 ALA B CA 1
ATOM 5405 C C . ALA B 1 260 ? -2.893 35.188 22.156 1 93.69 260 ALA B C 1
ATOM 5407 O O . ALA B 1 260 ? -3.588 36.188 22.406 1 93.69 260 ALA B O 1
ATOM 5408 N N . GLU B 1 261 ? -2.613 34.281 23.031 1 93.19 261 GLU B N 1
ATOM 5409 C CA . GLU B 1 261 ? -3.043 34.406 24.422 1 93.19 261 GLU B CA 1
ATOM 5410 C C . GLU B 1 261 ? -2.436 35.625 25.078 1 93.19 261 GLU B C 1
ATOM 5412 O O . GLU B 1 261 ? -3.127 36.375 25.781 1 93.19 261 GLU B O 1
ATOM 5417 N N . ASN B 1 262 ? -1.174 35.844 24.844 1 92.25 262 ASN B N 1
ATOM 5418 C CA . ASN B 1 262 ? -0.489 37.031 25.391 1 92.25 262 ASN B CA 1
ATOM 5419 C C . ASN B 1 262 ? -1.114 38.312 24.875 1 92.25 262 ASN B C 1
ATOM 5421 O O . ASN B 1 262 ? -1.277 39.281 25.641 1 92.25 262 ASN B O 1
ATOM 5425 N N . LEU B 1 263 ? -1.442 38.312 23.672 1 92.19 263 LEU B N 1
ATOM 5426 C CA . LEU B 1 263 ? -2.076 39.5 23.078 1 92.19 263 LEU B CA 1
ATOM 5427 C C . LEU B 1 263 ? -3.443 39.75 23.703 1 92.19 263 LEU B C 1
ATOM 5429 O O . LEU B 1 263 ? -3.787 40.906 24 1 92.19 263 LEU B O 1
ATOM 5433 N N . CYS B 1 264 ? -4.18 38.719 23.906 1 91.94 264 CYS B N 1
ATOM 5434 C CA . CYS B 1 264 ? -5.5 38.844 24.516 1 91.94 264 CYS B CA 1
ATOM 5435 C C . CYS B 1 264 ? -5.395 39.406 25.922 1 91.94 264 CYS B C 1
ATOM 5437 O O . CYS B 1 264 ? -6.227 40.219 26.328 1 91.94 264 CYS B O 1
ATOM 5439 N N . LEU B 1 265 ? -4.371 39.031 26.641 1 90.19 265 LEU B N 1
ATOM 5440 C CA . LEU B 1 265 ? -4.184 39.469 28.016 1 90.19 265 LEU B CA 1
ATOM 5441 C C . LEU B 1 265 ? -3.654 40.906 28.047 1 90.19 265 LEU B C 1
ATOM 5443 O O . LEU B 1 265 ? -3.957 41.656 28.969 1 90.19 265 LEU B O 1
ATOM 5447 N N . GLY B 1 266 ? -2.9 41.281 27.109 1 86.62 266 GLY B N 1
ATOM 5448 C CA . GLY B 1 266 ? -2.219 42.562 27.109 1 86.62 266 GLY B CA 1
ATOM 5449 C C . GLY B 1 266 ? -3.018 43.656 26.438 1 86.62 266 GLY B C 1
ATOM 5450 O O . GLY B 1 266 ? -2.742 44.844 26.656 1 86.62 266 GLY B O 1
ATOM 5451 N N . LEU B 1 267 ? -3.973 43.312 25.641 1 87.5 267 LEU B N 1
ATOM 5452 C CA . LEU B 1 267 ? -4.723 44.312 24.891 1 87.5 267 LEU B CA 1
ATOM 5453 C C . LEU B 1 267 ? -6.008 44.688 25.609 1 87.5 267 LEU B C 1
ATOM 5455 O O . LEU B 1 267 ? -6.602 43.875 26.312 1 87.5 267 LEU B O 1
ATOM 5459 N N . GLU B 1 268 ? -6.328 45.969 25.516 1 85.31 268 GLU B N 1
ATOM 5460 C CA . GLU B 1 268 ? -7.59 46.469 26.062 1 85.31 268 GLU B CA 1
ATOM 5461 C C . GLU B 1 268 ? -8.773 45.969 25.234 1 85.31 268 GLU B C 1
ATOM 5463 O O . GLU B 1 268 ? -8.609 45.594 24.078 1 85.31 268 GLU B O 1
ATOM 5468 N N . GLU B 1 269 ? -9.945 45.906 25.984 1 86.69 269 GLU B N 1
ATOM 5469 C CA . GLU B 1 269 ? -11.164 45.5 25.281 1 86.69 269 GLU B CA 1
ATOM 5470 C C . GLU B 1 269 ? -11.391 46.344 24.031 1 86.69 269 GLU B C 1
ATOM 5472 O O . GLU B 1 269 ? -11.195 47.562 24.047 1 86.69 269 GLU B O 1
ATOM 5477 N N . GLY B 1 270 ? -11.594 45.75 22.875 1 87.62 270 GLY B N 1
ATOM 5478 C CA . GLY B 1 270 ? -11.766 46.406 21.594 1 87.62 270 GLY B CA 1
ATOM 5479 C C . GLY B 1 270 ? -11.578 45.469 20.406 1 87.62 270 GLY B C 1
ATOM 5480 O O . GLY B 1 270 ? -11.57 44.25 20.578 1 87.62 270 GLY B O 1
ATOM 5481 N N . SER B 1 271 ? -11.492 46.094 19.25 1 88.06 271 SER B N 1
ATOM 5482 C CA . SER B 1 271 ? -11.391 45.344 18 1 88.06 271 SER B CA 1
ATOM 5483 C C . SER B 1 271 ? -10.117 44.531 17.938 1 88.06 271 SER B C 1
ATOM 5485 O O . SER B 1 271 ? -10.125 43.375 17.438 1 88.06 271 SER B O 1
ATOM 5487 N N . THR B 1 272 ? -9.047 45.094 18.469 1 88.31 272 THR B N 1
ATOM 5488 C CA . THR B 1 272 ? -7.754 44.406 18.422 1 88.31 272 THR B CA 1
ATOM 5489 C C . THR B 1 272 ? -7.766 43.156 19.297 1 88.31 272 THR B C 1
ATOM 5491 O O . THR B 1 272 ? -7.254 42.125 18.906 1 88.31 272 THR B O 1
ATOM 5494 N N . ARG B 1 273 ? -8.305 43.281 20.453 1 91.19 273 ARG B N 1
ATOM 5495 C CA . ARG B 1 273 ? -8.398 42.125 21.344 1 91.19 273 ARG B CA 1
ATOM 5496 C C . ARG B 1 273 ? -9.289 41.031 20.734 1 91.19 273 ARG B C 1
ATOM 5498 O O . ARG B 1 273 ? -9.016 39.844 20.891 1 91.19 273 ARG B O 1
ATOM 5505 N N . GLU B 1 274 ? -10.336 41.438 20.062 1 92.19 274 GLU B N 1
ATOM 5506 C CA . GLU B 1 274 ? -11.227 40.5 19.406 1 92.19 274 GLU B CA 1
ATOM 5507 C C . GLU B 1 274 ? -10.492 39.719 18.328 1 92.19 274 GLU B C 1
ATOM 5509 O O . GLU B 1 274 ? -10.719 38.5 18.156 1 92.19 274 GLU B O 1
ATOM 5514 N N . GLN B 1 275 ? -9.727 40.375 17.625 1 91.38 275 GLN B N 1
ATOM 5515 C CA . GLN B 1 275 ? -8.945 39.719 16.578 1 91.38 275 GLN B CA 1
ATOM 5516 C C . GLN B 1 275 ? -7.984 38.688 17.156 1 91.38 275 GLN B C 1
ATOM 5518 O O . GLN B 1 275 ? -7.848 37.594 16.641 1 91.38 275 GLN B O 1
ATOM 5523 N N . ALA B 1 276 ? -7.34 39.031 18.25 1 92.88 276 ALA B N 1
ATOM 5524 C CA . ALA B 1 276 ? -6.445 38.125 18.938 1 92.88 276 ALA B CA 1
ATOM 5525 C C . ALA B 1 276 ? -7.211 36.906 19.453 1 92.88 276 ALA B C 1
ATOM 5527 O O . ALA B 1 276 ? -6.695 35.781 19.422 1 92.88 276 ALA B O 1
ATOM 5528 N N . GLN B 1 277 ? -8.391 37.125 19.891 1 93.69 277 GLN B N 1
ATOM 5529 C CA . GLN B 1 277 ? -9.234 36.031 20.375 1 93.69 277 GLN B CA 1
ATOM 5530 C C . GLN B 1 277 ? -9.602 35.094 19.25 1 93.69 277 GLN B C 1
ATOM 5532 O O . GLN B 1 277 ? -9.641 33.875 19.453 1 93.69 277 GLN B O 1
ATOM 5537 N N . ILE B 1 278 ? -9.859 35.594 18.109 1 93.38 278 ILE B N 1
ATOM 5538 C CA . ILE B 1 278 ? -10.18 34.75 16.953 1 93.38 278 ILE B CA 1
ATOM 5539 C C . ILE B 1 278 ? -8.984 33.875 16.609 1 93.38 278 ILE B C 1
ATOM 5541 O O . ILE B 1 278 ? -9.141 32.688 16.344 1 93.38 278 ILE B O 1
ATOM 5545 N N . ILE B 1 279 ? -7.805 34.438 16.609 1 94.31 279 ILE B N 1
ATOM 5546 C CA . ILE B 1 279 ? -6.598 33.688 16.344 1 94.31 279 ILE B CA 1
ATOM 5547 C C . ILE B 1 279 ? -6.465 32.562 17.375 1 94.31 279 ILE B C 1
ATOM 5549 O O . ILE B 1 279 ? -6.211 31.406 17 1 94.31 279 ILE B O 1
ATOM 5553 N N . ARG B 1 280 ? -6.672 32.906 18.609 1 93.44 280 ARG B N 1
ATOM 5554 C CA . ARG B 1 280 ? -6.547 31.938 19.703 1 93.44 280 ARG B CA 1
ATOM 5555 C C . ARG B 1 280 ? -7.535 30.797 19.516 1 93.44 280 ARG B C 1
ATOM 5557 O O . ARG B 1 280 ? -7.164 29.625 19.641 1 93.44 280 ARG B O 1
ATOM 5564 N N . GLU B 1 281 ? -8.758 31.109 19.219 1 92.31 281 GLU B N 1
ATOM 5565 C CA . GLU B 1 281 ? -9.789 30.094 19.031 1 92.31 281 GLU B CA 1
ATOM 5566 C C . GLU B 1 281 ? -9.516 29.234 17.797 1 92.31 281 GLU B C 1
ATOM 5568 O O . GLU B 1 281 ? -9.742 28.031 17.797 1 92.31 281 GLU B O 1
ATOM 5573 N N . THR B 1 282 ? -9.094 29.875 16.781 1 90.94 282 THR B N 1
ATOM 5574 C CA . THR B 1 282 ? -8.773 29.156 15.547 1 90.94 282 THR B CA 1
ATOM 5575 C C . THR B 1 282 ? -7.641 28.156 15.773 1 90.94 282 THR B C 1
ATOM 5577 O O . THR B 1 282 ? -7.691 27.031 15.273 1 90.94 282 THR B O 1
ATOM 5580 N N . VAL B 1 283 ? -6.645 28.516 16.516 1 91.75 283 VAL B N 1
ATOM 5581 C CA . VAL B 1 283 ? -5.512 27.641 16.828 1 91.75 283 VAL B CA 1
ATOM 5582 C C . VAL B 1 283 ? -5.984 26.453 17.656 1 91.75 283 VAL B C 1
ATOM 5584 O O . VAL B 1 283 ? -5.535 25.328 17.438 1 91.75 283 VAL B O 1
ATOM 5587 N N . LYS B 1 284 ? -6.844 26.719 18.594 1 88.06 284 LYS B N 1
ATOM 5588 C CA . LYS B 1 284 ? -7.383 25.641 19.438 1 88.06 284 LYS B CA 1
ATOM 5589 C C . LYS B 1 284 ? -8.109 24.594 18.594 1 88.06 284 LYS B C 1
ATOM 5591 O O . LYS B 1 284 ? -7.93 23.391 18.781 1 88.06 284 LYS B O 1
ATOM 5596 N N . GLU B 1 285 ? -8.852 25.062 17.672 1 83.69 285 GLU B N 1
ATOM 5597 C CA . GLU B 1 285 ? -9.57 24.172 16.766 1 83.69 285 GLU B CA 1
ATOM 5598 C C . GLU B 1 285 ? -8.609 23.375 15.898 1 83.69 285 GLU B C 1
ATOM 5600 O O . GLU B 1 285 ? -8.797 22.172 15.695 1 83.69 285 GLU B O 1
ATOM 5605 N N . LEU B 1 286 ? -7.621 24 15.414 1 85 286 LEU B N 1
ATOM 5606 C CA . LEU B 1 286 ? -6.629 23.344 14.562 1 85 286 LEU B CA 1
ATOM 5607 C C . LEU B 1 286 ? -5.895 22.25 15.336 1 85 286 LEU B C 1
ATOM 5609 O O . LEU B 1 286 ? -5.641 21.172 14.797 1 85 286 LEU B O 1
ATOM 5613 N N . ASN B 1 287 ? -5.602 22.531 16.547 1 82.62 287 ASN B N 1
ATOM 5614 C CA . ASN B 1 287 ? -4.883 21.562 17.375 1 82.62 287 ASN B CA 1
ATOM 5615 C C . ASN B 1 287 ? -5.711 20.312 17.609 1 82.62 287 ASN B C 1
ATOM 5617 O O . ASN B 1 287 ? -5.18 19.203 17.578 1 82.62 287 ASN B O 1
ATOM 5621 N N . ALA B 1 288 ? -6.922 20.5 17.781 1 78.31 288 ALA B N 1
ATOM 5622 C CA . ALA B 1 288 ? -7.812 19.359 17.984 1 78.31 288 ALA B CA 1
ATOM 5623 C C . ALA B 1 288 ? -7.891 18.5 16.719 1 78.31 288 ALA B C 1
ATOM 5625 O O . ALA B 1 288 ? -7.816 17.266 16.797 1 78.31 288 ALA B O 1
ATOM 5626 N N . ASN B 1 289 ? -8.016 19.094 15.609 1 77.69 289 ASN B N 1
ATOM 5627 C CA . ASN B 1 289 ? -8.086 18.391 14.336 1 77.69 289 ASN B CA 1
ATOM 5628 C C . ASN B 1 289 ? -6.777 17.672 14.016 1 77.69 289 ASN B C 1
ATOM 5630 O O . ASN B 1 289 ? -6.785 16.562 13.492 1 77.69 289 ASN B O 1
ATOM 5634 N N . LEU B 1 290 ? -5.684 18.328 14.375 1 80.62 290 LEU B N 1
ATOM 5635 C CA . LEU B 1 290 ? -4.367 17.75 14.109 1 80.62 290 LEU B CA 1
ATOM 5636 C C . LEU B 1 290 ? -4.156 16.469 14.891 1 80.62 290 LEU B C 1
ATOM 5638 O O . LEU B 1 290 ? -3.561 15.516 14.383 1 80.62 290 LEU B O 1
ATOM 5642 N N . THR B 1 291 ? -4.586 16.391 16.047 1 77.62 291 THR B N 1
ATOM 5643 C CA . THR B 1 291 ? -4.449 15.195 16.875 1 77.62 291 THR B CA 1
ATOM 5644 C C . THR B 1 291 ? -5.176 14.016 16.25 1 77.62 291 THR B C 1
ATOM 5646 O O . THR B 1 291 ? -4.641 12.906 16.188 1 77.62 291 THR B O 1
ATOM 5649 N N . GLU B 1 292 ? -6.312 14.242 15.75 1 77.62 292 GLU B N 1
ATOM 5650 C CA . GLU B 1 292 ? -7.082 13.188 15.094 1 77.62 292 GLU B CA 1
ATOM 5651 C C . GLU B 1 292 ? -6.414 12.742 13.797 1 77.62 292 GLU B C 1
ATOM 5653 O O . GLU B 1 292 ? -6.43 11.555 13.461 1 77.62 292 GLU B O 1
ATOM 5658 N N . LEU B 1 293 ? -5.883 13.727 13.195 1 77.69 293 LEU B N 1
ATOM 5659 C CA . LEU B 1 293 ? -5.191 13.445 11.938 1 77.69 293 LEU B CA 1
ATOM 5660 C C . LEU B 1 293 ? -4.008 12.508 12.164 1 77.69 293 LEU B C 1
ATOM 5662 O O . LEU B 1 293 ? -3.803 11.562 11.398 1 77.69 293 LEU B O 1
ATOM 5666 N N . VAL B 1 294 ? -3.258 12.766 13.18 1 78.06 294 VAL B N 1
ATOM 5667 C CA . VAL B 1 294 ? -2.074 11.977 13.5 1 78.06 294 VAL B CA 1
ATOM 5668 C C . VAL B 1 294 ? -2.475 10.523 13.773 1 78.06 294 VAL B C 1
ATOM 5670 O O . VAL B 1 294 ? -1.756 9.594 13.406 1 78.06 294 VAL B O 1
ATOM 5673 N N . TYR B 1 295 ? -3.555 10.398 14.211 1 75.5 295 TYR B N 1
ATOM 5674 C CA . TYR B 1 295 ? -4.039 9.047 14.477 1 75.5 295 TYR B CA 1
ATOM 5675 C C . TYR B 1 295 ? -4.234 8.266 13.18 1 75.5 295 TYR B C 1
ATOM 5677 O O . TYR B 1 295 ? -3.973 7.066 13.125 1 75.5 295 TYR B O 1
ATOM 5685 N N . CYS B 1 296 ? -4.629 8.961 12.141 1 75.31 296 CYS B N 1
ATOM 5686 C CA . CYS B 1 296 ? -4.816 8.32 10.844 1 75.31 296 CYS B CA 1
ATOM 5687 C C . CYS B 1 296 ? -3.488 7.848 10.273 1 75.31 296 CYS B C 1
ATOM 5689 O O . CYS B 1 296 ? -3.445 6.875 9.516 1 75.31 296 CYS B O 1
ATOM 5691 N N . GLY B 1 297 ? -2.441 8.539 10.602 1 75.19 297 GLY B N 1
ATOM 5692 C CA . GLY B 1 297 ? -1.128 8.227 10.062 1 75.19 297 GLY B CA 1
ATOM 5693 C C . GLY B 1 297 ? -0.358 7.227 10.898 1 75.19 297 GLY B C 1
ATOM 5694 O O . GLY B 1 297 ? 0.743 6.812 10.531 1 75.19 297 GLY B O 1
ATOM 5695 N N . GLN B 1 298 ? -0.823 6.926 12.016 1 70.69 298 GLN B N 1
ATOM 5696 C CA . GLN B 1 298 ? -0.08 6.027 12.891 1 70.69 298 GLN B CA 1
ATOM 5697 C C . GLN B 1 298 ? -0.047 4.609 12.328 1 70.69 298 GLN B C 1
ATOM 5699 O O . GLN B 1 298 ? -1.093 4.027 12.039 1 70.69 298 GLN B O 1
ATOM 5704 N N . GLY B 1 299 ? 1.249 4.348 11.75 1 66.5 299 GLY B N 1
ATOM 5705 C CA . GLY B 1 299 ? 1.429 2.967 11.328 1 66.5 299 GLY B CA 1
ATOM 5706 C C . GLY B 1 299 ? 1.221 1.972 12.453 1 66.5 299 GLY B C 1
ATOM 5707 O O . GLY B 1 299 ? 1.511 2.268 13.617 1 66.5 299 GLY B O 1
ATOM 5708 N N . ALA B 1 300 ? 0.228 1.018 12.312 1 61.53 300 ALA B N 1
ATOM 5709 C CA . ALA B 1 300 ? -0.326 0.231 13.414 1 61.53 300 ALA B CA 1
ATOM 5710 C C . ALA B 1 300 ? 0.738 -0.671 14.031 1 61.53 300 ALA B C 1
ATOM 5712 O O . ALA B 1 300 ? 1.442 -1.39 13.32 1 61.53 300 ALA B O 1
ATOM 5713 N N . ARG B 1 301 ? 1.682 -0.195 15.062 1 72.88 301 ARG B N 1
ATOM 5714 C CA . ARG B 1 301 ? 2.193 -1.232 15.953 1 72.88 301 ARG B CA 1
ATOM 5715 C C . ARG B 1 301 ? 1.067 -1.849 16.781 1 72.88 301 ARG B C 1
ATOM 5717 O O . ARG B 1 301 ? 0.766 -1.375 17.875 1 72.88 301 ARG B O 1
ATOM 5724 N N . LEU B 1 302 ? 0.424 -2.75 16.094 1 84.06 302 LEU B N 1
ATOM 5725 C CA . LEU B 1 302 ? -0.749 -3.357 16.719 1 84.06 302 LEU B CA 1
ATOM 5726 C C . LEU B 1 302 ? -0.344 -4.266 17.875 1 84.06 302 LEU B C 1
ATOM 5728 O O . LEU B 1 302 ? 0.592 -5.059 17.75 1 84.06 302 LEU B O 1
ATOM 5732 N N . ARG B 1 303 ? -0.776 -3.988 19.047 1 87.62 303 ARG B N 1
ATOM 5733 C CA . ARG B 1 303 ? -0.689 -4.941 20.156 1 87.62 303 ARG B CA 1
ATOM 5734 C C . ARG B 1 303 ? -1.795 -5.988 20.047 1 87.62 303 ARG B C 1
ATOM 5736 O O . ARG B 1 303 ? -2.822 -5.875 20.719 1 87.62 303 ARG B O 1
ATOM 5743 N N . MET B 1 304 ? -1.416 -7.07 19.359 1 90.88 304 MET B N 1
ATOM 5744 C CA . MET B 1 304 ? -2.43 -8.062 19.016 1 90.88 304 MET B CA 1
ATOM 5745 C C . MET B 1 304 ? -2.684 -9.008 20.188 1 90.88 304 MET B C 1
ATOM 5747 O O . MET B 1 304 ? -1.748 -9.398 20.891 1 90.88 304 MET B O 1
ATOM 5751 N N . GLY B 1 305 ? -3.895 -9.273 20.469 1 93.06 305 GLY B N 1
ATOM 5752 C CA . GLY B 1 305 ? -4.348 -10.258 21.438 1 93.06 305 GLY B CA 1
ATOM 5753 C C . GLY B 1 305 ? -5.777 -10.703 21.203 1 93.06 305 GLY B C 1
ATOM 5754 O O . GLY B 1 305 ? -6.555 -10.008 20.547 1 93.06 305 GLY B O 1
ATOM 5755 N N . PHE B 1 306 ? -6.008 -11.867 21.688 1 94.06 306 PHE B N 1
ATOM 5756 C CA . PHE B 1 306 ? -7.379 -12.352 21.562 1 94.06 306 PHE B CA 1
ATOM 5757 C C . PHE B 1 306 ? -8.305 -11.586 22.5 1 94.06 306 PHE B C 1
ATOM 5759 O O . PHE B 1 306 ? -8.023 -11.453 23.703 1 94.06 306 PHE B O 1
ATOM 5766 N N . GLN B 1 307 ? -9.305 -11.062 21.906 1 94.69 307 GLN B N 1
ATOM 5767 C CA . GLN B 1 307 ? -10.305 -10.305 22.641 1 94.69 307 GLN B CA 1
ATOM 5768 C C . GLN B 1 307 ? -11.703 -10.875 22.438 1 94.69 307 GLN B C 1
ATOM 5770 O O . GLN B 1 307 ? -11.977 -11.484 21.391 1 94.69 307 GLN B O 1
ATOM 5775 N N . ASP B 1 308 ? -12.453 -10.734 23.469 1 95.69 308 ASP B N 1
ATOM 5776 C CA . ASP B 1 308 ? -13.859 -11.117 23.344 1 95.69 308 ASP B CA 1
ATOM 5777 C C . ASP B 1 308 ? -14.688 -9.984 22.734 1 95.69 308 ASP B C 1
ATOM 5779 O O . ASP B 1 308 ? -14.781 -8.898 23.312 1 95.69 308 ASP B O 1
ATOM 5783 N N . LEU B 1 309 ? -15.328 -10.312 21.672 1 96.31 309 LEU B N 1
ATOM 5784 C CA . LEU B 1 309 ? -16.062 -9.312 20.922 1 96.31 309 LEU B CA 1
ATOM 5785 C C . LEU B 1 309 ? -17.234 -8.766 21.734 1 96.31 309 LEU B C 1
ATOM 5787 O O . LEU B 1 309 ? -17.5 -7.562 21.719 1 96.31 309 LEU B O 1
ATOM 5791 N N . ARG B 1 310 ? -17.906 -9.617 22.406 1 96.06 310 ARG B N 1
ATOM 5792 C CA . ARG B 1 310 ? -19.031 -9.188 23.203 1 96.06 310 ARG B CA 1
ATOM 5793 C C . ARG B 1 310 ? -18.594 -8.211 24.297 1 96.06 310 ARG B C 1
ATOM 5795 O O . ARG B 1 310 ? -19.266 -7.195 24.531 1 96.06 310 ARG B O 1
ATOM 5802 N N . ALA B 1 311 ? -17.547 -8.531 24.906 1 95.75 311 ALA B N 1
ATOM 5803 C CA . ALA B 1 311 ? -17.031 -7.68 25.969 1 95.75 311 ALA B CA 1
ATOM 5804 C C . ALA B 1 311 ? -16.609 -6.316 25.438 1 95.75 311 ALA B C 1
ATOM 5806 O O . ALA B 1 311 ? -16.906 -5.285 26.047 1 95.75 311 ALA B O 1
ATOM 5807 N N . LEU B 1 312 ? -15.969 -6.328 24.344 1 95.62 312 LEU B N 1
ATOM 5808 C CA . LEU B 1 312 ? -15.531 -5.086 23.719 1 95.62 312 LEU B CA 1
ATOM 5809 C C . LEU B 1 312 ? -16.734 -4.227 23.328 1 95.62 312 LEU B C 1
ATOM 5811 O O . LEU B 1 312 ? -16.734 -3.018 23.562 1 95.62 312 LEU B O 1
ATOM 5815 N N . MET B 1 313 ? -17.688 -4.883 22.766 1 96 313 MET B N 1
ATOM 5816 C CA . MET B 1 313 ? -18.906 -4.191 22.344 1 96 313 MET B CA 1
ATOM 5817 C C . MET B 1 313 ? -19.625 -3.605 23.547 1 96 313 MET B C 1
ATOM 5819 O O . MET B 1 313 ? -20.078 -2.459 23.516 1 96 313 MET B O 1
ATOM 5823 N N . ALA B 1 314 ? -19.719 -4.379 24.547 1 95.75 314 ALA B N 1
ATOM 5824 C CA . ALA B 1 314 ? -20.375 -3.926 25.766 1 95.75 314 ALA B CA 1
ATOM 5825 C C . ALA B 1 314 ? -19.703 -2.686 26.328 1 95.75 314 ALA B C 1
ATOM 5827 O O . ALA B 1 314 ? -20.359 -1.749 26.766 1 95.75 314 ALA B O 1
ATOM 5828 N N . GLN B 1 315 ? -18.453 -2.67 26.297 1 95.69 315 GLN B N 1
ATOM 5829 C CA . GLN B 1 315 ? -17.688 -1.524 26.797 1 95.69 315 GLN B CA 1
ATOM 5830 C C . GLN B 1 315 ? -17.969 -0.281 25.953 1 95.69 315 GLN B C 1
ATOM 5832 O O . GLN B 1 315 ? -18.109 0.818 26.484 1 95.69 315 GLN B O 1
ATOM 5837 N N . SER B 1 316 ? -18.016 -0.463 24.688 1 96 316 SER B N 1
ATOM 5838 C CA . SER B 1 316 ? -18.281 0.655 23.781 1 96 316 SER B CA 1
ATOM 5839 C C . SER B 1 316 ? -19.703 1.189 23.969 1 96 316 SER B C 1
ATOM 5841 O O . SER B 1 316 ? -19.922 2.402 23.938 1 96 316 SER B O 1
ATOM 5843 N N . VAL B 1 317 ? -20.609 0.302 24.172 1 96.31 317 VAL B N 1
ATOM 5844 C CA . VAL B 1 317 ? -22 0.688 24.375 1 96.31 317 VAL B CA 1
ATOM 5845 C C . VAL B 1 317 ? -22.125 1.468 25.688 1 96.31 317 VAL B C 1
ATOM 5847 O O . VAL B 1 317 ? -22.844 2.463 25.766 1 96.31 317 VAL B O 1
ATOM 5850 N N . GLU B 1 318 ? -21.406 1.02 26.672 1 95.25 318 GLU B N 1
ATOM 5851 C CA . GLU B 1 318 ? -21.391 1.717 27.953 1 95.25 318 GLU B CA 1
ATOM 5852 C C . GLU B 1 318 ? -20.844 3.131 27.812 1 95.25 318 GLU B C 1
ATOM 5854 O O . GLU B 1 318 ? -21.359 4.07 28.422 1 95.25 318 GLU B O 1
ATOM 5859 N N . ALA B 1 319 ? -19.859 3.258 27.016 1 93.5 319 ALA B N 1
ATOM 5860 C CA . ALA B 1 319 ? -19.188 4.543 26.828 1 93.5 319 ALA B CA 1
ATOM 5861 C C . ALA B 1 319 ? -20.125 5.559 26.188 1 93.5 319 ALA B C 1
ATOM 5863 O O . ALA B 1 319 ? -20.031 6.762 26.438 1 93.5 319 ALA B O 1
ATOM 5864 N N . ILE B 1 320 ? -21.094 5.109 25.406 1 93.44 320 ILE B N 1
ATOM 5865 C CA . ILE B 1 320 ? -21.984 6.039 24.719 1 93.44 320 ILE B CA 1
ATOM 5866 C C . ILE B 1 320 ? -23.344 6.074 25.422 1 93.44 320 ILE B C 1
ATOM 5868 O O . ILE B 1 320 ? -24.312 6.629 24.906 1 93.44 320 ILE B O 1
ATOM 5872 N N . GLY B 1 321 ? -23.438 5.566 26.562 1 93.81 321 GLY B N 1
ATOM 5873 C CA . GLY B 1 321 ? -24.641 5.43 27.359 1 93.81 321 GLY B CA 1
ATOM 5874 C C . GLY B 1 321 ? -25.422 6.723 27.484 1 93.81 321 GLY B C 1
ATOM 5875 O O . GLY B 1 321 ? -26.625 6.754 27.203 1 93.81 321 GLY B O 1
ATOM 5876 N N . PRO B 1 322 ? -24.75 7.777 27.828 1 94.75 322 PRO B N 1
ATOM 5877 C CA . PRO B 1 322 ? -25.469 9.047 28 1 94.75 322 PRO B CA 1
ATOM 5878 C C . PRO B 1 322 ? -26.188 9.484 26.734 1 94.75 322 PRO B C 1
ATOM 5880 O O . PRO B 1 322 ? -27.297 10.023 26.812 1 94.75 322 PRO B O 1
ATOM 5883 N N . TRP B 1 323 ? -25.641 9.266 25.641 1 93.62 323 TRP B N 1
ATOM 5884 C CA . TRP B 1 323 ? -26.25 9.648 24.375 1 93.62 323 TRP B CA 1
ATOM 5885 C C . TRP B 1 323 ? -27.406 8.727 24.031 1 93.62 323 TRP B C 1
ATOM 5887 O O . TRP B 1 323 ? -28.406 9.156 23.438 1 93.62 323 TRP B O 1
ATOM 5897 N N . LEU B 1 324 ? -27.312 7.473 24.406 1 95.44 324 LEU B N 1
ATOM 5898 C CA . LEU B 1 324 ? -28.391 6.508 24.203 1 95.44 324 LEU B CA 1
ATOM 5899 C C . LEU B 1 324 ? -29.625 6.891 25 1 95.44 324 LEU B C 1
ATOM 5901 O O . LEU B 1 324 ? -30.75 6.824 24.5 1 95.44 324 LEU B O 1
ATOM 5905 N N . GLU B 1 325 ? -29.344 7.352 26.203 1 95.31 325 GLU B N 1
ATOM 5906 C CA . GLU B 1 325 ? -30.438 7.738 27.094 1 95.31 325 GLU B CA 1
ATOM 5907 C C . GLU B 1 325 ? -31.141 9 26.594 1 95.31 325 GLU B C 1
ATOM 5909 O O . GLU B 1 325 ? -32.375 9.078 26.609 1 95.31 325 GLU B O 1
ATOM 5914 N N . ARG B 1 326 ? -30.359 9.883 26.141 1 95.44 326 ARG B N 1
ATOM 5915 C CA . ARG B 1 326 ? -30.891 11.156 25.672 1 95.44 326 ARG B CA 1
ATOM 5916 C C . ARG B 1 326 ? -31.844 10.953 24.5 1 95.44 326 ARG B C 1
ATOM 5918 O O . ARG B 1 326 ? -32.875 11.617 24.422 1 95.44 326 ARG B O 1
ATOM 5925 N N . LYS B 1 327 ? -31.547 10.031 23.656 1 95.88 327 LYS B N 1
ATOM 5926 C CA . LYS B 1 327 ? -32.344 9.812 22.453 1 95.88 327 LYS B CA 1
ATOM 5927 C C . LYS B 1 327 ? -33.25 8.586 22.609 1 95.88 327 LYS B C 1
ATOM 5929 O O . LYS B 1 327 ? -33.906 8.156 21.641 1 95.88 327 LYS B O 1
ATOM 5934 N N . CYS B 1 328 ? -33.219 7.965 23.844 1 97.25 328 CYS B N 1
ATOM 5935 C CA . CYS B 1 328 ? -34 6.777 24.141 1 97.25 328 CYS B CA 1
ATOM 5936 C C . CYS B 1 328 ? -33.719 5.664 23.141 1 97.25 328 CYS B C 1
ATOM 5938 O O . CYS B 1 328 ? -34.656 5.047 22.609 1 97.25 328 CYS B O 1
ATOM 5940 N N . LEU B 1 329 ? -32.5 5.496 22.828 1 97.62 329 LEU B N 1
ATOM 5941 C CA . LEU B 1 329 ? -32.094 4.469 21.875 1 97.62 329 LEU B CA 1
ATOM 5942 C C . LEU B 1 329 ? -31.781 3.154 22.594 1 97.62 329 LEU B C 1
ATOM 5944 O O . LEU B 1 329 ? -31.375 3.154 23.75 1 97.62 329 LEU B O 1
ATOM 5948 N N . ARG B 1 330 ? -31.969 2.096 21.922 1 96.94 330 ARG B N 1
ATOM 5949 C CA . ARG B 1 330 ? -31.594 0.771 22.391 1 96.94 330 ARG B CA 1
ATOM 5950 C C . ARG B 1 330 ? -30.547 0.143 21.484 1 96.94 330 ARG B C 1
ATOM 5952 O O . ARG B 1 330 ? -30.594 0.304 20.266 1 96.94 330 ARG B O 1
ATOM 5959 N N . VAL B 1 331 ? -29.609 -0.601 22.094 1 97.81 331 VAL B N 1
ATOM 5960 C CA . VAL B 1 331 ? -28.609 -1.331 21.312 1 97.81 331 VAL B CA 1
ATOM 5961 C C . VAL B 1 331 ? -28.781 -2.832 21.547 1 97.81 331 VAL B C 1
ATOM 5963 O O . VAL B 1 331 ? -28.828 -3.297 22.688 1 97.81 331 VAL B O 1
ATOM 5966 N N . ARG B 1 332 ? -28.922 -3.566 20.453 1 97.25 332 ARG B N 1
ATOM 5967 C CA . ARG B 1 332 ? -29.047 -5.02 20.516 1 97.25 332 ARG B CA 1
ATOM 5968 C C . ARG B 1 332 ? -27.828 -5.703 19.922 1 97.25 332 ARG B C 1
ATOM 5970 O O . ARG B 1 332 ? -27.391 -5.375 18.812 1 97.25 332 ARG B O 1
ATOM 5977 N N . TYR B 1 333 ? -27.203 -6.609 20.609 1 95.19 333 TYR B N 1
ATOM 5978 C CA . TYR B 1 333 ? -26.109 -7.418 20.094 1 95.19 333 TYR B CA 1
ATOM 5979 C C . TYR B 1 333 ? -26.156 -8.828 20.656 1 95.19 333 TYR B C 1
ATOM 5981 O O . TYR B 1 333 ? -26.812 -9.078 21.672 1 95.19 333 TYR B O 1
ATOM 5989 N N . PRO B 1 334 ? -25.578 -9.797 19.953 1 94.5 334 PRO B N 1
ATOM 5990 C CA . PRO B 1 334 ? -25.688 -11.211 20.328 1 94.5 334 PRO B CA 1
ATOM 5991 C C . PRO B 1 334 ? -25.109 -11.492 21.719 1 94.5 334 PRO B C 1
ATOM 5993 O O . PRO B 1 334 ? -24.203 -10.789 22.172 1 94.5 334 PRO B O 1
ATOM 5996 N N . ASP B 1 335 ? -25.562 -12.586 22.297 1 91.12 335 ASP B N 1
ATOM 5997 C CA . ASP B 1 335 ? -25.047 -13.047 23.578 1 91.12 335 ASP B CA 1
ATOM 5998 C C . ASP B 1 335 ? -23.844 -13.977 23.391 1 91.12 335 ASP B C 1
ATOM 6000 O O . ASP B 1 335 ? -23.094 -14.227 24.328 1 91.12 335 ASP B O 1
ATOM 6004 N N . SER B 1 336 ? -23.609 -14.359 22.172 1 90.69 336 SER B N 1
ATOM 6005 C CA . SER B 1 336 ? -22.547 -15.305 21.875 1 90.69 336 SER B CA 1
ATOM 6006 C C . SER B 1 336 ? -21.172 -14.625 21.938 1 90.69 336 SER B C 1
ATOM 6008 O O . SER B 1 336 ? -21.016 -13.5 21.469 1 90.69 336 SER B O 1
ATOM 6010 N N . SER B 1 337 ? -20.375 -15.328 22.672 1 88.5 337 SER B N 1
ATOM 6011 C CA . SER B 1 337 ? -18.984 -14.867 22.719 1 88.5 337 SER B CA 1
ATOM 6012 C C . SER B 1 337 ? -18.219 -15.297 21.484 1 88.5 337 SER B C 1
ATOM 6014 O O . SER B 1 337 ? -18.469 -16.359 20.922 1 88.5 337 SER B O 1
ATOM 6016 N N . LEU B 1 338 ? -17.422 -14.359 21.047 1 92.56 338 LEU B N 1
ATOM 6017 C CA . LEU B 1 338 ? -16.562 -14.633 19.906 1 92.56 338 LEU B CA 1
ATOM 6018 C C . LEU B 1 338 ? -15.172 -14.055 20.109 1 92.56 338 LEU B C 1
ATOM 6020 O O . LEU B 1 338 ? -15.023 -12.844 20.312 1 92.56 338 LEU B O 1
ATOM 6024 N N . LEU B 1 339 ? -14.25 -14.977 20.125 1 93.06 339 LEU B N 1
ATOM 6025 C CA . LEU B 1 339 ? -12.867 -14.539 20.297 1 93.06 339 LEU B CA 1
ATOM 6026 C C . LEU B 1 339 ? -12.203 -14.305 18.938 1 93.06 339 LEU B C 1
ATOM 6028 O O . LEU B 1 339 ? -12.359 -15.109 18.016 1 93.06 339 LEU B O 1
ATOM 6032 N N . PHE B 1 340 ? -11.562 -13.117 18.844 1 92.62 340 PHE B N 1
ATOM 6033 C CA . PHE B 1 340 ? -10.805 -12.836 17.625 1 92.62 340 PHE B CA 1
ATOM 6034 C C . PHE B 1 340 ? -9.57 -11.992 17.938 1 92.62 340 PHE B C 1
ATOM 6036 O O . PHE B 1 340 ? -9.516 -11.336 18.984 1 92.62 340 PHE B O 1
ATOM 6043 N N . ALA B 1 341 ? -8.609 -12.055 17.172 1 93.38 341 ALA B N 1
ATOM 6044 C CA . ALA B 1 341 ? -7.348 -11.367 17.422 1 93.38 341 ALA B CA 1
ATOM 6045 C C . ALA B 1 341 ? -7.422 -9.914 16.953 1 93.38 341 ALA B C 1
ATOM 6047 O O . ALA B 1 341 ? -7.73 -9.648 15.781 1 93.38 341 ALA B O 1
ATOM 6048 N N . CYS B 1 342 ? -7.188 -8.984 17.875 1 93.69 342 CYS B N 1
ATOM 6049 C CA . CYS B 1 342 ? -7.156 -7.57 17.516 1 93.69 342 CYS B CA 1
ATOM 6050 C C . CYS B 1 342 ? -6.441 -6.754 18.578 1 93.69 342 CYS B C 1
ATOM 6052 O O . CYS B 1 342 ? -6.098 -7.273 19.641 1 93.69 342 CYS B O 1
ATOM 6054 N N . ASP B 1 343 ? -6.051 -5.555 18.266 1 93.69 343 ASP B N 1
ATOM 6055 C CA . ASP B 1 343 ? -5.656 -4.551 19.25 1 93.69 343 ASP B CA 1
ATOM 6056 C C . ASP B 1 343 ? -6.879 -3.986 19.969 1 93.69 343 ASP B C 1
ATOM 6058 O O . ASP B 1 343 ? -7.738 -3.359 19.344 1 93.69 343 ASP B O 1
ATOM 6062 N N . ARG B 1 344 ? -6.891 -4.109 21.188 1 94.25 344 ARG B N 1
ATOM 6063 C CA . ARG B 1 344 ? -8.07 -3.805 22 1 94.25 344 ARG B CA 1
ATOM 6064 C C . ARG B 1 344 ? -8.43 -2.326 21.906 1 94.25 344 ARG B C 1
ATOM 6066 O O . ARG B 1 344 ? -9.578 -1.977 21.641 1 94.25 344 ARG B O 1
ATOM 6073 N N . LEU B 1 345 ? -7.48 -1.509 22.094 1 91.75 345 LEU B N 1
ATOM 6074 C CA . LEU B 1 345 ? -7.73 -0.073 22.156 1 91.75 345 LEU B CA 1
ATOM 6075 C C . LEU B 1 345 ? -8.141 0.459 20.781 1 91.75 345 LEU B C 1
ATOM 6077 O O . LEU B 1 345 ? -9.047 1.284 20.672 1 91.75 345 LEU B O 1
ATOM 6081 N N . GLN B 1 346 ? -7.492 -0.01 19.766 1 92.31 346 GLN B N 1
ATOM 6082 C CA . GLN B 1 346 ? -7.812 0.446 18.422 1 92.31 346 GLN B CA 1
ATOM 6083 C C . GLN B 1 346 ? -9.195 -0.034 17.984 1 92.31 346 GLN B C 1
ATOM 6085 O O . GLN B 1 346 ? -9.969 0.729 17.406 1 92.31 346 GLN B O 1
ATOM 6090 N N . MET B 1 347 ? -9.43 -1.204 18.328 1 94.38 347 MET B N 1
ATOM 6091 C CA . MET B 1 347 ? -10.727 -1.742 17.938 1 94.38 347 MET B CA 1
ATOM 6092 C C . MET B 1 347 ? -11.859 -1.04 18.688 1 94.38 347 MET B C 1
ATOM 6094 O O . MET B 1 347 ? -12.93 -0.815 18.125 1 94.38 347 MET B O 1
ATOM 6098 N N . LYS B 1 348 ? -11.602 -0.758 19.922 1 95 348 LYS B N 1
ATOM 6099 C CA . LYS B 1 348 ? -12.57 0.039 20.672 1 95 348 LYS B CA 1
ATOM 6100 C C . LYS B 1 348 ? -12.859 1.356 19.953 1 95 348 LYS B C 1
ATOM 6102 O O . LYS B 1 348 ? -14.016 1.792 19.891 1 95 348 LYS B O 1
ATOM 6107 N N . GLN B 1 349 ? -11.867 1.939 19.453 1 91.69 349 GLN B N 1
ATOM 6108 C CA . GLN B 1 349 ? -12.023 3.193 18.719 1 91.69 349 GLN B CA 1
ATOM 6109 C C . GLN B 1 349 ? -12.898 3.004 17.484 1 91.69 349 GLN B C 1
ATOM 6111 O O . GLN B 1 349 ? -13.719 3.861 17.156 1 91.69 349 GLN B O 1
ATOM 6116 N N . VAL B 1 350 ? -12.68 1.902 16.859 1 95.44 350 VAL B N 1
ATOM 6117 C CA . VAL B 1 350 ? -13.492 1.598 15.688 1 95.44 350 VAL B CA 1
ATOM 6118 C C . VAL B 1 350 ? -14.969 1.515 16.094 1 95.44 350 VAL B C 1
ATOM 6120 O O . VAL B 1 350 ? -15.82 2.18 15.492 1 95.44 350 VAL B O 1
ATOM 6123 N N . PHE B 1 351 ? -15.227 0.797 17.141 1 97.19 351 PHE B N 1
ATOM 6124 C CA . PHE B 1 351 ? -16.609 0.612 17.578 1 97.19 351 PHE B CA 1
ATOM 6125 C C . PHE B 1 351 ? -17.203 1.932 18.062 1 97.19 351 PHE B C 1
ATOM 6127 O O . PHE B 1 351 ? -18.359 2.24 17.766 1 97.19 351 PHE B O 1
ATOM 6134 N N . ASP B 1 352 ? -16.391 2.695 18.75 1 95 352 ASP B N 1
ATOM 6135 C CA . ASP B 1 352 ? -16.859 3.994 19.234 1 95 352 ASP B CA 1
ATOM 6136 C C . ASP B 1 352 ? -17.281 4.887 18.062 1 95 352 ASP B C 1
ATOM 6138 O O . ASP B 1 352 ? -18.312 5.547 18.109 1 95 352 ASP B O 1
ATOM 6142 N N . ASN B 1 353 ? -16.5 4.875 17.031 1 93.31 353 ASN B N 1
ATOM 6143 C CA . ASN B 1 353 ? -16.797 5.711 15.875 1 93.31 353 ASN B CA 1
ATOM 6144 C C . ASN B 1 353 ? -18.062 5.25 15.156 1 93.31 353 ASN B C 1
ATOM 6146 O O . ASN B 1 353 ? -18.906 6.074 14.781 1 93.31 353 ASN B O 1
ATOM 6150 N N . LEU B 1 354 ? -18.172 3.961 15.031 1 96.94 354 LEU B N 1
ATOM 6151 C CA . LEU B 1 354 ? -19.312 3.418 14.312 1 96.94 354 LEU B CA 1
ATOM 6152 C C . LEU B 1 354 ? -20.594 3.592 15.125 1 96.94 354 LEU B C 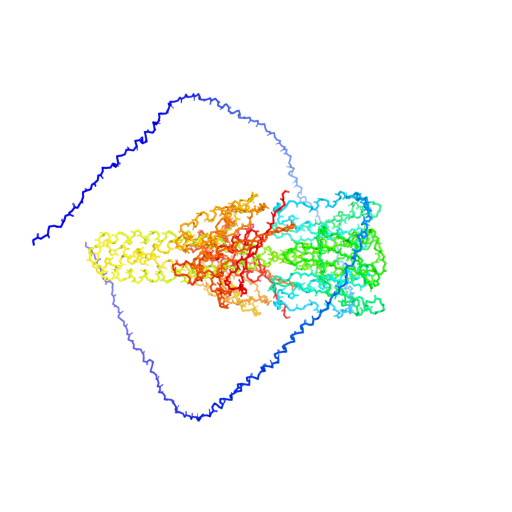1
ATOM 6154 O O . LEU B 1 354 ? -21.641 3.984 14.578 1 96.94 354 LEU B O 1
ATOM 6158 N N . LEU B 1 355 ? -20.5 3.328 16.391 1 96.94 355 LEU B N 1
ATOM 6159 C CA . LEU B 1 355 ? -21.672 3.449 17.25 1 96.94 355 LEU B CA 1
ATOM 6160 C C . LEU B 1 355 ? -22.078 4.91 17.406 1 96.94 355 LEU B C 1
ATOM 6162 O O . LEU B 1 355 ? -23.281 5.223 17.453 1 96.94 355 LEU B O 1
ATOM 6166 N N . SER B 1 356 ? -21.094 5.785 17.547 1 94 356 SER B N 1
ATOM 6167 C CA . SER B 1 356 ? -21.406 7.211 17.641 1 94 356 SER B CA 1
ATOM 6168 C C . SER B 1 356 ? -22.172 7.688 16.422 1 94 356 SER B C 1
ATOM 6170 O O . SER B 1 356 ? -23.125 8.469 16.531 1 94 356 SER B O 1
ATOM 6172 N N . ASN B 1 357 ? -21.781 7.219 15.289 1 93.56 357 ASN B N 1
ATOM 6173 C CA . ASN B 1 357 ? -22.484 7.559 14.062 1 93.56 357 ASN B CA 1
ATOM 6174 C C . ASN B 1 357 ? -23.906 7 14.062 1 93.56 357 ASN B C 1
ATOM 6176 O O . ASN B 1 357 ? -24.859 7.691 13.68 1 93.56 357 ASN B O 1
ATOM 6180 N N . ALA B 1 358 ? -24 5.758 14.461 1 95.94 358 ALA B N 1
ATOM 6181 C CA . ALA B 1 358 ? -25.312 5.117 14.523 1 95.94 358 ALA B CA 1
ATOM 6182 C C . ALA B 1 358 ? -26.25 5.879 15.453 1 95.94 358 ALA B C 1
ATOM 6184 O O . ALA B 1 358 ? -27.438 6.07 15.133 1 95.94 358 ALA B O 1
ATOM 6185 N N . VAL B 1 359 ? -25.75 6.348 16.594 1 95.38 359 VAL B N 1
ATOM 6186 C CA . VAL B 1 359 ? -26.531 7.105 17.562 1 95.38 359 VAL B CA 1
ATOM 6187 C C . VAL B 1 359 ? -26.984 8.43 16.938 1 95.38 359 VAL B C 1
ATOM 6189 O O . VAL B 1 359 ? -28.156 8.812 17.062 1 95.38 359 VAL B O 1
ATOM 6192 N N . HIS B 1 360 ? -26.078 9.047 16.297 1 93.56 360 HIS B N 1
ATOM 6193 C CA . HIS B 1 360 ? -26.359 10.375 15.758 1 93.56 360 HIS B CA 1
ATOM 6194 C C . HIS B 1 360 ? -27.469 10.32 14.711 1 93.56 360 HIS B C 1
ATOM 6196 O O . HIS B 1 360 ? -28.375 11.156 14.727 1 93.56 360 HIS B O 1
ATOM 6202 N N . PHE B 1 361 ? -27.484 9.367 13.867 1 93.75 361 PHE B N 1
ATOM 6203 C CA . PHE B 1 361 ? -28.391 9.375 12.719 1 93.75 361 PHE B CA 1
ATOM 6204 C C . PHE B 1 361 ? -29.656 8.586 13.016 1 93.75 361 PHE B C 1
ATOM 6206 O O . PHE B 1 361 ? -30.641 8.68 12.281 1 93.75 361 PHE B O 1
ATOM 6213 N N . SER B 1 362 ? -29.625 7.852 14.086 1 95.19 362 SER B N 1
ATOM 6214 C CA . SER B 1 362 ? -30.812 7.082 14.453 1 95.19 362 SER B CA 1
ATOM 6215 C C . SER B 1 362 ? -31.938 7.992 14.961 1 95.19 362 SER B C 1
ATOM 6217 O O . SER B 1 362 ? -31.672 9 15.625 1 95.19 362 SER B O 1
ATOM 6219 N N . PRO B 1 363 ? -33.156 7.637 14.68 1 95.44 363 PRO B N 1
ATOM 6220 C CA . PRO B 1 363 ? -34.281 8.391 15.242 1 95.44 363 PRO B CA 1
ATOM 6221 C C . PRO B 1 363 ? -34.469 8.156 16.734 1 95.44 363 PRO B C 1
ATOM 6223 O O . PRO B 1 363 ? -33.969 7.156 17.266 1 95.44 363 PRO B O 1
ATOM 6226 N N . GLU B 1 364 ? -35.156 9.148 17.328 1 96.19 364 GLU B N 1
ATOM 6227 C CA . GLU B 1 364 ? -35.5 8.977 18.734 1 96.19 364 GLU B CA 1
ATOM 6228 C C . GLU B 1 364 ? -36.281 7.695 18.969 1 96.19 364 GLU B C 1
ATOM 6230 O O . GLU B 1 364 ? -37.188 7.371 18.188 1 96.19 364 GLU B O 1
ATOM 6235 N N . GLY B 1 365 ? -35.875 7.02 19.953 1 96.19 365 GLY B N 1
ATOM 6236 C CA . GLY B 1 365 ? -36.562 5.781 20.281 1 96.19 365 GLY B CA 1
ATOM 6237 C C . GLY B 1 365 ? -36.219 4.625 19.375 1 96.19 365 GLY B C 1
ATOM 6238 O O . GLY B 1 365 ? -36.812 3.562 19.438 1 96.19 365 GLY B O 1
ATOM 6239 N N . GLY B 1 366 ? -35.25 4.812 18.562 1 95.88 366 GLY B N 1
ATOM 6240 C CA . GLY B 1 366 ? -34.875 3.781 17.609 1 95.88 366 GLY B CA 1
ATOM 6241 C C . GLY B 1 366 ? -34 2.699 18.219 1 95.88 366 GLY B C 1
ATOM 6242 O O . GLY B 1 366 ? -33.812 2.674 19.438 1 95.88 366 GLY B O 1
ATOM 6243 N N . THR B 1 367 ? -33.625 1.704 17.344 1 97.19 367 THR B N 1
ATOM 6244 C CA . THR B 1 367 ? -32.781 0.583 17.781 1 97.19 367 THR B CA 1
ATOM 6245 C C . THR B 1 367 ? -31.562 0.45 16.891 1 97.19 367 THR B C 1
ATOM 6247 O O . THR B 1 367 ? -31.672 0.52 15.664 1 97.19 367 THR B O 1
ATOM 6250 N N . ILE B 1 368 ? -30.406 0.338 17.5 1 97.94 368 ILE B N 1
ATOM 6251 C CA . ILE B 1 368 ? -29.172 -0.011 16.812 1 97.94 368 ILE B CA 1
ATOM 6252 C C . ILE B 1 368 ? -28.891 -1.506 16.969 1 97.94 368 ILE B C 1
ATOM 6254 O O . ILE B 1 368 ? -28.875 -2.027 18.078 1 97.94 368 ILE B O 1
ATOM 6258 N N . THR B 1 369 ? -28.703 -2.16 15.875 1 97.81 369 THR B N 1
ATOM 6259 C CA . THR B 1 369 ? -28.531 -3.607 15.914 1 97.81 369 THR B CA 1
ATOM 6260 C C . THR B 1 369 ? -27.125 -4.004 15.508 1 97.81 369 THR B C 1
ATOM 6262 O O . THR B 1 369 ? -26.609 -3.543 14.484 1 97.81 369 THR B O 1
ATOM 6265 N N . CYS B 1 370 ? -26.516 -4.84 16.328 1 97.5 370 CYS B N 1
ATOM 6266 C CA . CYS B 1 370 ? -25.203 -5.414 16.031 1 97.5 370 CYS B CA 1
ATOM 6267 C C . CYS B 1 370 ? -25.312 -6.922 15.828 1 97.5 370 CYS B C 1
ATOM 6269 O O . CYS B 1 370 ? -26.047 -7.605 16.547 1 97.5 370 CYS B O 1
ATOM 6271 N N . HIS B 1 371 ? -24.609 -7.359 14.773 1 95.5 371 HIS B N 1
ATOM 6272 C CA . HIS B 1 371 ? -24.531 -8.781 14.477 1 95.5 371 HIS B CA 1
ATOM 6273 C C . HIS B 1 371 ? -23.094 -9.195 14.164 1 95.5 371 HIS B C 1
ATOM 6275 O O . HIS B 1 371 ? -22.312 -8.398 13.656 1 95.5 371 HIS B O 1
ATOM 6281 N N . TRP B 1 372 ? -22.766 -10.445 14.602 1 94.31 372 TRP B N 1
ATOM 6282 C CA . TRP B 1 372 ? -21.469 -10.953 14.164 1 94.31 372 TRP B CA 1
ATOM 6283 C C . TRP B 1 372 ? -21.531 -12.461 13.922 1 94.31 372 TRP B C 1
ATOM 6285 O O . TRP B 1 372 ? -22.359 -13.156 14.5 1 94.31 372 TRP B O 1
ATOM 6295 N N . ARG B 1 373 ? -20.781 -12.859 13.039 1 88.5 373 ARG B N 1
ATOM 6296 C CA . ARG B 1 373 ? -20.625 -14.258 12.656 1 88.5 373 ARG B CA 1
ATOM 6297 C C . ARG B 1 373 ? -19.156 -14.641 12.547 1 88.5 373 ARG B C 1
ATOM 6299 O O . ARG B 1 373 ? -18.328 -13.82 12.133 1 88.5 373 ARG B O 1
ATOM 6306 N N . SER B 1 374 ? -18.922 -15.883 12.992 1 84.31 374 SER B N 1
ATOM 6307 C CA . SER B 1 374 ? -17.578 -16.406 12.875 1 84.31 374 SER B CA 1
ATOM 6308 C C . SER B 1 374 ? -17.469 -17.438 11.758 1 84.31 374 SER B C 1
ATOM 6310 O O . SER B 1 374 ? -18.328 -18.312 11.625 1 84.31 374 SER B O 1
ATOM 6312 N N . PHE B 1 375 ? -16.516 -17.172 11.031 1 76.69 375 PHE B N 1
ATOM 6313 C CA . PHE B 1 375 ? -16.156 -18.156 10.023 1 76.69 375 PHE B CA 1
ATOM 6314 C C . PHE B 1 375 ? -14.805 -18.781 10.344 1 76.69 375 PHE B C 1
ATOM 6316 O O . PHE B 1 375 ? -14.25 -18.562 11.414 1 76.69 375 PHE B O 1
ATOM 6323 N N . GLN B 1 376 ? -14.359 -19.672 9.633 1 72 376 GLN B N 1
ATOM 6324 C CA . GLN B 1 376 ? -13.133 -20.391 9.922 1 72 376 GLN B CA 1
ATOM 6325 C C . GLN B 1 376 ? -11.953 -19.438 10.102 1 72 376 GLN B C 1
ATOM 6327 O O . GLN B 1 376 ? -11.188 -19.562 11.055 1 72 376 GLN B O 1
ATOM 6332 N N . ASN B 1 377 ? -11.828 -18.438 9.227 1 76.19 377 ASN B N 1
ATOM 6333 C CA . ASN B 1 377 ? -10.633 -17.578 9.281 1 76.19 377 ASN B CA 1
ATOM 6334 C C . ASN B 1 377 ? -11.008 -16.109 9.391 1 76.19 377 ASN B C 1
ATOM 6336 O O . ASN B 1 377 ? -10.125 -15.242 9.359 1 76.19 377 ASN B O 1
ATOM 6340 N N . GLU B 1 378 ? -12.312 -15.883 9.547 1 83.19 378 GLU B N 1
ATOM 6341 C CA . GLU B 1 378 ? -12.727 -14.477 9.547 1 83.19 378 GLU B CA 1
ATOM 6342 C C . GLU B 1 378 ? -13.914 -14.25 10.477 1 83.19 378 GLU B C 1
ATOM 6344 O O . GLU B 1 378 ? -14.633 -15.188 10.812 1 83.19 378 GLU B O 1
ATOM 6349 N N . VAL B 1 379 ? -13.984 -13.07 10.914 1 90.62 379 VAL B N 1
ATOM 6350 C CA . VAL B 1 379 ? -15.133 -12.625 11.688 1 90.62 379 VAL B CA 1
ATOM 6351 C C . VAL B 1 379 ? -15.828 -11.477 10.961 1 90.62 379 VAL B C 1
ATOM 6353 O O . VAL B 1 379 ? -15.172 -10.586 10.422 1 90.62 379 VAL B O 1
ATOM 6356 N N . LEU B 1 380 ? -17.125 -11.594 10.883 1 90.88 380 LEU B N 1
ATOM 6357 C CA . LEU B 1 380 ? -17.953 -10.539 10.297 1 90.88 380 LEU B CA 1
ATOM 6358 C C . LEU B 1 380 ? -18.766 -9.828 11.367 1 90.88 380 LEU B C 1
ATOM 6360 O O . LEU B 1 380 ? -19.484 -10.477 12.141 1 90.88 380 LEU B O 1
ATOM 6364 N N . ILE B 1 381 ? -18.609 -8.539 11.461 1 95.25 381 ILE B N 1
ATOM 6365 C CA . ILE B 1 381 ? -19.344 -7.723 12.422 1 95.25 381 ILE B CA 1
ATOM 6366 C C . ILE B 1 381 ? -20.188 -6.684 11.68 1 95.25 381 ILE B C 1
ATOM 6368 O O . ILE B 1 381 ? -19.688 -5.988 10.797 1 95.25 381 ILE B O 1
ATOM 6372 N N . GLU B 1 382 ? -21.438 -6.625 12.016 1 96.31 382 GLU B N 1
ATOM 6373 C CA . GLU B 1 382 ? -22.344 -5.688 11.367 1 96.31 382 GLU B CA 1
ATOM 6374 C C . GLU B 1 382 ? -23.047 -4.793 12.391 1 96.31 382 GLU B C 1
ATOM 6376 O O . GLU B 1 382 ? -23.469 -5.266 13.445 1 96.31 382 GLU B O 1
ATOM 6381 N N . ILE B 1 383 ? -23.062 -3.508 12.172 1 97.81 383 ILE B N 1
ATOM 6382 C CA . ILE B 1 383 ? -23.75 -2.514 12.992 1 97.81 383 ILE B CA 1
ATOM 6383 C C . ILE B 1 383 ? -24.734 -1.725 12.133 1 97.81 383 ILE B C 1
ATOM 6385 O O . ILE B 1 383 ? -24.344 -1.059 11.172 1 97.81 383 ILE B O 1
ATOM 6389 N N . ALA B 1 384 ? -25.953 -1.793 12.484 1 97.81 384 ALA B N 1
ATOM 6390 C CA . ALA B 1 384 ? -27.016 -1.182 11.672 1 97.81 384 ALA B CA 1
ATOM 6391 C C . ALA B 1 384 ? -27.828 -0.181 12.492 1 97.81 384 ALA B C 1
ATOM 6393 O O . ALA B 1 384 ? -28.156 -0.441 13.656 1 97.81 384 ALA B O 1
ATOM 6394 N N . ASP B 1 385 ? -28.047 0.937 11.922 1 97.12 385 ASP B N 1
ATOM 6395 C CA . ASP B 1 385 ? -28.922 1.931 12.531 1 97.12 385 ASP B CA 1
ATOM 6396 C C . ASP B 1 385 ? -30.266 1.988 11.812 1 97.12 385 ASP B C 1
ATOM 6398 O O . ASP B 1 385 ? -30.562 1.16 10.945 1 97.12 385 ASP B O 1
ATOM 6402 N N . GLN B 1 386 ? -31.125 2.873 12.32 1 96.19 386 GLN B N 1
ATOM 6403 C CA . GLN B 1 386 ? -32.438 3.039 11.711 1 96.19 386 GLN B CA 1
ATOM 6404 C C . GLN B 1 386 ? -32.625 4.457 11.18 1 96.19 386 GLN B C 1
ATOM 6406 O O . GLN B 1 386 ? -33.719 5.02 11.266 1 96.19 386 GLN B O 1
ATOM 6411 N N . GLY B 1 387 ? -31.547 5.031 10.789 1 94.69 387 GLY B N 1
ATOM 6412 C CA . GLY B 1 387 ? -31.594 6.387 10.266 1 94.69 387 GLY B CA 1
ATOM 6413 C C . GLY B 1 387 ? -32.031 6.457 8.82 1 94.69 387 GLY B C 1
ATOM 6414 O O . GLY B 1 387 ? -32.656 5.52 8.32 1 94.69 387 GLY B O 1
ATOM 6415 N N . PRO B 1 388 ? -31.859 7.586 8.172 1 93.62 388 PRO B N 1
ATOM 6416 C CA . PRO B 1 388 ? -32.312 7.805 6.797 1 93.62 388 PRO B CA 1
ATOM 6417 C C . PRO B 1 388 ? -31.453 7.051 5.777 1 93.62 388 PRO B C 1
ATOM 6419 O O . PRO B 1 388 ? -31.844 6.941 4.609 1 93.62 388 PRO B O 1
ATOM 6422 N N . GLY B 1 389 ? -30.438 6.484 6.191 1 94.19 389 GLY B N 1
ATOM 6423 C CA . GLY B 1 389 ? -29.516 5.875 5.25 1 94.19 389 GLY B CA 1
ATOM 6424 C C . GLY B 1 389 ? -28.562 6.875 4.605 1 94.19 389 GLY B C 1
ATOM 6425 O O . GLY B 1 389 ? -28.469 8.023 5.047 1 94.19 389 GLY B O 1
ATOM 6426 N N . LEU B 1 390 ? -27.766 6.348 3.672 1 94.44 390 LEU B N 1
ATOM 6427 C CA . LEU B 1 390 ? -26.781 7.176 3.004 1 94.44 390 LEU B CA 1
ATOM 6428 C C . LEU B 1 390 ? -27.172 7.453 1.56 1 94.44 390 LEU B C 1
ATOM 6430 O O . LEU B 1 390 ? -27.688 6.566 0.869 1 94.44 390 LEU B O 1
ATOM 6434 N N . SER B 1 391 ? -27 8.719 1.148 1 93.94 391 SER B N 1
ATOM 6435 C CA . SER B 1 391 ? -27.172 9.062 -0.259 1 93.94 391 SER B CA 1
ATOM 6436 C C . SER B 1 391 ? -26.094 8.414 -1.123 1 93.94 391 SER B C 1
ATOM 6438 O O . SER B 1 391 ? -25.109 7.891 -0.604 1 93.94 391 SER B O 1
ATOM 6440 N N . ALA B 1 392 ? -26.312 8.445 -2.371 1 92.19 392 ALA B N 1
ATOM 6441 C CA . ALA B 1 392 ? -25.328 7.906 -3.293 1 92.19 392 ALA B CA 1
ATOM 6442 C C . ALA B 1 392 ? -23.984 8.609 -3.119 1 92.19 392 ALA B C 1
ATOM 6444 O O . ALA B 1 392 ? -22.922 7.969 -3.148 1 92.19 392 ALA B O 1
ATOM 6445 N N . GLN B 1 393 ? -24.062 9.891 -2.932 1 92.06 393 GLN B N 1
ATOM 6446 C CA . GLN B 1 393 ? -22.859 10.672 -2.707 1 92.06 393 GLN B CA 1
ATOM 6447 C C . GLN B 1 393 ? -22.188 10.273 -1.396 1 92.06 393 GLN B C 1
ATOM 6449 O O . GLN B 1 393 ? -20.953 10.109 -1.346 1 92.06 393 GLN B O 1
ATOM 6454 N N . ASP B 1 394 ? -22.969 10.086 -0.379 1 92.69 394 ASP B N 1
ATOM 6455 C CA . ASP B 1 394 ? -22.438 9.719 0.924 1 92.69 394 ASP B CA 1
ATOM 6456 C C . ASP B 1 394 ? -21.781 8.336 0.875 1 92.69 394 ASP B C 1
ATOM 6458 O O . ASP B 1 394 ? -20.734 8.117 1.497 1 92.69 394 ASP B O 1
ATOM 6462 N N . LEU B 1 395 ? -22.344 7.473 0.135 1 92.94 395 LEU B N 1
ATOM 6463 C CA . LEU B 1 395 ? -21.812 6.121 0.009 1 92.94 395 LEU B CA 1
ATOM 6464 C C . LEU B 1 395 ? -20.422 6.145 -0.618 1 92.94 395 LEU B C 1
ATOM 6466 O O . LEU B 1 395 ? -19.562 5.332 -0.267 1 92.94 395 LEU B O 1
ATOM 6470 N N . GLN B 1 396 ? -20.219 7.059 -1.415 1 89.62 396 GLN B N 1
ATOM 6471 C CA . GLN B 1 396 ? -18.953 7.16 -2.121 1 89.62 396 GLN B CA 1
ATOM 6472 C C . GLN B 1 396 ? -17.891 7.828 -1.249 1 89.62 396 GLN B C 1
ATOM 6474 O O . GLN B 1 396 ? -16.688 7.555 -1.393 1 89.62 396 GLN B O 1
ATOM 6479 N N . HIS B 1 397 ? -18.328 8.617 -0.28 1 91.81 397 HIS B N 1
ATOM 6480 C CA . HIS B 1 397 ? -17.359 9.492 0.367 1 91.81 397 HIS B CA 1
ATOM 6481 C C . HIS B 1 397 ? -17.359 9.281 1.878 1 91.81 397 HIS B C 1
ATOM 6483 O O . HIS B 1 397 ? -16.578 9.914 2.592 1 91.81 397 HIS B O 1
ATOM 6489 N N . VAL B 1 398 ? -18.094 8.375 2.326 1 92.94 398 VAL B N 1
ATOM 6490 C CA . VAL B 1 398 ? -18.344 8.25 3.76 1 92.94 398 VAL B CA 1
ATOM 6491 C C . VAL B 1 398 ? -17.031 7.996 4.492 1 92.94 398 VAL B C 1
ATOM 6493 O O . VAL B 1 398 ? -16.875 8.391 5.652 1 92.94 398 VAL B O 1
ATOM 6496 N N . PHE B 1 399 ? -16.047 7.391 3.842 1 92.81 399 PHE B N 1
ATOM 6497 C CA . PHE B 1 399 ? -14.789 7.086 4.504 1 92.81 399 PHE B CA 1
ATOM 6498 C C . PHE B 1 399 ? -13.727 8.109 4.137 1 92.81 399 PHE B C 1
ATOM 6500 O O . PHE B 1 399 ? -12.57 7.992 4.555 1 92.81 399 PHE B O 1
ATOM 6507 N N . THR B 1 400 ? -14.109 9.117 3.389 1 89.88 400 THR B N 1
ATOM 6508 C CA . THR B 1 400 ? -13.188 10.172 2.996 1 89.88 400 THR B CA 1
ATOM 6509 C C . THR B 1 400 ? -12.914 11.117 4.164 1 89.88 400 THR B C 1
ATOM 6511 O O . THR B 1 400 ? -13.852 11.617 4.789 1 89.88 400 THR B O 1
ATOM 6514 N N . PRO B 1 401 ? -11.648 11.344 4.449 1 88.62 401 PRO B N 1
ATOM 6515 C CA . PRO B 1 401 ? -11.328 12.25 5.551 1 88.62 401 PRO B CA 1
ATOM 6516 C C . PRO B 1 401 ? -11.969 13.625 5.391 1 88.62 401 PRO B C 1
ATOM 6518 O O . PRO B 1 401 ? -12.008 14.164 4.281 1 88.62 401 PRO B O 1
ATOM 6521 N N . PHE B 1 402 ? -12.531 14.141 6.5 1 86.69 402 PHE B N 1
ATOM 6522 C CA . PHE B 1 402 ? -13.109 15.469 6.652 1 86.69 402 PHE B CA 1
ATOM 6523 C C . PHE B 1 402 ? -14.438 15.578 5.906 1 86.69 402 PHE B C 1
ATOM 6525 O O . PHE B 1 402 ? -14.945 16.672 5.688 1 86.69 402 PHE B O 1
ATOM 6532 N N . TYR B 1 403 ? -14.875 14.422 5.453 1 88 403 TYR B N 1
ATOM 6533 C CA . TYR B 1 403 ? -16.234 14.383 4.91 1 88 403 TYR B CA 1
ATOM 6534 C C . TYR B 1 403 ? -17.25 14.07 6 1 88 403 TYR B C 1
ATOM 6536 O O . TYR B 1 403 ? -17.188 13.016 6.637 1 88 403 TYR B O 1
ATOM 6544 N N . SER B 1 404 ? -18.062 15 6.227 1 86.12 404 SER B N 1
ATOM 6545 C CA . SER B 1 404 ? -19.078 14.75 7.25 1 86.12 404 SER B CA 1
ATOM 6546 C C . SER B 1 404 ? -20.359 15.539 6.973 1 86.12 404 SER B C 1
ATOM 6548 O O . SER B 1 404 ? -20.297 16.656 6.465 1 86.12 404 SER B O 1
ATOM 6550 N N . ARG B 1 405 ? -21.391 14.906 7.27 1 82.69 405 ARG B N 1
ATOM 6551 C CA . ARG B 1 405 ? -22.688 15.578 7.25 1 82.69 405 ARG B CA 1
ATOM 6552 C C . ARG B 1 405 ? -23.203 15.828 8.664 1 82.69 405 ARG B C 1
ATOM 6554 O O . ARG B 1 405 ? -24.312 16.328 8.852 1 82.69 405 ARG B O 1
ATOM 6561 N N . ARG B 1 406 ? -22.422 15.438 9.602 1 81.75 406 ARG B N 1
ATOM 6562 C CA . ARG B 1 406 ? -22.719 15.648 11.016 1 81.75 406 ARG B CA 1
ATOM 6563 C C . ARG B 1 406 ? -22.25 17.016 11.484 1 81.75 406 ARG B C 1
ATOM 6565 O O . ARG B 1 406 ? -21.062 17.344 11.383 1 81.75 406 ARG B O 1
ATOM 6572 N N . PRO B 1 407 ? -23.188 17.844 11.938 1 76.88 407 PRO B N 1
ATOM 6573 C CA . PRO B 1 407 ? -22.734 19.109 12.516 1 76.88 407 PRO B CA 1
ATOM 6574 C C . PRO B 1 407 ? -21.734 18.906 13.656 1 76.88 407 PRO B C 1
ATOM 6576 O O . PRO B 1 407 ? -21.938 18.062 14.523 1 76.88 407 PRO B O 1
ATOM 6579 N N . GLY B 1 408 ? -20.625 19.5 13.617 1 69.06 408 GLY B N 1
ATOM 6580 C CA . GLY B 1 408 ? -19.609 19.422 14.664 1 69.06 408 GLY B CA 1
ATOM 6581 C C . GLY B 1 408 ? -18.641 18.266 14.469 1 69.06 408 GLY B C 1
ATOM 6582 O O . GLY B 1 408 ? -17.672 18.125 15.227 1 69.06 408 GLY B O 1
ATOM 6583 N N . GLY B 1 409 ? -18.984 17.469 13.562 1 73.31 409 GLY B N 1
ATOM 6584 C CA . GLY B 1 409 ? -18.094 16.359 13.305 1 73.31 409 GLY B CA 1
ATOM 6585 C C . GLY B 1 409 ? -16.828 16.766 12.578 1 73.31 409 GLY B C 1
ATOM 6586 O O . GLY B 1 409 ? -16.844 17.656 11.734 1 73.31 409 GLY B O 1
ATOM 6587 N N . THR B 1 410 ? -15.617 16.203 12.945 1 74.69 410 THR B N 1
ATOM 6588 C CA . THR B 1 410 ? -14.336 16.516 12.305 1 74.69 410 THR B CA 1
ATOM 6589 C C . THR B 1 410 ? -14.25 15.82 10.945 1 74.69 410 THR B C 1
ATOM 6591 O O . THR B 1 410 ? -13.422 16.203 10.109 1 74.69 410 THR B O 1
ATOM 6594 N N . GLY B 1 411 ? -15.125 14.875 10.719 1 86.44 411 GLY B N 1
ATOM 6595 C CA . GLY B 1 411 ? -15.094 14.117 9.484 1 86.44 411 GLY B CA 1
ATOM 6596 C C . GLY B 1 411 ? -13.914 13.164 9.391 1 86.44 411 GLY B C 1
ATOM 6597 O O . GLY B 1 411 ? -13.562 12.695 8.305 1 86.44 411 GLY B O 1
ATOM 6598 N N . LEU B 1 412 ? -13.32 12.844 10.555 1 88.94 412 LEU B N 1
ATOM 6599 C CA . LEU B 1 412 ? -12.156 11.969 10.555 1 88.94 412 LEU B CA 1
ATOM 6600 C C . LEU B 1 412 ? -12.484 10.609 11.164 1 88.94 412 LEU B C 1
ATOM 6602 O O . LEU B 1 412 ? -11.742 9.648 10.984 1 88.94 412 LEU B O 1
ATOM 6606 N N . GLY B 1 413 ? -13.578 10.523 11.875 1 90.31 413 GLY B N 1
ATOM 6607 C CA . GLY B 1 413 ? -13.914 9.328 12.625 1 90.31 413 GLY B CA 1
ATOM 6608 C C . GLY B 1 413 ? -13.969 8.078 11.766 1 90.31 413 GLY B C 1
ATOM 6609 O O . GLY B 1 413 ? -13.297 7.086 12.055 1 90.31 413 GLY B O 1
ATOM 6610 N N . LEU B 1 414 ? -14.742 8.133 10.672 1 93.38 414 LEU B N 1
ATOM 6611 C CA . LEU B 1 414 ? -14.922 6.957 9.828 1 93.38 414 LEU B CA 1
ATOM 6612 C C . LEU B 1 414 ? -13.648 6.66 9.031 1 93.38 414 LEU B C 1
ATOM 6614 O O . LEU B 1 414 ? -13.359 5.5 8.734 1 93.38 414 LEU B O 1
ATOM 6618 N N . ALA B 1 415 ? -12.938 7.668 8.703 1 91.94 415 ALA B N 1
ATOM 6619 C CA . ALA B 1 415 ? -11.648 7.465 8.055 1 91.94 415 ALA B CA 1
ATOM 6620 C C . ALA B 1 415 ? -10.672 6.742 8.977 1 91.94 415 ALA B C 1
ATOM 6622 O O . ALA B 1 415 ? -9.953 5.836 8.547 1 91.94 415 ALA B O 1
ATOM 6623 N N . ILE B 1 416 ? -10.641 7.152 10.195 1 91.25 416 ILE B N 1
ATOM 6624 C CA . ILE B 1 416 ? -9.789 6.52 11.195 1 91.25 416 ILE B CA 1
ATOM 6625 C C . ILE B 1 416 ? -10.211 5.066 11.391 1 91.25 416 ILE B C 1
ATOM 6627 O O . ILE B 1 416 ? -9.367 4.168 11.438 1 91.25 416 ILE B O 1
ATOM 6631 N N . ALA B 1 417 ? -11.5 4.875 11.5 1 94.19 417 ALA B N 1
ATOM 6632 C CA . ALA B 1 417 ? -12.008 3.512 11.633 1 94.19 417 ALA B CA 1
ATOM 6633 C C . ALA B 1 417 ? -11.539 2.643 10.469 1 94.19 417 ALA B C 1
ATOM 6635 O O . ALA B 1 417 ? -11.07 1.52 10.672 1 94.19 417 ALA B O 1
ATOM 6636 N N . LYS B 1 418 ? -11.695 3.145 9.305 1 94.25 418 LYS B N 1
ATOM 6637 C CA . LYS B 1 418 ? -11.266 2.414 8.117 1 94.25 418 LYS B CA 1
ATOM 6638 C C . LYS B 1 418 ? -9.773 2.104 8.164 1 94.25 418 LYS B C 1
ATOM 6640 O O . LYS B 1 418 ? -9.359 0.979 7.879 1 94.25 418 LYS B O 1
ATOM 6645 N N . LYS B 1 419 ? -8.984 3.074 8.523 1 93.06 419 LYS B N 1
ATOM 6646 C CA . LYS B 1 419 ? -7.535 2.896 8.617 1 93.06 419 LYS B CA 1
ATOM 6647 C C . LYS B 1 419 ? -7.184 1.791 9.609 1 93.06 419 LYS B C 1
ATOM 6649 O O . LYS B 1 419 ? -6.355 0.927 9.312 1 93.06 419 LYS B O 1
ATOM 6654 N N . ILE B 1 420 ? -7.805 1.804 10.773 1 92.38 420 ILE B N 1
ATOM 6655 C CA . ILE B 1 420 ? -7.543 0.816 11.812 1 92.38 420 ILE B CA 1
ATOM 6656 C C . ILE B 1 420 ? -7.898 -0.579 11.305 1 92.38 420 ILE B C 1
ATOM 6658 O O . ILE B 1 420 ? -7.145 -1.533 11.516 1 92.38 420 ILE B O 1
ATOM 6662 N N . VAL B 1 421 ? -9.008 -0.668 10.617 1 93.81 421 VAL B N 1
ATOM 6663 C CA . VAL B 1 421 ? -9.461 -1.957 10.102 1 93.81 421 VAL B CA 1
ATOM 6664 C C . VAL B 1 421 ? -8.477 -2.459 9.047 1 93.81 421 VAL B C 1
ATOM 6666 O O . VAL B 1 421 ? -8.141 -3.645 9.016 1 93.81 421 VAL B O 1
ATOM 6669 N N . LEU B 1 422 ? -8.07 -1.594 8.227 1 90.94 422 LEU B N 1
ATOM 6670 C CA . LEU B 1 422 ? -7.09 -1.954 7.215 1 90.94 422 LEU B CA 1
ATOM 6671 C C . LEU B 1 422 ? -5.789 -2.418 7.859 1 90.94 422 LEU B C 1
ATOM 6673 O O . LEU B 1 422 ? -5.191 -3.404 7.422 1 90.94 422 LEU B O 1
ATOM 6677 N N . ASP B 1 423 ? -5.395 -1.769 8.906 1 90.44 423 ASP B N 1
ATOM 6678 C CA . ASP B 1 423 ? -4.195 -2.154 9.641 1 90.44 423 ASP B CA 1
ATOM 6679 C C . ASP B 1 423 ? -4.332 -3.562 10.219 1 90.44 423 ASP B C 1
ATOM 6681 O O . ASP B 1 423 ? -3.342 -4.281 10.359 1 90.44 423 ASP B O 1
ATOM 6685 N N . HIS B 1 424 ? -5.527 -3.889 10.516 1 91.38 424 HIS B N 1
ATOM 6686 C CA . HIS B 1 424 ? -5.812 -5.219 11.047 1 91.38 424 HIS B CA 1
ATOM 6687 C C . HIS B 1 424 ? -6.027 -6.227 9.922 1 91.38 424 HIS B C 1
ATOM 6689 O O . HIS B 1 424 ? -6.582 -7.305 10.148 1 91.38 424 HIS B O 1
ATOM 6695 N N . GLN B 1 425 ? -5.742 -5.805 8.742 1 88.25 425 GLN B N 1
ATOM 6696 C CA . GLN B 1 425 ? -5.875 -6.645 7.551 1 88.25 425 GLN B CA 1
ATOM 6697 C C . GLN B 1 425 ? -7.336 -6.98 7.273 1 88.25 425 GLN B C 1
ATOM 6699 O O . GLN B 1 425 ? -7.652 -8.094 6.855 1 88.25 425 GLN B O 1
ATOM 6704 N N . GLY B 1 426 ? -8.188 -6.086 7.633 1 90.31 426 GLY B N 1
ATOM 6705 C CA . GLY B 1 426 ? -9.617 -6.262 7.406 1 90.31 426 GLY B CA 1
ATOM 6706 C C . GLY B 1 426 ? -10.172 -5.316 6.355 1 90.31 426 GLY B C 1
ATOM 6707 O O . GLY B 1 426 ? -9.414 -4.715 5.59 1 90.31 426 GLY B O 1
ATOM 6708 N N . SER B 1 427 ? -11.516 -5.414 6.258 1 88.75 427 SER B N 1
ATOM 6709 C CA . SER B 1 427 ? -12.242 -4.531 5.352 1 88.75 427 SER B CA 1
ATOM 6710 C C . SER B 1 427 ? -13.445 -3.904 6.039 1 88.75 427 SER B C 1
ATOM 6712 O O . SER B 1 427 ? -14.078 -4.527 6.898 1 88.75 427 SER B O 1
ATOM 6714 N N . LEU B 1 428 ? -13.672 -2.693 5.711 1 93.44 428 LEU B N 1
ATOM 6715 C CA . LEU B 1 428 ? -14.82 -1.953 6.219 1 93.44 428 LEU B CA 1
ATOM 6716 C C . LEU B 1 428 ? -15.656 -1.383 5.074 1 93.44 428 LEU B C 1
ATOM 6718 O O . LEU B 1 428 ? -15.117 -0.728 4.18 1 93.44 428 LEU B O 1
ATOM 6722 N N . TRP B 1 429 ? -16.938 -1.719 5.082 1 91.69 429 TRP B N 1
ATOM 6723 C CA . TRP B 1 429 ? -17.812 -1.18 4.047 1 91.69 429 TRP B CA 1
ATOM 6724 C C . TRP B 1 429 ? -19.188 -0.833 4.621 1 91.69 429 TRP B C 1
ATOM 6726 O O . TRP B 1 429 ? -19.469 -1.112 5.789 1 91.69 429 TRP B O 1
ATOM 6736 N N . VAL B 1 430 ? -19.938 -0.119 3.793 1 95 430 VAL B N 1
ATOM 6737 C CA . VAL B 1 430 ? -21.25 0.337 4.254 1 95 430 VAL B CA 1
ATOM 6738 C C . VAL B 1 430 ? -22.281 0.127 3.152 1 95 430 VAL B C 1
ATOM 6740 O O . VAL B 1 430 ? -21.953 0.17 1.965 1 95 430 VAL B O 1
ATOM 6743 N N . GLN B 1 431 ? -23.484 -0.192 3.578 1 94.19 431 GLN B N 1
ATOM 6744 C CA . GLN B 1 431 ? -24.625 -0.293 2.672 1 94.19 431 GLN B CA 1
ATOM 6745 C C . GLN B 1 431 ? -25.906 0.2 3.338 1 94.19 431 GLN B C 1
ATOM 6747 O O . GLN B 1 431 ? -25.984 0.243 4.566 1 94.19 431 GLN B O 1
ATOM 6752 N N . ASN B 1 432 ? -26.812 0.61 2.447 1 96.19 432 ASN B N 1
ATOM 6753 C CA . ASN B 1 432 ? -28.156 0.922 2.949 1 96.19 432 ASN B CA 1
ATOM 6754 C C . ASN B 1 432 ? -29 -0.336 3.102 1 96.19 432 ASN B C 1
ATOM 6756 O O . ASN B 1 432 ? -28.922 -1.243 2.27 1 96.19 432 ASN B O 1
ATOM 6760 N N . LEU B 1 433 ? -29.734 -0.331 4.148 1 93.94 433 LEU B N 1
ATOM 6761 C CA . LEU B 1 433 ? -30.656 -1.444 4.344 1 93.94 433 LEU B CA 1
ATOM 6762 C C . LEU B 1 433 ? -32 -1.173 3.652 1 93.94 433 LEU B C 1
ATOM 6764 O O . LEU B 1 433 ? -32.438 -0.023 3.572 1 93.94 433 LEU B O 1
ATOM 6768 N N . PRO B 1 434 ? -32.594 -2.299 3.217 1 91.44 434 PRO B N 1
ATOM 6769 C CA . PRO B 1 434 ? -33.906 -2.127 2.592 1 91.44 434 PRO B CA 1
ATOM 6770 C C . PRO B 1 434 ? -34.938 -1.517 3.541 1 91.44 434 PRO B C 1
ATOM 6772 O O . PRO B 1 434 ? -35.844 -0.787 3.102 1 91.44 434 PRO B O 1
ATOM 6775 N N . THR B 1 435 ? -34.906 -1.816 4.762 1 89 435 THR B N 1
ATOM 6776 C CA . THR B 1 435 ? -35.844 -1.345 5.773 1 89 435 THR B CA 1
ATOM 6777 C C . THR B 1 435 ? -35.5 0.087 6.188 1 89 435 THR B C 1
ATOM 6779 O O . THR B 1 435 ? -36.25 0.69 6.98 1 89 435 THR B O 1
ATOM 6782 N N . GLY B 1 436 ? -34.469 0.666 5.613 1 89.81 436 GLY B N 1
ATOM 6783 C CA . GLY B 1 436 ? -34 1.972 6.039 1 89.81 436 GLY B CA 1
ATOM 6784 C C . GLY B 1 436 ? -32.812 1.896 6.961 1 89.81 436 GLY B C 1
ATOM 6785 O O . GLY B 1 436 ? -32.625 0.92 7.695 1 89.81 436 GLY B O 1
ATOM 6786 N N . GLY B 1 437 ? -32.031 2.934 6.922 1 95.44 437 GLY B N 1
ATOM 6787 C CA . GLY B 1 437 ? -30.859 2.98 7.781 1 95.44 437 GLY B CA 1
ATOM 6788 C C . GLY B 1 437 ? -29.594 2.543 7.078 1 95.44 437 GLY B C 1
ATOM 6789 O O . GLY B 1 437 ? -29.625 2.105 5.926 1 95.44 437 GLY B O 1
ATOM 6790 N N . ALA B 1 438 ? -28.484 2.742 7.73 1 96.56 438 ALA B N 1
ATOM 6791 C CA . ALA B 1 438 ? -27.156 2.357 7.223 1 96.56 438 ALA B CA 1
ATOM 6792 C C . ALA B 1 438 ? -26.594 1.19 8.016 1 96.56 438 ALA B C 1
ATOM 6794 O O . ALA B 1 438 ? -26.766 1.116 9.234 1 96.56 438 ALA B O 1
ATOM 6795 N N . GLN B 1 439 ? -25.984 0.312 7.312 1 97.31 439 GLN B N 1
ATOM 6796 C CA . GLN B 1 439 ? -25.297 -0.806 7.941 1 97.31 439 GLN B CA 1
ATOM 6797 C C . GLN B 1 439 ? -23.797 -0.772 7.629 1 97.31 439 GLN B C 1
ATOM 6799 O O . GLN B 1 439 ? -23.406 -0.871 6.465 1 97.31 439 GLN B O 1
ATOM 6804 N N . PHE B 1 440 ? -23.031 -0.638 8.695 1 97.38 440 PHE B N 1
ATOM 6805 C CA . PHE B 1 440 ? -21.578 -0.76 8.57 1 97.38 440 PHE B CA 1
ATOM 6806 C C . PHE B 1 440 ? -21.141 -2.191 8.836 1 97.38 440 PHE B C 1
ATOM 6808 O O . PHE B 1 440 ? -21.578 -2.818 9.797 1 97.38 440 PHE B O 1
ATOM 6815 N N . SER B 1 441 ? -20.312 -2.721 7.949 1 94.94 441 SER B N 1
ATOM 6816 C CA . SER B 1 441 ? -19.828 -4.09 8.07 1 94.94 441 SER B CA 1
ATOM 6817 C C . SER B 1 441 ? -18.297 -4.133 8.109 1 94.94 441 SER B C 1
ATOM 6819 O O . SER B 1 441 ? -17.625 -3.416 7.367 1 94.94 441 SER B O 1
ATOM 6821 N N . LEU B 1 442 ? -17.812 -4.977 9.047 1 94.44 442 LEU B N 1
ATOM 6822 C CA . LEU B 1 442 ? -16.375 -5.203 9.203 1 94.44 442 LEU B CA 1
ATOM 6823 C C . LEU B 1 442 ? -16.031 -6.676 9.023 1 94.44 442 LEU B C 1
ATOM 6825 O O . LEU B 1 442 ? -16.656 -7.543 9.641 1 94.44 442 LEU B O 1
ATOM 6829 N N . GLY B 1 443 ? -15.156 -6.898 8.133 1 90.44 443 GLY B N 1
ATOM 6830 C CA . GLY B 1 443 ? -14.523 -8.211 8.047 1 90.44 443 GLY B CA 1
ATOM 6831 C C . GLY B 1 443 ? -13.094 -8.219 8.555 1 90.44 443 GLY B C 1
ATOM 6832 O O . GLY B 1 443 ? -12.266 -7.426 8.109 1 90.44 443 GLY B O 1
ATOM 6833 N N . LEU B 1 444 ? -12.82 -9.086 9.539 1 91.5 444 LEU B N 1
ATOM 6834 C CA . LEU B 1 444 ? -11.508 -9.156 10.172 1 91.5 444 LEU B CA 1
ATOM 6835 C C . LEU B 1 444 ? -11.008 -10.602 10.234 1 91.5 444 LEU B C 1
ATOM 6837 O O . LEU B 1 444 ? -11.812 -11.531 10.367 1 91.5 444 LEU B O 1
ATOM 6841 N N . PRO B 1 445 ? -9.672 -10.719 10.164 1 87.94 445 PRO B N 1
ATOM 6842 C CA . PRO B 1 445 ? -9.156 -12.07 10.414 1 87.94 445 PRO B CA 1
ATOM 6843 C C . PRO B 1 445 ? -9.43 -12.555 11.836 1 87.94 445 PRO B C 1
ATOM 6845 O O . PRO B 1 445 ? -9.367 -11.773 12.781 1 87.94 445 PRO B O 1
ATOM 6848 N N . ARG B 1 446 ? -9.836 -13.734 11.93 1 84.5 446 ARG B N 1
ATOM 6849 C CA . ARG B 1 446 ? -10.125 -14.312 13.234 1 84.5 446 ARG B CA 1
ATOM 6850 C C . ARG B 1 446 ? -8.844 -14.531 14.031 1 84.5 446 ARG B C 1
ATOM 6852 O O . ARG B 1 446 ? -8.828 -14.375 15.258 1 84.5 446 ARG B O 1
ATOM 6859 N N . GLY B 1 447 ? -7.762 -14.617 13.391 1 76.38 447 GLY B N 1
ATOM 6860 C CA . GLY B 1 447 ? -6.504 -14.984 14.016 1 76.38 447 GLY B CA 1
ATOM 6861 C C . GLY B 1 447 ? -6.434 -16.453 14.414 1 76.38 447 GLY B C 1
ATOM 6862 O O . GLY B 1 447 ? -7.469 -17.109 14.531 1 76.38 447 GLY B O 1
ATOM 6863 N N . ILE B 1 448 ? -5.312 -17.156 14.25 1 55.59 448 ILE B N 1
ATOM 6864 C CA . ILE B 1 448 ? -5.117 -18.547 14.664 1 55.59 448 ILE B CA 1
ATOM 6865 C C . ILE B 1 448 ? -4.812 -18.594 16.156 1 55.59 448 ILE B C 1
ATOM 6867 O O . ILE B 1 448 ? -3.979 -17.828 16.656 1 55.59 448 ILE B O 1
ATOM 6871 N N . HIS B 1 449 ? -5.832 -19.234 17.016 1 47.5 449 HIS B N 1
ATOM 6872 C CA . HIS B 1 449 ? -5.562 -19.5 18.422 1 47.5 449 HIS B CA 1
ATOM 6873 C C . HIS B 1 449 ? -4.41 -20.484 18.594 1 47.5 449 HIS B C 1
ATOM 6875 O O . HIS B 1 449 ? -4.273 -21.422 17.797 1 47.5 449 HIS B O 1
#

Sequence (898 aa):
MVSAQKLGSEPGRRLFDFGRRFCGPRGHPPAAFFTGTAILMAPAARCRPVFSLASPCRTVRHRHPIPAPSVAASPMKVSLSPVLAASQAAAGSTPPSSQLHSLCQLQAEHLAMAHALVCVLIAYYDPHTGTQRRVTHTAQGPQGLPREALAAIAGEEWSTGSLPVATVSAIEIANLPGCVYICPLVQREPHPEFQLIVSGQPLDAARKQALEQAAALFTRHLELYQRCTRQQSEIQLLEQVVQRTGHQLRNPLALIGLYAENLCLGLEEGSTREQAQIIRETVKELNANLTELVYCGQGARLRMGFQDLRALMAQSVEAIGPWLERKCLRVRYPDSSLLFACDRLQMKQVFDNLLSNAVHFSPEGGTITCHWRSFQNEVLIEIADQGPGLSAQDLQHVFTPFYSRRPGGTGLGLAIAKKIVLDHQGSLWVQNLPTGGAQFSLGLPRGIHMVSAQKLGSEPGRRLFDFGRRFCGPRGHPPAAFFTGTAILMAPAARCRPVFSLASPCRTVRHRHPIPAPSVAASPMKVSLSPVLAASQAAAGSTPPSSQLHSLCQLQAEHLAMAHALVCVLIAYYDPHTGTQRRVTHTAQGPQGLPREALAAIAGEEWSTGSLPVATVSAIEIANLPGCVYICPLVQREPHPEFQLIVSGQPLDAARKQALEQAAALFTRHLELYQRCTRQQSEIQLLEQVVQRTGHQLRNPLALIGLYAENLCLGLEEGSTREQAQIIRETVKELNANLTELVYCGQGARLRMGFQDLRALMAQSVEAIGPWLERKCLRVRYPDSSLLFACDRLQMKQVFDNLLSNAVHFSPEGGTITCHWRSFQNEVLIEIADQGPGLSAQDLQHVFTPFYSRRPGGTGLGLAIAKKIVLDHQGSLWVQNLPTGGAQFSLGLPRGIH

Organism: Gloeobacter violaceus (strain ATCC 29082 / PCC 7421) (NCBI:txid251221)

pLDDT: mean 73.56, std 28.79, range [14.67, 97.94]

Secondary structure (DSSP, 8-state):
---------------------------------------------------------------------------------GGGGGG---S----HHHHHHHHHHHHHHHHHHHHT-SEEEEEEEETTTTEEEEEEEE-SGGGSPPHHHHHHHHHS----TTPPTT--EEE--TT--SEEEEEEEE--SSS-EEEEEEESS---HHHHHHHHHHHHHHHHHHHHHHHHHHHHHHHHHHHHHHHHHHHHHHHHHHHHHHHHHHHHHHSPTTHHHHHHHHHHHHHHHHHHHHHHHHHHH------EEEEEHHHHHHHHHHHTHHHHHHTT-EEE--S---EEEEEHHHHHHHHHHHHHHHHHHSPTT-EEEEEEEE-SSEEEEEEE--S----HHHHHHTTSTT---STT--S-HHHHHHHHHHHTT-EEEEEE-TTSSEEEEEEEE----/---------------------------------------------------------------------------------GGGGGG---S----HHHHHHHHHHHHHHHHHHHHT-SEEEEEEEETTTTEEEEEEEE--GGGSPPHHHHHHHHHS----TTPPTT--EEE--TT--SEEEEEEEE--SSS-EEEEEEESS---HHHHHHHHHHHHHHHHHHHHHHHHHHHHHHHHHHHHHHHHHHHHHHHHHHHHHHHHHHHHHHSPTTHHHHHHHHHHHHHHHHHHHHHHHHHHH------EEEEEHHHHHHHHHHHTHHHHHHTT-EEE--S---EEEEEHHHHHHHHHHHHHHHHHHSPTT-EEEEEEEE-SSEEEEEEE--S----HHHHHHTTSTT---STT--S-HHHHHHHHHHHTT-EEEEEE-TTSSEEEEEEEE----

Nearest PDB structures (foldseek):
  7zp0-assembly1_A  TM=7.461E-01  e=2.385E-15  Escherichia coli 'BL21-Gold(DE3)pLysS AG'
  5c93-assembly1_A  TM=6.755E-01  e=8.635E-17  Lactiplantibacillus plantarum 16
  4biu-assembly1_D  TM=7.326E-01  e=9.845E-16  Escherichia coli K-12
  4q20-assembly1_A  TM=6.345E-01  e=4.147E-15  Caulobacter vibrioides CB15
  4i5s-assembly1_B  TM=4.358E-01  e=8.635E-17  Streptococcus mutans UA159

InterPro domains:
  IPR003594 Histidine kinase/HSP90-like ATPase domain [PF02518] (343-446)
  IPR003594 Histidine kinase/HSP90-like ATPase domain [SM00387] (342-448)
  IPR003661 Signal transduction histidine kinase, dimerisation/phosphoacceptor domain [cd00082] (235-293)
  IPR004358 Signal transduction histidine kinase-related protein, C-terminal [PR00344] (379-393)
  IPR004358 Signal transduction histidine kinase-related protein, C-terminal [PR00344] (397-407)
  IPR004358 Signal transduction histidine kinase-related protein, C-terminal [PR00344] (408-426)
  IPR004358 Signal transduction histidine kinase-related protein, C-terminal [PR00344] (432-445)
  IPR005467 Histidine kinase domain [PS50109] (244-448)
  IPR036097 Signal transduction histidine kinase, dimerisation/phosphoacceptor domain superfamily [SSF47384] (223-293)
  IPR036890 Histidine kinase/HSP90-like ATPase superfamily [G3DSA:3.30.565.10] (306-447)
  IPR036890 Histidine kinase/HSP90-like ATPase superfamily [SSF55874] (302-446)
  IPR050351 Bacteriophytochrome/Sensor protein kinase WalK/GraS-like [PTHR45453] (216-445)